Protein AF-A0A955DEL8-F1 (afdb_monomer_lite)

Structure (mmCIF, N/CA/C/O backbone):
data_AF-A0A955DEL8-F1
#
_entry.id   AF-A0A955DEL8-F1
#
loop_
_atom_site.group_PDB
_atom_site.id
_atom_site.type_symbol
_atom_site.label_atom_id
_atom_site.label_alt_id
_atom_site.label_comp_id
_atom_site.label_asym_id
_atom_site.label_entity_id
_atom_site.label_seq_id
_atom_site.pdbx_PDB_ins_code
_atom_site.Cartn_x
_atom_site.Cartn_y
_atom_site.Cartn_z
_atom_site.occupancy
_atom_site.B_iso_or_equiv
_atom_site.auth_seq_id
_atom_site.auth_comp_id
_atom_site.auth_asym_id
_atom_site.auth_atom_id
_atom_site.pdbx_PDB_model_num
ATOM 1 N N . MET A 1 1 ? 53.161 -21.732 -38.609 1.00 36.62 1 MET A N 1
ATOM 2 C CA . MET A 1 1 ? 51.692 -21.749 -38.778 1.00 36.62 1 MET A CA 1
ATOM 3 C C . MET A 1 1 ? 51.102 -20.641 -37.922 1.00 36.62 1 MET A C 1
ATOM 5 O O . MET A 1 1 ? 50.926 -20.835 -36.730 1.00 36.62 1 MET A O 1
ATOM 9 N N . GLN A 1 2 ? 50.882 -19.459 -38.502 1.00 34.44 2 GLN A N 1
ATOM 10 C CA . GLN A 1 2 ? 50.029 -18.437 -37.894 1.00 34.44 2 GLN A CA 1
ATOM 11 C C . GLN A 1 2 ? 48.586 -18.836 -38.201 1.00 34.44 2 GLN A C 1
ATOM 13 O O . GLN A 1 2 ? 48.182 -18.871 -39.361 1.00 34.44 2 GLN A O 1
ATOM 18 N N . THR A 1 3 ? 47.843 -19.227 -37.174 1.00 36.88 3 THR A N 1
ATOM 19 C CA . THR A 1 3 ? 46.402 -19.463 -37.254 1.00 36.88 3 THR A CA 1
ATOM 20 C C . THR A 1 3 ? 45.714 -18.146 -37.600 1.00 36.88 3 THR A C 1
ATOM 22 O O . THR A 1 3 ? 45.707 -17.219 -36.791 1.00 36.88 3 THR A O 1
ATOM 25 N N . ALA A 1 4 ? 45.177 -18.056 -38.816 1.00 37.03 4 ALA A N 1
ATOM 26 C CA . ALA A 1 4 ? 44.320 -16.960 -39.238 1.00 37.03 4 ALA A CA 1
ATOM 27 C C . ALA A 1 4 ? 43.087 -16.907 -38.323 1.00 37.03 4 ALA A C 1
ATOM 29 O O . ALA A 1 4 ? 42.342 -17.880 -38.214 1.00 37.03 4 ALA A O 1
ATOM 30 N N . VAL A 1 5 ? 42.893 -15.776 -37.647 1.00 36.59 5 VAL A N 1
ATOM 31 C CA . VAL A 1 5 ? 41.647 -15.468 -36.939 1.00 36.59 5 VAL A CA 1
ATOM 32 C C . VAL A 1 5 ? 40.544 -15.359 -38.001 1.00 36.59 5 VAL A C 1
ATOM 34 O O . VAL A 1 5 ? 40.725 -14.596 -38.952 1.00 36.59 5 VAL A O 1
ATOM 37 N N . PRO A 1 6 ? 39.428 -16.104 -37.909 1.00 41.16 6 PRO A N 1
ATOM 38 C CA . PRO A 1 6 ? 38.373 -16.026 -38.910 1.00 41.16 6 PRO A CA 1
ATOM 39 C C . PRO A 1 6 ? 37.727 -14.636 -38.881 1.00 41.16 6 PRO A C 1
ATOM 41 O O . PRO A 1 6 ? 37.303 -14.148 -37.831 1.00 41.16 6 PRO A O 1
ATOM 44 N N . THR A 1 7 ? 37.658 -13.988 -40.042 1.00 49.78 7 THR A N 1
ATOM 45 C CA . THR A 1 7 ? 36.940 -12.730 -40.262 1.00 49.78 7 THR A CA 1
ATOM 46 C C . THR A 1 7 ? 35.462 -12.943 -39.924 1.00 49.78 7 THR A C 1
ATOM 48 O O . THR A 1 7 ? 34.776 -13.715 -40.593 1.00 49.78 7 THR A O 1
ATOM 51 N N . ARG A 1 8 ? 34.960 -12.301 -38.858 1.00 65.38 8 ARG A N 1
ATOM 52 C CA . ARG A 1 8 ? 33.539 -12.381 -38.473 1.00 65.38 8 ARG A CA 1
ATOM 53 C C . ARG A 1 8 ? 32.659 -11.810 -39.591 1.00 65.38 8 ARG A C 1
ATOM 55 O O . ARG A 1 8 ? 32.941 -10.733 -40.106 1.00 65.38 8 ARG A O 1
ATOM 62 N N . SER A 1 9 ? 31.578 -12.510 -39.938 1.00 85.00 9 SER A N 1
ATOM 63 C CA . SER A 1 9 ? 30.546 -12.000 -40.856 1.00 85.00 9 SER A CA 1
ATOM 64 C C . SER A 1 9 ? 29.841 -10.769 -40.269 1.00 85.00 9 SER A C 1
ATOM 66 O O . SER A 1 9 ? 29.654 -10.716 -39.051 1.00 85.00 9 SER A O 1
ATOM 68 N N . ALA A 1 10 ? 29.370 -9.844 -41.114 1.00 86.62 10 ALA A N 1
ATOM 69 C CA . ALA A 1 10 ? 28.623 -8.654 -40.685 1.00 86.62 10 ALA A CA 1
ATOM 70 C C . ALA A 1 10 ? 27.401 -8.996 -39.809 1.00 86.62 10 ALA A C 1
ATOM 72 O O . ALA A 1 10 ? 27.185 -8.347 -38.786 1.00 86.62 10 ALA A O 1
ATOM 73 N N . LEU A 1 11 ? 26.680 -10.081 -40.129 1.00 90.94 11 LEU A N 1
ATOM 74 C CA . LEU A 1 11 ? 25.553 -10.562 -39.322 1.00 90.94 11 LEU A CA 1
ATOM 75 C C . LEU A 1 11 ? 25.966 -10.871 -37.882 1.00 90.94 11 LEU A C 1
ATOM 77 O O . LEU A 1 11 ? 25.334 -10.382 -36.951 1.00 90.94 11 LEU A O 1
ATOM 81 N N . GLN A 1 12 ? 27.039 -11.641 -37.690 1.00 91.00 12 GLN A N 1
ATOM 82 C CA . GLN A 1 12 ? 27.520 -11.980 -36.348 1.00 91.00 12 GLN A CA 1
ATOM 83 C C . GLN A 1 12 ? 27.947 -10.728 -35.573 1.00 91.00 12 GLN A C 1
ATOM 85 O O . GLN A 1 12 ? 27.584 -10.576 -34.412 1.00 91.00 12 GLN A O 1
ATOM 90 N N . SER A 1 13 ? 28.660 -9.800 -36.220 1.00 93.00 13 SER A N 1
ATOM 91 C CA . SER A 1 13 ? 29.057 -8.530 -35.598 1.00 93.00 13 SER A CA 1
ATOM 92 C C . SER A 1 13 ? 27.853 -7.694 -35.153 1.00 93.00 13 SER A C 1
ATOM 94 O O . SER A 1 13 ? 27.896 -7.079 -34.087 1.00 93.00 13 SER A O 1
ATOM 96 N N . ASN A 1 14 ? 26.782 -7.680 -35.949 1.00 94.38 14 ASN A N 1
ATOM 97 C CA . ASN A 1 14 ? 25.537 -6.983 -35.639 1.00 94.38 14 ASN A CA 1
ATOM 98 C C . ASN A 1 14 ? 24.748 -7.660 -34.512 1.00 94.38 14 ASN A C 1
ATOM 100 O O . ASN A 1 14 ? 24.310 -6.977 -33.590 1.00 94.38 14 ASN A O 1
ATOM 104 N N . VAL A 1 15 ? 24.596 -8.988 -34.552 1.00 92.38 15 VAL A N 1
ATOM 105 C CA . VAL A 1 15 ? 23.891 -9.758 -33.513 1.00 92.38 15 VAL A CA 1
ATOM 106 C C . VAL A 1 15 ? 24.598 -9.630 -32.164 1.00 92.38 15 VAL A C 1
ATOM 108 O O . VAL A 1 15 ? 23.944 -9.353 -31.163 1.00 92.38 15 VAL A O 1
ATOM 111 N N . ASP A 1 16 ? 25.930 -9.723 -32.141 1.00 91.12 16 ASP A N 1
ATOM 112 C CA . ASP A 1 16 ? 26.719 -9.500 -30.925 1.00 91.12 16 ASP A CA 1
ATOM 113 C C . ASP A 1 16 ? 26.516 -8.074 -30.376 1.00 91.12 16 ASP A C 1
ATOM 115 O O . ASP A 1 16 ? 26.469 -7.863 -29.164 1.00 91.12 16 ASP A O 1
ATOM 119 N N . ALA A 1 17 ? 26.388 -7.080 -31.264 1.00 92.75 17 ALA A N 1
ATOM 120 C CA . ALA A 1 17 ? 26.202 -5.680 -30.891 1.00 92.75 17 ALA A CA 1
ATOM 121 C C . ALA A 1 17 ? 24.788 -5.347 -30.392 1.00 92.75 17 ALA A C 1
ATOM 123 O O . ALA A 1 17 ? 24.643 -4.398 -29.626 1.00 92.75 17 ALA A O 1
ATOM 124 N N . LEU A 1 18 ? 23.763 -6.115 -30.780 1.00 88.38 18 LEU A N 1
ATOM 125 C CA . LEU A 1 18 ? 22.397 -5.958 -30.265 1.00 88.38 18 LEU A CA 1
ATOM 126 C C . LEU A 1 18 ? 22.300 -6.278 -28.760 1.00 88.38 18 LEU A C 1
ATOM 128 O O . LEU A 1 18 ? 21.397 -5.784 -28.085 1.00 88.38 18 LEU A O 1
ATOM 132 N N . GLY A 1 19 ? 23.242 -7.052 -28.213 1.00 86.00 19 GLY A N 1
ATOM 133 C CA . GLY A 1 19 ? 23.350 -7.304 -26.778 1.00 86.00 19 GLY A CA 1
ATOM 134 C C . GLY A 1 19 ? 22.223 -8.174 -26.191 1.00 86.00 19 GLY A C 1
ATOM 135 O O . GLY A 1 19 ? 21.350 -8.668 -26.906 1.00 86.00 19 GLY A O 1
ATOM 136 N N . PRO A 1 20 ? 22.224 -8.380 -24.860 1.00 84.38 20 PRO A N 1
ATOM 137 C CA . PRO A 1 20 ? 21.362 -9.367 -24.202 1.00 84.38 20 PRO A CA 1
ATOM 138 C C . PRO A 1 20 ? 19.865 -9.025 -24.244 1.00 84.38 20 PRO A C 1
ATOM 140 O O . PRO A 1 20 ? 19.040 -9.932 -24.248 1.00 84.38 20 PRO A O 1
ATOM 143 N N . LEU A 1 21 ? 19.499 -7.740 -24.336 1.00 83.19 21 LEU A N 1
ATOM 144 C CA . LEU A 1 21 ? 18.096 -7.300 -24.435 1.00 83.19 21 LEU A CA 1
ATOM 145 C C . LEU A 1 21 ? 17.412 -7.728 -25.746 1.00 83.19 21 LEU A C 1
ATOM 147 O O . LEU A 1 21 ? 16.196 -7.616 -25.870 1.00 83.19 21 LEU A O 1
ATOM 151 N N . ASN A 1 22 ? 18.183 -8.208 -26.721 1.00 90.00 22 ASN A N 1
ATOM 152 C CA . ASN A 1 22 ? 17.716 -8.621 -28.041 1.00 90.00 22 ASN A CA 1
ATOM 153 C C . ASN A 1 22 ? 18.075 -10.087 -28.340 1.00 90.00 22 ASN A C 1
ATOM 155 O O . ASN A 1 22 ? 18.190 -10.465 -29.506 1.00 90.00 22 ASN A O 1
ATOM 159 N N . ALA A 1 23 ? 18.300 -10.913 -27.311 1.00 87.69 23 ALA A N 1
ATOM 160 C CA . ALA A 1 23 ? 18.719 -12.307 -27.481 1.00 87.69 23 ALA A CA 1
ATOM 161 C C . ALA A 1 23 ? 17.706 -13.140 -28.291 1.00 87.69 23 ALA A C 1
ATOM 163 O O . ALA A 1 23 ? 18.095 -13.926 -29.155 1.00 87.69 23 ALA A O 1
ATOM 164 N N . ASP A 1 24 ? 16.411 -12.914 -28.064 1.00 87.56 24 ASP A N 1
ATOM 165 C CA . ASP A 1 24 ? 15.308 -13.508 -28.825 1.00 87.56 24 ASP A CA 1
ATOM 166 C C . ASP A 1 24 ? 15.352 -13.107 -30.308 1.00 87.56 24 ASP A C 1
ATOM 168 O O . ASP A 1 24 ? 15.196 -13.949 -31.192 1.00 87.56 24 ASP A O 1
ATOM 172 N N . VAL A 1 25 ? 15.648 -11.835 -30.593 1.00 91.56 25 VAL A N 1
ATOM 173 C CA . VAL A 1 25 ? 15.810 -11.325 -31.960 1.00 91.56 25 VAL A CA 1
ATOM 174 C C . VAL A 1 25 ? 17.042 -11.943 -32.611 1.00 91.56 25 VAL A C 1
ATOM 176 O O . VAL A 1 25 ? 16.966 -12.379 -33.754 1.00 91.56 25 VAL A O 1
ATOM 179 N N . GLY A 1 26 ? 18.160 -12.048 -31.889 1.00 91.62 26 GLY A N 1
ATOM 180 C CA . GLY A 1 26 ? 19.371 -12.720 -32.364 1.00 91.62 26 GLY A CA 1
ATOM 181 C C . GLY A 1 26 ? 19.111 -14.174 -32.768 1.00 91.62 26 GLY A C 1
ATOM 182 O O . GLY A 1 26 ? 19.492 -14.583 -33.866 1.00 91.62 26 GLY A O 1
ATOM 183 N N . ALA A 1 27 ? 18.394 -14.928 -31.930 1.00 90.19 27 ALA A N 1
ATOM 184 C CA . ALA A 1 27 ? 17.991 -16.301 -32.232 1.00 90.19 27 ALA A CA 1
ATOM 185 C C . ALA A 1 27 ? 17.045 -16.373 -33.446 1.00 90.19 27 ALA A C 1
ATOM 187 O O . ALA A 1 27 ? 17.253 -17.185 -34.351 1.00 90.19 27 ALA A O 1
ATOM 188 N N . ALA A 1 28 ? 16.049 -15.484 -33.519 1.00 91.25 28 ALA A N 1
ATOM 189 C CA . ALA A 1 28 ? 15.118 -15.417 -34.645 1.00 91.25 28 ALA A CA 1
ATOM 190 C C . ALA A 1 28 ? 15.829 -15.084 -35.968 1.00 91.25 28 ALA A C 1
ATOM 192 O O . ALA A 1 28 ? 15.536 -15.694 -37.000 1.00 91.25 28 ALA A O 1
ATOM 193 N N . LEU A 1 29 ? 16.801 -14.167 -35.944 1.00 93.38 29 LEU A N 1
ATOM 194 C CA . LEU A 1 29 ? 17.626 -13.821 -37.102 1.00 93.38 29 LEU A CA 1
ATOM 195 C C . LEU A 1 29 ? 18.441 -15.023 -37.579 1.00 93.38 29 LEU A C 1
ATOM 197 O O . LEU A 1 29 ? 18.483 -15.281 -38.776 1.00 93.38 29 LEU A O 1
ATOM 201 N N . GLN A 1 30 ? 19.038 -15.797 -36.671 1.00 90.25 30 GLN A N 1
ATOM 202 C CA . GLN A 1 30 ? 19.800 -16.995 -37.037 1.00 90.25 30 GLN A CA 1
ATOM 203 C C . GLN A 1 30 ? 18.915 -18.096 -37.645 1.00 90.25 30 GLN A C 1
ATOM 205 O O . GLN A 1 30 ? 19.348 -18.776 -38.580 1.00 90.25 30 GLN A O 1
ATOM 210 N N . ALA A 1 31 ? 17.673 -18.232 -37.174 1.00 91.81 31 ALA A N 1
ATOM 211 C CA . ALA A 1 31 ? 16.729 -19.256 -37.626 1.00 91.81 31 ALA A CA 1
ATOM 212 C C . ALA A 1 31 ? 15.965 -18.907 -38.924 1.00 91.81 31 ALA A C 1
ATOM 214 O O . ALA A 1 31 ? 15.490 -19.803 -39.619 1.00 91.81 31 ALA A O 1
ATOM 215 N N . THR A 1 32 ? 15.825 -17.624 -39.268 1.00 93.81 32 THR A N 1
ATOM 216 C CA . THR A 1 32 ? 14.965 -17.160 -40.380 1.00 93.81 32 THR A CA 1
ATOM 217 C C . THR A 1 32 ? 15.718 -17.094 -41.705 1.00 93.81 32 THR A C 1
ATOM 219 O O . THR A 1 32 ? 16.827 -16.603 -41.727 1.00 93.81 32 THR A O 1
ATOM 222 N N . THR A 1 33 ? 15.148 -17.488 -42.845 1.00 93.06 33 THR A N 1
ATOM 223 C CA . THR A 1 33 ? 15.829 -17.305 -44.150 1.00 93.06 33 THR A CA 1
ATOM 224 C C . THR A 1 33 ? 15.819 -15.824 -44.591 1.00 93.06 33 THR A C 1
ATOM 226 O O . THR A 1 33 ? 14.776 -15.185 -44.439 1.00 93.06 33 THR A O 1
ATOM 229 N N . PRO A 1 34 ? 16.919 -15.262 -45.144 1.00 92.44 34 PRO A N 1
ATOM 230 C CA . PRO A 1 34 ? 16.950 -13.876 -45.626 1.00 92.44 34 PRO A CA 1
ATOM 231 C C . PRO A 1 34 ? 15.895 -13.599 -46.704 1.00 92.44 34 PRO A C 1
ATOM 233 O O . PRO A 1 34 ? 15.644 -14.427 -47.581 1.00 92.44 34 PRO A O 1
ATOM 236 N N . ALA A 1 35 ? 15.304 -12.407 -46.674 1.00 93.25 35 ALA A N 1
ATOM 237 C CA . ALA A 1 35 ? 14.436 -11.919 -47.738 1.00 93.25 35 ALA A CA 1
ATOM 238 C C . ALA A 1 35 ? 15.237 -11.478 -48.981 1.00 93.25 35 ALA A C 1
ATOM 240 O O . ALA A 1 35 ? 16.348 -10.959 -48.867 1.00 93.25 35 ALA A O 1
ATOM 241 N N . ALA A 1 36 ? 14.643 -11.608 -50.172 1.00 93.31 36 ALA A N 1
ATOM 242 C CA . ALA A 1 36 ? 15.211 -11.061 -51.405 1.00 93.31 36 ALA A CA 1
ATOM 243 C C . ALA A 1 36 ? 15.052 -9.530 -51.439 1.00 93.31 36 ALA A C 1
ATOM 245 O O . ALA A 1 36 ? 13.929 -9.020 -51.463 1.00 93.31 36 ALA A O 1
ATOM 246 N N . VAL A 1 37 ? 16.175 -8.809 -51.425 1.00 94.31 37 VAL A N 1
ATOM 247 C CA . VAL A 1 37 ? 16.242 -7.341 -51.396 1.00 94.31 37 VAL A CA 1
ATOM 248 C C . VAL A 1 37 ? 17.229 -6.863 -52.460 1.00 94.31 37 VAL A C 1
ATOM 250 O O . VAL A 1 37 ? 18.361 -7.343 -52.515 1.00 94.31 37 VAL A O 1
ATOM 253 N N . ASP A 1 38 ? 16.814 -5.895 -53.277 1.00 93.69 38 ASP A N 1
ATOM 254 C CA . ASP A 1 38 ? 17.624 -5.345 -54.365 1.00 93.69 38 ASP A CA 1
ATOM 255 C C . ASP A 1 38 ? 18.412 -4.125 -53.874 1.00 93.69 38 ASP A C 1
ATOM 257 O O . ASP A 1 38 ? 17.835 -3.049 -53.690 1.00 93.69 38 ASP A O 1
ATOM 261 N N . PHE A 1 39 ? 19.721 -4.282 -53.661 1.00 93.38 39 PHE A N 1
ATOM 262 C CA . PHE A 1 39 ? 20.623 -3.204 -53.235 1.00 93.38 39 PHE A CA 1
ATOM 263 C C . PHE A 1 39 ? 21.220 -2.451 -54.432 1.00 93.38 39 PHE A C 1
ATOM 265 O O . PHE A 1 39 ? 21.589 -3.047 -55.443 1.00 93.38 39 PHE A O 1
ATOM 272 N N . ALA A 1 40 ? 21.358 -1.134 -54.301 1.00 91.81 40 ALA A N 1
ATOM 273 C CA . ALA A 1 40 ? 21.982 -0.252 -55.282 1.00 91.81 40 ALA A CA 1
ATOM 274 C C . ALA A 1 40 ? 22.792 0.854 -54.579 1.00 91.81 40 ALA A C 1
ATOM 276 O O . ALA A 1 40 ? 22.396 1.309 -53.506 1.00 91.81 40 ALA A O 1
ATOM 277 N N . PRO A 1 41 ? 23.908 1.335 -55.151 1.00 90.12 41 PRO A N 1
ATOM 278 C CA . PRO A 1 41 ? 24.650 2.455 -54.577 1.00 90.12 41 PRO A CA 1
ATOM 279 C C . PRO A 1 41 ? 23.847 3.763 -54.661 1.00 90.12 41 PRO A C 1
ATOM 281 O O . PRO A 1 41 ? 23.126 4.001 -55.630 1.00 90.12 41 PRO A O 1
ATOM 284 N N . SER A 1 42 ? 24.005 4.632 -53.662 1.00 90.94 42 SER A N 1
ATOM 285 C CA . SER A 1 42 ? 23.414 5.978 -53.630 1.00 90.94 42 SER A CA 1
ATOM 286 C C . SER A 1 42 ? 24.475 7.082 -53.738 1.00 90.94 42 SER A C 1
ATOM 288 O O . SER A 1 42 ? 25.672 6.832 -53.583 1.00 90.94 42 SER A O 1
ATOM 290 N N . ALA A 1 43 ? 24.044 8.327 -53.966 1.00 83.94 43 ALA A N 1
ATOM 291 C CA . ALA A 1 43 ? 24.945 9.472 -54.133 1.00 83.94 43 ALA A CA 1
ATOM 292 C C . ALA A 1 43 ? 25.668 9.885 -52.836 1.00 83.94 43 ALA A C 1
ATOM 294 O O . ALA A 1 43 ? 26.704 10.539 -52.901 1.00 83.94 43 ALA A O 1
ATOM 295 N N . ASP A 1 44 ? 25.160 9.477 -51.668 1.00 85.19 44 ASP A N 1
ATOM 296 C CA . ASP A 1 44 ? 25.772 9.762 -50.359 1.00 85.19 44 ASP A CA 1
ATOM 297 C C . ASP A 1 44 ? 26.740 8.649 -49.893 1.00 85.19 44 ASP A C 1
ATOM 299 O O . ASP A 1 44 ? 27.125 8.599 -48.720 1.00 85.19 44 ASP A O 1
ATOM 303 N N . GLY A 1 45 ? 27.127 7.740 -50.799 1.00 82.81 45 GLY A N 1
ATOM 304 C CA . GLY A 1 45 ? 28.143 6.708 -50.555 1.00 82.81 45 GLY A CA 1
ATOM 305 C C . GLY A 1 45 ? 27.682 5.530 -49.690 1.00 82.81 45 GLY A C 1
ATOM 306 O O . GLY A 1 45 ? 28.517 4.770 -49.208 1.00 82.81 45 GLY A O 1
ATOM 307 N N . VAL A 1 46 ? 26.372 5.381 -49.481 1.00 89.12 46 VAL A N 1
ATOM 308 C CA . VAL A 1 46 ? 25.752 4.229 -48.801 1.00 89.12 46 VAL A CA 1
ATOM 309 C C . VAL A 1 46 ? 24.842 3.456 -49.755 1.00 89.12 46 VAL A C 1
ATOM 311 O O . VAL A 1 46 ? 24.496 3.961 -50.826 1.00 89.12 46 VAL A O 1
ATOM 314 N N . GLU A 1 47 ? 24.441 2.241 -49.392 1.00 90.69 47 GLU A N 1
ATOM 315 C CA . GLU A 1 47 ? 23.497 1.462 -50.196 1.00 90.69 47 GLU A CA 1
ATOM 316 C C . GLU A 1 47 ? 22.058 1.971 -49.996 1.00 90.69 47 GLU A C 1
ATOM 318 O O . GLU A 1 47 ? 21.625 2.295 -48.894 1.00 90.69 47 GLU A O 1
ATOM 323 N N . ALA A 1 48 ? 21.302 2.054 -51.082 1.00 92.31 48 ALA A N 1
ATOM 324 C CA . ALA A 1 48 ? 19.850 2.115 -51.073 1.00 92.31 48 ALA A CA 1
ATOM 325 C C . ALA A 1 48 ? 19.306 0.735 -51.451 1.00 92.31 48 ALA A C 1
ATOM 327 O O . ALA A 1 48 ? 19.993 -0.052 -52.101 1.00 92.31 48 ALA A O 1
ATOM 328 N N . ALA A 1 49 ? 18.068 0.433 -51.071 1.00 93.56 49 ALA A N 1
ATOM 329 C CA . ALA A 1 49 ? 17.491 -0.871 -51.357 1.00 93.56 49 ALA A CA 1
ATOM 330 C C . ALA A 1 49 ? 16.008 -0.801 -51.704 1.00 93.56 49 ALA A C 1
ATOM 332 O O . ALA A 1 49 ? 15.284 0.084 -51.240 1.00 93.56 49 ALA A O 1
ATOM 333 N N . THR A 1 50 ? 15.561 -1.756 -52.515 1.00 93.38 50 THR A N 1
ATOM 334 C CA . THR A 1 50 ? 14.152 -1.976 -52.847 1.00 93.38 50 THR A CA 1
ATOM 335 C C . THR A 1 50 ? 13.733 -3.365 -52.372 1.00 93.38 50 THR A C 1
ATOM 337 O O . THR A 1 50 ? 14.418 -4.351 -52.620 1.00 93.38 50 THR A O 1
ATOM 340 N N . TYR A 1 51 ? 12.592 -3.449 -51.693 1.00 93.06 51 TYR A N 1
ATOM 341 C CA . TYR A 1 51 ? 12.003 -4.700 -51.226 1.00 93.06 51 TYR A CA 1
ATOM 342 C C . TYR A 1 51 ? 10.551 -4.775 -51.695 1.00 93.06 51 TYR A C 1
ATOM 344 O O . TYR A 1 51 ? 9.776 -3.841 -51.481 1.00 93.06 51 TYR A O 1
ATOM 352 N N . ARG A 1 52 ? 10.188 -5.863 -52.389 1.00 89.44 52 ARG A N 1
ATOM 353 C CA . ARG A 1 52 ? 8.852 -6.063 -52.993 1.00 89.44 52 ARG A CA 1
ATOM 354 C C . ARG A 1 52 ? 8.383 -4.859 -53.831 1.00 89.44 52 ARG A C 1
ATOM 356 O O . ARG A 1 52 ? 7.248 -4.405 -53.716 1.00 89.44 52 ARG A O 1
ATOM 363 N N . GLY A 1 53 ? 9.287 -4.308 -54.647 1.00 84.88 53 GLY A N 1
ATOM 364 C CA . GLY A 1 53 ? 9.011 -3.168 -55.531 1.00 84.88 53 GLY A CA 1
ATOM 365 C C . GLY A 1 53 ? 8.957 -1.797 -54.844 1.00 84.88 53 GLY A C 1
ATOM 366 O O . GLY A 1 53 ? 8.709 -0.798 -55.519 1.00 84.88 53 GLY A O 1
ATOM 367 N N . ARG A 1 54 ? 9.217 -1.713 -53.531 1.00 88.19 54 ARG A N 1
ATOM 368 C CA . ARG A 1 54 ? 9.177 -0.458 -52.765 1.00 88.19 54 ARG A CA 1
ATOM 369 C C . ARG A 1 54 ? 10.549 -0.056 -52.234 1.00 88.19 54 ARG A C 1
ATOM 371 O O . ARG A 1 54 ? 11.272 -0.920 -51.740 1.00 88.19 54 ARG A O 1
ATOM 378 N N . PRO A 1 55 ? 10.924 1.230 -52.319 1.00 91.75 55 PRO A N 1
ATOM 379 C CA . PRO A 1 55 ? 12.168 1.706 -51.728 1.00 91.75 55 PRO A CA 1
ATOM 380 C C . PRO A 1 55 ? 12.125 1.580 -50.197 1.00 91.75 55 PRO A C 1
ATOM 382 O O . PRO A 1 55 ? 11.098 1.862 -49.586 1.00 91.75 55 PRO A O 1
ATOM 385 N N . LEU A 1 56 ? 13.242 1.182 -49.583 1.00 91.56 56 LEU A N 1
ATOM 386 C CA . LEU A 1 56 ? 13.421 1.126 -48.124 1.00 91.56 56 LEU A CA 1
ATOM 387 C C . LEU A 1 56 ? 13.992 2.428 -47.536 1.00 91.56 56 LEU A C 1
ATOM 389 O O . LEU A 1 56 ? 13.994 2.595 -46.320 1.00 91.56 56 LEU A O 1
ATOM 393 N N . CYS A 1 57 ? 14.468 3.327 -48.397 1.00 91.12 57 CYS A N 1
ATOM 394 C CA . CYS A 1 57 ? 14.959 4.676 -48.119 1.00 91.12 57 CYS A CA 1
ATOM 395 C C . CYS A 1 57 ? 15.026 5.469 -49.442 1.00 91.12 57 CYS A C 1
ATOM 397 O O . CYS A 1 57 ? 14.755 4.935 -50.523 1.00 91.12 57 CYS A O 1
ATOM 399 N N . SER A 1 58 ? 15.415 6.738 -49.385 1.00 91.38 58 SER A N 1
ATOM 400 C CA . SER A 1 58 ? 15.693 7.589 -50.541 1.00 91.38 58 SER A CA 1
ATOM 401 C C . SER A 1 58 ? 16.707 6.937 -51.479 1.00 91.38 58 SER A C 1
ATOM 403 O O . SER A 1 58 ? 17.858 6.727 -51.117 1.00 91.38 58 SER A O 1
ATOM 405 N N . ARG A 1 59 ? 16.319 6.694 -52.735 1.00 87.62 59 ARG A N 1
ATOM 406 C CA . ARG A 1 59 ? 17.203 6.092 -53.755 1.00 87.62 59 ARG A CA 1
ATOM 407 C C . ARG A 1 59 ? 18.433 6.941 -54.082 1.00 87.62 59 ARG A C 1
ATOM 409 O O . ARG A 1 59 ? 19.428 6.417 -54.566 1.00 87.62 59 ARG A O 1
ATOM 416 N N . HIS A 1 60 ? 18.357 8.249 -53.837 1.00 86.31 60 HIS A N 1
ATOM 417 C CA . HIS A 1 60 ? 19.426 9.185 -54.171 1.00 86.31 60 HIS A CA 1
ATOM 418 C C . HIS A 1 60 ? 20.288 9.542 -52.961 1.00 86.31 60 HIS A C 1
ATOM 420 O O . HIS A 1 60 ? 21.510 9.532 -53.076 1.00 86.31 60 HIS A O 1
ATOM 426 N N . ARG A 1 61 ? 19.669 9.866 -51.816 1.00 91.81 61 ARG A N 1
ATOM 427 C CA . ARG A 1 61 ? 20.352 10.430 -50.636 1.00 91.81 61 ARG A CA 1
ATOM 428 C C . ARG A 1 61 ? 19.819 9.857 -49.303 1.00 91.81 61 ARG A C 1
ATOM 430 O O . ARG A 1 61 ? 19.113 10.579 -48.590 1.00 91.81 61 ARG A O 1
ATOM 437 N N . PRO A 1 62 ? 20.090 8.571 -48.972 1.00 91.62 62 PRO A N 1
ATOM 438 C CA . PRO A 1 62 ? 19.579 7.908 -47.764 1.00 91.62 62 PRO A CA 1
ATOM 439 C C . PRO A 1 62 ? 19.993 8.577 -46.449 1.00 91.62 62 PRO A C 1
ATOM 441 O O . PRO A 1 62 ? 19.161 8.755 -45.562 1.00 91.62 62 PRO A O 1
ATOM 444 N N . ARG A 1 63 ? 21.263 8.989 -46.313 1.00 91.56 63 ARG A N 1
ATOM 445 C CA . ARG A 1 63 ? 21.765 9.624 -45.080 1.00 91.56 63 ARG A CA 1
ATOM 446 C C . ARG A 1 63 ? 21.095 10.968 -44.822 1.00 91.56 63 ARG A C 1
ATOM 448 O O . ARG A 1 63 ? 20.612 11.210 -43.722 1.00 91.56 63 ARG A O 1
ATOM 455 N N . ALA A 1 64 ? 20.988 11.806 -45.853 1.00 91.69 64 ALA A N 1
ATOM 456 C CA . ALA A 1 64 ? 20.342 13.107 -45.714 1.00 91.69 64 ALA A CA 1
ATOM 457 C C . ALA A 1 64 ? 18.845 12.983 -45.361 1.00 91.69 64 ALA A C 1
ATOM 459 O O . ALA A 1 64 ? 18.297 13.832 -44.662 1.00 91.69 64 ALA A O 1
ATOM 460 N N . GLU A 1 65 ? 18.156 11.947 -45.855 1.00 93.88 65 GLU A N 1
ATOM 461 C CA . GLU A 1 65 ? 16.783 11.635 -45.436 1.00 93.88 65 GLU A CA 1
ATOM 462 C C . GLU A 1 65 ? 16.720 11.207 -43.966 1.00 93.88 65 GLU A C 1
ATOM 464 O O . GLU A 1 65 ? 15.906 11.748 -43.218 1.00 93.88 65 GLU A O 1
ATOM 469 N N . ALA A 1 66 ? 17.596 10.290 -43.552 1.00 94.12 66 ALA A N 1
ATOM 470 C CA . ALA A 1 66 ? 17.683 9.811 -42.178 1.00 94.12 66 ALA A CA 1
ATOM 471 C C . ALA A 1 66 ? 17.944 10.944 -41.170 1.00 94.12 66 ALA A C 1
ATOM 473 O O . ALA A 1 66 ? 17.259 11.025 -40.151 1.00 94.12 66 ALA A O 1
ATOM 474 N N . GLU A 1 67 ? 18.875 11.853 -41.471 1.00 94.44 67 GLU A N 1
ATOM 475 C CA . GLU A 1 67 ? 19.189 13.018 -40.633 1.00 94.44 67 GLU A CA 1
ATOM 476 C C . GLU A 1 67 ? 18.005 13.983 -40.517 1.00 94.44 67 GLU A C 1
ATOM 478 O O . GLU A 1 67 ? 17.661 14.412 -39.411 1.00 94.44 67 GLU A O 1
ATOM 483 N N . ARG A 1 68 ? 17.330 14.284 -41.639 1.00 94.56 68 ARG A N 1
ATOM 484 C CA . ARG A 1 68 ? 16.110 15.105 -41.629 1.00 94.56 68 ARG A CA 1
ATOM 485 C C . ARG A 1 68 ? 15.026 14.462 -40.778 1.00 94.56 68 ARG A C 1
ATOM 487 O O . ARG A 1 68 ? 14.451 15.144 -39.935 1.00 94.56 68 ARG A O 1
ATOM 494 N N . LEU A 1 69 ? 14.773 13.168 -40.963 1.00 94.25 69 LEU A N 1
ATOM 495 C CA . LEU A 1 69 ? 13.750 12.454 -40.209 1.00 94.25 69 LEU A CA 1
ATOM 496 C C . LEU A 1 69 ? 14.069 12.458 -38.711 1.00 94.25 69 LEU A C 1
ATOM 498 O O . LEU A 1 69 ? 13.216 12.835 -37.910 1.00 94.25 69 LEU A O 1
ATOM 502 N N . ALA A 1 70 ? 15.307 12.130 -38.332 1.00 94.06 70 ALA A N 1
ATOM 503 C CA . ALA A 1 70 ? 15.739 12.167 -36.941 1.00 94.06 70 ALA A CA 1
ATOM 504 C C . ALA A 1 70 ? 15.550 13.570 -36.334 1.00 94.06 70 ALA A C 1
ATOM 506 O O . ALA A 1 70 ? 15.055 13.680 -35.211 1.00 94.06 70 ALA A O 1
ATOM 507 N N . SER A 1 71 ? 15.895 14.643 -37.063 1.00 92.94 71 SER A N 1
ATOM 508 C CA . SER A 1 71 ? 15.819 16.042 -36.594 1.00 92.94 71 SER A CA 1
ATOM 509 C C . SER A 1 71 ? 14.419 16.505 -36.178 1.00 92.94 71 SER A C 1
ATOM 511 O O . SER A 1 71 ? 14.308 17.426 -35.374 1.00 92.94 71 SER A O 1
ATOM 513 N N . THR A 1 72 ? 13.363 15.834 -36.652 1.00 94.12 72 THR A N 1
ATOM 514 C CA . THR A 1 72 ? 11.972 16.133 -36.267 1.00 94.12 72 THR A CA 1
ATOM 515 C C . THR A 1 72 ? 11.658 15.780 -34.812 1.00 94.12 72 THR A C 1
ATOM 517 O O . THR A 1 72 ? 10.673 16.264 -34.258 1.00 94.12 72 THR A O 1
ATOM 520 N N . VAL A 1 73 ? 12.491 14.943 -34.188 1.00 92.50 73 VAL A N 1
ATOM 521 C CA . VAL A 1 73 ? 12.325 14.512 -32.803 1.00 92.50 73 VAL A CA 1
ATOM 522 C C . VAL A 1 73 ? 13.079 15.454 -31.870 1.00 92.50 73 VAL A C 1
ATOM 524 O O . VAL A 1 73 ? 14.305 15.602 -31.966 1.00 92.50 73 VAL A O 1
ATOM 527 N N . ASP A 1 74 ? 12.343 16.039 -30.926 1.00 89.56 74 ASP A N 1
ATOM 528 C CA . ASP A 1 74 ? 12.917 16.760 -29.795 1.00 89.56 74 ASP A CA 1
ATOM 529 C C . ASP A 1 74 ? 13.438 15.773 -28.744 1.00 89.56 74 ASP A C 1
ATOM 531 O O . ASP A 1 74 ? 12.678 15.175 -27.984 1.00 89.56 74 ASP A O 1
ATOM 535 N N . LEU A 1 75 ? 14.756 15.610 -28.694 1.00 89.56 75 LEU A N 1
ATOM 536 C CA . LEU A 1 75 ? 15.414 14.708 -27.753 1.00 89.56 75 LEU A CA 1
ATOM 537 C C . LEU A 1 75 ? 15.625 15.348 -26.372 1.00 89.56 75 LEU A C 1
ATOM 539 O O . LEU A 1 75 ? 15.955 14.628 -25.432 1.00 89.56 75 LEU A O 1
ATOM 543 N N . VAL A 1 76 ? 15.408 16.657 -26.198 1.00 86.75 76 VAL A N 1
ATOM 544 C CA . VAL A 1 76 ? 15.510 17.307 -24.881 1.00 86.75 76 VAL A CA 1
ATOM 545 C C . VAL A 1 76 ? 14.376 16.821 -23.979 1.00 86.75 76 VAL A C 1
ATOM 547 O O . VAL A 1 76 ? 14.634 16.380 -22.855 1.00 86.75 76 VAL A O 1
ATOM 550 N N . ASP A 1 77 ? 13.147 16.805 -24.496 1.00 85.75 77 ASP A N 1
ATOM 551 C CA . ASP A 1 77 ? 11.953 16.399 -23.745 1.00 85.75 77 ASP A CA 1
ATOM 552 C C . ASP A 1 77 ? 11.532 14.935 -23.940 1.00 85.75 77 ASP A C 1
ATOM 554 O O . ASP A 1 77 ? 10.612 14.474 -23.266 1.00 85.75 77 ASP A O 1
ATOM 558 N N . HIS A 1 78 ? 12.218 14.175 -24.801 1.00 91.06 78 HIS A N 1
ATOM 559 C CA . HIS A 1 78 ? 11.914 12.760 -25.033 1.00 91.06 78 HIS A CA 1
ATOM 560 C C . HIS A 1 78 ? 13.155 11.883 -24.846 1.00 91.06 78 HIS A C 1
ATOM 562 O O . HIS A 1 78 ? 14.094 11.923 -25.641 1.00 91.06 78 HIS A O 1
ATOM 568 N N . ALA A 1 79 ? 13.148 11.079 -23.780 1.00 91.50 79 ALA A N 1
ATOM 569 C CA . ALA A 1 79 ? 14.202 10.116 -23.450 1.00 91.50 79 ALA A CA 1
ATOM 570 C C . ALA A 1 79 ? 14.060 8.774 -24.159 1.00 91.50 79 ALA A C 1
ATOM 572 O O . ALA A 1 79 ? 15.025 8.014 -24.233 1.00 91.50 79 ALA A O 1
ATOM 573 N N . VAL A 1 80 ? 12.876 8.498 -24.697 1.00 92.06 80 VAL A N 1
ATOM 574 C CA . VAL A 1 80 ? 12.584 7.274 -25.431 1.00 92.06 80 VAL A CA 1
ATOM 575 C C . VAL A 1 80 ? 12.061 7.631 -26.813 1.00 92.06 80 VAL A C 1
ATOM 577 O O . VAL A 1 80 ? 11.126 8.423 -26.939 1.00 92.06 80 VAL A O 1
ATOM 580 N N . VAL A 1 81 ? 12.641 7.028 -27.848 1.00 94.44 81 VAL A N 1
ATOM 581 C CA . VAL A 1 81 ? 12.176 7.179 -29.230 1.00 94.44 81 VAL A CA 1
ATOM 582 C C . VAL A 1 81 ? 11.733 5.823 -29.754 1.00 94.44 81 VAL A C 1
ATOM 584 O O . VAL A 1 81 ? 12.529 4.891 -29.851 1.00 94.44 81 VAL A O 1
ATOM 587 N N . VAL A 1 82 ? 10.451 5.714 -30.089 1.00 94.56 82 VAL A N 1
ATOM 588 C CA . VAL A 1 82 ? 9.863 4.517 -30.689 1.00 94.56 82 VAL A CA 1
ATOM 589 C C . VAL A 1 82 ? 9.866 4.681 -32.198 1.00 94.56 82 VAL A C 1
ATOM 591 O O . VAL A 1 82 ? 9.226 5.590 -32.718 1.00 94.56 82 VAL A O 1
ATOM 594 N N . VAL A 1 83 ? 10.564 3.799 -32.898 1.00 96.38 83 VAL A N 1
ATOM 595 C CA . VAL A 1 83 ? 10.730 3.827 -34.349 1.00 96.38 83 VAL A CA 1
ATOM 596 C C . VAL A 1 83 ? 9.912 2.707 -34.984 1.00 96.38 83 VAL A C 1
ATOM 598 O O . VAL A 1 83 ? 10.109 1.531 -34.675 1.00 96.38 83 VAL A O 1
ATOM 601 N N . PHE A 1 84 ? 9.015 3.057 -35.905 1.00 95.75 84 PHE A N 1
ATOM 602 C CA . PHE A 1 84 ? 8.245 2.077 -36.675 1.00 95.75 84 PHE A CA 1
ATOM 603 C C . PHE A 1 84 ? 8.977 1.712 -37.962 1.00 95.75 84 PHE A C 1
ATOM 605 O O . PHE A 1 84 ? 8.869 2.420 -38.961 1.00 95.75 84 PHE A O 1
ATOM 612 N N . GLY A 1 85 ? 9.680 0.580 -37.931 1.00 94.69 85 GLY A N 1
ATOM 613 C CA . GLY A 1 85 ? 10.417 0.012 -39.053 1.00 94.69 85 GLY A CA 1
ATOM 614 C C . GLY A 1 85 ? 11.912 0.285 -38.965 1.00 94.69 85 GLY A C 1
ATOM 615 O O . GLY A 1 85 ? 12.342 1.435 -38.848 1.00 94.69 85 GLY A O 1
ATOM 616 N N . PHE A 1 86 ? 12.708 -0.780 -39.073 1.00 95.69 86 PHE A N 1
ATOM 617 C CA . PHE A 1 86 ? 14.165 -0.667 -39.124 1.00 95.69 86 PHE A CA 1
ATOM 618 C C . PHE A 1 86 ? 14.630 -0.219 -40.511 1.00 95.69 86 PHE A C 1
ATOM 620 O O . PHE A 1 86 ? 15.569 0.563 -40.617 1.00 95.69 86 PHE A O 1
ATOM 627 N N . GLY A 1 87 ? 13.951 -0.653 -41.582 1.00 93.94 87 GLY A N 1
ATOM 628 C CA . GLY A 1 87 ? 14.362 -0.336 -42.955 1.00 93.94 87 GLY A CA 1
ATOM 629 C C . GLY A 1 87 ? 15.814 -0.761 -43.200 1.00 93.94 87 GLY A C 1
ATOM 630 O O . GLY A 1 87 ? 16.157 -1.906 -42.936 1.00 93.94 87 GLY A O 1
ATOM 631 N N . LEU A 1 88 ? 16.662 0.169 -43.654 1.00 95.12 88 LEU A N 1
ATOM 632 C CA . LEU A 1 88 ? 18.121 -0.023 -43.745 1.00 95.12 88 LEU A CA 1
ATOM 633 C C . LEU A 1 88 ? 18.903 0.494 -42.520 1.00 95.12 88 LEU A C 1
ATOM 635 O O . LEU A 1 88 ? 20.121 0.595 -42.572 1.00 95.12 88 LEU A O 1
ATOM 639 N N . GLY A 1 89 ? 18.233 0.898 -41.440 1.00 94.94 89 GLY A N 1
ATOM 640 C CA . GLY A 1 89 ? 18.861 1.302 -40.178 1.00 94.94 89 GLY A CA 1
ATOM 641 C C . GLY A 1 89 ? 19.420 2.731 -40.115 1.00 94.94 89 GLY A C 1
ATOM 642 O O . GLY A 1 89 ? 19.754 3.182 -39.024 1.00 94.94 89 GLY A O 1
ATOM 643 N N . TYR A 1 90 ? 19.489 3.485 -41.218 1.00 96.12 90 TYR A N 1
ATOM 644 C CA . TYR A 1 90 ? 20.133 4.813 -41.230 1.00 96.12 90 TYR A CA 1
ATOM 645 C C . TYR A 1 90 ? 19.453 5.862 -40.338 1.00 96.12 90 TYR A C 1
ATOM 647 O O . TYR A 1 90 ? 20.133 6.646 -39.680 1.00 96.12 90 TYR A O 1
ATOM 655 N N . HIS A 1 91 ? 18.119 5.902 -40.275 1.00 95.81 91 HIS A N 1
ATOM 656 C CA . HIS A 1 91 ? 17.399 6.816 -39.372 1.00 95.81 91 HIS A CA 1
ATOM 657 C C . HIS A 1 91 ? 17.558 6.418 -37.904 1.00 95.81 91 HIS A C 1
ATOM 659 O O . HIS A 1 91 ? 17.591 7.289 -37.036 1.00 95.81 91 HIS A O 1
ATOM 665 N N . VAL A 1 92 ? 17.702 5.119 -37.627 1.00 96.81 92 VAL A N 1
ATOM 666 C CA . VAL A 1 92 ? 18.000 4.599 -36.285 1.00 96.81 92 VAL A CA 1
ATOM 667 C C . VAL A 1 92 ? 19.422 4.990 -35.878 1.00 96.81 92 VAL A C 1
ATOM 669 O O . VAL A 1 92 ? 19.617 5.484 -34.772 1.00 96.81 92 VAL A O 1
ATOM 672 N N . GLU A 1 93 ? 20.393 4.866 -36.786 1.00 96.62 93 GLU A N 1
ATOM 673 C CA . GLU A 1 93 ? 21.774 5.326 -36.594 1.00 96.62 93 GLU A CA 1
ATOM 674 C C . GLU A 1 93 ? 21.840 6.843 -36.342 1.00 96.62 93 GLU A C 1
ATOM 676 O O . GLU A 1 93 ? 22.498 7.287 -35.402 1.00 96.62 93 GLU A O 1
ATOM 681 N N . ALA A 1 94 ? 21.108 7.649 -37.119 1.00 95.75 94 ALA A N 1
ATOM 682 C CA . ALA A 1 94 ? 21.055 9.101 -36.936 1.00 95.75 94 ALA A CA 1
ATOM 683 C C . ALA A 1 94 ? 20.460 9.505 -35.572 1.00 95.75 94 ALA A C 1
ATOM 685 O O . ALA A 1 94 ? 20.922 10.462 -34.943 1.00 95.75 94 ALA A O 1
ATOM 686 N N . LEU A 1 95 ? 19.455 8.770 -35.081 1.00 95.62 95 LEU A N 1
ATOM 687 C CA . LEU A 1 95 ? 18.942 8.935 -33.719 1.00 95.62 95 LEU A CA 1
ATOM 688 C C . LEU A 1 95 ? 19.965 8.488 -32.670 1.00 95.62 95 LEU A C 1
ATOM 690 O O . LEU A 1 95 ? 20.176 9.206 -31.695 1.00 95.62 95 LEU A O 1
ATOM 694 N N . ALA A 1 96 ? 20.619 7.343 -32.876 1.00 95.00 96 ALA A N 1
ATOM 695 C CA . ALA A 1 96 ? 21.631 6.798 -31.973 1.00 95.00 96 ALA A CA 1
ATOM 696 C C . ALA A 1 96 ? 22.810 7.762 -31.795 1.00 95.00 96 ALA A C 1
ATOM 698 O O . ALA A 1 96 ? 23.250 7.985 -30.671 1.00 95.00 96 ALA A O 1
ATOM 699 N N . ALA A 1 97 ? 23.258 8.412 -32.871 1.00 93.31 97 ALA A N 1
ATOM 700 C CA . ALA A 1 97 ? 24.321 9.412 -32.824 1.00 93.31 97 ALA A CA 1
ATOM 701 C C . ALA A 1 97 ? 23.946 10.654 -31.994 1.00 93.31 97 ALA A C 1
ATOM 703 O O . ALA A 1 97 ? 24.807 11.246 -31.346 1.00 93.31 97 ALA A O 1
ATOM 704 N N . ARG A 1 98 ? 22.666 11.053 -31.995 1.00 91.44 98 ARG A N 1
ATOM 705 C CA . ARG A 1 98 ? 22.178 12.221 -31.241 1.00 91.44 98 ARG A CA 1
ATOM 706 C C . ARG A 1 98 ? 21.824 11.892 -29.791 1.00 91.44 98 ARG A C 1
ATOM 708 O O . ARG A 1 98 ? 22.026 12.728 -28.917 1.00 91.44 98 ARG A O 1
ATOM 715 N N . LEU A 1 99 ? 21.278 10.702 -29.543 1.00 89.50 99 LEU A N 1
ATOM 716 C CA . LEU A 1 99 ? 20.790 10.278 -28.229 1.00 89.50 99 LEU A CA 1
ATOM 717 C C . LEU A 1 99 ? 21.881 9.596 -27.387 1.00 89.50 99 LEU A C 1
ATOM 719 O O . LEU A 1 99 ? 21.915 9.756 -26.166 1.00 89.50 99 LEU A O 1
ATOM 723 N N . GLY A 1 100 ? 22.777 8.837 -28.025 1.00 88.81 100 GLY A N 1
ATOM 724 C CA . GLY A 1 100 ? 23.805 8.031 -27.369 1.00 88.81 100 GLY A CA 1
ATOM 725 C C . GLY A 1 100 ? 23.227 7.126 -26.278 1.00 88.81 100 GLY A C 1
ATOM 726 O O . GLY A 1 100 ? 22.192 6.484 -26.456 1.00 88.81 100 GLY A O 1
ATOM 727 N N . ARG A 1 101 ? 23.879 7.119 -25.109 1.00 87.31 101 ARG A N 1
ATOM 728 C CA . ARG A 1 101 ? 23.403 6.427 -23.897 1.00 87.31 101 ARG A CA 1
ATOM 729 C C . ARG A 1 101 ? 22.463 7.259 -23.017 1.00 87.31 101 ARG A C 1
ATOM 731 O O . ARG A 1 101 ? 22.059 6.792 -21.959 1.00 87.31 101 ARG A O 1
ATOM 738 N N . ALA A 1 102 ? 22.105 8.477 -23.428 1.00 87.25 102 ALA A N 1
ATOM 739 C CA . ALA A 1 102 ? 21.216 9.354 -22.658 1.00 87.25 102 ALA A CA 1
ATOM 740 C C . ALA A 1 102 ? 19.720 9.018 -22.841 1.00 87.25 102 ALA A C 1
ATOM 742 O O . ALA A 1 102 ? 18.850 9.736 -22.339 1.00 87.25 102 ALA A O 1
ATOM 743 N N . GLY A 1 103 ? 19.397 7.957 -23.582 1.00 90.00 103 GLY A N 1
ATOM 744 C CA . GLY A 1 103 ? 18.032 7.515 -23.829 1.00 90.00 103 GLY A CA 1
ATOM 745 C C . GLY A 1 103 ? 17.964 6.135 -24.475 1.00 90.00 103 GLY A C 1
ATOM 746 O O . GLY A 1 103 ? 18.977 5.449 -24.609 1.00 90.00 103 GLY A O 1
ATOM 747 N N . VAL A 1 104 ? 16.751 5.740 -24.861 1.00 91.25 104 VAL A N 1
ATOM 748 C CA . VAL A 1 104 ? 16.444 4.421 -25.436 1.00 91.25 104 VAL A CA 1
ATOM 749 C C . VAL A 1 104 ? 15.833 4.579 -26.817 1.00 91.25 104 VAL A C 1
ATOM 751 O O . VAL A 1 104 ? 14.935 5.404 -27.003 1.00 91.25 104 VAL A O 1
ATOM 754 N N . ILE A 1 105 ? 16.259 3.749 -27.766 1.00 94.12 105 ILE A N 1
ATOM 755 C CA . ILE A 1 105 ? 15.609 3.625 -29.072 1.00 94.12 105 ILE A CA 1
ATOM 756 C C . ILE A 1 105 ? 14.915 2.269 -29.137 1.00 94.12 105 ILE A C 1
ATOM 758 O O . ILE A 1 105 ? 15.566 1.231 -29.059 1.00 94.12 105 ILE A O 1
ATOM 762 N N . ILE A 1 106 ? 13.594 2.277 -29.282 1.00 93.50 106 ILE A N 1
ATOM 763 C CA . ILE A 1 106 ? 12.785 1.064 -29.409 1.00 93.50 106 ILE A CA 1
ATOM 764 C C . ILE A 1 106 ? 12.367 0.939 -30.868 1.00 93.50 106 ILE A C 1
ATOM 766 O O . ILE A 1 106 ? 11.596 1.761 -31.352 1.00 93.50 106 ILE A O 1
ATOM 770 N N . VAL A 1 107 ? 12.848 -0.075 -31.575 1.00 95.44 107 VAL A N 1
ATOM 771 C CA . VAL A 1 107 ? 12.521 -0.313 -32.982 1.00 95.44 107 VAL A CA 1
ATOM 772 C C . VAL A 1 107 ? 11.508 -1.444 -33.097 1.00 95.44 107 VAL A C 1
ATOM 774 O O . VAL A 1 107 ? 11.758 -2.551 -32.630 1.00 95.44 107 VAL A O 1
ATOM 777 N N . PHE A 1 108 ? 10.385 -1.186 -33.763 1.00 95.50 108 PHE A N 1
ATOM 778 C CA . PHE A 1 108 ? 9.430 -2.223 -34.142 1.00 95.50 108 PHE A CA 1
ATOM 779 C C . PHE A 1 108 ? 9.666 -2.665 -35.586 1.00 95.50 108 PHE A C 1
ATOM 781 O O . PHE A 1 108 ? 9.445 -1.883 -36.513 1.00 95.50 108 PHE A O 1
ATOM 788 N N . GLU A 1 109 ? 10.110 -3.907 -35.777 1.00 94.81 109 GLU A N 1
ATOM 789 C CA . GLU A 1 109 ? 10.380 -4.501 -37.089 1.00 94.81 109 GLU A CA 1
ATOM 790 C C . GLU A 1 109 ? 9.878 -5.955 -37.142 1.00 94.81 109 GLU A C 1
ATOM 792 O O . GLU A 1 109 ? 10.611 -6.869 -36.770 1.00 94.81 109 GLU A O 1
ATOM 797 N N . PRO A 1 110 ? 8.632 -6.192 -37.589 1.00 92.94 110 PRO A N 1
ATOM 798 C CA . PRO A 1 110 ? 8.052 -7.527 -37.635 1.00 92.94 110 PRO A CA 1
ATOM 799 C C . PRO A 1 110 ? 8.542 -8.392 -38.805 1.00 92.94 110 PRO A C 1
ATOM 801 O O . PRO A 1 110 ? 8.341 -9.604 -38.783 1.00 92.94 110 PRO A O 1
ATOM 804 N N . ASP A 1 111 ? 9.181 -7.816 -39.832 1.00 93.50 111 ASP A N 1
ATOM 805 C CA . ASP A 1 111 ? 9.748 -8.599 -40.937 1.00 93.50 111 ASP A CA 1
ATOM 806 C C . ASP A 1 111 ? 11.179 -9.041 -40.584 1.00 93.50 111 ASP A C 1
ATOM 808 O O . ASP A 1 111 ? 12.169 -8.398 -40.944 1.00 93.50 111 ASP A O 1
ATOM 812 N N . VAL A 1 112 ? 11.284 -10.151 -39.844 1.00 94.81 112 VAL A N 1
ATOM 813 C CA . VAL A 1 112 ? 12.570 -10.726 -39.402 1.00 94.81 112 VAL A CA 1
ATOM 814 C C . VAL A 1 112 ? 13.451 -11.122 -40.593 1.00 94.81 112 VAL A C 1
ATOM 816 O O . VAL A 1 112 ? 14.672 -10.981 -40.527 1.00 94.81 112 VAL A O 1
ATOM 819 N N . ALA A 1 113 ? 12.850 -11.571 -41.700 1.00 95.31 113 ALA A N 1
ATOM 820 C CA . ALA A 1 113 ? 13.578 -11.952 -42.908 1.00 95.31 113 ALA A CA 1
ATOM 821 C C . ALA A 1 113 ? 14.233 -10.734 -43.578 1.00 95.31 113 ALA A C 1
ATOM 823 O O . ALA A 1 113 ? 15.388 -10.810 -43.997 1.00 95.31 113 ALA A O 1
ATOM 824 N N . LEU A 1 114 ? 13.528 -9.598 -43.630 1.00 95.38 114 LEU A N 1
ATOM 825 C CA . LEU A 1 114 ? 14.088 -8.323 -44.075 1.00 95.38 114 LEU A CA 1
ATOM 826 C C . LEU A 1 114 ? 15.207 -7.844 -43.142 1.00 95.38 114 LEU A C 1
ATOM 828 O O . LEU A 1 114 ? 16.286 -7.492 -43.620 1.00 95.38 114 LEU A O 1
ATOM 832 N N . LEU A 1 115 ? 14.970 -7.849 -41.825 1.00 96.19 115 LEU A N 1
ATOM 833 C CA . LEU A 1 115 ? 15.970 -7.431 -40.839 1.00 96.19 115 LEU A CA 1
ATOM 834 C C . LEU A 1 115 ? 17.251 -8.271 -40.958 1.00 96.19 115 LEU A C 1
ATOM 836 O O . LEU A 1 115 ? 18.349 -7.716 -40.939 1.00 96.19 115 LEU A O 1
ATOM 840 N N . ARG A 1 116 ? 17.122 -9.588 -41.170 1.00 96.00 116 ARG A N 1
ATOM 841 C CA . ARG A 1 116 ? 18.256 -10.484 -41.425 1.00 96.00 116 ARG A CA 1
ATOM 842 C C . ARG A 1 116 ? 19.055 -10.067 -42.655 1.00 96.00 116 ARG A C 1
ATOM 844 O O . ARG A 1 116 ? 20.263 -9.892 -42.534 1.00 96.00 116 ARG A O 1
ATOM 851 N N . THR A 1 117 ? 18.405 -9.873 -43.804 1.00 96.19 117 THR A N 1
ATOM 852 C CA . THR A 1 117 ? 19.094 -9.476 -45.046 1.00 96.19 117 THR A CA 1
ATOM 853 C C . THR A 1 117 ? 19.876 -8.176 -44.871 1.00 96.19 117 THR A C 1
ATOM 855 O O . THR A 1 117 ? 21.002 -8.048 -45.349 1.00 96.19 117 THR A O 1
ATOM 858 N N . VAL A 1 118 ? 19.298 -7.206 -44.159 1.00 95.50 118 VAL A N 1
ATOM 859 C CA . VAL A 1 118 ? 19.946 -5.915 -43.900 1.00 95.50 118 VAL A CA 1
ATOM 860 C C . VAL A 1 118 ? 21.165 -6.080 -42.995 1.00 95.50 118 VAL A C 1
ATOM 862 O O . VAL A 1 118 ? 22.234 -5.577 -43.333 1.00 95.50 118 VAL A O 1
ATOM 865 N N . LEU A 1 119 ? 21.046 -6.826 -41.893 1.00 95.12 119 LEU A N 1
ATOM 866 C CA . LEU A 1 119 ? 22.156 -7.056 -40.961 1.00 95.12 119 LEU A CA 1
ATOM 867 C C . LEU A 1 119 ? 23.242 -7.995 -41.523 1.00 95.12 119 LEU A C 1
ATOM 869 O O . LEU A 1 119 ? 24.368 -7.977 -41.029 1.00 95.12 119 LEU A O 1
ATOM 873 N N . GLU A 1 120 ? 22.947 -8.795 -42.549 1.00 94.62 120 GLU A N 1
ATOM 874 C CA . GLU A 1 120 ? 23.952 -9.547 -43.317 1.00 94.62 120 GLU A CA 1
ATOM 875 C C . GLU A 1 120 ? 24.751 -8.650 -44.271 1.00 94.62 120 GLU A C 1
ATOM 877 O O . GLU A 1 120 ? 25.925 -8.924 -44.533 1.00 94.62 120 GLU A O 1
ATOM 882 N N . ARG A 1 121 ? 24.129 -7.583 -44.788 1.00 93.75 121 ARG A N 1
ATOM 883 C CA . ARG A 1 121 ? 24.705 -6.720 -45.825 1.00 93.75 121 ARG A CA 1
ATOM 884 C C . ARG A 1 121 ? 25.404 -5.476 -45.274 1.00 93.75 121 ARG A C 1
ATOM 886 O O . ARG A 1 121 ? 26.449 -5.095 -45.795 1.00 93.75 121 ARG A O 1
ATOM 893 N N . ILE A 1 122 ? 24.839 -4.852 -44.242 1.00 93.50 122 ILE A N 1
ATOM 894 C CA . ILE A 1 122 ? 25.291 -3.571 -43.686 1.00 93.50 122 ILE A CA 1
ATOM 895 C C . ILE A 1 122 ? 25.764 -3.782 -42.244 1.00 93.50 122 ILE A C 1
ATOM 897 O O . ILE A 1 122 ? 25.025 -4.282 -41.397 1.00 93.50 122 ILE A O 1
ATOM 901 N N . ASP A 1 123 ? 27.000 -3.379 -41.942 1.00 93.69 123 ASP A N 1
ATOM 902 C CA . ASP A 1 123 ? 27.546 -3.424 -40.580 1.00 93.69 123 ASP A CA 1
ATOM 903 C C . ASP A 1 123 ? 27.073 -2.206 -39.763 1.00 93.69 123 ASP A C 1
ATOM 905 O O . ASP A 1 123 ? 27.535 -1.081 -39.953 1.00 93.69 123 ASP A O 1
ATOM 909 N N . HIS A 1 124 ? 26.148 -2.448 -38.836 1.00 95.31 124 HIS A N 1
ATOM 910 C CA . HIS A 1 124 ? 25.609 -1.487 -37.874 1.00 95.31 124 HIS A CA 1
ATOM 911 C C . HIS A 1 124 ? 26.241 -1.631 -36.476 1.00 95.31 124 HIS A C 1
ATOM 913 O O . HIS A 1 124 ? 25.880 -0.915 -35.538 1.00 95.31 124 HIS A O 1
ATOM 919 N N . SER A 1 125 ? 27.205 -2.540 -36.311 1.00 94.69 125 SER A N 1
ATOM 920 C CA . SER A 1 125 ? 27.675 -2.992 -35.003 1.00 94.69 125 SER A CA 1
ATOM 921 C C . SER A 1 125 ? 28.318 -1.882 -34.171 1.00 94.69 125 SER A C 1
ATOM 923 O O . SER A 1 125 ? 28.271 -1.919 -32.942 1.00 94.69 125 SER A O 1
ATOM 925 N N . ARG A 1 126 ? 28.911 -0.874 -34.821 1.00 93.88 126 ARG A N 1
ATOM 926 C CA . ARG A 1 126 ? 29.558 0.259 -34.149 1.00 93.88 126 ARG A CA 1
ATOM 927 C C . ARG A 1 126 ? 28.559 1.079 -33.334 1.00 93.88 126 ARG A C 1
ATOM 929 O O . ARG A 1 126 ? 28.705 1.163 -32.123 1.00 93.88 126 ARG A O 1
ATOM 936 N N . TRP A 1 127 ? 27.551 1.657 -33.979 1.00 94.12 127 TRP A N 1
ATOM 937 C CA . TRP A 1 127 ? 26.611 2.545 -33.294 1.00 94.12 127 TRP A CA 1
ATOM 938 C C . TRP A 1 127 ? 25.628 1.770 -32.406 1.00 94.12 127 TRP A C 1
ATOM 940 O O . TRP A 1 127 ? 25.187 2.305 -31.392 1.00 94.12 127 TRP A O 1
ATOM 950 N N . LEU A 1 128 ? 25.346 0.497 -32.719 1.00 93.69 128 LEU A N 1
ATOM 951 C CA . LEU A 1 128 ? 24.566 -0.385 -31.843 1.00 93.69 128 LEU A CA 1
ATOM 952 C C . LEU A 1 128 ? 25.245 -0.607 -30.481 1.00 93.69 128 LEU A C 1
ATOM 954 O O . LEU A 1 128 ? 24.553 -0.726 -29.477 1.00 93.69 128 LEU A O 1
ATOM 958 N N . ARG A 1 129 ? 26.587 -0.599 -30.413 1.00 91.88 129 ARG A N 1
ATOM 959 C CA . ARG A 1 129 ? 27.331 -0.667 -29.138 1.00 91.88 129 ARG A CA 1
ATOM 960 C C . ARG A 1 129 ? 27.334 0.648 -28.353 1.00 91.88 129 ARG A C 1
ATOM 962 O O . ARG A 1 129 ? 27.488 0.623 -27.126 1.00 91.88 129 ARG A O 1
ATOM 969 N N . ASP A 1 130 ? 27.190 1.773 -29.046 1.00 90.12 130 ASP A N 1
ATOM 970 C CA . ASP A 1 130 ? 27.308 3.122 -28.478 1.00 90.12 130 ASP A CA 1
ATOM 971 C C . ASP A 1 130 ? 25.959 3.692 -27.994 1.00 90.12 130 ASP A C 1
ATOM 973 O O . ASP A 1 130 ? 25.934 4.650 -27.217 1.00 90.12 130 ASP A O 1
ATOM 977 N N . ALA A 1 131 ? 24.840 3.083 -28.395 1.00 90.69 131 ALA A N 1
ATOM 978 C CA . ALA A 1 131 ? 23.485 3.464 -28.001 1.00 90.69 131 ALA A CA 1
ATOM 979 C C . ALA A 1 131 ? 22.719 2.296 -27.363 1.00 90.69 131 ALA A C 1
ATOM 981 O O . ALA A 1 131 ? 23.094 1.136 -27.500 1.00 90.69 131 ALA A O 1
ATOM 982 N N . MET A 1 132 ? 21.625 2.598 -26.658 1.00 90.44 132 MET A N 1
ATOM 983 C CA . MET A 1 132 ? 20.729 1.564 -26.134 1.00 90.44 132 MET A CA 1
ATOM 984 C C . MET A 1 132 ? 19.567 1.337 -27.102 1.00 90.44 132 MET A C 1
ATOM 986 O O . MET A 1 132 ? 18.644 2.152 -27.172 1.00 90.44 132 MET A O 1
ATOM 990 N N . VAL A 1 133 ? 19.626 0.232 -27.851 1.00 92.38 133 VAL A N 1
ATOM 991 C CA . VAL A 1 133 ? 18.620 -0.126 -28.861 1.00 92.38 133 VAL A CA 1
ATOM 992 C C . VAL A 1 133 ? 17.915 -1.424 -28.498 1.00 92.38 133 VAL A C 1
ATOM 994 O O . VAL A 1 133 ? 18.549 -2.447 -28.252 1.00 92.38 133 VAL A O 1
ATOM 997 N N . VAL A 1 134 ? 16.587 -1.379 -28.498 1.00 92.19 134 VAL A N 1
ATOM 998 C CA . VAL A 1 134 ? 15.703 -2.517 -28.242 1.00 92.19 134 VAL A CA 1
ATOM 999 C C . VAL A 1 134 ? 14.893 -2.783 -29.502 1.00 92.19 134 VAL A C 1
ATOM 1001 O O . VAL A 1 134 ? 14.221 -1.886 -30.001 1.00 92.19 134 VAL A O 1
ATOM 1004 N N . VAL A 1 135 ? 14.936 -4.006 -30.017 1.00 93.38 135 VAL A N 1
ATOM 1005 C CA . VAL A 1 135 ? 14.207 -4.431 -31.213 1.00 93.38 135 VAL A CA 1
ATOM 1006 C C . VAL A 1 135 ? 13.055 -5.341 -30.803 1.00 93.38 135 VAL A C 1
ATOM 1008 O O . VAL A 1 135 ? 13.233 -6.316 -30.071 1.00 93.38 135 VAL A O 1
ATOM 1011 N N . VAL A 1 136 ? 11.858 -5.026 -31.286 1.00 92.12 136 VAL A N 1
ATOM 1012 C CA . VAL A 1 136 ? 10.641 -5.816 -31.094 1.00 92.12 136 VAL A CA 1
ATOM 1013 C C . VAL A 1 136 ? 10.162 -6.315 -32.451 1.00 92.12 136 VAL A C 1
ATOM 1015 O O . VAL A 1 136 ? 9.877 -5.519 -33.345 1.00 92.12 136 VAL A O 1
ATOM 1018 N N . THR A 1 137 ? 10.068 -7.635 -32.590 1.00 90.62 137 THR A N 1
ATOM 1019 C CA . THR A 1 137 ? 9.648 -8.319 -33.822 1.00 90.62 137 THR A CA 1
ATOM 1020 C C . THR A 1 137 ? 8.209 -8.833 -33.747 1.00 90.62 137 THR A C 1
ATOM 1022 O O . THR A 1 137 ? 7.545 -8.941 -34.771 1.00 90.62 137 THR A O 1
ATOM 1025 N N . ASP A 1 138 ? 7.677 -9.074 -32.548 1.00 85.19 138 ASP A N 1
ATOM 1026 C CA . ASP A 1 138 ? 6.279 -9.454 -32.347 1.00 85.19 138 ASP A CA 1
ATOM 1027 C C . ASP A 1 138 ? 5.611 -8.545 -31.308 1.00 85.19 138 ASP A C 1
ATOM 1029 O O . ASP A 1 138 ? 6.081 -8.396 -30.183 1.00 85.19 138 ASP A O 1
ATOM 1033 N N . ALA A 1 139 ? 4.503 -7.915 -31.701 1.00 79.12 139 ALA A N 1
ATOM 1034 C CA . ALA A 1 139 ? 3.699 -7.073 -30.820 1.00 79.12 139 ALA A CA 1
ATOM 1035 C C . ALA A 1 139 ? 2.640 -7.868 -30.032 1.00 79.12 139 ALA A C 1
ATOM 1037 O O . ALA A 1 139 ? 1.998 -7.299 -29.148 1.00 79.12 139 ALA A O 1
ATOM 1038 N N . ALA A 1 140 ? 2.402 -9.139 -30.371 1.00 78.75 140 ALA A N 1
ATOM 1039 C CA . ALA A 1 140 ? 1.453 -10.000 -29.671 1.00 78.75 140 ALA A CA 1
ATOM 1040 C C . ALA A 1 140 ? 2.030 -10.561 -28.360 1.00 78.75 140 ALA A C 1
ATOM 1042 O O . ALA A 1 140 ? 1.275 -10.768 -27.408 1.00 78.75 140 ALA A O 1
ATOM 1043 N N . ASP A 1 141 ? 3.352 -10.741 -28.284 1.00 76.06 141 ASP A N 1
ATOM 1044 C CA . ASP A 1 141 ? 4.044 -11.213 -27.084 1.00 76.06 141 ASP A CA 1
ATOM 1045 C C . ASP A 1 141 ? 4.273 -10.074 -26.074 1.00 76.06 141 ASP A C 1
ATOM 1047 O O . ASP A 1 141 ? 5.302 -9.391 -26.042 1.00 76.06 141 ASP A O 1
ATOM 1051 N N . ARG A 1 142 ? 3.267 -9.850 -25.225 1.00 76.62 142 ARG A N 1
ATOM 1052 C CA . ARG A 1 142 ? 3.301 -8.805 -24.191 1.00 76.62 142 ARG A CA 1
ATOM 1053 C C . ARG A 1 142 ? 4.400 -9.039 -23.158 1.00 76.62 142 ARG A C 1
ATOM 1055 O O . ARG A 1 142 ? 4.987 -8.064 -22.689 1.00 76.62 142 ARG A O 1
ATOM 1062 N N . ALA A 1 143 ? 4.663 -10.296 -22.802 1.00 71.62 143 ALA A N 1
ATOM 1063 C CA . ALA A 1 143 ? 5.658 -10.649 -21.798 1.00 71.62 143 ALA A CA 1
ATOM 1064 C C . ALA A 1 143 ? 7.071 -10.331 -22.304 1.00 71.62 143 ALA A C 1
ATOM 1066 O O . ALA A 1 143 ? 7.845 -9.699 -21.581 1.00 71.62 143 ALA A O 1
ATOM 1067 N N . ALA A 1 144 ? 7.376 -10.665 -23.563 1.00 77.00 144 ALA A N 1
ATOM 1068 C CA . ALA A 1 144 ? 8.649 -10.322 -24.191 1.00 77.00 144 ALA A CA 1
ATOM 1069 C C . ALA A 1 144 ? 8.844 -8.803 -24.307 1.00 77.00 144 ALA A C 1
ATOM 1071 O O . ALA A 1 144 ? 9.907 -8.287 -23.953 1.00 77.00 144 ALA A O 1
ATOM 1072 N N . VAL A 1 145 ? 7.813 -8.061 -24.736 1.00 80.25 145 VAL A N 1
ATOM 1073 C CA . VAL A 1 145 ? 7.877 -6.590 -24.803 1.00 80.25 145 VAL A CA 1
ATOM 1074 C C . VAL A 1 145 ? 8.117 -5.990 -23.420 1.00 80.25 145 VAL A C 1
ATOM 1076 O O . VAL A 1 145 ? 9.006 -5.156 -23.274 1.00 80.25 145 VAL A O 1
ATOM 1079 N N . ALA A 1 146 ? 7.374 -6.421 -22.397 1.00 76.56 146 ALA A N 1
ATOM 1080 C CA . ALA A 1 146 ? 7.545 -5.923 -21.034 1.00 76.56 146 ALA A CA 1
ATOM 1081 C C . ALA A 1 146 ? 8.933 -6.260 -20.465 1.00 76.56 146 ALA A C 1
ATOM 1083 O O . ALA A 1 146 ? 9.566 -5.399 -19.855 1.00 76.56 146 ALA A O 1
ATOM 1084 N N . GLY A 1 147 ? 9.433 -7.479 -20.701 1.00 77.25 147 GLY A N 1
ATOM 1085 C CA . GLY A 1 147 ? 10.757 -7.924 -20.258 1.00 77.25 147 GLY A CA 1
ATOM 1086 C C . GLY A 1 147 ? 11.898 -7.070 -20.816 1.00 77.25 147 GLY A C 1
ATOM 1087 O O . GLY A 1 147 ? 12.827 -6.733 -20.086 1.00 77.25 147 GLY A O 1
ATOM 1088 N N . LYS A 1 148 ? 11.789 -6.632 -22.076 1.00 81.38 148 LYS A N 1
ATOM 1089 C CA . LYS A 1 148 ? 12.777 -5.759 -22.735 1.00 81.38 148 LYS A CA 1
ATOM 1090 C C . LYS A 1 148 ? 12.818 -4.326 -22.204 1.00 81.38 148 LYS A C 1
ATOM 1092 O O . LYS A 1 148 ? 13.770 -3.602 -22.484 1.00 81.38 148 LYS A O 1
ATOM 1097 N N . MET A 1 149 ? 11.791 -3.907 -21.469 1.00 76.69 149 MET A N 1
ATOM 1098 C CA . MET A 1 149 ? 11.672 -2.548 -20.934 1.00 76.69 149 MET A CA 1
ATOM 1099 C C . MET A 1 149 ? 12.047 -2.442 -19.451 1.00 76.69 149 MET A C 1
ATOM 1101 O O . MET A 1 149 ? 12.060 -1.337 -18.904 1.00 76.69 149 MET A O 1
ATOM 1105 N N . VAL A 1 150 ? 12.349 -3.570 -18.800 1.00 73.50 150 VAL A N 1
ATOM 1106 C CA . VAL A 1 150 ? 12.778 -3.607 -17.397 1.00 73.50 150 VAL A CA 1
ATOM 1107 C C . VAL A 1 150 ? 14.077 -2.817 -17.231 1.00 73.50 150 VAL A C 1
ATOM 1109 O O . VAL A 1 150 ? 15.037 -3.013 -17.975 1.00 73.50 150 VAL A O 1
ATOM 1112 N N . GLY A 1 151 ? 14.108 -1.919 -1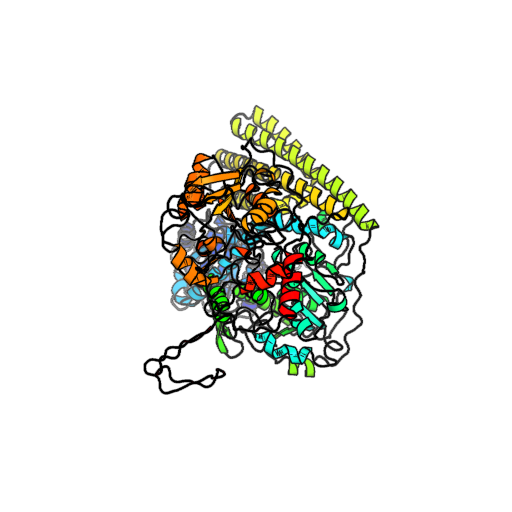6.248 1.00 75.50 151 GLY A N 1
ATOM 1113 C CA . GLY A 1 151 ? 15.255 -1.051 -15.966 1.00 75.50 151 GLY A CA 1
ATOM 1114 C C . GLY A 1 151 ? 15.280 0.256 -16.767 1.00 75.50 151 GLY A C 1
ATOM 1115 O O . GLY A 1 151 ? 16.134 1.106 -16.513 1.00 75.50 151 GLY A O 1
ATOM 1116 N N . ALA A 1 152 ? 14.354 0.457 -17.714 1.00 79.19 152 ALA A N 1
ATOM 1117 C CA . ALA A 1 152 ? 14.223 1.696 -18.485 1.00 79.19 152 ALA A CA 1
ATOM 1118 C C . ALA A 1 152 ? 13.123 2.639 -17.950 1.00 79.19 152 ALA A C 1
ATOM 1120 O O . ALA A 1 152 ? 12.821 3.659 -18.574 1.00 79.19 152 ALA A O 1
ATOM 1121 N N . GLU A 1 153 ? 12.514 2.341 -16.799 1.00 80.38 153 GLU A N 1
ATOM 1122 C CA . GLU A 1 153 ? 11.329 3.034 -16.273 1.00 80.38 153 GLU A CA 1
ATOM 1123 C C . GLU A 1 153 ? 11.587 4.528 -16.036 1.00 80.38 153 GLU A C 1
ATOM 1125 O O . GLU A 1 153 ? 10.753 5.381 -16.355 1.00 80.38 153 GLU A O 1
ATOM 1130 N N . THR A 1 154 ? 12.772 4.863 -15.521 1.00 83.56 154 THR A N 1
ATOM 1131 C CA . THR A 1 154 ? 13.189 6.243 -15.235 1.00 83.56 154 THR A CA 1
ATOM 1132 C C . THR A 1 154 ? 13.404 7.067 -16.506 1.00 83.56 154 THR A C 1
ATOM 1134 O O . THR A 1 154 ? 13.163 8.277 -16.498 1.00 83.56 154 THR A O 1
ATOM 1137 N N . LEU A 1 155 ? 13.806 6.436 -17.614 1.00 86.50 155 LEU A N 1
ATOM 1138 C CA . LEU A 1 155 ? 13.894 7.068 -18.932 1.00 86.50 155 LEU A CA 1
ATOM 1139 C C . LEU A 1 155 ? 12.500 7.214 -19.545 1.00 86.50 155 LEU A C 1
ATOM 1141 O O . LEU A 1 155 ? 12.132 8.297 -19.987 1.00 86.50 155 LEU A O 1
ATOM 1145 N N . ILE A 1 156 ? 11.668 6.175 -19.480 1.00 83.94 156 ILE A N 1
ATOM 1146 C CA . ILE A 1 156 ? 10.278 6.207 -19.965 1.00 83.94 156 ILE A CA 1
ATOM 1147 C C . ILE A 1 156 ? 9.473 7.338 -19.306 1.00 83.94 156 ILE A C 1
ATOM 1149 O O . ILE A 1 156 ? 8.687 8.035 -19.962 1.00 83.94 156 ILE A O 1
ATOM 1153 N N . ALA A 1 157 ? 9.696 7.582 -18.014 1.00 82.06 157 ALA A N 1
ATOM 1154 C CA . ALA A 1 157 ? 9.046 8.668 -17.292 1.00 82.06 157 ALA A CA 1
ATOM 1155 C C . ALA A 1 157 ? 9.433 10.071 -17.789 1.00 82.06 157 ALA A C 1
ATOM 1157 O O . ALA A 1 157 ? 8.648 11.007 -17.627 1.00 82.06 157 ALA A O 1
ATOM 1158 N N . GLN A 1 158 ? 10.594 10.215 -18.432 1.00 85.56 158 GLN A N 1
ATOM 1159 C CA . GLN A 1 158 ? 11.111 11.484 -18.944 1.00 85.56 158 GLN A CA 1
ATOM 1160 C C . GLN A 1 158 ? 10.607 11.856 -20.343 1.00 85.56 158 GLN A C 1
ATOM 1162 O O . GLN A 1 158 ? 11.005 12.900 -20.839 1.00 85.56 158 GLN A O 1
ATOM 1167 N N . GLY A 1 159 ? 9.718 11.063 -20.950 1.00 86.50 159 GLY A N 1
ATOM 1168 C CA . GLY A 1 159 ? 9.043 11.414 -22.203 1.00 86.50 159 GLY A CA 1
ATOM 1169 C C . GLY A 1 159 ? 9.331 10.434 -23.335 1.00 86.50 159 GLY A C 1
ATOM 1170 O O . GLY A 1 159 ? 10.433 9.898 -23.448 1.00 86.50 159 GLY A O 1
ATOM 1171 N N . LEU A 1 160 ? 8.317 10.208 -24.173 1.00 89.88 160 LEU A N 1
ATOM 1172 C CA . LEU A 1 160 ? 8.359 9.269 -25.289 1.00 89.88 160 LEU A CA 1
ATOM 1173 C C . LEU A 1 160 ? 7.884 9.937 -26.577 1.00 89.88 160 LEU A C 1
ATOM 1175 O O . LEU A 1 160 ? 6.808 10.536 -26.590 1.00 89.88 160 LEU A O 1
ATOM 1179 N N . ALA A 1 161 ? 8.663 9.789 -27.645 1.00 93.00 161 ALA A N 1
ATOM 1180 C CA . ALA A 1 161 ? 8.312 10.225 -28.990 1.00 93.00 161 ALA A CA 1
ATOM 1181 C C . ALA A 1 161 ? 8.096 9.019 -29.910 1.00 93.00 161 ALA A C 1
ATOM 1183 O O . ALA A 1 161 ? 8.803 8.015 -29.821 1.00 93.00 161 ALA A O 1
ATOM 1184 N N . PHE A 1 162 ? 7.132 9.139 -30.818 1.00 93.25 162 PHE A N 1
ATOM 1185 C CA . PHE A 1 162 ? 6.892 8.168 -31.879 1.00 93.25 162 PHE A CA 1
ATOM 1186 C C . PHE A 1 162 ? 7.443 8.718 -33.193 1.00 93.25 162 PHE A C 1
ATOM 1188 O O . PHE A 1 162 ? 7.078 9.820 -33.597 1.00 93.25 162 PHE A O 1
ATOM 1195 N N . LEU A 1 163 ? 8.294 7.942 -33.859 1.00 94.69 163 LEU A N 1
ATOM 1196 C CA . LEU A 1 163 ? 8.847 8.248 -35.169 1.00 94.69 163 LEU A CA 1
ATOM 1197 C C . LEU A 1 163 ? 8.396 7.187 -36.173 1.00 94.69 163 LEU A C 1
ATOM 1199 O O . LEU A 1 163 ? 8.830 6.034 -36.144 1.00 94.69 163 LEU A O 1
ATOM 1203 N N . GLU A 1 164 ? 7.512 7.585 -37.078 1.00 93.50 164 GLU A N 1
ATOM 1204 C CA . GLU A 1 164 ? 7.103 6.743 -38.195 1.00 93.50 164 GLU A CA 1
ATOM 1205 C C . GLU A 1 164 ? 8.135 6.852 -39.320 1.00 93.50 164 GLU A C 1
ATOM 1207 O O . GLU A 1 164 ? 8.404 7.948 -39.809 1.00 93.50 164 GLU A O 1
ATOM 1212 N N . HIS A 1 165 ? 8.725 5.727 -39.735 1.00 94.25 165 HIS A N 1
ATOM 1213 C CA . HIS A 1 165 ? 9.623 5.696 -40.886 1.00 94.25 165 HIS A CA 1
ATOM 1214 C C . HIS A 1 165 ? 8.784 5.590 -42.174 1.00 94.25 165 HIS A C 1
ATOM 1216 O O . HIS A 1 165 ? 8.196 4.529 -42.419 1.00 94.25 165 HIS A O 1
ATOM 1222 N N . PRO A 1 166 ? 8.702 6.643 -43.019 1.00 92.12 166 PRO A N 1
ATOM 1223 C CA . PRO A 1 166 ? 7.746 6.681 -44.129 1.00 92.12 166 PRO A CA 1
ATOM 1224 C C . PRO A 1 166 ? 7.840 5.489 -45.103 1.00 92.12 166 PRO A C 1
ATOM 1226 O O . PRO A 1 166 ? 6.792 4.931 -45.430 1.00 92.12 166 PRO A O 1
ATOM 1229 N N . PRO A 1 167 ? 9.040 5.006 -45.498 1.00 92.19 167 PRO A N 1
ATOM 1230 C CA . PRO A 1 167 ? 9.182 3.801 -46.325 1.00 92.19 167 PRO A CA 1
ATOM 1231 C C . PRO A 1 167 ? 8.628 2.513 -45.695 1.00 92.19 167 PRO A C 1
ATOM 1233 O O . PRO A 1 167 ? 8.319 1.556 -46.399 1.00 92.19 167 PRO A O 1
ATOM 1236 N N . SER A 1 168 ? 8.514 2.453 -44.364 1.00 92.75 168 SER A N 1
ATOM 1237 C CA . SER A 1 168 ? 8.018 1.272 -43.641 1.00 92.75 168 SER A CA 1
ATOM 1238 C C . SER A 1 168 ? 6.517 1.316 -43.345 1.00 92.75 168 SER A C 1
ATOM 1240 O O . SER A 1 168 ? 5.926 0.258 -43.136 1.00 92.75 168 SER A O 1
ATOM 1242 N N . ARG A 1 169 ? 5.880 2.494 -43.386 1.00 90.38 169 ARG A N 1
ATOM 1243 C CA . ARG A 1 169 ? 4.472 2.716 -43.006 1.00 90.38 169 ARG A CA 1
ATOM 1244 C C . ARG A 1 169 ? 3.503 1.697 -43.600 1.00 90.38 169 ARG A C 1
ATOM 1246 O O . ARG A 1 169 ? 2.780 1.021 -42.874 1.00 90.38 169 ARG A O 1
ATOM 1253 N N . GLU A 1 170 ? 3.505 1.564 -44.921 1.00 87.25 170 GLU A N 1
ATOM 1254 C CA . GLU A 1 170 ? 2.535 0.712 -45.611 1.00 87.25 170 GLU A CA 1
ATOM 1255 C C . GLU A 1 170 ? 2.766 -0.781 -45.335 1.00 87.25 170 GLU A C 1
ATOM 1257 O O . GLU A 1 170 ? 1.816 -1.551 -45.248 1.00 87.25 170 GLU A O 1
ATOM 1262 N N . ARG A 1 171 ? 4.028 -1.190 -45.150 1.00 90.69 171 ARG A N 1
ATOM 1263 C CA . ARG A 1 171 ? 4.394 -2.576 -44.825 1.00 90.69 171 ARG A CA 1
ATOM 1264 C C . ARG A 1 171 ? 3.980 -2.954 -43.405 1.00 90.69 171 ARG A C 1
ATOM 1266 O O . ARG A 1 171 ? 3.555 -4.080 -43.175 1.00 90.69 171 ARG A O 1
ATOM 1273 N N . LEU A 1 172 ? 4.131 -2.027 -42.462 1.00 89.44 172 LEU A N 1
ATOM 1274 C CA . LEU A 1 172 ? 3.770 -2.253 -41.066 1.00 89.44 172 LEU A CA 1
ATOM 1275 C C . LEU A 1 172 ? 2.256 -2.189 -40.845 1.00 89.44 172 LEU A C 1
ATOM 1277 O O . LEU A 1 172 ? 1.749 -2.893 -39.972 1.00 89.44 172 LEU A O 1
ATOM 1281 N N . GLY A 1 173 ? 1.541 -1.363 -41.617 1.00 87.88 173 GLY A N 1
ATOM 1282 C CA . GLY A 1 173 ? 0.084 -1.238 -41.557 1.00 87.88 173 GLY A CA 1
ATOM 1283 C C . GLY A 1 173 ? -0.435 -1.123 -40.119 1.00 87.88 173 GLY A C 1
ATOM 1284 O O . GLY A 1 173 ? 0.129 -0.405 -39.285 1.00 87.88 173 GLY A O 1
ATOM 1285 N N . ASP A 1 174 ? -1.465 -1.906 -39.798 1.00 87.25 174 ASP A N 1
ATOM 1286 C CA . ASP A 1 174 ? -2.104 -1.912 -38.476 1.00 87.25 174 ASP A CA 1
ATOM 1287 C C . ASP A 1 174 ? -1.207 -2.437 -37.346 1.00 87.25 174 ASP A C 1
ATOM 1289 O O . ASP A 1 174 ? -1.484 -2.180 -36.170 1.00 87.25 174 ASP A O 1
ATOM 1293 N N . ALA A 1 175 ? -0.123 -3.161 -37.657 1.00 87.19 175 ALA A N 1
ATOM 1294 C CA . ALA A 1 175 ? 0.791 -3.663 -36.633 1.00 87.19 175 ALA A CA 1
ATOM 1295 C C . ALA A 1 175 ? 1.465 -2.511 -35.869 1.00 87.19 175 ALA A C 1
ATOM 1297 O O . ALA A 1 175 ? 1.610 -2.591 -34.650 1.00 87.19 175 ALA A O 1
ATOM 1298 N N . SER A 1 176 ? 1.775 -1.403 -36.556 1.00 88.06 176 SER A N 1
ATOM 1299 C CA . SER A 1 176 ? 2.306 -0.183 -35.928 1.00 88.06 176 SER A CA 1
ATOM 1300 C C . SER A 1 176 ? 1.323 0.422 -34.917 1.00 88.06 176 SER A C 1
ATOM 1302 O O . SER A 1 176 ? 1.709 0.817 -33.815 1.00 88.06 176 SER A O 1
ATOM 1304 N N . THR A 1 177 ? 0.029 0.426 -35.248 1.00 86.81 177 THR A N 1
ATOM 1305 C CA . THR A 1 177 ? -1.036 0.966 -34.393 1.00 86.81 177 THR A CA 1
ATOM 1306 C C . THR A 1 177 ? -1.242 0.088 -33.162 1.00 86.81 177 THR A C 1
ATOM 1308 O O . THR A 1 177 ? -1.310 0.606 -32.045 1.00 86.81 177 THR A O 1
ATOM 1311 N N . ARG A 1 178 ? -1.259 -1.242 -33.339 1.00 84.31 178 ARG A N 1
ATOM 1312 C CA . ARG A 1 178 ? -1.336 -2.206 -32.228 1.00 84.31 178 ARG A CA 1
ATOM 1313 C C . ARG A 1 178 ? -0.146 -2.077 -31.278 1.00 84.31 178 ARG A C 1
ATOM 1315 O O . ARG A 1 178 ? -0.347 -1.976 -30.069 1.00 84.31 178 ARG A O 1
ATOM 1322 N N . PHE A 1 179 ? 1.073 -2.003 -31.814 1.00 88.19 179 PHE A N 1
ATOM 1323 C CA . PHE A 1 179 ? 2.278 -1.824 -31.003 1.00 88.19 179 PHE A CA 1
ATOM 1324 C C . PHE A 1 179 ? 2.292 -0.472 -30.274 1.00 88.19 179 PHE A C 1
ATOM 1326 O O . PHE A 1 179 ? 2.623 -0.406 -29.092 1.00 88.19 179 PHE A O 1
ATOM 1333 N N . SER A 1 180 ? 1.848 0.603 -30.935 1.00 87.56 180 SER A N 1
ATOM 1334 C CA . SER A 1 180 ? 1.718 1.925 -30.306 1.00 87.56 180 SER A CA 1
ATOM 1335 C C . SER A 1 180 ? 0.761 1.918 -29.114 1.00 87.56 180 SER A C 1
ATOM 1337 O O . SER A 1 180 ? 1.022 2.581 -28.112 1.00 87.56 180 SER A O 1
ATOM 1339 N N . ALA A 1 181 ? -0.372 1.217 -29.230 1.00 82.81 181 ALA A N 1
ATOM 1340 C CA . ALA A 1 181 ? -1.337 1.085 -28.143 1.00 82.81 181 ALA A CA 1
ATOM 1341 C C . ALA A 1 181 ? -0.727 0.322 -26.958 1.00 82.81 181 ALA A C 1
ATOM 1343 O O . ALA A 1 181 ? -0.767 0.825 -25.836 1.00 82.81 181 ALA A O 1
ATOM 1344 N N . LEU A 1 182 ? -0.071 -0.812 -27.229 1.00 81.88 182 LEU A N 1
ATOM 1345 C CA . LEU A 1 182 ? 0.619 -1.613 -26.217 1.00 81.88 182 LEU A CA 1
ATOM 1346 C C . LEU A 1 182 ? 1.693 -0.803 -25.469 1.00 81.88 182 LEU A C 1
ATOM 1348 O O . LEU A 1 182 ? 1.723 -0.795 -24.240 1.00 81.88 182 LEU A O 1
ATOM 1352 N N . LEU A 1 183 ? 2.549 -0.072 -26.190 1.00 83.44 183 LEU A N 1
ATOM 1353 C CA . LEU A 1 183 ? 3.585 0.750 -25.559 1.00 83.44 183 LEU A CA 1
ATOM 1354 C C . LEU A 1 183 ? 3.008 1.898 -24.735 1.00 83.44 183 LEU A C 1
ATOM 1356 O O . LEU A 1 183 ? 3.541 2.205 -23.673 1.00 83.44 183 LEU A O 1
ATOM 1360 N N . ARG A 1 184 ? 1.923 2.538 -25.188 1.00 82.06 184 ARG A N 1
ATOM 1361 C CA . ARG A 1 184 ? 1.256 3.583 -24.397 1.00 82.06 184 ARG A CA 1
ATOM 1362 C C . ARG A 1 184 ? 0.737 3.039 -23.068 1.00 82.06 184 ARG A C 1
ATOM 1364 O O . ARG A 1 184 ? 0.871 3.725 -22.057 1.00 82.06 184 ARG A O 1
ATOM 1371 N N . GLU A 1 185 ? 0.190 1.825 -23.061 1.00 75.94 185 GLU A N 1
ATOM 1372 C CA . GLU A 1 185 ? -0.235 1.145 -21.832 1.00 75.94 185 GLU A CA 1
ATOM 1373 C C . GLU A 1 185 ? 0.953 0.870 -20.906 1.00 75.94 185 GLU A C 1
ATOM 1375 O O . GLU A 1 185 ? 0.904 1.243 -19.734 1.00 75.94 185 GLU A O 1
ATOM 1380 N N . PHE A 1 186 ? 2.045 0.317 -21.442 1.00 76.94 186 PHE A N 1
ATOM 1381 C CA . PHE A 1 186 ? 3.260 0.061 -20.669 1.00 76.94 186 PHE A CA 1
ATOM 1382 C C . PHE A 1 186 ? 3.840 1.349 -20.066 1.00 76.94 186 PHE A C 1
ATOM 1384 O O . PHE A 1 186 ? 4.107 1.419 -18.873 1.00 76.94 186 PHE A O 1
ATOM 1391 N N . VAL A 1 187 ? 3.954 2.415 -20.861 1.00 79.56 187 VAL A N 1
ATOM 1392 C CA . VAL A 1 187 ? 4.471 3.721 -20.418 1.00 79.56 187 VAL A CA 1
ATOM 1393 C C . VAL A 1 187 ? 3.606 4.323 -19.316 1.00 79.56 187 VAL A C 1
ATOM 1395 O O . VAL A 1 187 ? 4.137 4.899 -18.365 1.00 79.56 187 VAL A O 1
ATOM 1398 N N . ALA A 1 188 ? 2.280 4.210 -19.431 1.00 76.75 188 ALA A N 1
ATOM 1399 C CA . ALA A 1 188 ? 1.362 4.674 -18.398 1.00 76.75 188 ALA A CA 1
ATOM 1400 C C . ALA A 1 188 ? 1.547 3.886 -17.090 1.00 76.75 188 ALA A C 1
ATOM 1402 O O . ALA A 1 188 ? 1.618 4.497 -16.018 1.00 76.75 188 ALA A O 1
ATOM 1403 N N . ALA A 1 189 ? 1.693 2.561 -17.177 1.00 72.94 189 ALA A N 1
ATOM 1404 C CA . ALA A 1 189 ? 1.971 1.704 -16.029 1.00 72.94 189 ALA A CA 1
ATOM 1405 C C . ALA A 1 189 ? 3.327 2.045 -15.385 1.00 72.94 189 ALA A C 1
ATOM 1407 O O . ALA A 1 189 ? 3.369 2.364 -14.198 1.00 72.94 189 ALA A O 1
ATOM 1408 N N . SER A 1 190 ? 4.418 2.108 -16.160 1.00 77.06 190 SER A N 1
ATOM 1409 C CA . SER A 1 190 ? 5.758 2.454 -15.660 1.00 77.06 190 SER A CA 1
ATOM 1410 C C . SER A 1 190 ? 5.799 3.831 -15.001 1.00 77.06 190 SER A C 1
ATOM 1412 O O . SER A 1 190 ? 6.393 3.981 -13.935 1.00 77.06 190 SER A O 1
ATOM 1414 N N . LYS A 1 191 ? 5.140 4.842 -15.590 1.00 77.81 191 LYS A N 1
ATOM 1415 C CA . LYS A 1 191 ? 5.031 6.180 -14.986 1.00 77.81 191 LYS A CA 1
ATOM 1416 C C . LYS A 1 191 ? 4.297 6.140 -13.652 1.00 77.81 191 LYS A C 1
ATOM 1418 O O . LYS A 1 191 ? 4.748 6.776 -12.705 1.00 77.81 191 LYS A O 1
ATOM 1423 N N . THR A 1 192 ? 3.192 5.403 -13.576 1.00 74.44 192 THR A N 1
ATOM 1424 C CA . THR A 1 192 ? 2.401 5.271 -12.345 1.00 74.44 192 THR A CA 1
ATOM 1425 C C . THR A 1 192 ? 3.211 4.590 -11.247 1.00 74.44 192 THR A C 1
ATOM 1427 O O . THR A 1 192 ? 3.295 5.116 -10.137 1.00 74.44 192 THR A O 1
ATOM 1430 N N . THR A 1 193 ? 3.868 3.473 -11.567 1.00 75.81 193 THR A N 1
ATOM 1431 C CA . THR A 1 193 ? 4.741 2.746 -10.639 1.00 75.81 193 THR A CA 1
ATOM 1432 C C . THR A 1 193 ? 5.883 3.634 -10.155 1.00 75.81 193 THR A C 1
ATOM 1434 O O . THR A 1 193 ? 6.039 3.805 -8.950 1.00 75.81 193 THR A O 1
ATOM 1437 N N . LEU A 1 194 ? 6.618 4.286 -11.066 1.00 81.00 194 LEU A N 1
ATOM 1438 C CA . LEU A 1 194 ? 7.733 5.159 -10.696 1.00 81.00 194 LEU A CA 1
ATOM 1439 C C . LEU A 1 194 ? 7.274 6.337 -9.833 1.00 81.00 194 LEU A C 1
ATOM 1441 O O . LEU A 1 194 ? 7.878 6.598 -8.801 1.00 81.00 194 LEU A O 1
ATOM 1445 N N . MET A 1 195 ? 6.211 7.048 -10.224 1.00 77.25 195 MET A N 1
ATOM 1446 C CA . MET A 1 195 ? 5.706 8.178 -9.435 1.00 77.25 195 MET A CA 1
ATOM 1447 C C . MET A 1 195 ? 5.270 7.733 -8.044 1.00 77.25 195 MET A C 1
ATOM 1449 O O . MET A 1 195 ? 5.566 8.420 -7.072 1.00 77.25 195 MET A O 1
ATOM 1453 N N . THR A 1 196 ? 4.630 6.569 -7.936 1.00 74.81 196 THR A N 1
ATOM 1454 C CA . THR A 1 196 ? 4.267 5.993 -6.639 1.00 74.81 196 THR A CA 1
ATOM 1455 C C . THR A 1 196 ? 5.516 5.717 -5.807 1.00 74.81 196 THR A C 1
ATOM 1457 O O . THR A 1 196 ? 5.595 6.194 -4.681 1.00 74.81 196 THR A O 1
ATOM 1460 N N . THR A 1 197 ? 6.530 5.043 -6.360 1.00 80.38 197 THR A N 1
ATOM 1461 C CA . THR A 1 197 ? 7.803 4.781 -5.667 1.00 80.38 197 THR A CA 1
ATOM 1462 C C . THR A 1 197 ? 8.504 6.070 -5.231 1.00 80.38 197 THR A C 1
ATOM 1464 O O . THR A 1 197 ? 8.968 6.156 -4.099 1.00 80.38 197 THR A O 1
ATOM 1467 N N . LEU A 1 198 ? 8.555 7.088 -6.096 1.00 82.12 198 LEU A N 1
ATOM 1468 C CA . LEU A 1 198 ? 9.220 8.361 -5.807 1.00 82.12 198 LEU A CA 1
ATOM 1469 C C . LEU A 1 198 ? 8.480 9.188 -4.749 1.00 82.12 198 LEU A C 1
ATOM 1471 O O . LEU A 1 198 ? 9.121 9.807 -3.909 1.00 82.12 198 LEU A O 1
ATOM 1475 N N . ILE A 1 199 ? 7.145 9.227 -4.794 1.00 77.44 199 ILE A N 1
ATOM 1476 C CA . ILE A 1 199 ? 6.326 9.957 -3.812 1.00 77.44 199 ILE A CA 1
ATOM 1477 C C . ILE A 1 199 ? 6.350 9.243 -2.457 1.00 77.44 199 ILE A C 1
ATOM 1479 O O . ILE A 1 199 ? 6.314 9.897 -1.421 1.00 77.44 199 ILE A O 1
ATOM 1483 N N . ARG A 1 200 ? 6.424 7.907 -2.461 1.00 81.00 200 ARG A N 1
ATOM 1484 C CA . ARG A 1 200 ? 6.356 7.066 -1.259 1.00 81.00 200 ARG A CA 1
ATOM 1485 C C . ARG A 1 200 ? 7.714 6.671 -0.692 1.00 81.00 200 ARG A C 1
ATOM 1487 O O . ARG A 1 200 ? 7.739 5.901 0.262 1.00 81.00 200 ARG A O 1
ATOM 1494 N N . SER A 1 201 ? 8.834 7.144 -1.241 1.00 87.00 201 SER A N 1
ATOM 1495 C CA . SER A 1 201 ? 10.167 6.723 -0.781 1.00 87.00 201 SER A CA 1
ATOM 1496 C C . SER A 1 201 ? 10.379 7.024 0.703 1.00 87.00 201 SER A C 1
ATOM 1498 O O . SER A 1 201 ? 10.842 6.164 1.446 1.00 87.00 201 SER A O 1
ATOM 1500 N N . VAL A 1 202 ? 9.948 8.209 1.143 1.00 88.50 202 VAL A N 1
ATOM 1501 C CA . VAL A 1 202 ? 10.009 8.649 2.542 1.00 88.50 202 VAL A CA 1
ATOM 1502 C C . VAL A 1 202 ? 9.168 7.742 3.445 1.00 88.50 202 VAL A C 1
ATOM 1504 O O . VAL A 1 202 ? 9.702 7.202 4.411 1.00 88.50 202 VAL A O 1
ATOM 1507 N N . ASP A 1 203 ? 7.897 7.513 3.091 1.00 88.06 203 ASP A N 1
ATOM 1508 C CA . ASP A 1 203 ? 6.979 6.627 3.830 1.00 88.06 203 ASP A CA 1
ATOM 1509 C C . ASP A 1 203 ? 7.515 5.185 3.896 1.00 88.06 203 ASP A C 1
ATOM 1511 O O . ASP A 1 203 ? 7.409 4.507 4.914 1.00 88.06 203 ASP A O 1
ATOM 1515 N N . THR A 1 204 ? 8.127 4.712 2.807 1.00 90.69 204 THR A N 1
ATOM 1516 C CA . THR A 1 204 ? 8.682 3.355 2.704 1.00 90.69 204 THR A CA 1
ATOM 1517 C C . THR A 1 204 ? 9.856 3.166 3.658 1.00 90.69 204 THR A C 1
ATOM 1519 O O . THR A 1 204 ? 9.899 2.168 4.377 1.00 90.69 204 THR A O 1
ATOM 1522 N N . VAL A 1 205 ? 10.805 4.112 3.683 1.00 93.81 205 VAL A N 1
ATOM 1523 C CA . VAL A 1 205 ? 11.936 4.071 4.625 1.00 93.81 205 VAL A CA 1
ATOM 1524 C C . VAL A 1 205 ? 11.435 4.182 6.062 1.00 93.81 205 VAL A C 1
ATOM 1526 O O . VAL A 1 205 ? 11.922 3.455 6.924 1.00 93.81 205 VAL A O 1
ATOM 1529 N N . HIS A 1 206 ? 10.412 5.000 6.308 1.00 93.38 206 HIS A N 1
ATOM 1530 C CA . HIS A 1 206 ? 9.821 5.116 7.633 1.00 93.38 206 HIS A CA 1
ATOM 1531 C C . HIS A 1 206 ? 9.205 3.793 8.109 1.00 93.38 206 HIS A C 1
ATOM 1533 O O . HIS A 1 206 ? 9.559 3.320 9.183 1.00 93.38 206 HIS A O 1
ATOM 1539 N N . ASN A 1 207 ? 8.359 3.145 7.300 1.00 93.62 207 ASN A N 1
ATOM 1540 C CA . ASN A 1 207 ? 7.772 1.844 7.642 1.00 93.62 207 ASN A CA 1
ATOM 1541 C C . ASN A 1 207 ? 8.845 0.779 7.899 1.00 93.62 207 ASN A C 1
ATOM 1543 O O . ASN A 1 207 ? 8.742 0.021 8.858 1.00 93.62 207 ASN A O 1
ATOM 1547 N N . LEU A 1 208 ? 9.892 0.740 7.067 1.00 95.44 208 LEU A N 1
ATOM 1548 C CA . LEU A 1 208 ? 11.030 -0.160 7.267 1.00 95.44 208 LEU A CA 1
ATOM 1549 C C . LEU A 1 208 ? 11.680 0.061 8.637 1.00 95.44 208 LEU A C 1
ATOM 1551 O O . LEU A 1 208 ? 11.911 -0.894 9.375 1.00 95.44 208 LEU A O 1
ATOM 1555 N N . LEU A 1 209 ? 11.962 1.319 8.975 1.00 96.06 209 LEU A N 1
ATOM 1556 C CA . LEU A 1 209 ? 12.569 1.708 10.244 1.00 96.06 209 LEU A CA 1
ATOM 1557 C C . LEU A 1 209 ? 11.647 1.455 11.447 1.00 96.06 209 LEU A C 1
ATOM 1559 O O . LEU A 1 209 ? 12.139 1.106 12.515 1.00 96.06 209 LEU A O 1
ATOM 1563 N N . LEU A 1 210 ? 10.329 1.564 11.278 1.00 94.81 210 LEU A N 1
ATOM 1564 C CA . LEU A 1 210 ? 9.346 1.240 12.314 1.00 94.81 210 LEU A CA 1
ATOM 1565 C C . LEU A 1 210 ? 9.123 -0.270 12.506 1.00 94.81 210 LEU A C 1
ATOM 1567 O O . LEU A 1 210 ? 8.622 -0.659 13.551 1.00 94.81 210 LEU A O 1
ATOM 1571 N N . ASN A 1 211 ? 9.514 -1.110 11.544 1.00 95.06 211 ASN A N 1
ATOM 1572 C CA . ASN A 1 211 ? 9.509 -2.577 11.660 1.00 95.06 211 ASN A CA 1
ATOM 1573 C C . ASN A 1 211 ? 10.878 -3.156 12.053 1.00 95.06 211 ASN A C 1
ATOM 1575 O O . ASN A 1 211 ? 11.104 -4.367 11.946 1.00 95.06 211 ASN A O 1
ATOM 1579 N N . ILE A 1 212 ? 11.841 -2.312 12.438 1.00 95.69 212 ILE A N 1
ATOM 1580 C CA . ILE A 1 212 ? 13.223 -2.752 12.658 1.00 95.69 212 ILE A CA 1
ATOM 1581 C C . ILE A 1 212 ? 13.360 -3.738 13.827 1.00 95.69 212 ILE A C 1
ATOM 1583 O O . ILE A 1 212 ? 14.258 -4.579 13.808 1.00 95.69 212 ILE A O 1
ATOM 1587 N N . ASP A 1 213 ? 12.469 -3.675 14.818 1.00 94.00 213 ASP A N 1
ATOM 1588 C CA . ASP A 1 213 ? 12.393 -4.627 15.929 1.00 94.00 213 ASP A CA 1
ATOM 1589 C C . ASP A 1 213 ? 12.065 -6.039 15.432 1.00 94.00 213 ASP A C 1
ATOM 1591 O O . ASP A 1 213 ? 12.819 -6.979 15.695 1.00 94.00 213 ASP A O 1
ATOM 1595 N N . HIS A 1 214 ? 11.005 -6.176 14.634 1.00 93.81 214 HIS A N 1
ATOM 1596 C CA . HIS A 1 214 ? 10.604 -7.438 14.016 1.00 93.81 214 HIS A CA 1
ATOM 1597 C C . HIS A 1 214 ? 11.646 -7.941 13.017 1.00 93.81 214 HIS A C 1
ATOM 1599 O O . HIS A 1 214 ? 11.918 -9.135 12.958 1.00 93.81 214 HIS A O 1
ATOM 1605 N N . TYR A 1 215 ? 12.276 -7.048 12.251 1.00 95.88 215 TYR A N 1
ATOM 1606 C CA . TYR A 1 215 ? 13.303 -7.432 11.280 1.00 95.88 215 TYR A CA 1
ATOM 1607 C C . TYR A 1 215 ? 14.585 -7.946 11.950 1.00 95.88 215 TYR A C 1
ATOM 1609 O O . TYR A 1 215 ? 15.138 -8.973 11.561 1.00 95.88 215 TYR A O 1
ATOM 1617 N N . VAL A 1 216 ? 15.091 -7.243 12.965 1.00 95.56 216 VAL A N 1
ATOM 1618 C CA . VAL A 1 216 ? 16.367 -7.603 13.597 1.00 95.56 216 VAL A CA 1
ATOM 1619 C C . VAL A 1 216 ? 16.187 -8.696 14.644 1.00 95.56 216 VAL A C 1
ATOM 1621 O O . VAL A 1 216 ? 16.975 -9.648 14.677 1.00 95.56 216 VAL A O 1
ATOM 1624 N N . GLY A 1 217 ? 15.167 -8.550 15.489 1.00 94.44 217 GLY A N 1
ATOM 1625 C CA . GLY A 1 217 ? 14.873 -9.452 16.595 1.00 94.44 217 GLY A CA 1
ATOM 1626 C C . GLY A 1 217 ? 14.101 -10.705 16.186 1.00 94.44 217 GLY A C 1
ATOM 1627 O O . GLY A 1 217 ? 14.229 -11.710 16.876 1.00 94.44 217 GLY A O 1
ATOM 1628 N N . GLY A 1 218 ? 13.336 -10.667 15.091 1.00 94.50 218 GLY A N 1
ATOM 1629 C CA . GLY A 1 218 ? 12.511 -11.783 14.618 1.00 94.50 218 GLY A CA 1
ATOM 1630 C C . GLY A 1 218 ? 13.187 -12.668 13.568 1.00 94.50 218 GLY A C 1
ATOM 1631 O O . GLY A 1 218 ? 14.390 -12.560 13.301 1.00 94.50 218 GLY A O 1
ATOM 1632 N N . ASP A 1 219 ? 12.399 -13.553 12.959 1.00 95.81 219 ASP A N 1
ATOM 1633 C CA . ASP A 1 219 ? 12.882 -14.507 11.964 1.00 95.81 219 ASP A CA 1
ATOM 1634 C C . ASP A 1 219 ? 12.704 -14.021 10.526 1.00 95.81 219 ASP A C 1
ATOM 1636 O O . ASP A 1 219 ? 11.763 -13.306 10.171 1.00 95.81 219 ASP A O 1
ATOM 1640 N N . GLY A 1 220 ? 13.654 -14.435 9.689 1.00 96.69 220 GLY A N 1
ATOM 1641 C CA . GLY A 1 220 ? 13.581 -14.267 8.246 1.00 96.69 220 GLY A CA 1
ATOM 1642 C C . GLY A 1 220 ? 12.756 -15.364 7.584 1.00 96.69 220 GLY A C 1
ATOM 1643 O O . GLY A 1 220 ? 11.968 -16.061 8.221 1.00 96.69 220 GLY A O 1
ATOM 1644 N N . ILE A 1 221 ? 12.968 -15.533 6.288 1.00 97.50 221 ILE A N 1
ATOM 1645 C CA . ILE A 1 221 ? 12.396 -16.617 5.484 1.00 97.50 221 ILE A CA 1
ATOM 1646 C C . ILE A 1 221 ? 13.474 -17.504 4.853 1.00 97.50 221 ILE A C 1
ATOM 1648 O O . ILE A 1 221 ? 13.144 -18.380 4.062 1.00 97.50 221 ILE A O 1
ATOM 1652 N N . GLU A 1 222 ? 14.761 -17.275 5.124 1.00 97.38 222 GLU A N 1
ATOM 1653 C CA . GLU A 1 222 ? 15.834 -18.038 4.468 1.00 97.38 222 GLU A CA 1
ATOM 1654 C C . GLU A 1 222 ? 15.798 -19.530 4.821 1.00 97.38 222 GLU A C 1
ATOM 1656 O O . GLU A 1 222 ? 15.965 -20.371 3.947 1.00 97.38 222 GLU A O 1
ATOM 1661 N N . ASP A 1 223 ? 15.474 -19.870 6.066 1.00 96.56 223 ASP A N 1
ATOM 1662 C CA . ASP A 1 223 ? 15.256 -21.247 6.527 1.00 96.56 223 ASP A CA 1
ATOM 1663 C C . ASP A 1 223 ? 14.027 -21.921 5.893 1.00 96.56 223 ASP A C 1
ATOM 1665 O O . ASP A 1 223 ? 13.919 -23.142 5.931 1.00 96.56 223 ASP A O 1
ATOM 1669 N N . LEU A 1 224 ? 13.118 -21.149 5.287 1.00 97.75 224 LEU A N 1
ATOM 1670 C CA . LEU A 1 224 ? 11.987 -21.661 4.511 1.00 97.75 224 LEU A CA 1
ATOM 1671 C C . LEU A 1 224 ? 12.358 -21.972 3.053 1.00 97.75 224 LEU A C 1
ATOM 1673 O O . LEU A 1 224 ? 11.505 -22.438 2.298 1.00 97.75 224 LEU A O 1
ATOM 1677 N N . ARG A 1 225 ? 13.595 -21.708 2.617 1.00 97.50 225 ARG A N 1
ATOM 1678 C CA . ARG A 1 225 ? 14.006 -21.969 1.236 1.00 97.50 225 ARG A CA 1
ATOM 1679 C C . ARG A 1 225 ? 13.959 -23.467 0.929 1.00 97.50 225 ARG A C 1
ATOM 1681 O O . ARG A 1 225 ? 14.593 -24.262 1.614 1.00 97.50 225 ARG A O 1
ATOM 1688 N N . ASP A 1 226 ? 13.239 -23.828 -0.131 1.00 96.94 226 ASP A N 1
ATOM 1689 C CA . ASP A 1 226 ? 13.170 -25.185 -0.689 1.00 96.94 226 ASP A CA 1
ATOM 1690 C C . ASP A 1 226 ? 12.799 -26.282 0.336 1.00 96.94 226 ASP A C 1
ATOM 1692 O O . ASP A 1 226 ? 13.196 -27.439 0.194 1.00 96.94 226 ASP A O 1
ATOM 1696 N N . VAL A 1 227 ? 12.013 -25.942 1.366 1.00 97.38 227 VAL A N 1
ATOM 1697 C CA . VAL A 1 227 ? 11.571 -26.892 2.409 1.00 97.38 227 VAL A CA 1
ATOM 1698 C C . VAL A 1 227 ? 10.429 -27.809 1.966 1.00 97.38 227 VAL A C 1
ATOM 1700 O O . VAL A 1 227 ? 10.191 -28.838 2.592 1.00 97.38 227 VAL A O 1
ATOM 1703 N N . ALA A 1 228 ? 9.717 -27.463 0.890 1.00 96.56 228 ALA A N 1
ATOM 1704 C CA . ALA A 1 228 ? 8.561 -28.201 0.383 1.00 96.56 228 ALA A CA 1
ATOM 1705 C C . ALA A 1 228 ? 8.659 -28.542 -1.122 1.00 96.56 228 ALA A C 1
ATOM 1707 O O . ALA A 1 228 ? 7.724 -28.267 -1.885 1.00 96.56 228 ALA A O 1
ATOM 1708 N N . PRO A 1 229 ? 9.763 -29.166 -1.581 1.00 94.81 229 PRO A N 1
ATOM 1709 C CA . PRO A 1 229 ? 9.961 -29.479 -2.988 1.00 94.81 229 PRO A CA 1
ATOM 1710 C C . PRO A 1 229 ? 8.929 -30.502 -3.479 1.00 94.81 229 PRO A C 1
ATOM 1712 O O . PRO A 1 229 ? 8.775 -31.585 -2.911 1.00 94.81 229 PRO A O 1
ATOM 1715 N N . GLY A 1 230 ? 8.227 -30.166 -4.563 1.00 90.19 230 GLY A N 1
ATOM 1716 C CA . GLY A 1 230 ? 7.219 -31.041 -5.179 1.00 90.19 230 GLY A CA 1
ATOM 1717 C C . GLY A 1 230 ? 5.921 -31.205 -4.378 1.00 90.19 230 GLY A C 1
ATOM 1718 O O . GLY A 1 230 ? 5.135 -32.105 -4.675 1.00 90.19 230 GLY A O 1
ATOM 1719 N N . VAL A 1 231 ? 5.699 -30.368 -3.360 1.00 96.19 231 VAL A N 1
ATOM 1720 C CA . VAL A 1 231 ? 4.406 -30.228 -2.676 1.00 96.19 231 VAL A CA 1
ATOM 1721 C C . VAL A 1 231 ? 3.591 -29.159 -3.412 1.00 96.19 231 VAL A C 1
ATOM 1723 O O . VAL A 1 231 ? 4.150 -28.109 -3.748 1.00 96.19 231 VAL A O 1
ATOM 1726 N N . PRO A 1 232 ? 2.288 -29.371 -3.673 1.00 97.88 232 PRO A N 1
ATOM 1727 C CA . PRO A 1 232 ? 1.464 -28.337 -4.280 1.00 97.88 232 PRO A CA 1
ATOM 1728 C C . PRO A 1 232 ? 1.214 -27.188 -3.300 1.00 97.88 232 PRO A C 1
ATOM 1730 O O . PRO A 1 232 ? 0.904 -27.409 -2.124 1.00 97.88 232 PRO A O 1
ATOM 1733 N N . ALA A 1 233 ? 1.269 -25.959 -3.809 1.00 98.44 233 ALA A N 1
ATOM 1734 C CA . ALA A 1 233 ? 0.802 -24.779 -3.089 1.00 98.44 233 ALA A CA 1
ATOM 1735 C C . ALA A 1 233 ? -0.525 -24.277 -3.667 1.00 98.44 233 ALA A C 1
ATOM 1737 O O . ALA A 1 233 ? -0.683 -24.209 -4.885 1.00 98.44 233 ALA A O 1
ATOM 1738 N N . VAL A 1 234 ? -1.451 -23.872 -2.798 1.00 98.75 234 VAL A N 1
ATOM 1739 C CA . VAL A 1 234 ? -2.667 -23.136 -3.154 1.00 98.75 234 VAL A CA 1
ATOM 1740 C C . VAL A 1 234 ? -2.549 -21.708 -2.630 1.00 98.75 234 VAL A C 1
ATOM 1742 O O . VAL A 1 234 ? -2.619 -21.458 -1.425 1.00 98.75 234 VAL A O 1
ATOM 1745 N N . VAL A 1 235 ? -2.374 -20.765 -3.550 1.00 98.75 235 VAL A N 1
ATOM 1746 C CA . VAL A 1 235 ? -2.395 -19.327 -3.285 1.00 98.75 235 VAL A CA 1
ATOM 1747 C C . VAL A 1 235 ? -3.838 -18.836 -3.318 1.00 98.75 235 VAL A C 1
ATOM 1749 O O . VAL A 1 235 ? -4.525 -18.950 -4.333 1.00 98.75 235 VAL A O 1
ATOM 1752 N N . VAL A 1 236 ? -4.295 -18.280 -2.199 1.00 98.44 236 VAL A N 1
ATOM 1753 C CA . VAL A 1 236 ? -5.668 -17.817 -2.006 1.00 98.44 236 VAL A CA 1
ATOM 1754 C C . VAL A 1 236 ? -5.718 -16.298 -2.083 1.00 98.44 236 VAL A C 1
ATOM 1756 O O . VAL A 1 236 ? -5.210 -15.611 -1.198 1.00 98.44 236 VAL A O 1
ATOM 1759 N N . SER A 1 237 ? -6.354 -15.785 -3.134 1.00 96.56 237 SER A N 1
ATOM 1760 C CA . SER A 1 237 ? -6.533 -14.358 -3.413 1.00 96.56 237 SER A CA 1
ATOM 1761 C C . SER A 1 237 ? -7.980 -13.891 -3.194 1.00 96.56 237 SER A C 1
ATOM 1763 O O . SER A 1 237 ? -8.904 -14.691 -3.086 1.00 96.56 237 SER A O 1
ATOM 1765 N N . ALA A 1 238 ? -8.193 -12.573 -3.089 1.00 91.88 238 ALA A N 1
ATOM 1766 C CA . ALA A 1 238 ? -9.467 -11.979 -2.649 1.00 91.88 238 ALA A CA 1
ATOM 1767 C C . ALA A 1 238 ? -10.503 -11.723 -3.756 1.00 91.88 238 ALA A C 1
ATOM 1769 O O . ALA A 1 238 ? -11.501 -11.039 -3.521 1.00 91.88 238 ALA A O 1
ATOM 1770 N N . GLY A 1 239 ? -10.265 -12.220 -4.966 1.00 93.62 239 GLY A N 1
ATOM 1771 C CA . GLY A 1 239 ? -11.165 -12.047 -6.097 1.00 93.62 239 GLY A CA 1
ATOM 1772 C C . GLY A 1 239 ? -12.514 -12.748 -5.886 1.00 93.62 239 GLY A C 1
ATOM 1773 O O . GLY A 1 239 ? -12.587 -13.736 -5.147 1.00 93.62 239 GLY A O 1
ATOM 1774 N N . PRO A 1 240 ? -13.597 -12.256 -6.517 1.00 92.25 240 PRO A N 1
ATOM 1775 C CA . PRO A 1 240 ? -14.954 -12.751 -6.274 1.00 92.25 240 PRO A CA 1
ATOM 1776 C C . PRO A 1 240 ? -15.151 -14.256 -6.474 1.00 92.25 240 PRO A C 1
ATOM 1778 O O . PRO A 1 240 ? -16.023 -14.853 -5.835 1.00 92.25 240 PRO A O 1
ATOM 1781 N N . SER A 1 241 ? -14.352 -14.884 -7.339 1.00 95.25 241 SER A N 1
ATOM 1782 C CA . SER A 1 241 ? -14.418 -16.322 -7.586 1.00 95.25 241 SER A CA 1
ATOM 1783 C C . SER A 1 241 ? -14.035 -17.187 -6.378 1.00 95.25 241 SER A C 1
ATOM 1785 O O . SER A 1 241 ? -14.494 -18.324 -6.312 1.00 95.25 241 SER A O 1
ATOM 1787 N N . LEU A 1 242 ? -13.337 -16.647 -5.365 1.00 95.38 242 LEU A N 1
ATOM 1788 C CA . LEU A 1 242 ? -12.902 -17.377 -4.161 1.00 95.38 242 LEU A CA 1
ATOM 1789 C C . LEU A 1 242 ? -14.021 -18.209 -3.511 1.00 95.38 242 LEU A C 1
ATOM 1791 O O . LEU A 1 242 ? -13.800 -19.343 -3.082 1.00 95.38 242 LEU A O 1
ATOM 1795 N N . ARG A 1 243 ? -15.248 -17.672 -3.473 1.00 91.38 243 ARG A N 1
ATOM 1796 C CA . ARG A 1 243 ? -16.421 -18.344 -2.883 1.00 91.38 243 ARG A CA 1
ATOM 1797 C C . ARG A 1 243 ? -16.725 -19.713 -3.502 1.00 91.38 243 ARG A C 1
ATOM 1799 O O . ARG A 1 243 ? -17.379 -20.531 -2.863 1.00 91.38 243 ARG A O 1
ATOM 1806 N N . ARG A 1 244 ? -16.265 -19.962 -4.732 1.00 94.12 244 ARG A N 1
ATOM 1807 C CA . ARG A 1 244 ? -16.446 -21.225 -5.460 1.00 94.12 244 ARG A CA 1
ATOM 1808 C C . ARG A 1 244 ? -15.571 -22.336 -4.877 1.00 94.12 244 ARG A C 1
ATOM 1810 O O . ARG A 1 244 ? -15.940 -23.496 -4.977 1.00 94.12 244 ARG A O 1
ATOM 1817 N N . ASN A 1 245 ? -14.477 -21.993 -4.191 1.00 95.56 245 ASN A N 1
ATOM 1818 C CA . ASN A 1 245 ? -13.428 -22.941 -3.807 1.00 95.56 245 ASN A CA 1
ATOM 1819 C C . ASN A 1 245 ? -13.262 -23.154 -2.293 1.00 95.56 245 ASN A C 1
ATOM 1821 O O . ASN A 1 245 ? -12.633 -24.132 -1.899 1.00 95.56 245 ASN A O 1
ATOM 1825 N N . LEU A 1 246 ? -13.831 -22.294 -1.436 1.00 94.94 246 LEU A N 1
ATOM 1826 C CA . LEU A 1 246 ? -13.645 -22.373 0.027 1.00 94.94 246 LEU A CA 1
ATOM 1827 C C . LEU A 1 246 ? -13.983 -23.757 0.604 1.00 94.94 246 LEU A C 1
ATOM 1829 O O . LEU A 1 246 ? -13.216 -24.307 1.387 1.00 94.94 246 LEU A O 1
ATOM 1833 N N . HIS A 1 247 ? -15.093 -24.352 0.171 1.00 95.56 247 HIS A N 1
ATOM 1834 C CA . HIS A 1 247 ? -15.528 -25.666 0.650 1.00 95.56 247 HIS A CA 1
ATOM 1835 C C . HIS A 1 247 ? -14.520 -26.793 0.353 1.00 95.56 247 HIS A C 1
ATOM 1837 O O . HIS A 1 247 ? -14.438 -27.747 1.121 1.00 95.56 247 HIS A O 1
ATOM 1843 N N . LEU A 1 248 ? -13.733 -26.675 -0.724 1.00 97.50 248 LEU A N 1
ATOM 1844 C CA . LEU A 1 248 ? -12.692 -27.644 -1.074 1.00 97.50 248 LEU A CA 1
ATOM 1845 C C . LEU A 1 248 ? -11.486 -27.520 -0.143 1.00 97.50 248 LEU A C 1
ATOM 1847 O O . LEU A 1 248 ? -10.924 -28.529 0.258 1.00 97.50 248 LEU A O 1
ATOM 1851 N N . LEU A 1 249 ? -11.113 -26.297 0.240 1.00 96.62 249 LEU A N 1
ATOM 1852 C CA . LEU A 1 249 ? -10.031 -26.068 1.201 1.00 96.62 249 LEU A CA 1
ATOM 1853 C C . LEU A 1 249 ? -10.410 -26.462 2.632 1.00 96.62 249 LEU A C 1
ATOM 1855 O O . LEU A 1 249 ? -9.543 -26.871 3.398 1.00 96.62 249 LEU A O 1
ATOM 1859 N N . ALA A 1 250 ? -11.691 -26.349 2.984 1.00 96.62 250 ALA A N 1
ATOM 1860 C CA . ALA A 1 250 ? -12.217 -26.785 4.276 1.00 96.62 250 ALA A CA 1
ATOM 1861 C C . ALA A 1 250 ? -12.332 -28.316 4.396 1.00 96.62 250 ALA A C 1
ATOM 1863 O O . ALA A 1 250 ? -12.596 -28.828 5.485 1.00 96.62 250 ALA A O 1
ATOM 1864 N N . ALA A 1 251 ? -12.163 -29.059 3.296 1.00 95.81 251 ALA A N 1
ATOM 1865 C CA . ALA A 1 251 ? -12.266 -30.509 3.319 1.00 95.81 251 ALA A CA 1
ATOM 1866 C C . ALA A 1 251 ? -11.149 -31.135 4.189 1.00 95.81 251 ALA A C 1
ATOM 1868 O O . ALA A 1 251 ? -9.984 -30.731 4.091 1.00 95.81 251 ALA A O 1
ATOM 1869 N N . PRO A 1 252 ? -11.461 -32.149 5.020 1.00 93.31 252 PRO A N 1
ATOM 1870 C CA . PRO A 1 252 ? -10.473 -32.783 5.891 1.00 93.31 252 PRO A CA 1
ATOM 1871 C C . PRO A 1 252 ? -9.270 -33.355 5.126 1.00 93.31 252 PRO A C 1
ATOM 1873 O O . PRO A 1 252 ? -9.421 -33.994 4.080 1.00 93.31 252 PRO A O 1
ATOM 1876 N N . GLY A 1 253 ? -8.062 -33.181 5.662 1.00 92.69 253 GLY A N 1
ATOM 1877 C CA . GLY A 1 253 ? -6.841 -33.725 5.065 1.00 92.69 253 GLY A CA 1
ATOM 1878 C C . GLY A 1 253 ? -6.197 -32.839 3.991 1.00 92.69 253 GLY A C 1
ATOM 1879 O O . GLY A 1 253 ? -5.119 -33.180 3.507 1.00 92.69 253 GLY A O 1
ATOM 1880 N N . VAL A 1 254 ? -6.850 -31.752 3.555 1.00 95.56 254 VAL A N 1
ATOM 1881 C CA . VAL A 1 254 ? -6.320 -30.879 2.491 1.00 95.56 254 VAL A CA 1
ATOM 1882 C C . VAL A 1 254 ? -5.123 -30.075 2.981 1.00 95.56 254 VAL A C 1
ATOM 1884 O O . VAL A 1 254 ? -4.089 -30.052 2.314 1.00 95.56 254 VAL A O 1
ATOM 1887 N N . ARG A 1 255 ? -5.225 -29.470 4.169 1.00 95.25 255 ARG A N 1
ATOM 1888 C CA . ARG A 1 255 ? -4.125 -28.715 4.785 1.00 95.25 255 ARG A CA 1
ATOM 1889 C C . ARG A 1 255 ? -2.897 -29.602 5.007 1.00 95.25 255 ARG A C 1
ATOM 1891 O O . ARG A 1 255 ? -1.778 -29.157 4.831 1.00 95.25 255 ARG A O 1
ATOM 1898 N N . GLU A 1 256 ? -3.094 -30.877 5.310 1.00 96.69 256 GLU A N 1
ATOM 1899 C CA . GLU A 1 256 ? -2.018 -31.840 5.540 1.00 96.69 256 GLU A CA 1
ATOM 1900 C C . GLU A 1 256 ? -1.317 -32.281 4.249 1.00 96.69 256 GLU A C 1
ATOM 1902 O O . GLU A 1 256 ? -0.277 -32.924 4.336 1.00 96.69 256 GLU A O 1
ATOM 1907 N N . ARG A 1 257 ? -1.862 -31.979 3.060 1.00 97.06 257 ARG A N 1
ATOM 1908 C CA . ARG A 1 257 ? -1.332 -32.440 1.759 1.00 97.06 257 ARG A CA 1
ATOM 1909 C C . ARG A 1 257 ? -1.029 -31.328 0.750 1.00 97.06 257 ARG A C 1
ATOM 1911 O O . ARG A 1 257 ? -0.512 -31.607 -0.331 1.00 97.06 257 ARG A O 1
ATOM 1918 N N . CYS A 1 258 ? -1.344 -30.078 1.075 1.00 96.50 258 CYS A N 1
ATOM 1919 C CA . CYS A 1 258 ? -0.993 -28.920 0.260 1.00 96.50 258 CYS A CA 1
ATOM 1920 C C . CYS A 1 258 ? -0.685 -27.703 1.135 1.00 96.50 258 CYS A C 1
ATOM 1922 O O . CYS A 1 258 ? -1.302 -27.500 2.181 1.00 96.50 258 CYS A O 1
ATOM 1924 N N . ILE A 1 259 ? 0.243 -26.860 0.685 1.00 98.44 259 ILE A N 1
ATOM 1925 C CA . ILE A 1 259 ? 0.560 -25.612 1.379 1.00 98.44 259 ILE A CA 1
ATOM 1926 C C . ILE A 1 259 ? -0.451 -24.548 0.961 1.00 98.44 259 ILE A C 1
ATOM 1928 O O . ILE A 1 259 ? -0.545 -24.177 -0.202 1.00 98.44 259 ILE A O 1
ATOM 1932 N N . ILE A 1 260 ? -1.194 -24.022 1.927 1.00 98.75 260 ILE A N 1
ATOM 1933 C CA . ILE A 1 260 ? -2.180 -22.954 1.713 1.00 98.75 260 ILE A CA 1
ATOM 1934 C C . ILE A 1 260 ? -1.541 -21.618 2.094 1.00 98.75 260 ILE A C 1
ATOM 1936 O O . ILE A 1 260 ? -1.167 -21.429 3.255 1.00 98.75 260 ILE A O 1
ATOM 1940 N N . ILE A 1 261 ? -1.444 -20.699 1.131 1.00 98.81 261 ILE A N 1
ATOM 1941 C CA . ILE A 1 261 ? -0.891 -19.352 1.318 1.00 98.81 261 ILE A CA 1
ATOM 1942 C C . ILE A 1 261 ? -1.985 -18.330 1.036 1.00 98.81 261 ILE A C 1
ATOM 1944 O O . ILE A 1 261 ? -2.403 -18.145 -0.105 1.00 98.81 261 ILE A O 1
ATOM 1948 N N . ALA A 1 262 ? -2.452 -17.658 2.079 1.00 98.12 262 ALA A N 1
ATOM 1949 C CA . ALA A 1 262 ? -3.478 -16.634 1.985 1.00 98.12 262 ALA A CA 1
ATOM 1950 C C . ALA A 1 262 ? -2.859 -15.252 1.775 1.00 98.12 262 ALA A C 1
ATOM 1952 O O . ALA A 1 262 ? -1.893 -14.887 2.440 1.00 98.12 262 ALA A O 1
ATOM 1953 N N . VAL A 1 263 ? -3.453 -14.423 0.921 1.00 96.69 263 VAL A N 1
ATOM 1954 C CA . VAL A 1 263 ? -3.193 -12.978 0.993 1.00 96.69 263 VAL A CA 1
ATOM 1955 C C . VAL A 1 263 ? -3.923 -12.392 2.205 1.00 96.69 263 VAL A C 1
ATOM 1957 O O . VAL A 1 263 ? -5.019 -12.852 2.539 1.00 96.69 263 VAL A O 1
ATOM 1960 N N . GLN A 1 264 ? -3.376 -11.351 2.842 1.00 94.25 264 GLN A N 1
ATOM 1961 C CA . GLN A 1 264 ? -3.963 -10.725 4.043 1.00 94.25 264 GLN A CA 1
ATOM 1962 C C . GLN A 1 264 ? -5.479 -10.463 3.971 1.00 94.25 264 GLN A C 1
ATOM 1964 O O . GLN A 1 264 ? -6.198 -10.707 4.935 1.00 94.25 264 GLN A O 1
ATOM 1969 N N . THR A 1 265 ? -6.000 -10.041 2.815 1.00 92.31 265 THR A N 1
ATOM 1970 C CA . THR A 1 265 ? -7.425 -9.723 2.615 1.00 92.31 265 THR A CA 1
ATOM 1971 C C . THR A 1 265 ? -8.345 -10.945 2.712 1.00 92.31 265 THR A C 1
ATOM 1973 O O . THR A 1 265 ? -9.547 -10.781 2.909 1.00 92.31 265 THR A O 1
ATOM 1976 N N . THR A 1 266 ? -7.800 -12.160 2.590 1.00 94.62 266 THR A N 1
ATOM 1977 C CA . THR A 1 266 ? -8.545 -13.431 2.639 1.00 94.62 266 THR A CA 1
ATOM 1978 C C . THR A 1 266 ? -8.452 -14.158 3.974 1.00 94.62 266 THR A C 1
ATOM 1980 O O . THR A 1 266 ? -9.201 -15.111 4.174 1.00 94.62 266 THR A O 1
ATOM 1983 N N . LEU A 1 267 ? -7.601 -13.705 4.904 1.00 95.31 267 LEU A N 1
ATOM 1984 C CA . LEU A 1 267 ? -7.387 -14.388 6.182 1.00 95.31 267 LEU A CA 1
ATOM 1985 C C . LEU A 1 267 ? -8.697 -14.552 6.964 1.00 95.31 267 LEU A C 1
ATOM 1987 O O . LEU A 1 267 ? -9.103 -15.674 7.239 1.00 95.31 267 LEU A O 1
ATOM 1991 N N . LYS A 1 268 ? -9.400 -13.452 7.260 1.00 92.44 268 LYS A N 1
ATOM 1992 C CA . LYS A 1 268 ? -10.687 -13.490 7.978 1.00 92.44 268 LYS A CA 1
ATOM 1993 C C . LYS A 1 268 ? -11.748 -14.359 7.271 1.00 92.44 268 LYS A C 1
ATOM 1995 O O . LYS A 1 268 ? -12.312 -15.221 7.942 1.00 92.44 268 LYS A O 1
ATOM 2000 N N . PRO A 1 269 ? -11.995 -14.219 5.948 1.00 91.69 269 PRO A N 1
ATOM 2001 C CA . PRO A 1 269 ? -12.873 -15.135 5.214 1.00 91.69 269 PRO A CA 1
ATOM 2002 C C . PRO A 1 269 ? -12.515 -16.620 5.355 1.00 91.69 269 PRO A C 1
ATOM 2004 O O . PRO A 1 269 ? -13.409 -17.447 5.517 1.00 91.69 269 PRO A O 1
ATOM 2007 N N . LEU A 1 270 ? -11.224 -16.969 5.302 1.00 95.44 270 LEU A N 1
ATOM 2008 C CA . LEU A 1 270 ? -10.765 -18.351 5.464 1.00 95.44 270 LEU A CA 1
ATOM 2009 C C . LEU A 1 270 ? -11.018 -18.861 6.884 1.00 95.44 270 LEU A C 1
ATOM 2011 O O . LEU A 1 270 ? -11.600 -19.932 7.045 1.00 95.44 270 LEU A O 1
ATOM 2015 N N . LEU A 1 271 ? -10.663 -18.069 7.899 1.00 95.38 271 LEU A N 1
ATOM 2016 C CA . LEU A 1 271 ? -10.895 -18.415 9.302 1.00 95.38 271 LEU A CA 1
ATOM 2017 C C . LEU A 1 271 ? -12.390 -18.614 9.592 1.00 95.38 271 LEU A C 1
ATOM 2019 O O . LEU A 1 271 ? -12.762 -19.596 10.229 1.00 95.38 271 LEU A O 1
ATOM 2023 N N . ALA A 1 272 ? -13.254 -17.748 9.054 1.00 91.69 272 ALA A N 1
ATOM 2024 C CA . ALA A 1 272 ? -14.708 -17.873 9.174 1.00 91.69 272 ALA A CA 1
ATOM 2025 C C . ALA A 1 272 ? -15.262 -19.149 8.509 1.00 91.69 272 ALA A C 1
ATOM 2027 O O . ALA A 1 272 ? -16.284 -19.677 8.942 1.00 91.69 272 ALA A O 1
ATOM 2028 N N . ALA A 1 273 ? -14.581 -19.667 7.483 1.00 93.19 273 ALA A N 1
ATOM 2029 C CA . ALA A 1 273 ? -14.896 -20.940 6.836 1.00 93.19 273 ALA A CA 1
ATOM 2030 C C . ALA A 1 273 ? -14.223 -22.156 7.512 1.00 93.19 273 ALA A C 1
ATOM 2032 O O . ALA A 1 273 ? -14.310 -23.266 6.989 1.00 93.19 273 ALA A O 1
ATOM 2033 N N . GLY A 1 274 ? -13.548 -21.968 8.654 1.00 94.81 274 GLY A N 1
ATOM 2034 C CA . GLY A 1 274 ? -12.836 -23.028 9.373 1.00 94.81 274 GLY A CA 1
ATOM 2035 C C . GLY A 1 274 ? -11.486 -23.414 8.759 1.00 94.81 274 GLY A C 1
ATOM 2036 O O . GLY A 1 274 ? -10.936 -24.460 9.096 1.00 94.81 274 GLY A O 1
ATOM 2037 N N . ILE A 1 275 ? -10.937 -22.592 7.861 1.00 96.88 275 ILE A N 1
ATOM 2038 C CA . ILE A 1 275 ? -9.690 -22.862 7.141 1.00 96.88 275 ILE A CA 1
ATOM 2039 C C . ILE A 1 275 ? -8.560 -22.049 7.768 1.00 96.88 275 ILE A C 1
ATOM 2041 O O . ILE A 1 275 ? -8.564 -20.819 7.727 1.00 96.88 275 ILE A O 1
ATOM 2045 N N . ARG A 1 276 ? -7.542 -22.737 8.290 1.00 97.19 276 ARG A N 1
ATOM 2046 C CA . ARG A 1 276 ? -6.306 -22.109 8.775 1.00 97.19 276 ARG A CA 1
ATOM 2047 C C . ARG A 1 276 ? -5.203 -22.263 7.728 1.00 97.19 276 ARG A C 1
ATOM 2049 O O . ARG A 1 276 ? -4.704 -23.379 7.553 1.00 97.19 276 ARG A O 1
ATOM 2056 N N . PRO A 1 277 ? -4.818 -21.198 7.002 1.00 98.00 277 PRO A N 1
ATOM 2057 C CA . PRO A 1 277 ? -3.721 -21.296 6.046 1.00 98.00 277 PRO A CA 1
ATOM 2058 C C . PRO A 1 277 ? -2.396 -21.595 6.767 1.00 98.00 277 PRO A C 1
ATOM 2060 O O . PRO A 1 277 ? -2.277 -21.394 7.970 1.00 98.00 277 PRO A O 1
ATOM 2063 N N . HIS A 1 278 ? -1.386 -22.080 6.045 1.00 98.50 278 HIS A N 1
ATOM 2064 C CA . HIS A 1 278 ? -0.042 -22.227 6.624 1.00 98.50 278 HIS A CA 1
ATOM 2065 C C . HIS A 1 278 ? 0.609 -20.855 6.766 1.00 98.50 278 HIS A C 1
ATOM 2067 O O . HIS A 1 278 ? 1.173 -20.518 7.805 1.00 98.50 278 HIS A O 1
ATOM 2073 N N . PHE A 1 279 ? 0.462 -20.044 5.718 1.00 98.56 279 PHE A N 1
ATOM 2074 C CA . PHE A 1 279 ? 1.010 -18.703 5.658 1.00 98.56 279 PHE A CA 1
ATOM 2075 C C . PHE A 1 279 ? -0.067 -17.689 5.298 1.00 98.56 279 PHE A C 1
ATOM 2077 O O . PHE A 1 279 ? -0.934 -17.955 4.465 1.00 98.56 279 PHE A O 1
ATOM 2084 N N . VAL A 1 280 ? 0.031 -16.502 5.885 1.00 98.31 280 VAL A N 1
ATOM 2085 C CA . VAL A 1 280 ? -0.631 -15.295 5.389 1.00 98.31 280 VAL A CA 1
ATOM 2086 C C . VAL A 1 280 ? 0.438 -14.296 4.959 1.00 98.31 280 VAL A C 1
ATOM 2088 O O . VAL A 1 280 ? 1.436 -14.142 5.654 1.00 98.31 280 VAL A O 1
ATOM 2091 N N . THR A 1 281 ? 0.273 -13.631 3.818 1.00 97.69 281 THR A N 1
ATOM 2092 C CA . THR A 1 281 ? 1.253 -12.657 3.317 1.00 97.69 281 THR A CA 1
ATOM 2093 C C . THR A 1 281 ? 0.752 -11.219 3.394 1.00 97.69 281 THR A C 1
ATOM 2095 O O . THR A 1 281 ? -0.443 -10.954 3.235 1.00 97.69 281 THR A O 1
ATOM 2098 N N . SER A 1 282 ? 1.673 -10.274 3.612 1.00 95.38 282 SER A N 1
ATOM 2099 C CA . SER A 1 282 ? 1.385 -8.834 3.644 1.00 95.38 282 SER A CA 1
ATOM 2100 C C . SER A 1 282 ? 2.506 -8.002 3.011 1.00 95.38 282 SER A C 1
ATOM 2102 O O . SER A 1 282 ? 3.686 -8.265 3.228 1.00 95.38 282 SER A O 1
ATOM 2104 N N . LEU A 1 283 ? 2.136 -6.975 2.237 1.00 92.00 283 LEU A N 1
ATOM 2105 C CA . LEU A 1 283 ? 3.072 -5.962 1.721 1.00 92.00 283 LEU A CA 1
ATOM 2106 C C . LEU A 1 283 ? 2.526 -4.529 1.750 1.00 92.00 283 LEU A C 1
ATOM 2108 O O . LEU A 1 283 ? 3.217 -3.607 1.314 1.00 92.00 283 LEU A O 1
ATOM 2112 N N . ASP A 1 284 ? 1.284 -4.327 2.204 1.00 85.56 284 ASP A N 1
ATOM 2113 C CA . ASP A 1 284 ? 0.613 -3.031 2.074 1.00 85.56 284 ASP A CA 1
ATOM 2114 C C . ASP A 1 284 ? 1.228 -1.993 3.011 1.00 85.56 284 ASP A C 1
ATOM 2116 O O . ASP A 1 284 ? 1.328 -2.193 4.220 1.00 85.56 284 ASP A O 1
ATOM 2120 N N . TYR A 1 285 ? 1.592 -0.848 2.438 1.00 82.50 285 TYR A N 1
ATOM 2121 C CA . TYR A 1 285 ? 2.294 0.234 3.128 1.00 82.50 285 TYR A CA 1
ATOM 2122 C C . TYR A 1 285 ? 1.378 1.148 3.953 1.00 82.50 285 TYR A C 1
ATOM 2124 O O . TYR A 1 285 ? 1.872 2.009 4.673 1.00 82.50 285 TYR A O 1
ATOM 2132 N N . HIS A 1 286 ? 0.057 1.018 3.818 1.00 83.06 286 HIS A N 1
ATOM 2133 C CA . HIS A 1 286 ? -0.914 1.952 4.384 1.00 83.06 286 HIS A CA 1
ATOM 2134 C C . HIS A 1 286 ? -1.558 1.386 5.648 1.00 83.06 286 HIS A C 1
ATOM 2136 O O . HIS A 1 286 ? -1.943 0.223 5.663 1.00 83.06 286 HIS A O 1
ATOM 2142 N N . GLU A 1 287 ? -1.800 2.238 6.647 1.00 82.44 287 GLU A N 1
ATOM 2143 C CA . GLU A 1 287 ? -2.446 1.894 7.927 1.00 82.44 287 GLU A CA 1
ATOM 2144 C C . GLU A 1 287 ? -3.771 1.116 7.793 1.00 82.44 287 GLU A C 1
ATOM 2146 O O . GLU A 1 287 ? -4.123 0.315 8.655 1.00 82.44 287 GLU A O 1
ATOM 2151 N N . ILE A 1 288 ? -4.493 1.280 6.676 1.00 81.12 288 ILE A N 1
ATOM 2152 C CA . ILE A 1 288 ? -5.755 0.576 6.424 1.00 81.12 288 ILE A CA 1
ATOM 2153 C C . ILE A 1 288 ? -5.588 -0.952 6.380 1.00 81.12 288 ILE A C 1
ATOM 2155 O O . ILE A 1 288 ? -6.571 -1.668 6.573 1.00 81.12 288 ILE A O 1
ATOM 2159 N N . SER A 1 289 ? -4.367 -1.456 6.164 1.00 85.44 289 SER A N 1
ATOM 2160 C CA . SER A 1 289 ? -4.060 -2.887 6.224 1.00 85.44 289 SER A CA 1
ATOM 2161 C C . SER A 1 289 ? -4.335 -3.496 7.600 1.00 85.44 289 SER A C 1
ATOM 2163 O O . SER A 1 289 ? -4.648 -4.684 7.677 1.00 85.44 289 SER A O 1
ATOM 2165 N N . GLY A 1 290 ? -4.345 -2.691 8.670 1.00 85.56 290 GLY A N 1
ATOM 2166 C CA . GLY A 1 290 ? -4.721 -3.145 10.008 1.00 85.56 290 GLY A CA 1
ATOM 2167 C C . GLY A 1 290 ? -6.121 -3.765 10.062 1.00 85.56 290 GLY A C 1
ATOM 2168 O O . GLY A 1 290 ? -6.335 -4.744 10.773 1.00 85.56 290 GLY A O 1
ATOM 2169 N N . ARG A 1 291 ? -7.052 -3.312 9.208 1.00 84.94 291 ARG A N 1
ATOM 2170 C CA . ARG A 1 291 ? -8.430 -3.840 9.134 1.00 84.94 291 ARG A CA 1
ATOM 2171 C C . ARG A 1 291 ? -8.499 -5.337 8.823 1.00 84.94 291 ARG A C 1
ATOM 2173 O O . ARG A 1 291 ? -9.478 -6.001 9.173 1.00 84.94 291 ARG A O 1
ATOM 2180 N N . PHE A 1 292 ? -7.470 -5.887 8.180 1.00 89.12 292 PHE A N 1
ATOM 2181 C CA . PHE A 1 292 ? -7.392 -7.315 7.870 1.00 89.12 292 PHE A CA 1
ATOM 2182 C C . PHE A 1 292 ? -7.026 -8.174 9.090 1.00 89.12 292 PHE A C 1
ATOM 2184 O O . PHE A 1 292 ? -7.300 -9.372 9.078 1.00 89.12 292 PHE A O 1
ATOM 2191 N N . PHE A 1 293 ? -6.490 -7.561 10.150 1.00 91.06 293 PHE A N 1
ATOM 2192 C CA . PHE A 1 293 ? -5.967 -8.236 11.342 1.00 91.06 293 PHE A CA 1
ATOM 2193 C C . PHE A 1 293 ? -6.684 -7.845 12.647 1.00 91.06 293 PHE A C 1
ATOM 2195 O O . PHE A 1 293 ? -6.650 -8.605 13.608 1.00 91.06 293 PHE A O 1
ATOM 2202 N N . GLU A 1 294 ? -7.382 -6.704 12.681 1.00 87.81 294 GLU A N 1
ATOM 2203 C CA . GLU A 1 294 ? -8.192 -6.262 13.829 1.00 87.81 294 GLU A CA 1
ATOM 2204 C C . GLU A 1 294 ? -9.164 -7.353 14.319 1.00 87.81 294 GLU A C 1
ATOM 2206 O O . GLU A 1 294 ? -9.908 -7.936 13.523 1.00 87.81 294 GLU A O 1
ATOM 2211 N N . GLY A 1 295 ? -9.209 -7.574 15.635 1.00 84.75 295 GLY A N 1
ATOM 2212 C CA . GLY A 1 295 ? -10.141 -8.500 16.282 1.00 84.75 295 GLY A CA 1
ATOM 2213 C C . GLY A 1 295 ? -9.752 -9.980 16.221 1.00 84.75 295 GLY A C 1
ATOM 2214 O O . GLY A 1 295 ? -10.556 -10.810 16.632 1.00 84.75 295 GLY A O 1
ATOM 2215 N N . LEU A 1 296 ? -8.559 -10.320 15.720 1.00 90.94 296 LEU A N 1
ATOM 2216 C CA . LEU A 1 296 ? -8.031 -11.685 15.777 1.00 90.94 296 LEU A CA 1
ATOM 2217 C C . LEU A 1 296 ? -7.456 -11.988 17.166 1.00 90.94 296 LEU A C 1
ATOM 2219 O O . LEU A 1 296 ? -6.690 -11.196 17.717 1.00 90.94 296 LEU A O 1
ATOM 2223 N N . ALA A 1 297 ? -7.774 -13.160 17.706 1.00 93.00 297 ALA A N 1
ATOM 2224 C CA . ALA A 1 297 ? -7.116 -13.727 18.875 1.00 93.00 297 ALA A CA 1
ATOM 2225 C C . ALA A 1 297 ? -5.997 -14.696 18.459 1.00 93.00 297 ALA A C 1
ATOM 2227 O O . ALA A 1 297 ? -6.019 -15.275 17.371 1.00 93.00 297 ALA A O 1
ATOM 2228 N N . ALA A 1 298 ? -5.032 -14.940 19.352 1.00 92.75 298 ALA A N 1
ATOM 2229 C CA . ALA A 1 298 ? -3.956 -15.909 19.109 1.00 92.75 298 ALA A CA 1
ATOM 2230 C C . ALA A 1 298 ? -4.495 -17.319 18.788 1.00 92.75 298 ALA A C 1
ATOM 2232 O O . ALA A 1 298 ? -3.931 -18.025 17.955 1.00 92.75 298 ALA A O 1
ATOM 2233 N N . SER A 1 299 ? -5.628 -17.703 19.390 1.00 94.75 299 SER A N 1
ATOM 2234 C CA . SER A 1 299 ? -6.315 -18.969 19.113 1.00 94.75 299 SER A CA 1
ATOM 2235 C C . SER A 1 299 ? -6.862 -19.071 17.692 1.00 94.75 299 SER A C 1
ATOM 2237 O O . SER A 1 299 ? -6.975 -20.181 17.180 1.00 94.75 299 SER A O 1
ATOM 2239 N N . ASP A 1 300 ? -7.208 -17.953 17.049 1.00 95.19 300 ASP A N 1
ATOM 2240 C CA . ASP A 1 300 ? -7.781 -17.955 15.698 1.00 95.19 300 ASP A CA 1
ATOM 2241 C C . ASP A 1 300 ? -6.718 -18.287 14.646 1.00 95.19 300 ASP A C 1
ATOM 2243 O O . ASP A 1 300 ? -7.001 -18.955 13.653 1.00 95.19 300 ASP A O 1
ATOM 2247 N N . VAL A 1 301 ? -5.479 -17.853 14.892 1.00 96.12 301 VAL A N 1
ATOM 2248 C CA . VAL A 1 301 ? -4.340 -17.958 13.967 1.00 96.12 301 VAL A CA 1
ATOM 2249 C C . VAL A 1 301 ? -3.303 -18.994 14.405 1.00 96.12 301 VAL A C 1
ATOM 2251 O O . VAL A 1 301 ? -2.180 -19.008 13.904 1.00 96.12 301 VAL A O 1
ATOM 2254 N N . GLU A 1 302 ? -3.648 -19.885 15.330 1.00 94.50 302 GLU A N 1
ATOM 2255 C CA . GLU A 1 302 ? -2.747 -20.964 15.731 1.00 94.50 302 GLU A CA 1
ATOM 2256 C C . GLU A 1 302 ? -2.435 -21.872 14.528 1.00 94.50 302 GLU A C 1
ATOM 2258 O O . GLU A 1 302 ? -3.332 -22.360 13.830 1.00 94.50 302 GLU A O 1
ATOM 2263 N N . GLY A 1 303 ? -1.138 -22.086 14.289 1.00 93.31 303 GLY A N 1
ATOM 2264 C CA . GLY A 1 303 ? -0.624 -22.794 13.117 1.00 93.31 303 GLY A CA 1
ATOM 2265 C C . GLY A 1 303 ? -0.567 -21.953 11.835 1.00 93.31 303 GLY A C 1
ATOM 2266 O O . GLY A 1 303 ? -0.318 -22.519 10.771 1.00 93.31 303 GLY A O 1
ATOM 2267 N N . VAL A 1 304 ? -0.803 -20.640 11.918 1.00 97.31 304 VAL A N 1
ATOM 2268 C CA . VAL A 1 304 ? -0.662 -19.681 10.814 1.00 97.31 304 VAL A CA 1
ATOM 2269 C C . VAL A 1 304 ? 0.562 -18.798 11.069 1.00 97.31 304 VAL A C 1
ATOM 2271 O O . VAL A 1 304 ? 0.715 -18.238 12.154 1.00 97.31 304 VAL A O 1
ATOM 2274 N N . THR A 1 305 ? 1.426 -18.632 10.067 1.00 97.75 305 THR A N 1
ATOM 2275 C CA . THR A 1 305 ? 2.554 -17.686 10.120 1.00 97.75 305 THR A CA 1
ATOM 2276 C C . THR A 1 305 ? 2.333 -16.517 9.165 1.00 97.75 305 THR A C 1
ATOM 2278 O O . THR A 1 305 ? 2.073 -16.709 7.977 1.00 97.75 305 THR A O 1
ATOM 2281 N N . LEU A 1 306 ? 2.455 -15.289 9.663 1.00 97.69 306 LEU A N 1
ATOM 2282 C CA . LEU A 1 306 ? 2.483 -14.091 8.831 1.00 97.69 306 LEU A CA 1
ATOM 2283 C C . LEU A 1 306 ? 3.876 -13.921 8.218 1.00 97.69 306 LEU A C 1
ATOM 2285 O O . LEU A 1 306 ? 4.860 -13.809 8.939 1.00 97.69 306 LEU A O 1
ATOM 2289 N N . VAL A 1 307 ? 3.949 -13.849 6.890 1.00 97.50 307 VAL A N 1
ATOM 2290 C CA . VAL A 1 307 ? 5.159 -13.491 6.142 1.00 97.50 307 VAL A CA 1
ATOM 2291 C C . VAL A 1 307 ? 4.955 -12.116 5.514 1.00 97.50 307 VAL A C 1
ATOM 2293 O O . VAL A 1 307 ? 4.206 -11.962 4.545 1.00 97.50 307 VAL A O 1
ATOM 2296 N N . ALA A 1 308 ? 5.614 -11.104 6.068 1.00 95.38 308 ALA A N 1
ATOM 2297 C CA . ALA A 1 308 ? 5.501 -9.729 5.602 1.00 95.38 308 ALA A CA 1
ATOM 2298 C C . ALA A 1 308 ? 6.749 -9.285 4.828 1.00 95.38 308 ALA A C 1
ATOM 2300 O O . ALA A 1 308 ? 7.878 -9.654 5.162 1.00 95.38 308 ALA A O 1
ATOM 2301 N N . GLU A 1 309 ? 6.572 -8.431 3.819 1.00 94.00 309 GLU A N 1
ATOM 2302 C CA . GLU A 1 309 ? 7.677 -7.568 3.400 1.00 94.00 309 GLU A CA 1
ATOM 2303 C C . GLU A 1 309 ? 8.000 -6.587 4.532 1.00 94.00 309 GLU A C 1
ATOM 2305 O O . GLU A 1 309 ? 7.096 -5.971 5.092 1.00 94.00 309 GLU A O 1
ATOM 2310 N N . ALA A 1 310 ? 9.284 -6.356 4.818 1.00 92.62 310 ALA A N 1
ATOM 2311 C CA . ALA A 1 310 ? 9.694 -5.452 5.899 1.00 92.62 310 ALA A CA 1
ATOM 2312 C C . ALA A 1 310 ? 9.157 -4.008 5.750 1.00 92.62 310 ALA A C 1
ATOM 2314 O O . ALA A 1 310 ? 9.123 -3.252 6.718 1.00 92.62 310 ALA A O 1
ATOM 2315 N N . LYS A 1 311 ? 8.745 -3.610 4.537 1.00 91.94 311 LYS A N 1
ATOM 2316 C CA . LYS A 1 311 ? 8.162 -2.291 4.235 1.00 91.94 311 LYS A CA 1
ATOM 2317 C C . LYS A 1 311 ? 6.648 -2.191 4.480 1.00 91.94 311 LYS A C 1
ATOM 2319 O O . LYS A 1 311 ? 6.079 -1.118 4.260 1.00 91.94 311 LYS A O 1
ATOM 2324 N N . ALA A 1 312 ? 5.986 -3.295 4.841 1.00 93.12 312 ALA A N 1
ATOM 2325 C CA . ALA A 1 312 ? 4.568 -3.289 5.185 1.00 93.12 312 ALA A CA 1
ATOM 2326 C C . ALA A 1 312 ? 4.303 -2.281 6.312 1.00 93.12 312 ALA A C 1
ATOM 2328 O O . ALA A 1 312 ? 5.195 -1.972 7.102 1.00 93.12 312 ALA A O 1
ATOM 2329 N N . HIS A 1 313 ? 3.090 -1.739 6.390 1.00 92.94 313 HIS A N 1
ATOM 2330 C CA . HIS A 1 313 ? 2.764 -0.808 7.464 1.00 92.94 313 HIS A CA 1
ATOM 2331 C C . HIS A 1 313 ? 2.945 -1.501 8.828 1.00 92.94 313 HIS A C 1
ATOM 2333 O O . HIS A 1 313 ? 2.438 -2.614 8.986 1.00 92.94 313 HIS A O 1
ATOM 2339 N N . PRO A 1 314 ? 3.585 -0.868 9.828 1.00 91.69 314 PRO A N 1
ATOM 2340 C CA . PRO A 1 314 ? 3.905 -1.538 11.093 1.00 91.69 314 PRO A CA 1
ATOM 2341 C C . PRO A 1 314 ? 2.686 -2.077 11.850 1.00 91.69 314 PRO A C 1
ATOM 2343 O O . PRO A 1 314 ? 2.778 -3.061 12.576 1.00 91.69 314 PRO A O 1
ATOM 2346 N N . ILE A 1 315 ? 1.502 -1.505 11.592 1.00 89.31 315 ILE A N 1
ATOM 2347 C CA . ILE A 1 315 ? 0.221 -1.971 12.156 1.00 89.31 315 ILE A CA 1
ATOM 2348 C C . ILE A 1 315 ? -0.065 -3.447 11.864 1.00 89.31 315 ILE A C 1
ATOM 2350 O O . ILE A 1 315 ? -0.762 -4.103 12.629 1.00 89.31 315 ILE A O 1
ATOM 2354 N N . VAL A 1 316 ? 0.470 -3.972 10.760 1.00 91.88 316 VAL A N 1
ATOM 2355 C CA . VAL A 1 316 ? 0.315 -5.373 10.370 1.00 91.88 316 VAL A CA 1
ATOM 2356 C C . VAL A 1 316 ? 1.003 -6.287 11.380 1.00 91.88 316 VAL A C 1
ATOM 2358 O O . VAL A 1 316 ? 0.398 -7.251 11.842 1.00 91.88 316 VAL A O 1
ATOM 2361 N N . MET A 1 317 ? 2.246 -5.961 11.741 1.00 89.62 317 MET A N 1
ATOM 2362 C CA . MET A 1 317 ? 3.034 -6.748 12.690 1.00 89.62 317 MET A CA 1
ATOM 2363 C C . MET A 1 317 ? 2.525 -6.577 14.124 1.00 89.62 317 MET A C 1
ATOM 2365 O O . MET A 1 317 ? 2.625 -7.501 14.923 1.00 89.62 317 MET A O 1
ATOM 2369 N N . ASP A 1 318 ? 1.948 -5.415 14.438 1.00 87.00 318 ASP A N 1
ATOM 2370 C CA . ASP A 1 318 ? 1.394 -5.118 15.761 1.00 87.00 318 ASP A CA 1
ATOM 2371 C C . ASP A 1 318 ? 0.047 -5.807 16.023 1.00 87.00 318 ASP A C 1
ATOM 2373 O O . ASP A 1 318 ? -0.229 -6.192 17.159 1.00 87.00 318 ASP A O 1
ATOM 2377 N N . LEU A 1 319 ? -0.804 -5.940 14.999 1.00 90.25 319 LEU A N 1
ATOM 2378 C CA . LEU A 1 319 ? -2.146 -6.512 15.146 1.00 90.25 319 LEU A CA 1
ATOM 2379 C C . LEU A 1 319 ? -2.213 -8.020 14.908 1.00 90.25 319 LEU A C 1
ATOM 2381 O O . LEU A 1 319 ? -3.181 -8.638 15.346 1.00 90.25 319 LEU A O 1
ATOM 2385 N N . PHE A 1 320 ? -1.254 -8.626 14.201 1.00 94.00 320 PHE A N 1
ATOM 2386 C CA . PHE A 1 320 ? -1.262 -10.073 13.995 1.00 94.00 320 PHE A CA 1
ATOM 2387 C C . PHE A 1 320 ? -0.815 -10.799 15.277 1.00 94.00 320 PHE A C 1
ATOM 2389 O O . PHE A 1 320 ? 0.338 -10.656 15.679 1.00 94.00 320 PHE A O 1
ATOM 2396 N N . PRO A 1 321 ? -1.676 -11.613 15.919 1.00 93.00 321 PRO A N 1
ATOM 2397 C CA . PRO A 1 321 ? -1.373 -12.195 17.229 1.00 93.00 321 PRO A CA 1
ATOM 2398 C C . PRO A 1 321 ? -0.601 -13.525 17.148 1.00 93.00 321 PRO A C 1
ATOM 2400 O O . PRO A 1 321 ? -0.389 -14.172 18.172 1.00 93.00 321 PRO A O 1
ATOM 2403 N N . GLY A 1 322 ? -0.247 -13.974 15.940 1.00 93.12 322 GLY A N 1
ATOM 2404 C CA . GLY A 1 322 ? 0.460 -15.230 15.689 1.00 93.12 322 GLY A CA 1
ATOM 2405 C C . GLY A 1 322 ? 1.947 -15.042 15.383 1.00 93.12 322 GLY A C 1
ATOM 2406 O O . GLY A 1 322 ? 2.511 -13.963 15.529 1.00 93.12 322 GLY A O 1
ATOM 2407 N N . ALA A 1 323 ? 2.578 -16.113 14.901 1.00 94.38 323 ALA A N 1
ATOM 2408 C CA . ALA A 1 323 ? 3.983 -16.123 14.501 1.00 94.38 323 ALA A CA 1
ATOM 2409 C C . ALA A 1 323 ? 4.248 -15.220 13.280 1.00 94.38 323 ALA A C 1
ATOM 2411 O O . ALA A 1 323 ? 3.542 -15.325 12.275 1.00 94.38 323 ALA A O 1
ATOM 2412 N N . THR A 1 324 ? 5.284 -14.381 13.326 1.00 95.62 324 THR A N 1
ATOM 2413 C CA . THR A 1 324 ? 5.641 -13.456 12.236 1.00 95.62 324 THR A CA 1
ATOM 2414 C C . THR A 1 324 ? 7.032 -13.740 11.672 1.00 95.62 324 THR A C 1
ATOM 2416 O O . THR A 1 324 ? 7.935 -14.192 12.375 1.00 95.62 324 THR A O 1
ATOM 2419 N N . ARG A 1 325 ? 7.207 -13.475 10.375 1.00 96.50 325 ARG A N 1
ATOM 2420 C CA . ARG A 1 325 ? 8.478 -13.536 9.647 1.00 96.50 325 ARG A CA 1
ATOM 2421 C C . ARG A 1 325 ? 8.591 -12.353 8.689 1.00 96.50 325 ARG A C 1
ATOM 2423 O O . ARG A 1 325 ? 7.603 -11.948 8.069 1.00 96.50 325 ARG A O 1
ATOM 2430 N N . CYS A 1 326 ? 9.805 -11.840 8.528 1.00 95.25 326 CYS A N 1
ATOM 2431 C CA . CYS A 1 326 ? 10.115 -10.733 7.625 1.00 95.25 326 CYS A CA 1
ATOM 2432 C C . CYS A 1 326 ? 10.935 -11.211 6.428 1.00 95.25 326 CYS A C 1
ATOM 2434 O O . CYS A 1 326 ? 12.008 -11.786 6.591 1.00 95.25 326 CYS A O 1
ATOM 2436 N N . ALA A 1 327 ? 10.494 -10.887 5.215 1.00 95.50 327 ALA A N 1
ATOM 2437 C CA . ALA A 1 327 ? 11.350 -11.007 4.042 1.00 95.50 327 ALA A CA 1
ATOM 2438 C C . ALA A 1 327 ? 12.497 -9.979 4.083 1.00 95.50 327 ALA A C 1
ATOM 2440 O O . ALA A 1 327 ? 12.318 -8.837 4.517 1.00 95.50 327 ALA A O 1
ATOM 2441 N N . GLY A 1 328 ? 13.668 -10.377 3.586 1.00 95.69 328 GLY A N 1
ATOM 2442 C CA . GLY A 1 328 ? 14.889 -9.578 3.584 1.00 95.69 328 GLY A CA 1
ATOM 2443 C C . GLY A 1 328 ? 14.775 -8.257 2.822 1.00 95.69 328 GLY A C 1
ATOM 2444 O O . GLY A 1 328 ? 14.261 -8.197 1.703 1.00 95.69 328 GLY A O 1
ATOM 2445 N N . SER A 1 329 ? 15.324 -7.192 3.408 1.00 95.50 329 SER A N 1
ATOM 2446 C CA . SER A 1 329 ? 15.276 -5.819 2.903 1.00 95.50 329 SER A CA 1
ATOM 2447 C C . SER A 1 329 ? 16.676 -5.240 2.757 1.00 95.50 329 SER A C 1
ATOM 2449 O O . SER A 1 329 ? 17.381 -5.031 3.736 1.00 95.50 329 SER A O 1
ATOM 2451 N N . GLY A 1 330 ? 17.058 -4.899 1.521 1.00 94.25 330 GLY A N 1
ATOM 2452 C CA . GLY A 1 330 ? 18.383 -4.327 1.251 1.00 94.25 330 GLY A CA 1
ATOM 2453 C C . GLY A 1 330 ? 18.617 -2.995 1.968 1.00 94.25 330 GLY A C 1
ATOM 2454 O O . GLY A 1 330 ? 19.724 -2.730 2.419 1.00 94.25 330 GLY A O 1
ATOM 2455 N N . ILE A 1 331 ? 17.563 -2.191 2.141 1.00 94.62 331 ILE A N 1
ATOM 2456 C CA . ILE A 1 331 ? 17.646 -0.903 2.842 1.00 94.62 331 ILE A CA 1
ATOM 2457 C C . ILE A 1 331 ? 17.937 -1.123 4.331 1.00 94.62 331 ILE A C 1
ATOM 2459 O O . ILE A 1 331 ? 18.813 -0.463 4.884 1.00 94.62 331 ILE A O 1
ATOM 2463 N N . LEU A 1 332 ? 17.240 -2.062 4.982 1.00 96.38 332 LEU A N 1
ATOM 2464 C CA . LEU A 1 332 ? 17.506 -2.369 6.390 1.00 96.38 332 LEU A CA 1
ATOM 2465 C C . LEU A 1 332 ? 18.873 -3.020 6.574 1.00 96.38 332 LEU A C 1
ATOM 2467 O O . LEU A 1 332 ? 19.571 -2.684 7.525 1.00 96.38 332 LEU A O 1
ATOM 2471 N N . ASP A 1 333 ? 19.302 -3.868 5.641 1.00 96.81 333 ASP A N 1
ATOM 2472 C CA . ASP A 1 333 ? 20.646 -4.444 5.673 1.00 96.81 333 ASP A CA 1
ATOM 2473 C C . ASP A 1 333 ? 21.728 -3.352 5.579 1.00 96.81 333 ASP A C 1
ATOM 2475 O O . ASP A 1 333 ? 22.715 -3.397 6.312 1.00 96.81 333 ASP A O 1
ATOM 2479 N N . GLU A 1 334 ? 21.536 -2.319 4.748 1.00 95.81 334 GLU A N 1
ATOM 2480 C CA . GLU A 1 334 ? 22.438 -1.158 4.687 1.00 95.81 334 GLU A CA 1
ATOM 2481 C C . GLU A 1 334 ? 22.455 -0.355 5.999 1.00 95.81 334 GLU A C 1
ATOM 2483 O O . GLU A 1 334 ? 23.529 0.045 6.463 1.00 95.81 334 GLU A O 1
ATOM 2488 N N . VAL A 1 335 ? 21.289 -0.145 6.621 1.00 96.25 335 VAL A N 1
ATOM 2489 C CA . VAL A 1 335 ? 21.167 0.526 7.928 1.00 96.25 335 VAL A CA 1
ATOM 2490 C C . VAL A 1 335 ? 21.913 -0.258 9.012 1.00 96.25 335 VAL A C 1
ATOM 2492 O O . VAL A 1 335 ? 22.734 0.304 9.746 1.00 96.25 335 VAL A O 1
ATOM 2495 N N . LEU A 1 336 ? 21.691 -1.569 9.078 1.00 96.50 336 LEU A N 1
ATOM 2496 C CA . LEU A 1 336 ? 22.299 -2.468 10.061 1.00 96.50 336 LEU A CA 1
ATOM 2497 C C . LEU A 1 336 ? 23.795 -2.691 9.814 1.00 96.50 336 LEU A C 1
ATOM 2499 O O . LEU A 1 336 ? 24.551 -2.911 10.764 1.00 96.50 336 LEU A O 1
ATOM 2503 N N . GLY A 1 337 ? 24.241 -2.593 8.561 1.00 95.00 337 GLY A N 1
ATOM 2504 C CA . GLY A 1 337 ? 25.633 -2.770 8.170 1.00 95.00 337 GLY A CA 1
ATOM 2505 C C . GLY A 1 337 ? 26.163 -4.141 8.616 1.00 95.00 337 GLY A C 1
ATOM 2506 O O . GLY A 1 337 ? 25.593 -5.157 8.232 1.00 95.00 337 GLY A O 1
ATOM 2507 N N . PRO A 1 338 ? 27.218 -4.213 9.450 1.00 94.44 338 PRO A N 1
ATOM 2508 C CA . PRO A 1 338 ? 27.767 -5.487 9.931 1.00 94.44 338 PRO A CA 1
ATOM 2509 C C . PRO A 1 338 ? 26.794 -6.358 10.741 1.00 94.44 338 PRO A C 1
ATOM 2511 O O . PRO A 1 338 ? 27.074 -7.533 10.947 1.00 94.44 338 PRO A O 1
ATOM 2514 N N . LEU A 1 339 ? 25.689 -5.787 11.237 1.00 95.88 339 LEU A N 1
ATOM 2515 C CA . LEU A 1 339 ? 24.660 -6.522 11.981 1.00 95.88 339 LEU A CA 1
ATOM 2516 C C . LEU A 1 339 ? 23.618 -7.188 11.070 1.00 95.88 339 LEU A C 1
ATOM 2518 O O . LEU A 1 339 ? 22.757 -7.912 11.570 1.00 95.88 339 LEU A O 1
ATOM 2522 N N . ALA A 1 340 ? 23.656 -6.920 9.761 1.00 96.06 340 ALA A N 1
ATOM 2523 C CA . ALA A 1 340 ? 22.739 -7.527 8.810 1.00 96.06 340 ALA A CA 1
ATOM 2524 C C . ALA A 1 340 ? 22.926 -9.051 8.770 1.00 96.06 340 ALA A C 1
ATOM 2526 O O . ALA A 1 340 ? 24.043 -9.569 8.830 1.00 96.06 340 ALA A O 1
ATOM 2527 N N . ARG A 1 341 ? 21.807 -9.764 8.661 1.00 94.88 341 ARG A N 1
ATOM 2528 C CA . ARG A 1 341 ? 21.742 -11.226 8.573 1.00 94.88 341 ARG A CA 1
ATOM 2529 C C . ARG A 1 341 ? 21.133 -11.597 7.232 1.00 94.88 341 ARG A C 1
ATOM 2531 O O . ARG A 1 341 ? 20.408 -10.791 6.651 1.00 94.88 341 ARG A O 1
ATOM 2538 N N . ASP A 1 342 ? 21.371 -12.817 6.764 1.00 95.75 342 ASP A N 1
ATOM 2539 C CA . ASP A 1 342 ? 20.577 -13.312 5.647 1.00 95.75 342 ASP A CA 1
ATOM 2540 C C . ASP A 1 342 ? 19.155 -13.611 6.130 1.00 95.75 342 ASP A C 1
ATOM 2542 O O . ASP A 1 342 ? 18.895 -14.601 6.812 1.00 95.75 342 ASP A O 1
ATOM 2546 N N . MET A 1 343 ? 18.252 -12.685 5.830 1.00 96.12 343 MET A N 1
ATOM 2547 C CA . MET A 1 343 ? 16.836 -12.788 6.167 1.00 96.12 343 MET A CA 1
ATOM 2548 C C . MET A 1 343 ? 16.036 -13.507 5.073 1.00 96.12 343 MET A C 1
ATOM 2550 O O . MET A 1 343 ? 14.842 -13.723 5.248 1.00 96.12 343 MET A O 1
ATOM 2554 N N . GLY A 1 344 ? 16.666 -13.882 3.955 1.00 95.69 344 GLY A N 1
ATOM 2555 C CA . GLY A 1 344 ? 16.018 -14.510 2.809 1.00 95.69 344 GLY A CA 1
ATOM 2556 C C . GLY A 1 344 ? 15.247 -13.507 1.955 1.00 95.69 344 GLY A C 1
ATOM 2557 O O . GLY A 1 344 ? 14.370 -12.786 2.428 1.00 95.69 344 GLY A O 1
ATOM 2558 N N . ARG A 1 345 ? 15.580 -13.427 0.664 1.00 93.69 345 ARG A N 1
ATOM 2559 C CA . ARG A 1 345 ? 14.971 -12.469 -0.276 1.00 93.69 345 ARG A CA 1
ATOM 2560 C C . ARG A 1 345 ? 13.963 -13.144 -1.196 1.00 93.69 345 ARG A C 1
ATOM 2562 O O . ARG A 1 345 ? 14.238 -14.204 -1.751 1.00 93.69 345 ARG A O 1
ATOM 2569 N N . ILE A 1 346 ? 12.854 -12.451 -1.435 1.00 92.88 346 ILE A N 1
ATOM 2570 C CA . ILE A 1 346 ? 11.814 -12.811 -2.407 1.00 92.88 346 ILE A CA 1
ATOM 2571 C C . ILE A 1 346 ? 11.555 -11.648 -3.367 1.00 92.88 346 ILE A C 1
ATOM 2573 O O . ILE A 1 346 ? 11.973 -10.516 -3.122 1.00 92.88 346 ILE A O 1
ATOM 2577 N N . GLY A 1 347 ? 10.926 -11.948 -4.505 1.00 84.94 347 GLY A N 1
ATOM 2578 C CA . GLY A 1 347 ? 10.655 -10.963 -5.553 1.00 84.94 347 GLY A CA 1
ATOM 2579 C C . GLY A 1 347 ? 9.773 -9.804 -5.075 1.00 84.94 347 GLY A C 1
ATOM 2580 O O . GLY A 1 347 ? 8.956 -9.960 -4.172 1.00 84.94 347 GLY A O 1
ATOM 2581 N N . ALA A 1 348 ? 9.915 -8.639 -5.709 1.00 82.25 348 ALA A N 1
ATOM 2582 C CA . ALA A 1 348 ? 9.088 -7.472 -5.412 1.00 82.25 348 ALA A CA 1
ATOM 2583 C C . ALA A 1 348 ? 7.742 -7.558 -6.150 1.00 82.25 348 ALA A C 1
ATOM 2585 O O . ALA A 1 348 ? 7.682 -7.472 -7.380 1.00 82.25 348 ALA A O 1
ATOM 2586 N N . GLY A 1 349 ? 6.655 -7.729 -5.397 1.00 85.19 349 GLY A N 1
ATOM 2587 C CA . GLY A 1 349 ? 5.300 -7.825 -5.936 1.00 85.19 349 GLY A CA 1
ATOM 2588 C C . GLY A 1 349 ? 4.591 -6.473 -6.026 1.00 85.19 349 GLY A C 1
ATOM 2589 O O . GLY A 1 349 ? 4.726 -5.635 -5.138 1.00 85.19 349 GLY A O 1
ATOM 2590 N N . ALA A 1 350 ? 3.770 -6.269 -7.061 1.00 85.88 350 ALA A N 1
ATOM 2591 C CA . ALA A 1 350 ? 2.878 -5.103 -7.148 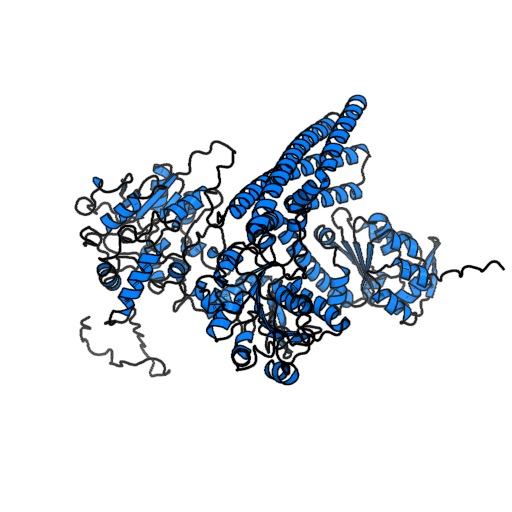1.00 85.88 350 ALA A CA 1
ATOM 2592 C C . ALA A 1 350 ? 1.554 -5.276 -6.365 1.00 85.88 350 ALA A C 1
ATOM 2594 O O . ALA A 1 350 ? 0.805 -4.319 -6.174 1.00 85.88 350 ALA A O 1
ATOM 2595 N N . THR A 1 351 ? 1.256 -6.500 -5.919 1.00 91.06 351 THR A N 1
ATOM 2596 C CA . THR A 1 351 ? 0.110 -6.854 -5.064 1.00 91.06 351 THR A CA 1
ATOM 2597 C C . THR A 1 351 ? 0.489 -8.023 -4.160 1.00 91.06 351 THR A C 1
ATOM 2599 O O . THR A 1 351 ? 1.367 -8.810 -4.518 1.00 91.06 351 THR A O 1
ATOM 2602 N N . VAL A 1 352 ? -0.181 -8.157 -3.013 1.00 94.12 352 VAL A N 1
ATOM 2603 C CA . VAL A 1 352 ? 0.036 -9.221 -2.016 1.00 94.12 352 VAL A CA 1
ATOM 2604 C C . VAL A 1 352 ? -0.034 -10.624 -2.642 1.00 94.12 352 VAL A C 1
ATOM 2606 O O . VAL A 1 352 ? 0.674 -11.534 -2.222 1.00 94.12 352 VAL A O 1
ATOM 2609 N N . ALA A 1 353 ? -0.825 -10.800 -3.703 1.00 96.25 353 ALA A N 1
ATOM 2610 C CA . ALA A 1 353 ? -0.907 -12.068 -4.424 1.00 96.25 353 ALA A CA 1
ATOM 2611 C C . ALA A 1 353 ? 0.409 -12.471 -5.118 1.00 96.25 353 ALA A C 1
ATOM 2613 O O . ALA A 1 353 ? 0.747 -13.652 -5.138 1.00 96.25 353 ALA A O 1
ATOM 2614 N N . HIS A 1 354 ? 1.190 -11.510 -5.629 1.00 96.88 354 HIS A N 1
ATOM 2615 C CA . HIS A 1 354 ? 2.529 -11.804 -6.153 1.00 96.88 354 HIS A CA 1
ATOM 2616 C C . HIS A 1 354 ? 3.434 -12.322 -5.039 1.00 96.88 354 HIS A C 1
ATOM 2618 O O . HIS A 1 354 ? 4.093 -13.339 -5.213 1.00 96.88 354 HIS A O 1
ATOM 2624 N N . LEU A 1 355 ? 3.410 -11.666 -3.874 1.00 96.88 355 LEU A N 1
ATOM 2625 C CA . LEU A 1 355 ? 4.188 -12.080 -2.709 1.00 96.88 355 LEU A CA 1
ATOM 2626 C C . LEU A 1 355 ? 3.844 -13.511 -2.272 1.00 96.88 355 LEU A C 1
ATOM 2628 O O . LEU A 1 355 ? 4.745 -14.284 -1.967 1.00 96.88 355 LEU A O 1
ATOM 2632 N N . ALA A 1 356 ? 2.562 -13.885 -2.296 1.00 98.00 356 ALA A N 1
ATOM 2633 C CA . ALA A 1 356 ? 2.127 -15.250 -1.999 1.00 98.00 356 ALA A CA 1
ATOM 2634 C C . ALA A 1 356 ? 2.661 -16.282 -3.012 1.00 98.00 356 ALA A C 1
ATOM 2636 O O . ALA A 1 356 ? 3.165 -17.328 -2.606 1.00 98.00 356 ALA A O 1
ATOM 2637 N N . VAL A 1 357 ? 2.620 -15.977 -4.316 1.00 98.19 357 VAL A N 1
ATOM 2638 C CA . VAL A 1 357 ? 3.216 -16.835 -5.359 1.00 98.19 357 VAL A CA 1
ATOM 2639 C C . VAL A 1 357 ? 4.736 -16.934 -5.195 1.00 98.19 357 VAL A C 1
ATOM 2641 O O . VAL A 1 357 ? 5.302 -18.020 -5.304 1.00 98.19 357 VAL A O 1
ATOM 2644 N N . TYR A 1 358 ? 5.413 -15.826 -4.890 1.00 97.94 358 TYR A N 1
ATOM 2645 C CA . TYR A 1 358 ? 6.860 -15.819 -4.678 1.00 97.94 358 TYR A CA 1
ATOM 2646 C C . TYR A 1 358 ? 7.264 -16.592 -3.425 1.00 97.94 358 TYR A C 1
ATOM 2648 O O . TYR A 1 358 ? 8.286 -17.270 -3.447 1.00 97.94 358 TYR A O 1
ATOM 2656 N N . LEU A 1 359 ? 6.454 -16.548 -2.365 1.00 98.31 359 LEU A N 1
ATOM 2657 C CA . LEU A 1 359 ? 6.654 -17.379 -1.184 1.00 98.31 359 LEU A CA 1
ATOM 2658 C C . LEU A 1 359 ? 6.481 -18.866 -1.520 1.00 98.31 359 LEU A C 1
ATOM 2660 O O . LEU A 1 359 ? 7.347 -19.656 -1.163 1.00 98.31 359 LEU A O 1
ATOM 2664 N N . ALA A 1 360 ? 5.440 -19.252 -2.271 1.00 98.12 360 ALA A N 1
ATOM 2665 C CA . ALA A 1 360 ? 5.283 -20.633 -2.749 1.00 98.12 360 ALA A CA 1
ATOM 2666 C C . ALA A 1 360 ? 6.510 -21.101 -3.551 1.00 98.12 360 ALA A C 1
ATOM 2668 O O . ALA A 1 360 ? 7.021 -22.201 -3.340 1.00 98.12 360 ALA A O 1
ATOM 2669 N N . ARG A 1 361 ? 7.028 -20.235 -4.430 1.00 97.25 361 ARG A N 1
ATOM 2670 C CA . ARG A 1 361 ? 8.241 -20.505 -5.208 1.00 97.25 361 ARG A CA 1
ATOM 2671 C C . ARG A 1 361 ? 9.485 -20.640 -4.329 1.00 97.25 361 ARG A C 1
ATOM 2673 O O . ARG A 1 361 ? 10.313 -21.502 -4.613 1.00 97.25 361 ARG A O 1
ATOM 2680 N N . HIS A 1 362 ? 9.618 -19.796 -3.306 1.00 97.56 362 HIS A N 1
ATOM 2681 C CA . HIS A 1 362 ? 10.728 -19.809 -2.347 1.00 97.56 362 HIS A CA 1
ATOM 2682 C C . HIS A 1 362 ? 10.722 -21.072 -1.485 1.00 97.56 362 HIS A C 1
ATOM 2684 O O . HIS A 1 362 ? 11.780 -21.627 -1.230 1.00 97.56 362 HIS A O 1
ATOM 2690 N N . LEU A 1 363 ? 9.539 -21.579 -1.130 1.00 97.94 363 LEU A N 1
ATOM 2691 C CA . LEU A 1 363 ? 9.356 -22.867 -0.450 1.00 97.94 363 LEU A CA 1
ATOM 2692 C C . LEU A 1 363 ? 9.701 -24.081 -1.339 1.00 97.94 363 LEU A C 1
ATOM 2694 O O . LEU A 1 363 ? 9.748 -25.201 -0.838 1.00 97.94 363 LEU A O 1
ATOM 2698 N N . GLY A 1 364 ? 9.907 -23.892 -2.648 1.00 96.50 364 GLY A N 1
ATOM 2699 C CA . GLY A 1 364 ? 10.150 -24.972 -3.612 1.00 96.50 364 GLY A CA 1
ATOM 2700 C C . GLY A 1 364 ? 8.882 -25.688 -4.105 1.00 96.50 364 GLY A C 1
ATOM 2701 O O . GLY A 1 364 ? 8.976 -26.754 -4.716 1.00 96.50 364 GLY A O 1
ATOM 2702 N N . CYS A 1 365 ? 7.692 -25.128 -3.858 1.00 97.56 365 CYS A N 1
ATOM 2703 C CA . CYS A 1 365 ? 6.421 -25.770 -4.205 1.00 97.56 365 CYS A CA 1
ATOM 2704 C C . CYS A 1 365 ? 6.250 -25.933 -5.724 1.00 97.56 365 CYS A C 1
ATOM 2706 O O . CYS A 1 365 ? 6.571 -25.031 -6.501 1.00 97.56 365 CYS A O 1
ATOM 2708 N N . SER A 1 366 ? 5.690 -27.070 -6.141 1.00 95.44 366 SER A N 1
ATOM 2709 C CA . SER A 1 366 ? 5.316 -27.343 -7.533 1.00 95.44 366 SER A CA 1
ATOM 2710 C C . SER A 1 366 ? 4.258 -28.458 -7.585 1.00 95.44 366 SER A C 1
ATOM 2712 O O . SER A 1 366 ? 4.502 -29.523 -7.009 1.00 95.44 366 SER A O 1
ATOM 2714 N N . PRO A 1 367 ? 3.104 -28.258 -8.254 1.00 97.75 367 PRO A N 1
ATOM 2715 C CA . PRO A 1 367 ? 2.680 -27.029 -8.933 1.00 97.75 367 PRO A CA 1
ATOM 2716 C C . PRO A 1 367 ? 2.288 -25.907 -7.953 1.00 97.75 367 PRO A C 1
ATOM 2718 O O . PRO A 1 367 ? 2.078 -26.138 -6.760 1.00 97.75 367 PRO A O 1
ATOM 2721 N N . ILE A 1 368 ? 2.141 -24.685 -8.471 1.00 98.56 368 ILE A N 1
ATOM 2722 C CA . ILE A 1 368 ? 1.547 -23.553 -7.743 1.00 98.56 368 ILE A CA 1
ATOM 2723 C C . ILE A 1 368 ? 0.176 -23.257 -8.356 1.00 98.56 368 ILE A C 1
ATOM 2725 O O . ILE A 1 368 ? 0.082 -22.794 -9.492 1.00 98.56 368 ILE A O 1
ATOM 2729 N N . ALA A 1 369 ? -0.889 -23.511 -7.600 1.00 98.50 369 ALA A N 1
ATOM 2730 C CA . ALA A 1 369 ? -2.263 -23.227 -7.989 1.00 98.50 369 ALA A CA 1
ATOM 2731 C C . ALA A 1 369 ? -2.769 -21.932 -7.347 1.00 98.50 369 ALA A C 1
ATOM 2733 O O . ALA A 1 369 ? -2.471 -21.643 -6.191 1.00 98.50 369 ALA A O 1
ATOM 2734 N N . MET A 1 370 ? -3.560 -21.157 -8.083 1.00 98.44 370 MET A N 1
ATOM 2735 C CA . MET A 1 370 ? -4.167 -19.916 -7.600 1.00 98.44 370 MET A CA 1
ATOM 2736 C C . MET A 1 370 ? -5.686 -20.028 -7.600 1.00 98.44 370 MET A C 1
ATOM 2738 O O . MET A 1 370 ? -6.262 -20.483 -8.587 1.00 98.44 370 MET A O 1
ATOM 2742 N N . ILE A 1 371 ? -6.329 -19.546 -6.538 1.00 98.19 371 ILE A N 1
ATOM 2743 C CA . ILE A 1 371 ? -7.786 -19.392 -6.456 1.00 98.19 371 ILE A CA 1
ATOM 2744 C C . ILE A 1 371 ? -8.157 -17.970 -6.045 1.00 98.19 371 ILE A C 1
ATOM 2746 O O . ILE A 1 371 ? -7.377 -17.289 -5.375 1.00 98.19 371 ILE A O 1
ATOM 2750 N N . GLY A 1 372 ? -9.341 -17.497 -6.443 1.00 96.19 372 GLY A N 1
ATOM 2751 C CA . GLY A 1 372 ? -9.727 -16.105 -6.197 1.00 96.19 372 GLY A CA 1
ATOM 2752 C C . GLY A 1 372 ? -8.787 -15.092 -6.866 1.00 96.19 372 GLY A C 1
ATOM 2753 O O . GLY A 1 372 ? -8.700 -13.944 -6.430 1.00 96.19 372 GLY A O 1
ATOM 2754 N N . GLN A 1 373 ? -8.016 -15.489 -7.887 1.00 97.12 373 GLN A N 1
ATOM 2755 C CA . GLN A 1 373 ? -7.092 -14.606 -8.600 1.00 97.12 373 GLN A CA 1
ATOM 2756 C C . GLN A 1 373 ? -7.794 -14.001 -9.818 1.00 97.12 373 GLN A C 1
ATOM 2758 O O . GLN A 1 373 ? -7.392 -14.202 -10.961 1.00 97.12 373 GLN A O 1
ATOM 2763 N N . ASP A 1 374 ? -8.878 -13.265 -9.586 1.00 96.81 374 ASP A N 1
ATOM 2764 C CA . ASP A 1 374 ? -9.773 -12.873 -10.674 1.00 96.81 374 ASP A CA 1
ATOM 2765 C C . ASP A 1 374 ? -9.165 -11.814 -11.602 1.00 96.81 374 ASP A C 1
ATOM 2767 O O . ASP A 1 374 ? -9.350 -11.882 -12.814 1.00 96.81 374 ASP A O 1
ATOM 2771 N N . LEU A 1 375 ? -8.451 -10.822 -11.051 1.00 95.12 375 LEU A N 1
ATOM 2772 C CA . LEU A 1 375 ? -7.903 -9.675 -11.805 1.00 95.12 375 LEU A CA 1
ATOM 2773 C C . LEU A 1 375 ? -8.948 -8.972 -12.696 1.00 95.12 375 LEU A C 1
ATOM 2775 O O . LEU A 1 375 ? -8.624 -8.397 -13.736 1.00 95.12 375 LEU A O 1
ATOM 2779 N N . GLY A 1 376 ? -10.213 -9.023 -12.289 1.00 93.81 376 GLY A N 1
ATOM 2780 C CA . GLY A 1 376 ? -11.355 -8.430 -12.968 1.00 93.81 376 GLY A CA 1
ATOM 2781 C C . GLY A 1 376 ? -12.613 -8.542 -12.112 1.00 93.81 376 GLY A C 1
ATOM 2782 O O . GLY A 1 376 ? -12.630 -9.235 -11.095 1.00 93.81 376 GLY A O 1
ATOM 2783 N N . PHE A 1 377 ? -13.671 -7.858 -12.539 1.00 93.38 377 PHE A N 1
ATOM 2784 C CA . PHE A 1 377 ? -14.932 -7.748 -11.806 1.00 93.38 377 PHE A CA 1
ATOM 2785 C C . PHE A 1 377 ? -15.855 -8.933 -12.093 1.00 93.38 377 PHE A C 1
ATOM 2787 O O . PHE A 1 377 ? -16.908 -8.790 -12.724 1.00 93.38 377 PHE A O 1
ATOM 2794 N N . THR A 1 378 ? -15.432 -10.128 -11.679 1.00 92.62 378 THR A N 1
ATOM 2795 C CA . THR A 1 378 ? -16.247 -11.343 -11.785 1.00 92.62 378 THR A CA 1
ATOM 2796 C C . THR A 1 378 ? -17.570 -11.138 -11.057 1.00 92.62 378 THR A C 1
ATOM 2798 O O . THR A 1 378 ? -17.605 -10.628 -9.939 1.00 92.62 378 THR A O 1
ATOM 2801 N N . ASP A 1 379 ? -18.669 -11.515 -11.709 1.00 88.12 379 ASP A N 1
ATOM 2802 C CA . ASP A 1 379 ? -20.035 -11.343 -11.201 1.00 88.12 379 ASP A CA 1
ATOM 2803 C C . ASP A 1 379 ? -20.396 -9.878 -10.841 1.00 88.12 379 ASP A C 1
ATOM 2805 O O . ASP A 1 379 ? -21.366 -9.638 -10.130 1.00 88.12 379 ASP A O 1
ATOM 2809 N N . GLY A 1 380 ? -19.645 -8.886 -11.346 1.00 87.38 380 GLY A N 1
ATOM 2810 C CA . GLY A 1 380 ? -19.864 -7.463 -11.056 1.00 87.38 380 GLY A CA 1
ATOM 2811 C C . GLY A 1 380 ? -19.337 -6.991 -9.696 1.00 87.38 380 GLY A C 1
ATOM 2812 O O . GLY A 1 380 ? -19.735 -5.920 -9.248 1.00 87.38 380 GLY A O 1
ATOM 2813 N N . LEU A 1 381 ? -18.459 -7.767 -9.055 1.00 87.50 381 LEU A N 1
ATOM 2814 C CA . LEU A 1 381 ? -17.918 -7.495 -7.720 1.00 87.50 381 LEU A CA 1
ATOM 2815 C C . LEU A 1 381 ? -16.425 -7.153 -7.778 1.00 87.50 381 LEU A C 1
ATOM 2817 O O . LEU A 1 381 ? -15.692 -7.689 -8.609 1.00 87.50 381 LEU A O 1
ATOM 2821 N N . TYR A 1 382 ? -15.952 -6.288 -6.880 1.00 85.62 382 TYR A N 1
ATOM 2822 C CA . TYR A 1 382 ? -14.529 -5.973 -6.732 1.00 85.62 382 TYR A CA 1
ATOM 2823 C C . TYR A 1 382 ? -13.794 -7.038 -5.909 1.00 85.62 382 TYR A C 1
ATOM 2825 O O . TYR A 1 382 ? -12.682 -7.434 -6.259 1.00 85.62 382 TYR A O 1
ATOM 2833 N N . TYR A 1 383 ? -14.411 -7.510 -4.825 1.00 83.69 383 TYR A N 1
ATOM 2834 C CA . TYR A 1 383 ? -13.851 -8.518 -3.926 1.00 83.69 383 TYR A CA 1
ATOM 2835 C C . TYR A 1 383 ? -14.855 -9.630 -3.619 1.00 83.69 383 TYR A C 1
ATOM 2837 O O . TYR A 1 383 ? -16.058 -9.505 -3.849 1.00 83.69 383 TYR A O 1
ATOM 2845 N N . ALA A 1 384 ? -14.349 -10.739 -3.080 1.00 84.06 384 ALA A N 1
ATOM 2846 C CA . ALA A 1 384 ? -15.187 -11.796 -2.538 1.00 84.06 384 ALA A CA 1
ATOM 2847 C C . ALA A 1 384 ? -16.059 -11.289 -1.369 1.00 84.06 384 ALA A C 1
ATOM 2849 O O . ALA A 1 384 ? -15.577 -10.529 -0.516 1.00 84.06 384 ALA A O 1
ATOM 2850 N N . PRO A 1 385 ? -17.322 -11.752 -1.278 1.00 80.00 385 PRO A N 1
ATOM 2851 C CA . PRO A 1 385 ? -18.151 -11.542 -0.099 1.00 80.00 385 PRO A CA 1
ATOM 2852 C C . PRO A 1 385 ? -17.462 -11.990 1.193 1.00 80.00 385 PRO A C 1
ATOM 2854 O O . PRO A 1 385 ? -16.825 -13.039 1.227 1.00 80.00 385 PRO A O 1
ATOM 2857 N N . GLY A 1 386 ? -17.611 -11.197 2.258 1.00 73.94 386 GLY A N 1
ATOM 2858 C CA . GLY A 1 386 ? -17.038 -11.488 3.579 1.00 73.94 386 GLY A CA 1
ATOM 2859 C C . GLY A 1 386 ? -15.633 -10.922 3.808 1.00 73.94 386 GLY A C 1
ATOM 2860 O O . GLY A 1 386 ? -15.069 -11.112 4.879 1.00 73.94 386 GLY A O 1
ATOM 2861 N N . THR A 1 387 ? -15.058 -10.209 2.836 1.00 79.31 387 THR A N 1
ATOM 2862 C CA . THR A 1 387 ? -13.811 -9.457 3.044 1.00 79.31 387 THR A CA 1
ATOM 2863 C C . THR A 1 387 ? -14.051 -8.206 3.903 1.00 79.31 387 THR A C 1
ATOM 2865 O O . THR A 1 387 ? -15.148 -7.645 3.913 1.00 79.31 387 THR A O 1
ATOM 2868 N N . ALA A 1 388 ? -13.009 -7.722 4.596 1.00 73.62 388 ALA A N 1
ATOM 2869 C CA . ALA A 1 388 ? -13.099 -6.603 5.550 1.00 73.62 388 ALA A CA 1
ATOM 2870 C C . ALA A 1 388 ? -13.699 -5.309 4.960 1.00 73.62 388 ALA A C 1
ATOM 2872 O O . ALA A 1 388 ? -14.201 -4.458 5.686 1.00 73.62 388 ALA A O 1
ATOM 2873 N N . ILE A 1 389 ? -13.676 -5.143 3.635 1.00 75.62 389 ILE A N 1
ATOM 2874 C CA . ILE A 1 389 ? -14.294 -3.989 2.978 1.00 75.62 389 ILE A CA 1
ATOM 2875 C C . ILE A 1 389 ? -15.821 -3.959 3.130 1.00 75.62 389 ILE A C 1
ATOM 2877 O O . ILE A 1 389 ? -16.388 -2.878 3.253 1.00 75.62 389 ILE A O 1
ATOM 2881 N N . HIS A 1 390 ? -16.486 -5.115 3.182 1.00 78.31 390 HIS A N 1
ATOM 2882 C CA . HIS A 1 390 ? -17.932 -5.168 3.402 1.00 78.31 390 HIS A CA 1
ATOM 2883 C C . HIS A 1 390 ? -18.284 -4.784 4.842 1.00 78.31 390 HIS A C 1
ATOM 2885 O O . HIS A 1 390 ? -19.294 -4.122 5.064 1.00 78.31 390 HIS A O 1
ATOM 2891 N N . GLU A 1 391 ? -17.424 -5.121 5.810 1.00 75.88 391 GLU A N 1
ATOM 2892 C CA . GLU A 1 391 ? -17.578 -4.684 7.205 1.00 75.88 391 GLU A CA 1
ATOM 2893 C C . GLU A 1 391 ? -17.470 -3.161 7.333 1.00 75.88 391 GLU A C 1
ATOM 2895 O O . GLU A 1 391 ? -18.206 -2.556 8.102 1.00 75.88 391 GLU A O 1
ATOM 2900 N N . VAL A 1 392 ? -16.597 -2.525 6.543 1.00 78.62 392 VAL A N 1
ATOM 2901 C CA . VAL A 1 392 ? -16.455 -1.058 6.510 1.00 78.62 392 VAL A CA 1
ATOM 2902 C C . VAL A 1 392 ? -17.733 -0.377 6.033 1.00 78.62 392 VAL A C 1
ATOM 2904 O O . VAL A 1 392 ? -18.052 0.711 6.498 1.00 78.62 392 VAL A O 1
ATOM 2907 N N . TRP A 1 393 ? -18.460 -0.997 5.106 1.00 83.06 393 TRP A N 1
ATOM 2908 C CA . TRP A 1 393 ? -19.703 -0.438 4.584 1.00 83.06 393 TRP A CA 1
ATOM 2909 C C . TRP A 1 393 ? -20.916 -0.760 5.442 1.00 83.06 393 TRP A C 1
ATOM 2911 O O . TRP A 1 393 ? -21.909 -0.049 5.327 1.00 83.06 393 TRP A O 1
ATOM 2921 N N . ALA A 1 394 ? -20.853 -1.780 6.304 1.00 81.56 394 ALA A N 1
ATOM 2922 C CA . ALA A 1 394 ? -21.978 -2.201 7.137 1.00 81.56 394 ALA A CA 1
ATOM 2923 C C . ALA A 1 394 ? -22.653 -1.037 7.902 1.00 81.56 394 ALA A C 1
ATOM 2925 O O . ALA A 1 394 ? -23.879 -0.942 7.826 1.00 81.56 394 ALA A O 1
ATOM 2926 N N . PRO A 1 395 ? -21.916 -0.088 8.521 1.00 81.19 395 PRO A N 1
ATOM 2927 C CA . PRO A 1 395 ? -22.489 1.083 9.196 1.00 81.19 395 PRO A CA 1
ATOM 2928 C C . PRO A 1 395 ? -23.104 2.134 8.266 1.00 81.19 395 PRO A C 1
ATOM 2930 O O . PRO A 1 395 ? -23.563 3.167 8.741 1.00 81.19 395 PRO A O 1
ATOM 2933 N N . GLU A 1 396 ? -23.093 1.914 6.955 1.00 84.81 396 GLU A N 1
ATOM 2934 C CA . GLU A 1 396 ? -23.656 2.800 5.933 1.00 84.81 396 GLU A CA 1
ATOM 2935 C C . GLU A 1 396 ? -24.799 2.134 5.159 1.00 84.81 396 GLU A C 1
ATOM 2937 O O . GLU A 1 396 ? -25.496 2.813 4.394 1.00 84.81 396 GLU A O 1
ATOM 2942 N N . LEU A 1 397 ? -24.978 0.816 5.318 1.00 85.19 397 LEU A N 1
ATOM 2943 C CA . LEU A 1 397 ? -25.957 0.053 4.557 1.00 85.19 397 LEU A CA 1
ATOM 2944 C C . LEU A 1 397 ? -27.377 0.355 5.029 1.00 85.19 397 LEU A C 1
ATOM 2946 O O . LEU A 1 397 ? -27.681 0.332 6.219 1.00 85.19 397 LEU A O 1
ATOM 2950 N N . ASN A 1 398 ? -28.266 0.604 4.072 1.00 83.12 398 ASN A N 1
ATOM 2951 C CA . ASN A 1 398 ? -29.691 0.827 4.306 1.00 83.12 398 ASN A CA 1
ATOM 2952 C C . ASN A 1 398 ? -30.495 0.549 3.017 1.00 83.12 398 ASN A C 1
ATOM 2954 O O . ASN A 1 398 ? -29.885 0.286 1.978 1.00 83.12 398 ASN A O 1
ATOM 2958 N N . PRO A 1 399 ? -31.845 0.621 3.021 1.00 82.50 399 PRO A N 1
ATOM 2959 C CA . PRO A 1 399 ? -32.651 0.329 1.829 1.00 82.50 399 PRO A CA 1
ATOM 2960 C C . PRO A 1 399 ? -32.311 1.156 0.575 1.00 82.50 399 PRO A C 1
ATOM 2962 O O . PRO A 1 399 ? -32.652 0.745 -0.530 1.00 82.50 399 PRO A O 1
ATOM 2965 N N . PHE A 1 400 ? -31.645 2.306 0.728 1.00 81.75 400 PHE A N 1
ATOM 2966 C CA . PHE A 1 400 ? -31.224 3.185 -0.369 1.00 81.75 400 PHE A CA 1
ATOM 2967 C C . PHE A 1 400 ? -29.709 3.176 -0.620 1.00 81.75 400 PHE A C 1
ATOM 2969 O O . PHE A 1 400 ? -29.257 3.738 -1.617 1.00 81.75 400 PHE A O 1
ATOM 2976 N N . ASN A 1 401 ? -28.931 2.535 0.253 1.00 84.00 401 ASN A N 1
ATOM 2977 C CA . ASN A 1 401 ? -27.485 2.392 0.135 1.00 84.00 401 ASN A CA 1
ATOM 2978 C C . ASN A 1 401 ? -27.113 0.914 0.305 1.00 84.00 401 ASN A C 1
ATOM 2980 O O . ASN A 1 401 ? -26.715 0.474 1.380 1.00 84.00 401 ASN A O 1
ATOM 2984 N N . THR A 1 402 ? -27.346 0.122 -0.741 1.00 85.62 402 THR A N 1
ATOM 2985 C CA . THR A 1 402 ? -27.187 -1.339 -0.709 1.00 85.62 402 THR A CA 1
ATOM 2986 C C . THR A 1 402 ? -25.750 -1.774 -0.975 1.00 85.62 402 THR A C 1
ATOM 2988 O O . THR A 1 402 ? -24.944 -1.011 -1.510 1.00 85.62 402 THR A O 1
ATOM 2991 N N . ILE A 1 403 ? -25.426 -3.030 -0.657 1.00 83.94 403 ILE A N 1
ATOM 2992 C CA . ILE A 1 403 ? -24.093 -3.581 -0.925 1.00 83.94 403 ILE A CA 1
ATOM 2993 C C . ILE A 1 403 ? -23.763 -3.562 -2.426 1.00 83.94 403 ILE A C 1
ATOM 2995 O O . ILE A 1 403 ? -22.659 -3.190 -2.813 1.00 83.94 403 ILE A O 1
ATOM 2999 N N . GLU A 1 404 ? -24.743 -3.853 -3.283 1.00 83.81 404 GLU A N 1
ATOM 3000 C CA . GLU A 1 404 ? -24.611 -3.804 -4.742 1.00 83.81 404 GLU A CA 1
ATOM 3001 C C . GLU A 1 404 ? -24.328 -2.384 -5.241 1.00 83.81 404 GLU A C 1
ATOM 3003 O O . GLU A 1 404 ? -23.570 -2.198 -6.193 1.00 83.81 404 GLU A O 1
ATOM 3008 N N . MET A 1 405 ? -24.910 -1.369 -4.591 1.00 85.38 405 MET A N 1
ATOM 3009 C CA . MET A 1 405 ? -24.642 0.030 -4.914 1.00 85.38 405 MET A CA 1
ATOM 3010 C C . MET A 1 405 ? -23.217 0.408 -4.506 1.00 85.38 405 MET A C 1
ATOM 3012 O O . MET A 1 405 ? -22.527 1.066 -5.282 1.00 85.38 405 MET A O 1
ATOM 3016 N N . MET A 1 406 ? -22.753 -0.026 -3.332 1.00 85.56 406 MET A N 1
ATOM 3017 C CA . MET A 1 406 ? -21.388 0.228 -2.855 1.00 85.56 406 MET A CA 1
ATOM 3018 C C . MET A 1 406 ? -20.335 -0.424 -3.764 1.00 85.56 406 MET A C 1
ATOM 3020 O O . MET A 1 406 ? -19.375 0.239 -4.166 1.00 85.56 406 MET A O 1
ATOM 3024 N N . GLU A 1 407 ? -20.553 -1.679 -4.167 1.00 86.56 407 GLU A N 1
ATOM 3025 C CA . GLU A 1 407 ? -19.717 -2.393 -5.142 1.00 86.56 407 GLU A CA 1
ATOM 3026 C C . GLU A 1 407 ? -19.696 -1.684 -6.500 1.00 86.56 407 GLU A C 1
ATOM 3028 O O . GLU A 1 407 ? -18.628 -1.373 -7.038 1.00 86.56 407 GLU A O 1
ATOM 3033 N N . TRP A 1 408 ? -20.869 -1.318 -7.027 1.00 85.69 408 TRP A N 1
ATOM 3034 C CA . TRP A 1 408 ? -20.956 -0.570 -8.277 1.00 85.69 408 TRP A CA 1
ATOM 3035 C C . TRP A 1 408 ? -20.226 0.775 -8.184 1.00 85.69 408 TRP A C 1
ATOM 3037 O O . TRP A 1 408 ? -19.374 1.074 -9.021 1.00 85.69 408 TRP A O 1
ATOM 3047 N N . GLN A 1 409 ? -20.490 1.578 -7.149 1.00 85.56 409 GLN A N 1
ATOM 3048 C CA . GLN A 1 409 ? -19.830 2.872 -6.955 1.00 85.56 409 GLN A CA 1
ATOM 3049 C C . GLN A 1 409 ? -18.313 2.711 -6.873 1.00 85.56 409 GLN A C 1
ATOM 3051 O O . GLN A 1 409 ? -17.584 3.513 -7.458 1.00 85.56 409 GLN A O 1
ATOM 3056 N N . ARG A 1 410 ? -17.825 1.664 -6.199 1.00 83.75 410 ARG A N 1
ATOM 3057 C CA . ARG A 1 410 ? -16.397 1.348 -6.128 1.00 83.75 410 ARG A CA 1
ATOM 3058 C C . ARG A 1 410 ? -15.803 1.107 -7.514 1.00 83.75 410 ARG A C 1
ATOM 3060 O O . ARG A 1 410 ? -14.766 1.686 -7.821 1.00 83.75 410 ARG A O 1
ATOM 3067 N N . ILE A 1 411 ? -16.460 0.324 -8.365 1.00 85.94 411 ILE A N 1
ATOM 3068 C CA . ILE A 1 411 ? -15.992 0.055 -9.732 1.00 85.94 411 ILE A CA 1
ATOM 3069 C C . ILE A 1 411 ? -16.035 1.336 -10.584 1.00 85.94 411 ILE A C 1
ATOM 3071 O O . ILE A 1 411 ? -15.057 1.697 -11.244 1.00 85.94 411 ILE A O 1
ATOM 3075 N N . VAL A 1 412 ? -17.146 2.079 -10.552 1.00 83.19 412 VAL A N 1
ATOM 3076 C CA . VAL A 1 412 ? -17.351 3.250 -11.425 1.00 83.19 412 VAL A CA 1
ATOM 3077 C C . VAL A 1 412 ? -16.551 4.480 -10.971 1.00 83.19 412 VAL A C 1
ATOM 3079 O O . VAL A 1 412 ? -16.232 5.342 -11.800 1.00 83.19 412 VAL A O 1
ATOM 3082 N N . ARG A 1 413 ? -16.089 4.536 -9.710 1.00 80.62 413 ARG A N 1
ATOM 3083 C CA . ARG A 1 413 ? -15.040 5.481 -9.261 1.00 80.62 413 ARG A CA 1
ATOM 3084 C C . ARG A 1 413 ? -13.805 5.431 -10.167 1.00 80.62 413 ARG A C 1
ATOM 3086 O O . ARG A 1 413 ? -13.184 6.465 -10.398 1.00 80.62 413 ARG A O 1
ATOM 3093 N N . HIS A 1 414 ? -13.516 4.274 -10.764 1.00 74.62 414 HIS A N 1
ATOM 3094 C CA . HIS A 1 414 ? -12.391 4.062 -11.671 1.00 74.62 414 HIS A CA 1
ATOM 3095 C C . HIS A 1 414 ? -12.792 4.020 -13.155 1.00 74.62 414 HIS A C 1
ATOM 3097 O O . HIS A 1 414 ? -12.018 3.528 -13.971 1.00 74.62 414 HIS A O 1
ATOM 3103 N N . ARG A 1 415 ? -13.952 4.575 -13.556 1.00 79.06 415 ARG A N 1
ATOM 3104 C CA . ARG A 1 415 ? -14.490 4.472 -14.935 1.00 79.06 415 ARG A CA 1
ATOM 3105 C C . ARG A 1 415 ? -13.504 4.804 -16.061 1.00 79.06 415 ARG A C 1
ATOM 3107 O O . ARG A 1 415 ? -13.553 4.176 -17.110 1.00 79.06 415 ARG A O 1
ATOM 3114 N N . LEU A 1 416 ? -12.609 5.775 -15.850 1.00 76.12 416 LEU A N 1
ATOM 3115 C CA . LEU A 1 416 ? -11.607 6.193 -16.845 1.00 76.12 416 LEU A CA 1
ATOM 3116 C C . LEU A 1 416 ? -10.503 5.139 -17.043 1.00 76.12 416 LEU A C 1
ATOM 3118 O O . LEU A 1 416 ? -9.856 5.077 -18.090 1.00 76.12 416 LEU A O 1
ATOM 3122 N N . HIS A 1 417 ? -10.316 4.287 -16.041 1.00 79.12 417 HIS A N 1
ATOM 3123 C CA . HIS A 1 417 ? -9.330 3.217 -16.006 1.00 79.12 417 HIS A CA 1
ATOM 3124 C C . HIS A 1 417 ? -9.933 1.843 -16.299 1.00 79.12 417 HIS A C 1
ATOM 3126 O O . HIS A 1 417 ? -9.175 0.883 -16.393 1.00 79.12 417 HIS A O 1
ATOM 3132 N N . LEU A 1 418 ? -11.256 1.735 -16.479 1.00 86.75 418 LEU A N 1
ATOM 3133 C CA . LEU A 1 418 ? -11.888 0.468 -16.831 1.00 86.75 418 LEU A CA 1
ATOM 3134 C C . LEU A 1 418 ? -11.422 -0.008 -18.209 1.00 86.75 418 LEU A C 1
ATOM 3136 O O . LEU A 1 418 ? -11.249 0.769 -19.156 1.00 86.75 418 LEU A O 1
ATOM 3140 N N . ARG A 1 419 ? -11.224 -1.316 -18.319 1.00 85.88 419 ARG A N 1
ATOM 3141 C CA . ARG A 1 419 ? -10.818 -2.021 -19.530 1.00 85.88 419 ARG A CA 1
ATOM 3142 C C . ARG A 1 419 ? -11.701 -3.240 -19.708 1.00 85.88 419 ARG A C 1
ATOM 3144 O O . ARG A 1 419 ? -12.019 -3.935 -18.749 1.00 85.88 419 ARG A O 1
ATOM 3151 N N . LYS A 1 420 ? -12.109 -3.483 -20.948 1.00 90.44 420 LYS A N 1
ATOM 3152 C CA . LYS A 1 420 ? -12.856 -4.678 -21.329 1.00 90.44 420 LYS A CA 1
ATOM 3153 C C . LYS A 1 420 ? -11.861 -5.718 -21.833 1.00 90.44 420 LYS A C 1
ATOM 3155 O O . LYS A 1 420 ? -11.010 -5.392 -22.656 1.00 90.44 420 LYS A O 1
ATOM 3160 N N . THR A 1 421 ? -11.959 -6.939 -21.331 1.00 90.88 421 THR A N 1
ATOM 3161 C CA . THR A 1 421 ? -11.090 -8.063 -21.695 1.00 90.88 421 THR A CA 1
ATOM 3162 C C . THR A 1 421 ? -11.905 -9.360 -21.726 1.00 90.88 421 THR A C 1
ATOM 3164 O O . THR A 1 421 ? -13.139 -9.321 -21.730 1.00 90.88 421 THR A O 1
ATOM 3167 N N . VAL A 1 422 ? -11.221 -10.498 -21.789 1.00 93.31 422 VAL A N 1
ATOM 3168 C CA . VAL A 1 422 ? -11.808 -11.833 -21.877 1.00 93.31 422 VAL A CA 1
ATOM 3169 C C . VAL A 1 422 ? -11.514 -12.619 -20.596 1.00 93.31 422 VAL A C 1
ATOM 3171 O O . VAL A 1 422 ? -10.378 -12.648 -20.116 1.00 93.31 422 VAL A O 1
ATOM 3174 N N . ASP A 1 423 ? -12.549 -13.230 -20.027 1.00 94.62 423 ASP A N 1
ATOM 3175 C CA . ASP A 1 423 ? -12.446 -14.123 -18.876 1.00 94.62 423 ASP A CA 1
ATOM 3176 C C . ASP A 1 423 ? -11.893 -15.502 -19.280 1.00 94.62 423 ASP A C 1
ATOM 3178 O O . ASP A 1 423 ? -11.721 -15.811 -20.464 1.00 94.62 423 ASP A O 1
ATOM 3182 N N . LEU A 1 424 ? -11.606 -16.359 -18.301 1.00 93.06 424 LEU A N 1
ATOM 3183 C CA . LEU A 1 424 ? -11.069 -17.699 -18.564 1.00 93.06 424 LEU A CA 1
ATOM 3184 C C . LEU A 1 424 ? -12.018 -18.620 -19.360 1.00 93.06 424 LEU A C 1
ATOM 3186 O O . LEU A 1 424 ? -11.562 -19.602 -19.939 1.00 93.06 424 LEU A O 1
ATOM 3190 N N . HIS A 1 425 ? -13.308 -18.281 -19.452 1.00 90.44 425 HIS A N 1
ATOM 3191 C CA . HIS A 1 425 ? -14.316 -19.000 -20.238 1.00 90.44 425 HIS A CA 1
ATOM 3192 C C . HIS A 1 425 ? -14.561 -18.380 -21.626 1.00 90.44 425 HIS A C 1
ATOM 3194 O O . HIS A 1 425 ? -15.476 -18.800 -22.333 1.00 90.44 425 HIS A O 1
ATOM 3200 N N . GLY A 1 426 ? -13.787 -17.368 -22.032 1.00 91.81 426 GLY A N 1
ATOM 3201 C CA . GLY A 1 426 ? -13.958 -16.702 -23.326 1.00 91.81 426 GLY A CA 1
ATOM 3202 C C . GLY A 1 426 ? -15.043 -15.616 -23.354 1.00 91.81 426 GLY A C 1
ATOM 3203 O O . GLY A 1 426 ? -15.346 -15.085 -24.422 1.00 91.81 426 GLY A O 1
ATOM 3204 N N . ARG A 1 427 ? -15.636 -15.262 -22.210 1.00 93.50 427 ARG A N 1
ATOM 3205 C CA . ARG A 1 427 ? -16.687 -14.239 -22.094 1.00 93.50 427 ARG A CA 1
ATOM 3206 C C . ARG A 1 427 ? -16.083 -12.867 -21.828 1.00 93.50 427 ARG A C 1
ATOM 3208 O O . ARG A 1 427 ? -14.968 -12.732 -21.339 1.00 93.50 427 ARG A O 1
ATOM 3215 N N . SER A 1 428 ? -16.843 -11.818 -22.117 1.00 94.56 428 SER A N 1
ATOM 3216 C CA . SER A 1 428 ? -16.431 -10.448 -21.810 1.00 94.56 428 SER A CA 1
ATOM 3217 C C . SER A 1 428 ? -16.436 -10.177 -20.303 1.00 94.56 428 SER A C 1
ATOM 3219 O O . SER A 1 428 ? -17.448 -10.406 -19.648 1.00 94.56 428 SER A O 1
ATOM 3221 N N . ILE A 1 429 ? -15.383 -9.537 -19.797 1.00 94.75 429 ILE A N 1
ATOM 3222 C CA . ILE A 1 429 ? -15.274 -9.069 -18.408 1.00 94.75 429 ILE A CA 1
ATOM 3223 C C . ILE A 1 429 ? -14.658 -7.664 -18.354 1.00 94.75 429 ILE A C 1
ATOM 3225 O O . ILE A 1 429 ? -13.877 -7.285 -19.230 1.00 94.75 429 ILE A O 1
ATOM 3229 N N . TYR A 1 430 ? -15.024 -6.880 -17.338 1.00 93.31 430 TYR A N 1
ATOM 3230 C CA . TYR A 1 430 ? -14.349 -5.620 -17.029 1.00 93.31 430 TYR A CA 1
ATOM 3231 C C . TYR A 1 430 ? -13.238 -5.832 -15.999 1.00 93.31 430 TYR A C 1
ATOM 3233 O O . TYR A 1 430 ? -13.380 -6.606 -15.060 1.00 93.31 430 TYR A O 1
ATOM 3241 N N . THR A 1 431 ? -12.148 -5.102 -16.167 1.00 92.31 431 THR A N 1
ATOM 3242 C CA . THR A 1 431 ? -11.035 -4.969 -15.224 1.00 92.31 431 THR A CA 1
ATOM 3243 C C . THR A 1 431 ? -10.625 -3.494 -15.173 1.00 92.31 431 THR A C 1
ATOM 3245 O O . THR A 1 431 ? -11.209 -2.673 -15.887 1.00 92.31 431 THR A O 1
ATOM 3248 N N . ASP A 1 432 ? -9.651 -3.123 -14.353 1.00 88.88 432 ASP A N 1
ATOM 3249 C CA . ASP A 1 432 ? -9.083 -1.775 -14.329 1.00 88.88 432 ASP A CA 1
ATOM 3250 C C . ASP A 1 432 ? -7.587 -1.771 -14.683 1.00 88.88 432 ASP A C 1
ATOM 3252 O O . ASP A 1 432 ? -6.941 -2.812 -14.814 1.00 88.88 432 ASP A O 1
ATOM 3256 N N . LEU A 1 433 ? -7.023 -0.578 -14.878 1.00 82.12 433 LEU A N 1
ATOM 3257 C CA . LEU A 1 433 ? -5.617 -0.416 -15.254 1.00 82.12 433 LEU A CA 1
ATOM 3258 C C . LEU A 1 433 ? -4.640 -0.980 -14.198 1.00 82.12 433 LEU A C 1
ATOM 3260 O O . LEU A 1 433 ? -3.552 -1.440 -14.552 1.00 82.12 433 LEU A O 1
ATOM 3264 N N . GLN A 1 434 ? -5.018 -0.964 -12.917 1.00 84.00 434 GLN A N 1
ATOM 3265 C CA . GLN A 1 434 ? -4.192 -1.476 -11.823 1.00 84.00 434 GLN A CA 1
ATOM 3266 C C . GLN A 1 434 ? -4.105 -3.006 -11.894 1.00 84.00 434 GLN A C 1
ATOM 3268 O O . GLN A 1 434 ? -3.007 -3.560 -11.919 1.00 84.00 434 GLN A O 1
ATOM 3273 N N . MET A 1 435 ? -5.243 -3.687 -12.028 1.00 89.94 435 MET A N 1
ATOM 3274 C CA . MET A 1 435 ? -5.310 -5.138 -12.208 1.00 89.94 435 MET A CA 1
ATOM 3275 C C . MET A 1 435 ? -4.664 -5.596 -13.520 1.00 89.94 435 MET A C 1
ATOM 3277 O O . MET A 1 435 ? -4.038 -6.653 -13.542 1.00 89.94 435 MET A O 1
ATOM 3281 N N . VAL A 1 436 ? -4.734 -4.796 -14.593 1.00 86.06 436 VAL A N 1
ATOM 3282 C CA . VAL A 1 436 ? -3.982 -5.063 -15.836 1.00 86.06 436 VAL A CA 1
ATOM 3283 C C . VAL A 1 436 ? -2.475 -5.026 -15.590 1.00 86.06 436 VAL A C 1
ATOM 3285 O O . VAL A 1 436 ? -1.760 -5.901 -16.072 1.00 86.06 436 VAL A O 1
ATOM 3288 N N . THR A 1 437 ? -1.988 -4.057 -14.810 1.00 82.62 437 THR A N 1
ATOM 3289 C CA . THR A 1 437 ? -0.564 -3.982 -14.443 1.00 82.62 437 THR A CA 1
ATOM 3290 C C . THR A 1 437 ? -0.150 -5.213 -13.628 1.00 82.62 437 THR A C 1
ATOM 3292 O O . THR A 1 437 ? 0.919 -5.777 -13.857 1.00 82.62 437 THR A O 1
ATOM 3295 N N . TYR A 1 438 ? -1.017 -5.690 -12.726 1.00 90.25 438 TYR A N 1
ATOM 3296 C CA . TYR A 1 438 ? -0.778 -6.928 -11.978 1.00 90.25 438 TYR A CA 1
ATOM 3297 C C . TYR A 1 438 ? -0.746 -8.157 -12.885 1.00 90.25 438 TYR A C 1
ATOM 3299 O O . TYR A 1 438 ? 0.155 -8.978 -12.761 1.00 90.25 438 TYR A O 1
ATOM 3307 N N . LEU A 1 439 ? -1.693 -8.265 -13.820 1.00 90.75 439 LEU A N 1
ATOM 3308 C CA . LEU A 1 439 ? -1.742 -9.351 -14.794 1.00 90.75 439 LEU A CA 1
ATOM 3309 C C . LEU A 1 439 ? -0.458 -9.415 -15.629 1.00 90.75 439 LEU A C 1
ATOM 3311 O O . LEU A 1 439 ? 0.109 -10.489 -15.775 1.00 90.75 439 LEU A O 1
ATOM 3315 N N . GLN A 1 440 ? 0.034 -8.274 -16.119 1.00 84.94 440 GLN A N 1
ATOM 3316 C CA . GLN A 1 440 ? 1.273 -8.210 -16.903 1.00 84.94 440 GLN A CA 1
ATOM 3317 C C . GLN A 1 440 ? 2.491 -8.718 -16.119 1.00 84.94 440 GLN A C 1
ATOM 3319 O O . GLN A 1 440 ? 3.345 -9.403 -16.681 1.00 84.94 440 GLN A O 1
ATOM 3324 N N . GLN A 1 441 ? 2.577 -8.393 -14.825 1.00 88.00 441 GLN A N 1
ATOM 3325 C CA . GLN A 1 441 ? 3.644 -8.895 -13.963 1.00 88.00 441 GLN A CA 1
ATOM 3326 C C . GLN A 1 441 ? 3.527 -10.411 -13.749 1.00 88.00 441 GLN A C 1
ATOM 3328 O O . GLN A 1 441 ? 4.514 -11.115 -13.959 1.00 88.00 441 GLN A O 1
ATOM 3333 N N . PHE A 1 442 ? 2.332 -10.917 -13.430 1.00 93.31 442 PHE A N 1
ATOM 3334 C CA . PHE A 1 442 ? 2.083 -12.355 -13.317 1.00 93.31 442 PHE A CA 1
ATOM 3335 C C . PHE A 1 442 ? 2.448 -13.111 -14.594 1.00 93.31 442 PHE A C 1
ATOM 3337 O O . PHE A 1 442 ? 3.196 -14.076 -14.523 1.00 93.31 442 PHE A O 1
ATOM 3344 N N . GLU A 1 443 ? 1.979 -12.670 -15.763 1.00 91.88 443 GLU A N 1
ATOM 3345 C CA . GLU A 1 443 ? 2.242 -13.349 -17.038 1.00 91.88 443 GLU A CA 1
ATOM 3346 C C . GLU A 1 443 ? 3.741 -13.402 -17.356 1.00 91.88 443 GLU A C 1
ATOM 3348 O O . GLU A 1 443 ? 4.254 -14.447 -17.759 1.00 91.88 443 GLU A O 1
ATOM 3353 N N . ARG A 1 444 ? 4.476 -12.313 -17.104 1.00 87.00 444 ARG A N 1
ATOM 3354 C CA . ARG A 1 444 ? 5.938 -12.297 -17.244 1.00 87.00 444 ARG A CA 1
ATOM 3355 C C . ARG A 1 444 ? 6.607 -13.306 -16.308 1.00 87.00 444 ARG A C 1
ATOM 3357 O O . ARG A 1 444 ? 7.504 -14.034 -16.730 1.00 87.00 444 ARG A O 1
ATOM 3364 N N . ASP A 1 445 ? 6.187 -13.353 -15.048 1.00 92.56 445 ASP A N 1
ATOM 3365 C CA . ASP A 1 445 ? 6.781 -14.252 -14.060 1.00 92.56 445 ASP A CA 1
ATOM 3366 C C . ASP A 1 445 ? 6.406 -15.721 -14.344 1.00 92.56 445 ASP A C 1
ATOM 3368 O O . ASP A 1 445 ? 7.254 -16.602 -14.242 1.00 92.56 445 ASP A O 1
ATOM 3372 N N . PHE A 1 446 ? 5.183 -15.996 -14.807 1.00 94.62 446 PHE A N 1
ATOM 3373 C CA . PHE A 1 446 ? 4.735 -17.332 -15.214 1.00 94.62 446 PHE A CA 1
ATOM 3374 C C . PHE A 1 446 ? 5.469 -17.836 -16.456 1.00 94.62 446 PHE A C 1
ATOM 3376 O O . PHE A 1 446 ? 5.797 -19.018 -16.524 1.00 94.62 446 PHE A O 1
ATOM 3383 N N . ALA A 1 447 ? 5.774 -16.956 -17.418 1.00 89.69 447 ALA A N 1
ATOM 3384 C CA . ALA A 1 447 ? 6.624 -17.307 -18.553 1.00 89.69 447 ALA A CA 1
ATOM 3385 C C . ALA A 1 447 ? 7.996 -17.802 -18.075 1.00 89.69 447 ALA A C 1
ATOM 3387 O O . ALA A 1 447 ? 8.429 -18.879 -18.476 1.00 89.69 447 ALA A O 1
ATOM 3388 N N . LYS A 1 448 ? 8.621 -17.064 -17.147 1.00 90.25 448 LYS A N 1
ATOM 3389 C CA . LYS A 1 448 ? 9.887 -17.460 -16.521 1.00 90.25 448 LYS A CA 1
ATOM 3390 C C . LYS A 1 448 ? 9.766 -18.801 -15.786 1.00 90.25 448 LYS A C 1
ATOM 3392 O O . LYS A 1 448 ? 10.623 -19.660 -15.950 1.00 90.25 448 LYS A O 1
ATOM 3397 N N . TYR A 1 449 ? 8.712 -19.002 -14.997 1.00 93.94 449 TYR A N 1
ATOM 3398 C CA . TYR A 1 449 ? 8.520 -20.240 -14.232 1.00 93.94 449 TYR A CA 1
ATOM 3399 C C . TYR A 1 449 ? 8.293 -21.462 -15.118 1.00 93.94 449 TYR A C 1
ATOM 3401 O O . TYR A 1 449 ? 8.859 -22.517 -14.845 1.00 93.94 449 TYR A O 1
ATOM 3409 N N . ARG A 1 450 ? 7.547 -21.315 -16.217 1.00 92.06 450 ARG A N 1
ATOM 3410 C CA . ARG A 1 450 ? 7.407 -22.367 -17.228 1.00 92.06 450 ARG A CA 1
ATOM 3411 C C . ARG A 1 450 ? 8.769 -22.767 -17.798 1.00 92.06 450 ARG A C 1
ATOM 3413 O O . ARG A 1 450 ? 9.036 -23.957 -17.931 1.00 92.06 450 ARG A O 1
ATOM 3420 N N . ASP A 1 451 ? 9.622 -21.793 -18.109 1.00 89.56 451 ASP A N 1
ATOM 3421 C CA . ASP A 1 451 ? 10.959 -22.051 -18.657 1.00 89.56 451 ASP A CA 1
ATOM 3422 C C . ASP A 1 451 ? 11.893 -22.710 -17.616 1.00 89.56 451 ASP A C 1
ATOM 3424 O O . ASP A 1 451 ? 12.793 -23.464 -17.979 1.00 89.56 451 ASP A O 1
ATOM 3428 N N . GLU A 1 452 ? 11.631 -22.504 -16.318 1.00 92.12 452 GLU A N 1
ATOM 3429 C CA . GLU A 1 452 ? 12.259 -23.218 -15.191 1.00 92.12 452 GLU A CA 1
ATOM 3430 C C . GLU A 1 452 ? 11.623 -24.598 -14.897 1.00 92.12 452 GLU A C 1
ATOM 3432 O O . GLU A 1 452 ? 12.076 -25.300 -13.992 1.00 92.12 452 GLU A O 1
ATOM 3437 N N . GLY A 1 453 ? 10.588 -25.012 -15.640 1.00 93.06 453 GLY A N 1
ATOM 3438 C CA . GLY A 1 453 ? 9.898 -26.296 -15.458 1.00 93.06 453 GLY A CA 1
ATOM 3439 C C . GLY A 1 453 ? 8.867 -26.326 -14.322 1.00 93.06 453 GLY A C 1
ATOM 3440 O O . GLY A 1 453 ? 8.519 -27.403 -13.839 1.00 93.06 453 GLY A O 1
ATOM 3441 N N . ILE A 1 454 ? 8.378 -25.167 -13.880 1.00 94.31 454 ILE A N 1
ATOM 3442 C CA . ILE A 1 454 ? 7.417 -25.031 -12.779 1.00 94.31 454 ILE A CA 1
ATOM 3443 C C . ILE A 1 454 ? 6.025 -24.782 -13.343 1.00 94.31 454 ILE A C 1
ATOM 3445 O O . ILE A 1 454 ? 5.799 -23.844 -14.109 1.00 94.31 454 ILE A O 1
ATOM 3449 N N . GLU A 1 455 ? 5.078 -25.623 -12.940 1.00 96.50 455 GLU A N 1
ATOM 3450 C CA . GLU A 1 455 ? 3.699 -25.545 -13.406 1.00 96.50 455 GLU A CA 1
ATOM 3451 C C . GLU A 1 455 ? 2.892 -24.539 -12.569 1.00 96.50 455 GLU A C 1
ATOM 3453 O O . GLU A 1 455 ? 2.767 -24.673 -11.348 1.00 96.50 455 GLU A O 1
ATOM 3458 N N . ILE A 1 456 ? 2.333 -23.531 -13.247 1.00 98.19 456 ILE A N 1
ATOM 3459 C CA . ILE A 1 456 ? 1.394 -22.560 -12.679 1.00 98.19 456 ILE A CA 1
ATOM 3460 C C . ILE A 1 456 ? -0.020 -22.917 -13.125 1.00 98.19 456 ILE A C 1
ATOM 3462 O O . ILE A 1 456 ? -0.282 -23.057 -14.322 1.00 98.19 456 ILE A O 1
ATOM 3466 N N . ILE A 1 457 ? -0.939 -23.015 -12.167 1.00 98.50 457 ILE A N 1
ATOM 3467 C CA . ILE A 1 457 ? -2.327 -23.408 -12.402 1.00 98.50 457 ILE A CA 1
ATOM 3468 C C . ILE A 1 457 ? -3.275 -22.273 -11.999 1.00 98.50 457 ILE A C 1
ATOM 3470 O O . ILE A 1 457 ? -3.245 -21.783 -10.870 1.00 98.50 457 ILE A O 1
ATOM 3474 N N . ASP A 1 458 ? -4.150 -21.865 -12.914 1.00 98.25 458 ASP A N 1
ATOM 3475 C CA . ASP A 1 458 ? -5.283 -20.989 -12.622 1.00 98.25 458 ASP A CA 1
ATOM 3476 C C . ASP A 1 458 ? -6.509 -21.839 -12.273 1.00 98.25 458 ASP A C 1
ATOM 3478 O O . ASP A 1 458 ? -7.217 -22.338 -13.152 1.00 98.25 458 ASP A O 1
ATOM 3482 N N . ALA A 1 459 ? -6.737 -21.992 -10.969 1.00 97.94 459 ALA A N 1
ATOM 3483 C CA . ALA A 1 459 ? -7.849 -22.729 -10.382 1.00 97.94 459 ALA A CA 1
ATOM 3484 C C . ALA A 1 459 ? -8.954 -21.807 -9.851 1.00 97.94 459 ALA A C 1
ATOM 3486 O O . ALA A 1 459 ? -9.823 -22.245 -9.101 1.00 97.94 459 ALA A O 1
ATOM 3487 N N . SER A 1 460 ? -8.940 -20.529 -10.245 1.00 96.12 460 SER A N 1
ATOM 3488 C CA . SER A 1 460 ? -9.894 -19.527 -9.760 1.00 96.12 460 SER A CA 1
ATOM 3489 C C . SER A 1 460 ? -11.330 -19.829 -10.187 1.00 96.12 460 SER A C 1
ATOM 3491 O O . SER A 1 460 ? -12.267 -19.388 -9.539 1.00 96.12 460 SER A O 1
ATOM 3493 N N . GLU A 1 461 ? -11.526 -20.528 -11.311 1.00 94.12 461 GLU A N 1
ATOM 3494 C CA . GLU A 1 461 ? -12.847 -20.764 -11.917 1.00 94.12 461 GLU A CA 1
ATOM 3495 C C . GLU A 1 461 ? -13.630 -19.468 -12.218 1.00 94.12 461 GLU A C 1
ATOM 3497 O O . GLU A 1 461 ? -14.816 -19.519 -12.522 1.00 94.12 461 GLU A O 1
ATOM 3502 N N . GLY A 1 462 ? -12.982 -18.299 -12.170 1.00 93.69 462 GLY A N 1
ATOM 3503 C CA . GLY A 1 462 ? -13.478 -16.996 -12.600 1.00 93.69 462 GLY A CA 1
ATOM 3504 C C . GLY A 1 462 ? -12.339 -15.999 -12.846 1.00 93.69 462 GLY A C 1
ATOM 3505 O O . GLY A 1 462 ? -11.176 -16.262 -12.544 1.00 93.69 462 GLY A O 1
ATOM 3506 N N . GLY A 1 463 ? -12.682 -14.839 -13.407 1.00 95.81 463 GLY A N 1
ATOM 3507 C CA . GLY A 1 463 ? -11.729 -13.769 -13.692 1.00 95.81 463 GLY A CA 1
ATOM 3508 C C . GLY A 1 463 ? -11.053 -13.825 -15.060 1.00 95.81 463 GLY A C 1
ATOM 3509 O O . GLY A 1 463 ? -11.377 -14.641 -15.923 1.00 95.81 463 GLY A O 1
ATOM 3510 N N . VAL A 1 464 ? -10.126 -12.892 -15.265 1.00 96.25 464 VAL A N 1
ATOM 3511 C CA . VAL A 1 464 ? -9.390 -12.679 -16.512 1.00 96.25 464 VAL A CA 1
ATOM 3512 C C . VAL A 1 464 ? -8.502 -13.881 -16.818 1.00 96.25 464 VAL A C 1
ATOM 3514 O O . VAL A 1 464 ? -7.833 -14.421 -15.930 1.00 96.25 464 VAL A O 1
ATOM 3517 N N . ARG A 1 465 ? -8.482 -14.277 -18.096 1.00 94.06 465 ARG A N 1
ATOM 3518 C CA . ARG A 1 465 ? -7.589 -15.323 -18.598 1.00 94.06 465 ARG A CA 1
ATOM 3519 C C . ARG A 1 465 ? -6.131 -14.878 -18.469 1.00 94.06 465 ARG A C 1
ATOM 3521 O O . ARG A 1 465 ? -5.776 -13.813 -18.967 1.00 94.06 465 ARG A O 1
ATOM 3528 N N . LYS A 1 466 ? -5.301 -15.720 -17.854 1.00 93.69 466 LYS A N 1
ATOM 3529 C CA . LYS A 1 466 ? -3.873 -15.463 -17.611 1.00 93.69 466 LYS A CA 1
ATOM 3530 C C . LYS A 1 466 ? -3.031 -16.249 -18.611 1.00 93.69 466 LYS A C 1
ATOM 3532 O O . LYS A 1 466 ? -3.247 -17.449 -18.787 1.00 93.69 466 LYS A O 1
ATOM 3537 N N . GLN A 1 467 ? -2.094 -15.597 -19.292 1.00 91.94 467 GLN A N 1
ATOM 3538 C CA . GLN A 1 467 ? -1.131 -16.294 -20.145 1.00 91.94 467 GLN A CA 1
ATOM 3539 C C . GLN A 1 467 ? -0.165 -17.136 -19.306 1.00 91.94 467 GLN A C 1
ATOM 3541 O O . GLN A 1 467 ? 0.177 -16.787 -18.180 1.00 91.94 467 GLN A O 1
ATOM 3546 N N . HIS A 1 468 ? 0.274 -18.256 -19.884 1.00 93.31 468 HIS A N 1
ATOM 3547 C CA . HIS A 1 468 ? 1.258 -19.175 -19.296 1.00 93.31 468 HIS A CA 1
ATOM 3548 C C . HIS A 1 468 ? 0.831 -19.871 -17.989 1.00 93.31 468 HIS A C 1
ATOM 3550 O O . HIS A 1 468 ? 1.670 -20.489 -17.341 1.00 93.31 468 HIS A O 1
ATOM 3556 N N . ALA A 1 469 ? -0.459 -19.835 -17.643 1.00 95.94 469 ALA A N 1
ATOM 3557 C CA . ALA A 1 469 ? -1.055 -20.654 -16.591 1.00 95.94 469 ALA A CA 1
ATOM 3558 C C . ALA A 1 469 ? -1.988 -21.718 -17.196 1.00 95.94 469 ALA A C 1
ATOM 3560 O O . ALA A 1 469 ? -2.752 -21.431 -18.124 1.00 95.94 469 ALA A O 1
ATOM 3561 N N . THR A 1 470 ? -1.943 -22.939 -16.664 1.00 97.06 470 THR A N 1
ATOM 3562 C CA . THR A 1 470 ? -2.868 -24.024 -17.022 1.00 97.06 470 THR A CA 1
ATOM 3563 C C . THR A 1 470 ? -4.203 -23.799 -16.316 1.00 97.06 470 THR A C 1
ATOM 3565 O O . THR A 1 470 ? -4.233 -23.617 -15.105 1.00 97.06 470 THR A O 1
ATOM 3568 N N . ILE A 1 471 ? -5.321 -23.811 -17.044 1.00 97.31 471 ILE A N 1
ATOM 3569 C CA . ILE A 1 471 ? -6.659 -23.708 -16.436 1.00 97.31 471 ILE A CA 1
ATOM 3570 C C . ILE A 1 471 ? -7.072 -25.098 -15.942 1.00 97.31 471 ILE A C 1
ATOM 3572 O O . ILE A 1 471 ? -7.145 -26.023 -16.750 1.00 97.31 471 ILE A O 1
ATOM 3576 N N . MET A 1 472 ? -7.353 -25.239 -14.645 1.00 97.62 472 MET A N 1
ATOM 3577 C CA . MET A 1 472 ? -7.769 -26.508 -14.029 1.00 97.62 472 MET A CA 1
ATOM 3578 C C . MET A 1 472 ? -8.581 -26.232 -12.752 1.00 97.62 472 MET A C 1
ATOM 3580 O O . MET A 1 472 ? -8.105 -25.463 -11.921 1.00 97.62 472 MET A O 1
ATOM 3584 N N . PRO A 1 473 ? -9.773 -26.828 -12.546 1.00 98.00 473 PRO A N 1
ATOM 3585 C CA . PRO A 1 473 ? -10.548 -26.641 -11.316 1.00 98.00 473 PRO A CA 1
ATOM 3586 C C . PRO A 1 473 ? -9.776 -27.075 -10.064 1.00 98.00 473 PRO A C 1
ATOM 3588 O O . PRO A 1 473 ? -9.054 -28.073 -10.100 1.00 98.00 473 PRO A O 1
ATOM 3591 N N . LEU A 1 474 ? -9.975 -26.396 -8.925 1.00 98.25 474 LEU A N 1
ATOM 3592 C CA . LEU A 1 474 ? -9.239 -26.724 -7.692 1.00 98.25 474 LEU A CA 1
ATOM 3593 C C . LEU A 1 474 ? -9.450 -28.183 -7.253 1.00 98.25 474 LEU A C 1
ATOM 3595 O O . LEU A 1 474 ? -8.523 -28.805 -6.745 1.00 98.25 474 LEU A O 1
ATOM 3599 N N . ALA A 1 475 ? -10.645 -28.741 -7.461 1.00 97.94 475 ALA A N 1
ATOM 3600 C CA . ALA A 1 475 ? -10.929 -30.135 -7.123 1.00 97.94 475 ALA A CA 1
ATOM 3601 C C . ALA A 1 475 ? -9.984 -31.109 -7.853 1.00 97.94 475 ALA A C 1
ATOM 3603 O O . ALA A 1 475 ? -9.419 -31.998 -7.221 1.00 97.94 475 ALA A O 1
ATOM 3604 N N . GLU A 1 476 ? -9.748 -30.883 -9.149 1.00 98.12 476 GLU A N 1
ATOM 3605 C CA . GLU A 1 476 ? -8.828 -31.687 -9.962 1.00 98.12 476 GLU A CA 1
ATOM 3606 C C . GLU A 1 476 ? -7.368 -31.463 -9.538 1.00 98.12 476 GLU A C 1
ATOM 3608 O O . GLU A 1 476 ? -6.595 -32.417 -9.450 1.00 98.12 476 GLU A O 1
ATOM 3613 N N . VAL A 1 477 ? -6.992 -30.224 -9.189 1.00 97.81 477 VAL A N 1
ATOM 3614 C CA . VAL A 1 477 ? -5.653 -29.925 -8.649 1.00 97.81 477 VAL A CA 1
ATOM 3615 C C . VAL A 1 477 ? -5.387 -30.725 -7.373 1.00 97.81 477 VAL A C 1
ATOM 3617 O O . VAL A 1 477 ? -4.333 -31.349 -7.235 1.00 97.81 477 VAL A O 1
ATOM 3620 N N . LEU A 1 478 ? -6.332 -30.714 -6.431 1.00 97.75 478 LEU A N 1
ATOM 3621 C CA . LEU A 1 478 ? -6.189 -31.432 -5.166 1.00 97.75 478 LEU A CA 1
ATOM 3622 C C . LEU A 1 478 ? -6.133 -32.947 -5.390 1.00 97.75 478 LEU A C 1
ATOM 3624 O O . LEU A 1 478 ? -5.285 -33.609 -4.799 1.00 97.75 478 LEU A O 1
ATOM 3628 N N . GLU A 1 479 ? -6.978 -33.490 -6.268 1.00 97.19 479 GLU A N 1
ATOM 3629 C CA . GLU A 1 479 ? -6.969 -34.916 -6.612 1.00 97.19 479 GLU A CA 1
ATOM 3630 C C . GLU A 1 479 ? -5.632 -35.353 -7.228 1.00 97.19 479 GLU A C 1
ATOM 3632 O O . GLU A 1 479 ? -5.064 -36.374 -6.836 1.00 97.19 479 GLU A O 1
ATOM 3637 N N . ARG A 1 480 ? -5.106 -34.567 -8.171 1.00 97.25 480 ARG A N 1
ATOM 3638 C CA . ARG A 1 480 ? -3.919 -34.931 -8.948 1.00 97.25 480 ARG A CA 1
ATOM 3639 C C . ARG A 1 480 ? -2.604 -34.699 -8.208 1.00 97.25 480 ARG A C 1
ATOM 3641 O O . ARG A 1 480 ? -1.669 -35.477 -8.396 1.00 97.25 480 ARG A O 1
ATOM 3648 N N . TYR A 1 481 ? -2.507 -33.630 -7.418 1.00 96.94 481 TYR A N 1
ATOM 3649 C CA . TYR A 1 481 ? -1.226 -33.169 -6.873 1.00 96.94 481 TYR A CA 1
ATOM 3650 C C . TYR A 1 481 ? -1.136 -33.228 -5.345 1.00 96.94 481 TYR A C 1
ATOM 3652 O O . TYR A 1 481 ? -0.035 -33.400 -4.821 1.00 96.94 481 TYR A O 1
ATOM 3660 N N . ALA A 1 482 ? -2.247 -33.135 -4.601 1.00 94.88 482 ALA A N 1
ATOM 3661 C CA . ALA A 1 482 ? -2.230 -33.188 -3.131 1.00 94.88 482 ALA A CA 1
ATOM 3662 C C . ALA A 1 482 ? -2.189 -34.640 -2.619 1.00 94.88 482 ALA A C 1
ATOM 3664 O O . ALA A 1 482 ? -3.023 -35.077 -1.823 1.00 94.88 482 ALA A O 1
ATOM 3665 N N . THR A 1 483 ? -1.207 -35.405 -3.105 1.00 92.88 483 THR A N 1
ATOM 3666 C CA . THR A 1 483 ? -1.068 -36.853 -2.877 1.00 92.88 483 THR A CA 1
ATOM 3667 C C . THR A 1 483 ? -0.069 -37.209 -1.775 1.00 92.88 483 THR A C 1
ATOM 3669 O O . THR A 1 483 ? 0.017 -38.367 -1.372 1.00 92.88 483 THR A O 1
ATOM 3672 N N . ARG A 1 484 ? 0.741 -36.248 -1.319 1.00 90.31 484 ARG A N 1
ATOM 3673 C CA . ARG A 1 484 ? 1.803 -36.446 -0.319 1.00 90.31 484 ARG A CA 1
ATOM 3674 C C . ARG A 1 484 ? 1.572 -35.526 0.878 1.00 90.31 484 ARG A C 1
ATOM 3676 O O . ARG A 1 484 ? 1.005 -34.455 0.683 1.00 90.31 484 ARG A O 1
ATOM 3683 N N . PRO A 1 485 ? 1.991 -35.920 2.091 1.00 94.31 485 PRO A N 1
ATOM 3684 C CA . PRO A 1 485 ? 1.904 -35.042 3.246 1.00 94.31 485 PRO A CA 1
ATOM 3685 C C . PRO A 1 485 ? 2.837 -33.832 3.094 1.00 94.31 485 PRO A C 1
ATOM 3687 O O . PRO A 1 485 ? 3.932 -33.952 2.539 1.00 94.31 485 PRO A O 1
ATOM 3690 N N . VAL A 1 486 ? 2.404 -32.683 3.607 1.00 95.50 486 VAL A N 1
ATOM 3691 C CA . VAL A 1 486 ? 3.231 -31.480 3.753 1.00 95.50 486 VAL A CA 1
ATOM 3692 C C . VAL A 1 486 ? 4.354 -31.791 4.755 1.00 95.50 486 VAL A C 1
ATOM 3694 O O . VAL A 1 486 ? 4.073 -32.363 5.812 1.00 95.50 486 VAL A O 1
ATOM 3697 N N . PRO A 1 487 ? 5.622 -31.468 4.440 1.00 94.75 487 PRO A N 1
ATOM 3698 C CA . PRO A 1 487 ? 6.728 -31.646 5.373 1.00 94.75 487 PRO A CA 1
ATOM 3699 C C . PRO A 1 487 ? 6.584 -30.718 6.581 1.00 94.75 487 PRO A C 1
ATOM 3701 O O . PRO A 1 487 ? 5.880 -29.709 6.534 1.00 94.75 487 PRO A O 1
ATOM 3704 N N . GLU A 1 488 ? 7.278 -31.041 7.669 1.00 94.19 488 GLU A N 1
ATOM 3705 C CA . GLU A 1 488 ? 7.334 -30.155 8.829 1.00 94.19 488 GLU A CA 1
ATOM 3706 C C . GLU A 1 488 ? 8.004 -28.829 8.440 1.00 94.19 488 GLU A C 1
ATOM 3708 O O . GLU A 1 488 ? 9.155 -28.800 8.002 1.00 94.19 488 GLU A O 1
ATOM 3713 N N . LEU A 1 489 ? 7.254 -27.732 8.555 1.00 95.44 489 LEU A N 1
ATOM 3714 C CA . LEU A 1 489 ? 7.737 -26.395 8.224 1.00 95.44 489 LEU A CA 1
ATOM 3715 C C . LEU A 1 489 ? 8.495 -25.810 9.426 1.00 95.44 489 LEU A C 1
ATOM 3717 O O . LEU A 1 489 ? 7.982 -25.895 10.545 1.00 95.44 489 LEU A O 1
ATOM 3721 N N . PRO A 1 490 ? 9.661 -25.166 9.222 1.00 95.31 490 PRO A N 1
ATOM 3722 C CA . PRO A 1 490 ? 10.386 -24.501 10.300 1.00 95.31 490 PRO A CA 1
ATOM 3723 C C . PRO A 1 490 ? 9.498 -23.493 11.057 1.00 95.31 490 PRO A C 1
ATOM 3725 O O . PRO A 1 490 ? 8.974 -22.552 10.443 1.00 95.31 490 PRO A O 1
ATOM 3728 N N . PRO A 1 491 ? 9.310 -23.644 12.381 1.00 92.50 491 PRO A N 1
ATOM 3729 C CA . PRO A 1 491 ? 8.497 -22.715 13.158 1.00 92.50 491 PRO A CA 1
ATOM 3730 C C . PRO A 1 491 ? 9.206 -21.363 13.280 1.00 92.50 491 PRO A C 1
ATOM 3732 O O . PRO A 1 491 ? 10.431 -21.314 13.332 1.00 92.50 491 PRO A O 1
ATOM 3735 N N . ALA A 1 492 ? 8.445 -20.268 13.339 1.00 91.25 492 ALA A N 1
ATOM 3736 C CA . ALA A 1 492 ? 9.015 -18.973 13.714 1.00 91.25 492 ALA A CA 1
ATOM 3737 C C . ALA A 1 492 ? 9.117 -18.858 15.244 1.00 91.25 492 ALA A C 1
ATOM 3739 O O . ALA A 1 492 ? 8.283 -19.404 15.976 1.00 91.25 492 ALA A O 1
ATOM 3740 N N . ALA A 1 493 ? 10.113 -18.124 15.726 1.00 86.69 493 ALA A N 1
ATOM 3741 C CA . ALA A 1 493 ? 10.307 -17.843 17.135 1.00 86.69 493 ALA A CA 1
ATOM 3742 C C . ALA A 1 493 ? 9.121 -17.040 17.711 1.00 86.69 493 ALA A C 1
ATOM 3744 O O . ALA A 1 493 ? 8.656 -16.082 17.092 1.00 86.69 493 ALA A O 1
ATOM 3745 N N . PRO A 1 494 ? 8.640 -17.381 18.921 1.00 79.44 494 PRO A N 1
ATOM 3746 C CA . PRO A 1 494 ? 7.507 -16.693 19.542 1.00 79.44 494 PRO A CA 1
ATOM 3747 C C . PRO A 1 494 ? 7.880 -15.327 20.139 1.00 79.44 494 PRO A C 1
ATOM 3749 O O . PRO A 1 494 ? 6.998 -14.551 20.498 1.00 79.44 494 PRO A O 1
ATOM 3752 N N . THR A 1 495 ? 9.174 -15.040 20.297 1.00 87.12 495 THR A N 1
ATOM 3753 C CA . THR A 1 495 ? 9.691 -13.830 20.947 1.00 87.12 495 THR A CA 1
ATOM 3754 C C . THR A 1 495 ? 10.870 -13.262 20.174 1.00 87.12 495 THR A C 1
ATOM 3756 O O . THR A 1 495 ? 11.673 -14.016 19.627 1.00 87.12 495 THR A O 1
ATOM 3759 N N . LEU A 1 496 ? 11.007 -11.937 20.195 1.00 92.38 496 LEU A N 1
ATOM 3760 C CA . LEU A 1 496 ? 12.129 -11.232 19.579 1.00 92.38 496 LEU A CA 1
ATOM 3761 C C . LEU A 1 496 ? 13.426 -11.402 20.396 1.00 92.38 496 LEU A C 1
ATOM 3763 O O . LEU A 1 496 ? 13.398 -11.518 21.619 1.00 92.38 496 LEU A O 1
ATOM 3767 N N . ASP A 1 497 ? 14.574 -11.388 19.717 1.00 94.75 497 ASP A N 1
ATOM 3768 C CA . ASP A 1 497 ? 15.906 -11.479 20.329 1.00 94.75 497 ASP A CA 1
ATOM 3769 C C . ASP A 1 497 ? 16.379 -10.125 20.901 1.00 94.75 497 ASP A C 1
ATOM 3771 O O . ASP A 1 497 ? 16.890 -9.258 20.184 1.00 94.75 497 ASP A O 1
ATOM 3775 N N . ASP A 1 498 ? 16.272 -9.967 22.224 1.00 94.12 498 ASP A N 1
ATOM 3776 C CA . ASP A 1 498 ? 16.677 -8.765 22.970 1.00 94.12 498 ASP A CA 1
ATOM 3777 C C . ASP A 1 498 ? 18.140 -8.341 22.764 1.00 94.12 498 ASP A C 1
ATOM 3779 O O . ASP A 1 498 ? 18.465 -7.147 22.821 1.00 94.12 498 ASP A O 1
ATOM 3783 N N . ALA A 1 499 ? 19.059 -9.293 22.571 1.00 95.75 499 ALA A N 1
ATOM 3784 C CA . ALA A 1 499 ? 20.471 -8.975 22.385 1.00 95.75 499 ALA A CA 1
ATOM 3785 C C . ALA A 1 499 ? 20.688 -8.305 21.023 1.00 95.75 499 ALA A C 1
ATOM 3787 O O . ALA A 1 499 ? 21.418 -7.311 20.926 1.00 95.75 499 ALA A O 1
ATOM 3788 N N . ARG A 1 500 ? 19.992 -8.792 19.989 1.00 95.88 500 ARG A N 1
ATOM 3789 C CA . ARG A 1 500 ? 20.001 -8.184 18.653 1.00 95.88 500 ARG A CA 1
ATOM 3790 C C . ARG A 1 500 ? 19.347 -6.807 18.653 1.00 95.88 500 ARG A C 1
ATOM 3792 O O . ARG A 1 500 ? 19.913 -5.885 18.066 1.00 95.88 500 ARG A O 1
ATOM 3799 N N . LEU A 1 501 ? 18.229 -6.630 19.362 1.00 96.00 501 LEU A N 1
ATOM 3800 C CA . LEU A 1 501 ? 17.566 -5.324 19.495 1.00 96.00 501 LEU A CA 1
ATOM 3801 C C . LEU A 1 501 ? 18.508 -4.269 20.100 1.00 96.00 501 LEU A C 1
ATOM 3803 O O . LEU A 1 501 ? 18.650 -3.167 19.563 1.00 96.00 501 LEU A O 1
ATOM 3807 N N . LYS A 1 502 ? 19.237 -4.618 21.169 1.00 96.19 502 LYS A N 1
ATOM 3808 C CA . LYS A 1 502 ? 20.230 -3.724 21.797 1.00 96.19 502 LYS A CA 1
ATOM 3809 C C . LYS A 1 502 ? 21.381 -3.365 20.852 1.00 96.19 502 LYS A C 1
ATOM 3811 O O . LYS A 1 502 ? 21.808 -2.208 20.827 1.00 96.19 502 LYS A O 1
ATOM 3816 N N . ALA A 1 503 ? 21.877 -4.327 20.072 1.00 96.88 503 ALA A N 1
ATOM 3817 C CA . ALA A 1 503 ? 22.935 -4.088 19.090 1.00 96.88 503 ALA A CA 1
ATOM 3818 C C . ALA A 1 503 ? 22.460 -3.170 17.949 1.00 96.88 503 ALA A C 1
ATO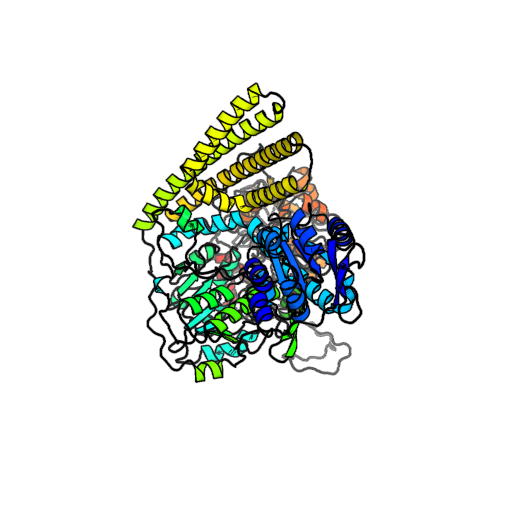M 3820 O O . ALA A 1 503 ? 23.148 -2.201 17.614 1.00 96.88 503 ALA A O 1
ATOM 3821 N N . ALA A 1 504 ? 21.261 -3.417 17.410 1.00 96.81 504 ALA A N 1
ATOM 3822 C CA . ALA A 1 504 ? 20.642 -2.574 16.388 1.00 96.81 504 ALA A CA 1
ATOM 3823 C C . ALA A 1 504 ? 20.476 -1.135 16.872 1.00 96.81 504 ALA A C 1
ATOM 3825 O O . ALA A 1 504 ? 20.826 -0.196 16.161 1.00 96.81 504 ALA A O 1
ATOM 3826 N N . ARG A 1 505 ? 20.033 -0.958 18.121 1.00 96.19 505 ARG A N 1
ATOM 3827 C CA . ARG A 1 505 ? 19.869 0.361 18.733 1.00 96.19 505 ARG A CA 1
ATOM 3828 C C . ARG A 1 505 ? 21.175 1.154 18.742 1.00 96.19 505 ARG A C 1
ATOM 3830 O O . ARG A 1 505 ? 21.201 2.319 18.351 1.00 96.19 505 ARG A O 1
ATOM 3837 N N . ARG A 1 506 ? 22.282 0.517 19.145 1.00 96.06 506 ARG A N 1
ATOM 3838 C CA . ARG A 1 506 ? 23.608 1.153 19.118 1.00 96.06 506 ARG A CA 1
ATOM 3839 C C . ARG A 1 506 ? 23.990 1.574 17.701 1.00 96.06 506 ARG A C 1
ATOM 3841 O O . ARG A 1 506 ? 24.433 2.702 17.510 1.00 96.06 506 ARG A O 1
ATOM 3848 N N . ARG A 1 507 ? 23.752 0.701 16.720 1.00 96.00 507 ARG A N 1
ATOM 3849 C CA . ARG A 1 507 ? 24.015 0.994 15.310 1.00 96.00 507 ARG A CA 1
ATOM 3850 C C . ARG A 1 507 ? 23.180 2.168 14.790 1.00 96.00 507 ARG A C 1
ATOM 3852 O O . ARG A 1 507 ? 23.736 3.011 14.094 1.00 96.00 507 ARG A O 1
ATOM 3859 N N . LEU A 1 508 ? 21.893 2.264 15.134 1.00 96.06 508 LEU A N 1
ATOM 3860 C CA . LEU A 1 508 ? 21.043 3.389 14.718 1.00 96.06 508 LEU A CA 1
ATOM 3861 C C . LEU A 1 508 ? 21.552 4.734 15.242 1.00 96.06 508 LEU A C 1
ATOM 3863 O O . LEU A 1 508 ? 21.510 5.724 14.515 1.00 96.06 508 LEU A O 1
ATOM 3867 N N . ILE A 1 509 ? 22.068 4.772 16.475 1.00 95.19 509 ILE A N 1
ATOM 3868 C CA . ILE A 1 509 ? 22.681 5.981 17.044 1.00 95.19 509 ILE A CA 1
ATOM 3869 C C . ILE A 1 509 ? 23.902 6.405 16.216 1.00 95.19 509 ILE A C 1
ATOM 3871 O O . ILE A 1 509 ? 24.037 7.586 15.900 1.00 95.19 509 ILE A O 1
ATOM 3875 N N . ASP A 1 510 ? 24.751 5.452 15.820 1.00 95.69 510 ASP A N 1
ATOM 3876 C CA . ASP A 1 510 ? 25.920 5.733 14.979 1.00 95.69 510 ASP A CA 1
ATOM 3877 C C . ASP A 1 510 ? 25.498 6.244 13.588 1.00 95.69 510 ASP A C 1
ATOM 3879 O O . ASP A 1 510 ? 26.006 7.263 13.124 1.00 95.69 510 ASP A O 1
ATOM 3883 N N . VAL A 1 511 ? 24.506 5.600 12.952 1.00 96.75 511 VAL A N 1
ATOM 3884 C CA . VAL A 1 511 ? 23.938 6.059 11.668 1.00 96.75 511 VAL A CA 1
ATOM 3885 C C . VAL A 1 511 ? 23.379 7.476 11.793 1.00 96.75 511 VAL A C 1
ATOM 3887 O O . VAL A 1 511 ? 23.597 8.296 10.906 1.00 96.75 511 VAL A O 1
ATOM 3890 N N . ARG A 1 512 ? 22.691 7.798 12.893 1.00 96.31 512 ARG A N 1
ATOM 3891 C CA . ARG A 1 512 ? 22.133 9.137 13.118 1.00 96.31 512 ARG A CA 1
ATOM 3892 C C . ARG A 1 512 ? 23.223 10.208 13.188 1.00 96.31 512 ARG A C 1
ATOM 3894 O O . ARG A 1 512 ? 23.064 11.255 12.567 1.00 96.31 512 ARG A O 1
ATOM 3901 N N . HIS A 1 513 ? 24.333 9.945 13.883 1.00 96.38 513 HIS A N 1
ATOM 3902 C CA . HIS A 1 513 ? 25.471 10.873 13.916 1.00 96.38 513 HIS A CA 1
ATOM 3903 C C . HIS A 1 513 ? 26.097 11.068 12.525 1.00 96.38 513 HIS A C 1
ATOM 3905 O O . HIS A 1 513 ? 26.432 12.191 12.147 1.00 96.38 513 HIS A O 1
ATOM 3911 N N . ASP A 1 514 ? 26.205 10.002 11.728 1.00 96.94 514 ASP A N 1
ATOM 3912 C CA . ASP A 1 514 ? 26.690 10.103 10.347 1.00 96.94 514 ASP A CA 1
ATOM 3913 C C . ASP A 1 514 ? 25.739 10.931 9.460 1.00 96.94 514 ASP A C 1
ATOM 3915 O O . ASP A 1 514 ? 26.191 11.723 8.630 1.00 96.94 514 ASP A O 1
ATOM 3919 N N . VAL A 1 515 ? 24.418 10.777 9.631 1.00 97.12 515 VAL A N 1
ATOM 3920 C CA . VAL A 1 515 ? 23.400 11.569 8.915 1.00 97.12 515 VAL A CA 1
ATOM 3921 C C . VAL A 1 515 ? 23.508 13.052 9.278 1.00 97.12 515 VAL A C 1
ATOM 3923 O O . VAL A 1 515 ? 23.463 13.901 8.385 1.00 97.12 515 VAL A O 1
ATOM 3926 N N . GLU A 1 516 ? 23.716 13.376 10.555 1.00 96.19 516 GLU A N 1
ATOM 3927 C CA . GLU A 1 516 ? 23.949 14.750 11.011 1.00 96.19 516 GLU A CA 1
ATOM 3928 C C . GLU A 1 516 ? 25.201 15.353 10.350 1.00 96.19 516 GLU A C 1
ATOM 3930 O O . GLU A 1 516 ? 25.143 16.442 9.767 1.00 96.19 516 GLU A O 1
ATOM 3935 N N . ALA A 1 517 ? 26.312 14.610 10.326 1.00 96.19 517 ALA A N 1
ATOM 3936 C CA . ALA A 1 517 ? 27.542 15.037 9.662 1.00 96.19 517 ALA A CA 1
ATOM 3937 C C . ALA A 1 517 ? 27.357 15.245 8.143 1.00 96.19 517 ALA A C 1
ATOM 3939 O O . ALA A 1 517 ? 27.869 16.219 7.575 1.00 96.19 517 ALA A O 1
ATOM 3940 N N . LEU A 1 518 ? 26.587 14.378 7.472 1.00 96.25 518 LEU A N 1
ATOM 3941 C CA . LEU A 1 518 ? 26.221 14.546 6.062 1.00 96.25 518 LEU A CA 1
ATOM 3942 C C . LEU A 1 518 ? 25.367 15.800 5.836 1.00 96.25 518 LEU A C 1
ATOM 3944 O O . LEU A 1 518 ? 25.623 16.539 4.881 1.00 96.25 518 LEU A O 1
ATOM 3948 N N . ARG A 1 519 ? 24.399 16.083 6.717 1.00 95.69 519 ARG A N 1
ATOM 3949 C CA . ARG A 1 519 ? 23.553 17.287 6.659 1.00 95.69 519 ARG A CA 1
ATOM 3950 C C . ARG A 1 519 ? 24.390 18.558 6.769 1.00 95.69 519 ARG A C 1
ATOM 3952 O O . ARG A 1 519 ? 24.195 19.508 6.005 1.00 95.69 519 ARG A O 1
ATOM 3959 N N . GLU A 1 520 ? 25.352 18.597 7.686 1.00 95.25 520 GLU A N 1
ATOM 3960 C CA . GLU A 1 520 ? 26.281 19.722 7.799 1.00 95.25 520 GLU A CA 1
ATOM 3961 C C . GLU A 1 520 ? 27.167 19.876 6.560 1.00 95.25 520 GLU A C 1
ATOM 3963 O O . GLU A 1 520 ? 27.364 20.991 6.066 1.00 95.25 520 GLU A O 1
ATOM 3968 N N . ASN A 1 521 ? 27.699 18.770 6.037 1.00 95.38 521 ASN A N 1
ATOM 3969 C CA . ASN A 1 521 ? 28.544 18.789 4.848 1.00 95.38 521 ASN A CA 1
ATOM 3970 C C . ASN A 1 521 ? 27.772 19.244 3.597 1.00 95.38 521 ASN A C 1
ATOM 3972 O O . ASN A 1 521 ? 28.285 20.039 2.804 1.00 95.38 521 ASN A O 1
ATOM 3976 N N . ALA A 1 522 ? 26.515 18.821 3.444 1.00 94.12 522 ALA A N 1
ATOM 3977 C CA . ALA A 1 522 ? 25.623 19.298 2.391 1.00 94.12 522 ALA A CA 1
ATOM 3978 C C . ALA A 1 522 ? 25.396 20.817 2.510 1.00 94.12 522 ALA A C 1
ATOM 3980 O O . ALA A 1 522 ? 25.555 21.549 1.535 1.00 94.12 522 ALA A O 1
ATOM 3981 N N . ASN A 1 523 ? 25.155 21.340 3.716 1.00 94.25 523 ASN A N 1
ATOM 3982 C CA . ASN A 1 523 ? 25.031 22.786 3.935 1.00 94.25 523 ASN A CA 1
ATOM 3983 C C . ASN A 1 523 ? 26.285 23.576 3.520 1.00 94.25 523 ASN A C 1
ATOM 3985 O O . ASN A 1 523 ? 26.171 24.618 2.866 1.00 94.25 523 ASN A O 1
ATOM 3989 N N . ARG A 1 524 ? 27.481 23.070 3.850 1.00 94.88 524 ARG A N 1
ATOM 3990 C CA . ARG A 1 524 ? 28.759 23.673 3.428 1.00 94.88 524 ARG A CA 1
ATOM 3991 C C . ARG A 1 524 ? 28.924 23.619 1.907 1.00 94.88 524 ARG A C 1
ATOM 3993 O O . ARG A 1 524 ? 29.267 24.630 1.294 1.00 94.88 524 ARG A O 1
ATOM 4000 N N . THR A 1 525 ? 28.620 22.473 1.297 1.00 95.31 525 THR A N 1
ATOM 4001 C CA . THR A 1 525 ? 28.666 22.263 -0.161 1.00 95.31 525 THR A CA 1
ATOM 4002 C C . THR A 1 525 ? 27.760 23.255 -0.885 1.00 95.31 525 THR A C 1
ATOM 4004 O O . THR A 1 525 ? 28.200 23.940 -1.806 1.00 95.31 525 THR A O 1
ATOM 4007 N N . ARG A 1 526 ? 26.523 23.426 -0.405 1.00 93.88 526 ARG A N 1
ATOM 4008 C CA . ARG A 1 526 ? 25.549 24.388 -0.936 1.00 93.88 526 ARG A CA 1
ATOM 4009 C C . ARG A 1 526 ? 26.089 25.816 -0.947 1.00 93.88 526 ARG A C 1
ATOM 4011 O O . ARG A 1 526 ? 25.912 26.534 -1.930 1.00 93.88 526 ARG A O 1
ATOM 4018 N N . GLN A 1 527 ? 26.747 26.237 0.133 1.00 93.62 527 GLN A N 1
ATOM 4019 C CA . GLN A 1 527 ? 27.352 27.566 0.210 1.00 93.62 527 GLN A CA 1
ATOM 4020 C C . GLN A 1 527 ? 28.480 27.728 -0.816 1.00 93.62 527 GLN A C 1
ATOM 4022 O O . GLN A 1 527 ? 28.505 28.727 -1.531 1.00 93.62 527 GLN A O 1
ATOM 4027 N N . VAL A 1 528 ? 29.366 26.732 -0.938 1.00 94.50 528 VAL A N 1
ATOM 4028 C CA . VAL A 1 528 ? 30.458 26.744 -1.926 1.00 94.50 528 VAL A CA 1
ATOM 4029 C C . VAL A 1 528 ? 29.909 26.823 -3.354 1.00 94.50 528 VAL A C 1
ATOM 4031 O O . VAL A 1 528 ? 30.378 27.647 -4.133 1.00 94.50 528 VAL A O 1
ATOM 4034 N N . LEU A 1 529 ? 28.881 26.042 -3.692 1.00 94.19 529 LEU A N 1
ATOM 4035 C CA . LEU A 1 529 ? 28.262 26.064 -5.021 1.00 94.19 529 LEU A CA 1
ATOM 4036 C C . LEU A 1 529 ? 27.603 27.420 -5.337 1.00 94.19 529 LEU A C 1
ATOM 4038 O O . LEU A 1 529 ? 27.781 27.955 -6.431 1.00 94.19 529 LEU A O 1
ATOM 4042 N N . ARG A 1 530 ? 26.912 28.040 -4.368 1.00 93.44 530 ARG A N 1
ATOM 4043 C CA . ARG A 1 530 ? 26.356 29.400 -4.526 1.00 93.44 530 ARG A CA 1
ATOM 4044 C C . ARG A 1 530 ? 27.451 30.460 -4.694 1.00 93.44 530 ARG A C 1
ATOM 4046 O O . ARG A 1 530 ? 27.263 31.414 -5.448 1.00 93.44 530 ARG A O 1
ATOM 4053 N N . ASP A 1 531 ? 28.591 30.312 -4.021 1.00 92.31 531 ASP A N 1
ATOM 4054 C CA . ASP A 1 531 ? 29.763 31.174 -4.227 1.00 92.31 531 ASP A CA 1
ATOM 4055 C C . ASP A 1 531 ? 30.341 31.003 -5.642 1.00 92.31 531 ASP A C 1
ATOM 4057 O O . ASP A 1 531 ? 30.693 31.997 -6.279 1.00 92.31 531 ASP A O 1
ATOM 4061 N N . MET A 1 532 ? 30.392 29.768 -6.157 1.00 92.50 532 MET A N 1
ATOM 4062 C CA . MET A 1 532 ? 30.881 29.467 -7.511 1.00 92.50 532 MET A CA 1
ATOM 4063 C C . MET A 1 532 ? 30.001 30.096 -8.593 1.00 92.50 532 MET A C 1
ATOM 4065 O O . MET A 1 532 ? 30.532 30.678 -9.533 1.00 92.50 532 MET A O 1
ATOM 4069 N N . ILE A 1 533 ? 28.673 30.068 -8.437 1.00 89.25 533 ILE A N 1
ATOM 4070 C CA . ILE A 1 533 ? 27.750 30.754 -9.361 1.00 89.25 533 ILE A CA 1
ATOM 4071 C C . ILE A 1 533 ? 27.998 32.272 -9.350 1.00 89.25 533 ILE A C 1
ATOM 4073 O O . ILE A 1 533 ? 28.061 32.902 -10.403 1.00 89.25 533 ILE A O 1
ATOM 4077 N N . ARG A 1 534 ? 28.182 32.875 -8.165 1.00 89.25 534 ARG A N 1
ATOM 4078 C CA . ARG A 1 534 ? 28.414 34.327 -8.019 1.00 89.25 534 ARG A CA 1
ATOM 4079 C C . ARG A 1 534 ? 29.754 34.798 -8.582 1.00 89.25 534 ARG A C 1
ATOM 4081 O O . ARG A 1 534 ? 29.868 35.951 -8.990 1.00 89.25 534 ARG A O 1
ATOM 4088 N N . HIS A 1 535 ? 30.768 33.939 -8.570 1.00 88.38 535 HIS A N 1
ATOM 4089 C CA . HIS A 1 535 ? 32.138 34.277 -8.964 1.00 88.38 535 HIS A CA 1
ATOM 4090 C C . HIS A 1 535 ? 32.616 33.509 -10.200 1.00 88.38 535 HIS A C 1
ATOM 4092 O O . HIS A 1 535 ? 33.819 33.403 -10.416 1.00 88.38 535 HIS A O 1
ATOM 4098 N N . GLN A 1 536 ? 31.693 33.017 -11.034 1.00 81.25 536 GLN A N 1
ATOM 4099 C CA . GLN A 1 536 ? 31.999 32.164 -12.189 1.00 81.25 536 GLN A CA 1
ATOM 4100 C C . GLN A 1 536 ? 33.007 32.795 -13.172 1.00 81.25 536 GLN A C 1
ATOM 4102 O O . GLN A 1 536 ? 33.778 32.080 -13.804 1.00 81.25 536 GLN A O 1
ATOM 4107 N N . ALA A 1 537 ? 33.040 34.129 -13.273 1.00 79.81 537 ALA A N 1
ATOM 4108 C CA . ALA A 1 537 ? 33.958 34.868 -14.145 1.00 79.81 537 ALA A CA 1
ATOM 4109 C C . ALA A 1 537 ? 35.356 35.140 -13.534 1.00 79.81 537 ALA A C 1
ATOM 4111 O O . ALA A 1 537 ? 36.223 35.677 -14.219 1.00 79.81 537 ALA A O 1
ATOM 4112 N N . ASP A 1 538 ? 35.596 34.798 -12.261 1.00 86.56 538 ASP A N 1
ATOM 4113 C CA . ASP A 1 538 ? 36.857 35.051 -11.546 1.00 86.56 538 ASP A CA 1
ATOM 4114 C C . ASP A 1 538 ? 37.645 33.743 -11.348 1.00 86.56 538 ASP A C 1
ATOM 4116 O O . ASP A 1 538 ? 37.403 32.968 -10.417 1.00 86.56 538 ASP A O 1
ATOM 4120 N N . ALA A 1 539 ? 38.630 33.502 -12.220 1.00 80.00 539 ALA A N 1
ATOM 4121 C CA . ALA A 1 539 ? 39.443 32.282 -12.216 1.00 80.00 539 ALA A CA 1
ATOM 4122 C C . ALA A 1 539 ? 40.234 32.063 -10.905 1.00 80.00 539 ALA A C 1
ATOM 4124 O O . ALA A 1 539 ? 40.436 30.918 -10.475 1.00 80.00 539 ALA A O 1
ATOM 4125 N N . GLY A 1 540 ? 40.659 33.146 -10.243 1.00 83.00 540 GLY A N 1
ATOM 4126 C CA . GLY A 1 540 ? 41.405 33.087 -8.985 1.00 83.00 540 GLY A CA 1
ATOM 4127 C C . GLY A 1 540 ? 40.521 32.635 -7.823 1.00 83.00 540 GLY A C 1
ATOM 4128 O O . GLY A 1 540 ? 40.890 31.727 -7.068 1.00 83.00 540 GLY A O 1
ATOM 4129 N N . ARG A 1 541 ? 39.312 33.201 -7.716 1.00 85.81 541 ARG A N 1
ATOM 4130 C CA . ARG A 1 541 ? 38.314 32.769 -6.722 1.00 85.81 541 ARG A CA 1
ATOM 4131 C C . ARG A 1 541 ? 37.809 31.357 -6.995 1.00 85.81 541 ARG A C 1
ATOM 4133 O O . ARG A 1 541 ? 37.725 30.564 -6.055 1.00 85.81 541 ARG A O 1
ATOM 4140 N N . MET A 1 542 ? 37.550 31.013 -8.258 1.00 87.06 542 MET A N 1
ATOM 4141 C CA . MET A 1 542 ? 37.087 29.677 -8.651 1.00 87.06 542 MET A CA 1
ATOM 4142 C C . MET A 1 542 ? 38.077 28.579 -8.253 1.00 87.06 542 MET A C 1
ATOM 4144 O O . MET A 1 542 ? 37.667 27.570 -7.684 1.00 87.06 542 MET A O 1
ATOM 4148 N N . SER A 1 543 ? 39.384 28.795 -8.432 1.00 87.00 543 SER A N 1
ATOM 4149 C CA . SER A 1 543 ? 40.419 27.829 -8.021 1.00 87.00 543 SER A CA 1
ATOM 4150 C C . SER A 1 543 ? 40.391 27.522 -6.515 1.00 87.00 543 SER A C 1
ATOM 4152 O O . SER A 1 543 ? 40.585 26.381 -6.094 1.00 87.00 543 SER A O 1
ATOM 4154 N N . SER A 1 544 ? 40.120 28.532 -5.682 1.00 89.62 544 SER A N 1
ATOM 4155 C CA . SER A 1 544 ? 39.962 28.349 -4.234 1.00 89.62 544 SER A CA 1
ATOM 4156 C C . SER A 1 544 ? 38.671 27.597 -3.885 1.00 89.62 544 SER A C 1
ATOM 4158 O O . SER A 1 544 ? 38.680 26.690 -3.049 1.00 89.62 544 SER A O 1
ATOM 4160 N N . LEU A 1 545 ? 37.566 27.930 -4.560 1.00 91.81 545 LEU A N 1
ATOM 4161 C CA . LEU A 1 545 ? 36.270 27.280 -4.364 1.00 91.81 545 LEU A CA 1
ATOM 4162 C C . LEU A 1 545 ? 36.287 25.805 -4.788 1.00 91.81 545 LEU A C 1
ATOM 4164 O O . LEU A 1 545 ? 35.747 24.979 -4.056 1.00 91.81 545 LEU A O 1
ATOM 4168 N N . PHE A 1 546 ? 36.987 25.442 -5.868 1.00 90.69 546 PHE A N 1
ATOM 4169 C CA . PHE A 1 546 ? 37.175 24.040 -6.264 1.00 90.69 546 PHE A CA 1
ATOM 4170 C C . PHE A 1 546 ? 37.883 23.214 -5.186 1.00 90.69 546 PHE A C 1
ATOM 4172 O O . PHE A 1 546 ? 37.458 22.097 -4.901 1.00 90.69 546 PHE A O 1
ATOM 4179 N N . ARG A 1 547 ? 38.912 23.761 -4.520 1.00 91.25 547 ARG A N 1
ATOM 4180 C CA . ARG A 1 547 ? 39.567 23.069 -3.393 1.00 91.25 547 ARG A CA 1
ATOM 4181 C C . ARG A 1 547 ? 38.618 22.864 -2.211 1.00 91.25 547 ARG A C 1
ATOM 4183 O O . ARG A 1 547 ? 38.618 21.794 -1.606 1.00 91.25 547 ARG A O 1
ATOM 4190 N N . ARG A 1 548 ? 37.787 23.865 -1.892 1.00 92.62 548 ARG A N 1
ATOM 4191 C CA . ARG A 1 548 ? 36.755 23.747 -0.843 1.00 92.62 548 ARG A CA 1
ATOM 4192 C C . ARG A 1 548 ? 35.705 22.696 -1.209 1.00 92.62 548 ARG A C 1
ATOM 4194 O O . ARG A 1 548 ? 35.338 21.898 -0.352 1.00 92.62 548 ARG A O 1
ATOM 4201 N N . LEU A 1 549 ? 35.266 22.665 -2.468 1.00 93.00 549 LEU A N 1
ATOM 4202 C CA . LEU A 1 549 ? 34.320 21.670 -2.975 1.00 93.00 549 LEU A CA 1
ATOM 4203 C C . LEU A 1 549 ? 34.904 20.253 -2.900 1.00 93.00 549 LEU A C 1
ATOM 4205 O O . LEU A 1 549 ? 34.245 19.364 -2.371 1.00 93.00 549 LEU A O 1
ATOM 4209 N N . ALA A 1 550 ? 36.158 20.063 -3.323 1.00 92.12 550 ALA A N 1
ATOM 4210 C CA . ALA A 1 550 ? 36.859 18.782 -3.224 1.00 92.12 550 ALA A CA 1
ATOM 4211 C C . ALA A 1 550 ? 36.976 18.297 -1.769 1.00 92.12 550 ALA A C 1
ATOM 4213 O O . ALA A 1 550 ? 36.795 17.115 -1.487 1.00 92.12 550 ALA A O 1
ATOM 4214 N N . SER A 1 551 ? 37.206 19.210 -0.818 1.00 93.12 551 SER A N 1
ATOM 4215 C CA . SER A 1 551 ? 37.190 18.869 0.609 1.00 93.12 551 SER A CA 1
ATOM 4216 C C . SER A 1 551 ? 35.809 18.417 1.092 1.00 93.12 551 SER A C 1
ATOM 4218 O O . SER A 1 551 ? 35.735 17.520 1.929 1.00 93.12 551 SER A O 1
ATOM 4220 N N . CYS A 1 552 ? 34.726 19.027 0.600 1.00 92.69 552 CYS A N 1
ATOM 4221 C CA . CYS A 1 552 ? 33.365 18.615 0.952 1.00 92.69 552 CYS A CA 1
ATOM 4222 C C . CYS A 1 552 ? 33.022 17.247 0.338 1.00 92.69 552 CYS A C 1
ATOM 4224 O O . CYS A 1 552 ? 32.435 16.402 1.009 1.00 92.69 552 CYS A O 1
ATOM 4226 N N . GLN A 1 553 ? 33.445 16.994 -0.905 1.00 90.94 553 GLN A N 1
ATOM 4227 C CA . GLN A 1 553 ? 33.298 15.691 -1.564 1.00 90.94 553 GLN A CA 1
ATOM 4228 C C . GLN A 1 553 ? 34.034 14.596 -0.787 1.00 90.94 553 GLN A C 1
ATOM 4230 O O . GLN A 1 553 ? 33.413 13.622 -0.377 1.00 90.94 553 GLN A O 1
ATOM 4235 N N . ALA A 1 554 ? 35.304 14.823 -0.441 1.00 92.44 554 ALA A N 1
ATOM 4236 C CA . ALA A 1 554 ? 36.084 13.878 0.355 1.00 92.44 554 ALA A CA 1
ATOM 4237 C C . ALA A 1 554 ? 35.470 13.598 1.741 1.00 92.44 554 ALA A C 1
ATOM 4239 O O . ALA A 1 554 ? 35.635 12.504 2.278 1.00 92.44 554 ALA A O 1
ATOM 4240 N N . ALA A 1 555 ? 34.773 14.569 2.343 1.00 91.38 555 ALA A N 1
ATOM 4241 C CA . ALA A 1 555 ? 34.041 14.361 3.592 1.00 91.38 555 ALA A CA 1
ATOM 4242 C C . ALA A 1 555 ? 32.785 13.493 3.394 1.00 91.38 555 ALA A C 1
ATOM 4244 O O . ALA A 1 555 ? 32.521 12.625 4.222 1.00 91.38 555 ALA A O 1
ATOM 4245 N N . ALA A 1 556 ? 32.046 13.682 2.294 1.00 90.62 556 ALA A N 1
ATOM 4246 C CA . ALA A 1 556 ? 30.902 12.837 1.946 1.00 90.62 556 ALA A CA 1
ATOM 4247 C C . ALA A 1 556 ? 31.335 11.397 1.623 1.00 90.62 556 ALA A C 1
ATOM 4249 O O . ALA A 1 556 ? 30.701 10.455 2.090 1.00 90.62 556 ALA A O 1
ATOM 4250 N N . ASP A 1 557 ? 32.445 11.224 0.899 1.00 91.88 557 ASP A N 1
ATOM 4251 C CA . ASP A 1 557 ? 32.964 9.912 0.491 1.00 91.88 557 ASP A CA 1
ATOM 4252 C C . ASP A 1 557 ? 33.337 9.028 1.691 1.00 91.88 557 ASP A C 1
ATOM 4254 O O . ASP A 1 557 ? 33.129 7.815 1.669 1.00 91.88 557 ASP A O 1
ATOM 4258 N N . ARG A 1 558 ? 33.823 9.625 2.789 1.00 93.81 558 ARG A N 1
ATOM 4259 C CA . ARG A 1 558 ? 34.090 8.896 4.045 1.00 93.81 558 ARG A CA 1
ATOM 4260 C C . ARG A 1 558 ? 32.824 8.322 4.681 1.00 93.81 558 ARG A C 1
ATOM 4262 O O . ARG A 1 558 ? 32.906 7.326 5.390 1.00 93.81 558 ARG A O 1
ATOM 4269 N N . LEU A 1 559 ? 31.675 8.937 4.414 1.00 94.44 559 LEU A N 1
ATOM 4270 C CA . LEU A 1 559 ? 30.356 8.533 4.900 1.00 94.44 559 LEU A CA 1
ATOM 4271 C C . LEU A 1 559 ? 29.532 7.863 3.789 1.00 94.44 559 LEU A C 1
ATOM 4273 O O . LEU A 1 559 ? 28.304 7.822 3.867 1.00 94.44 559 LEU A O 1
ATOM 4277 N N . ALA A 1 560 ? 30.190 7.311 2.760 1.00 92.81 560 ALA A N 1
ATOM 4278 C CA . ALA A 1 560 ? 29.531 6.673 1.623 1.00 92.81 560 ALA A CA 1
ATOM 4279 C C . ALA A 1 560 ? 28.463 5.624 2.008 1.00 92.81 560 ALA A C 1
ATOM 4281 O O . ALA A 1 560 ? 27.419 5.608 1.352 1.00 92.81 560 ALA A O 1
ATOM 4282 N N . PRO A 1 561 ? 28.640 4.774 3.047 1.00 92.81 561 PRO A N 1
ATOM 4283 C CA . PRO A 1 561 ? 27.581 3.862 3.483 1.00 92.81 561 PRO A CA 1
ATOM 4284 C C . PRO A 1 561 ? 26.306 4.592 3.917 1.00 92.81 561 PRO A C 1
ATOM 4286 O O . PRO A 1 561 ? 25.229 4.290 3.413 1.00 92.81 561 PRO A O 1
ATOM 4289 N N . THR A 1 562 ? 26.427 5.604 4.776 1.00 94.50 562 THR A N 1
ATOM 4290 C CA . THR A 1 562 ? 25.282 6.390 5.257 1.00 94.50 562 THR A CA 1
ATOM 4291 C C . THR A 1 562 ? 24.691 7.264 4.150 1.00 94.50 562 THR A C 1
ATOM 4293 O O . THR A 1 562 ? 23.478 7.448 4.076 1.00 94.50 562 THR A O 1
ATOM 4296 N N . PHE A 1 563 ? 25.518 7.728 3.212 1.00 93.75 563 PHE A N 1
ATOM 4297 C CA . PHE A 1 563 ? 25.049 8.446 2.031 1.00 93.75 563 PHE A CA 1
ATOM 4298 C C . PHE A 1 563 ? 24.160 7.573 1.125 1.00 93.75 563 PHE A C 1
ATOM 4300 O O . PHE A 1 563 ? 23.209 8.085 0.534 1.00 93.75 563 PHE A O 1
ATOM 4307 N N . ARG A 1 564 ? 24.405 6.255 1.033 1.00 93.56 564 ARG A N 1
ATOM 4308 C CA . ARG A 1 564 ? 23.499 5.329 0.322 1.00 93.56 564 ARG A CA 1
ATOM 4309 C C . ARG A 1 564 ? 22.138 5.221 1.006 1.00 93.56 564 ARG A C 1
ATOM 4311 O O . ARG A 1 564 ? 21.129 5.367 0.321 1.00 93.56 564 ARG A O 1
ATOM 4318 N N . ILE A 1 565 ? 22.116 5.104 2.336 1.00 94.19 565 ILE A N 1
ATOM 4319 C CA . ILE A 1 565 ? 20.875 5.106 3.130 1.00 94.19 565 ILE A CA 1
ATOM 4320 C C . ILE A 1 565 ? 20.080 6.391 2.868 1.00 94.19 565 ILE A C 1
ATOM 4322 O O . ILE A 1 565 ? 18.889 6.350 2.566 1.00 94.19 565 ILE A O 1
ATOM 4326 N N . LEU A 1 566 ? 20.761 7.539 2.903 1.00 93.75 566 LEU A N 1
ATOM 4327 C CA . LEU A 1 566 ? 20.160 8.842 2.633 1.00 93.75 566 LEU A CA 1
ATOM 4328 C C . LEU A 1 566 ? 19.532 8.932 1.228 1.00 93.75 566 LEU A C 1
ATOM 4330 O O . LEU A 1 566 ? 18.473 9.538 1.058 1.00 93.75 566 LEU A O 1
ATOM 4334 N N . ASN A 1 567 ? 20.137 8.302 0.218 1.00 91.75 567 ASN A N 1
ATOM 4335 C CA . ASN A 1 567 ? 19.590 8.284 -1.142 1.00 91.75 567 ASN A CA 1
ATOM 4336 C C . ASN A 1 567 ? 18.301 7.458 -1.271 1.00 91.75 567 ASN A C 1
ATOM 4338 O O . ASN A 1 567 ? 17.501 7.746 -2.162 1.00 91.75 567 ASN A O 1
ATOM 4342 N N . HIS A 1 568 ? 18.043 6.487 -0.386 1.00 91.62 568 HIS A N 1
ATOM 4343 C CA . HIS A 1 568 ? 16.744 5.795 -0.336 1.00 91.62 568 HIS A CA 1
ATOM 4344 C C . HIS A 1 568 ? 15.610 6.733 0.087 1.00 91.62 568 HIS A C 1
ATOM 4346 O O . HIS A 1 568 ? 14.496 6.609 -0.416 1.00 91.62 568 HIS A O 1
ATOM 4352 N N . VAL A 1 569 ? 15.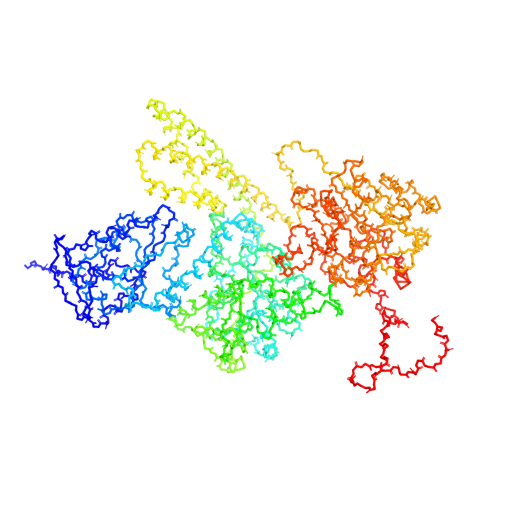899 7.731 0.926 1.00 91.19 569 VAL A N 1
ATOM 4353 C CA . VAL A 1 569 ? 14.949 8.805 1.260 1.00 91.19 569 VAL A CA 1
ATOM 4354 C C . VAL A 1 569 ? 14.873 9.825 0.115 1.00 91.19 569 VAL A C 1
ATOM 4356 O O . VAL A 1 569 ? 13.781 10.218 -0.297 1.00 91.19 569 VAL A O 1
ATOM 4359 N N . ASN A 1 570 ? 16.018 10.192 -0.474 1.00 91.75 570 ASN A N 1
ATOM 4360 C CA . ASN A 1 570 ? 16.145 11.221 -1.516 1.00 91.75 570 ASN A CA 1
ATOM 4361 C C . ASN A 1 570 ? 15.900 10.736 -2.967 1.00 91.75 570 ASN A C 1
ATOM 4363 O O . ASN A 1 570 ? 16.492 11.253 -3.920 1.00 91.75 570 ASN A O 1
ATOM 4367 N N . GLN A 1 571 ? 15.023 9.755 -3.182 1.00 89.44 571 GLN A N 1
ATOM 4368 C CA . GLN A 1 571 ? 14.759 9.211 -4.525 1.00 89.44 571 GLN A CA 1
ATOM 4369 C C . GLN A 1 571 ? 14.213 10.275 -5.493 1.00 89.44 571 GLN A C 1
ATOM 4371 O O . GLN A 1 571 ? 14.611 10.336 -6.658 1.00 89.44 571 GLN A O 1
ATOM 4376 N N . MET A 1 572 ? 13.349 11.174 -5.005 1.00 86.94 572 MET A N 1
ATOM 4377 C CA . MET A 1 572 ? 12.820 12.285 -5.804 1.00 86.94 572 MET A CA 1
ATOM 4378 C C . MET A 1 572 ? 13.921 13.264 -6.240 1.00 86.94 572 MET A C 1
ATOM 4380 O O . MET A 1 572 ? 13.948 13.679 -7.401 1.00 86.94 572 MET A O 1
ATOM 4384 N N . GLY A 1 573 ? 14.842 13.620 -5.337 1.00 87.44 573 GLY A N 1
ATOM 4385 C CA . GLY A 1 573 ? 15.981 14.479 -5.662 1.00 87.44 573 GLY A CA 1
ATOM 4386 C C . GLY A 1 573 ? 16.918 13.815 -6.671 1.00 87.44 573 GLY A C 1
ATOM 4387 O O . GLY A 1 573 ? 17.289 14.441 -7.664 1.00 87.44 573 GLY A O 1
ATOM 4388 N N . ALA A 1 574 ? 17.206 12.521 -6.497 1.00 88.44 574 ALA A N 1
ATOM 4389 C CA . ALA A 1 574 ? 18.004 11.740 -7.442 1.00 88.44 574 ALA A CA 1
ATOM 4390 C C . ALA A 1 574 ? 17.369 11.692 -8.846 1.00 88.44 574 ALA A C 1
ATOM 4392 O O . ALA A 1 574 ? 18.055 11.919 -9.846 1.00 88.44 574 ALA A O 1
ATOM 4393 N N . PHE A 1 575 ? 16.052 11.478 -8.934 1.00 88.75 575 PHE A N 1
ATOM 4394 C CA . PHE A 1 575 ? 15.323 11.495 -10.206 1.00 88.75 575 PHE A CA 1
ATOM 4395 C C . PHE A 1 575 ? 15.367 12.873 -10.884 1.00 88.75 575 PHE A C 1
ATOM 4397 O O . PHE A 1 575 ? 15.627 12.968 -12.087 1.00 88.75 575 PHE A O 1
ATOM 4404 N N . LYS A 1 576 ? 15.151 13.956 -10.126 1.00 87.94 576 LYS A N 1
ATOM 4405 C CA . LYS A 1 576 ? 15.237 15.330 -10.647 1.00 87.94 576 LYS A CA 1
ATOM 4406 C C . LYS A 1 576 ? 16.637 15.668 -11.144 1.00 87.94 576 LYS A C 1
ATOM 4408 O O . LYS A 1 576 ? 16.762 16.226 -12.233 1.00 87.94 576 LYS A O 1
ATOM 4413 N N . ARG A 1 577 ? 17.673 15.272 -10.398 1.00 90.00 577 ARG A N 1
ATOM 4414 C CA . ARG A 1 577 ? 19.073 15.422 -10.806 1.00 90.00 577 ARG A CA 1
ATOM 4415 C C . ARG A 1 577 ? 19.342 14.695 -12.118 1.00 90.00 577 ARG A C 1
ATOM 4417 O O . ARG A 1 577 ? 19.808 15.321 -13.060 1.00 90.00 577 ARG A O 1
ATOM 4424 N N . MET A 1 578 ? 18.978 13.416 -12.216 1.00 88.50 578 MET A N 1
ATOM 4425 C CA . MET A 1 578 ? 19.138 12.633 -13.447 1.00 88.50 578 MET A CA 1
ATOM 4426 C C . MET A 1 578 ? 18.445 13.311 -14.643 1.00 88.50 578 MET A C 1
ATOM 4428 O O . MET A 1 578 ? 19.020 13.404 -15.728 1.00 88.50 578 MET A O 1
ATOM 4432 N N . ARG A 1 579 ? 17.225 13.829 -14.449 1.00 88.19 579 ARG A N 1
ATOM 4433 C CA . ARG A 1 579 ? 16.491 14.558 -15.494 1.00 88.19 579 ARG A CA 1
ATOM 4434 C C . ARG A 1 579 ? 17.190 15.858 -15.905 1.00 88.19 579 ARG A C 1
ATOM 4436 O O . ARG A 1 579 ? 17.221 16.182 -17.093 1.00 88.19 579 ARG A O 1
ATOM 4443 N N . ALA A 1 580 ? 17.728 16.607 -14.947 1.00 88.94 580 ALA A N 1
ATOM 4444 C CA . ALA A 1 580 ? 18.478 17.829 -15.213 1.00 88.94 580 ALA A CA 1
ATOM 4445 C C . ALA A 1 580 ? 19.785 17.532 -15.968 1.00 88.94 580 ALA A C 1
ATOM 4447 O O . ALA A 1 580 ? 20.057 18.181 -16.975 1.00 88.94 580 ALA A O 1
ATOM 4448 N N . ASP A 1 581 ? 20.527 16.500 -15.561 1.00 89.50 581 ASP A N 1
ATOM 4449 C CA . ASP A 1 581 ? 21.778 16.066 -16.200 1.00 89.50 581 ASP A CA 1
ATOM 4450 C C . ASP A 1 581 ? 21.557 15.728 -17.672 1.00 89.50 581 ASP A C 1
ATOM 4452 O O . ASP A 1 581 ? 22.272 16.219 -18.550 1.00 89.50 581 ASP A O 1
ATOM 4456 N N . ARG A 1 582 ? 20.497 14.963 -17.949 1.00 89.56 582 ARG A N 1
ATOM 4457 C CA . ARG A 1 582 ? 20.088 14.629 -19.311 1.00 89.56 582 ARG A CA 1
ATOM 4458 C C . ARG A 1 582 ? 19.769 15.881 -20.123 1.00 89.56 582 ARG A C 1
ATOM 4460 O O . ARG A 1 582 ? 20.267 16.034 -21.235 1.00 89.56 582 ARG A O 1
ATOM 4467 N N . ARG A 1 583 ? 18.961 16.798 -19.585 1.00 88.62 583 ARG A N 1
ATOM 4468 C CA . ARG A 1 583 ? 18.617 18.042 -20.290 1.00 88.62 583 ARG A CA 1
ATOM 4469 C C . ARG A 1 583 ? 19.846 18.896 -20.582 1.00 88.62 583 ARG A C 1
ATOM 4471 O O . ARG A 1 583 ? 19.978 19.362 -21.704 1.00 88.62 583 ARG A O 1
ATOM 4478 N N . ILE A 1 584 ? 20.769 19.040 -19.632 1.00 88.56 584 ILE A N 1
ATOM 4479 C CA . ILE A 1 584 ? 22.030 19.778 -19.820 1.00 88.56 584 ILE A CA 1
ATOM 4480 C C . ILE A 1 584 ? 22.898 19.125 -20.908 1.00 88.56 584 ILE A C 1
ATOM 4482 O O . ILE A 1 584 ? 23.530 19.820 -21.709 1.00 88.56 584 ILE A O 1
ATOM 4486 N N . GLN A 1 585 ? 22.927 17.791 -20.965 1.00 86.56 585 GLN A N 1
ATOM 4487 C CA . GLN A 1 585 ? 23.629 17.062 -22.019 1.00 86.56 585 GLN A CA 1
ATOM 4488 C C . GLN A 1 585 ? 23.004 17.322 -23.401 1.00 86.56 585 GLN A C 1
ATOM 4490 O O . GLN A 1 585 ? 23.742 17.484 -24.373 1.00 86.56 585 GLN A O 1
ATOM 4495 N N . MET A 1 586 ? 21.670 17.393 -23.484 1.00 85.81 586 MET A N 1
ATOM 4496 C CA . MET A 1 586 ? 20.923 17.543 -24.741 1.00 85.81 586 MET A CA 1
ATOM 4497 C C . MET A 1 586 ? 20.763 18.997 -25.226 1.00 85.81 586 MET A C 1
ATOM 4499 O O . MET A 1 586 ? 20.634 19.211 -26.426 1.00 85.81 586 MET A O 1
ATOM 4503 N N . ALA A 1 587 ? 20.768 19.995 -24.336 1.00 77.88 587 ALA A N 1
ATOM 4504 C CA . ALA A 1 587 ? 20.356 21.373 -24.641 1.00 77.88 587 ALA A CA 1
ATOM 4505 C C . ALA A 1 587 ? 21.332 22.196 -25.514 1.00 77.88 587 ALA A C 1
ATOM 4507 O O . ALA A 1 587 ? 20.998 23.314 -25.899 1.00 77.88 587 ALA A O 1
ATOM 4508 N N . GLY A 1 588 ? 22.515 21.675 -25.864 1.00 71.81 588 GLY A N 1
ATOM 4509 C CA . GLY A 1 588 ? 23.553 22.470 -26.542 1.00 71.81 588 GLY A CA 1
ATOM 4510 C C . GLY A 1 588 ? 23.988 23.695 -25.714 1.00 71.81 588 GLY A C 1
ATOM 4511 O O . GLY A 1 588 ? 23.691 23.774 -24.525 1.00 71.81 588 GLY A O 1
ATOM 4512 N N . GLY A 1 589 ? 24.718 24.637 -26.318 1.00 76.81 589 GLY A N 1
ATOM 4513 C CA . GLY A 1 589 ? 25.152 25.885 -25.665 1.00 76.81 589 GLY A CA 1
ATOM 4514 C C . GLY A 1 589 ? 26.661 25.994 -25.437 1.00 76.81 589 GLY A C 1
ATOM 4515 O O . GLY A 1 589 ? 27.422 25.072 -25.739 1.00 76.81 589 GLY A O 1
ATOM 4516 N N . THR A 1 590 ? 27.098 27.150 -24.939 1.00 82.25 590 THR A N 1
ATOM 4517 C CA . THR A 1 590 ? 28.508 27.412 -24.618 1.00 82.25 590 THR A CA 1
ATOM 4518 C C . THR A 1 590 ? 28.950 26.643 -23.369 1.00 82.25 590 THR A C 1
ATOM 4520 O O . THR A 1 590 ? 28.139 26.315 -22.498 1.00 82.25 590 THR A O 1
ATOM 4523 N N . ASP A 1 591 ? 30.256 26.398 -23.229 1.00 83.25 591 ASP A N 1
ATOM 4524 C CA . ASP A 1 591 ? 30.808 25.719 -22.046 1.00 83.25 591 ASP A CA 1
ATOM 4525 C C . ASP A 1 591 ? 30.457 26.446 -20.735 1.00 83.25 591 ASP A C 1
ATOM 4527 O O . ASP A 1 591 ? 30.221 25.804 -19.710 1.00 83.25 591 ASP A O 1
ATOM 4531 N N . LEU A 1 592 ? 30.354 27.781 -20.770 1.00 81.06 592 LEU A N 1
ATOM 4532 C CA . LEU A 1 592 ? 30.008 28.606 -19.612 1.00 81.06 592 LEU A CA 1
ATOM 4533 C C . LEU A 1 592 ? 28.534 28.447 -19.198 1.00 81.06 592 LEU A C 1
ATOM 4535 O O . LEU A 1 592 ? 28.240 28.331 -18.006 1.00 81.06 592 LEU A O 1
ATOM 4539 N N . GLU A 1 593 ? 27.612 28.418 -20.163 1.00 83.62 593 GLU A N 1
ATOM 4540 C CA . GLU A 1 593 ? 26.179 28.191 -19.917 1.00 83.62 593 GLU A CA 1
ATOM 4541 C C . GLU A 1 593 ? 25.937 26.785 -19.372 1.00 83.62 593 GLU A C 1
ATOM 4543 O O . GLU A 1 593 ? 25.222 26.611 -18.383 1.00 83.62 593 GLU A O 1
ATOM 4548 N N . ARG A 1 594 ? 26.609 25.784 -19.956 1.00 85.81 594 ARG A N 1
ATOM 4549 C CA . ARG A 1 594 ? 26.566 24.402 -19.472 1.00 85.81 594 ARG A CA 1
ATOM 4550 C C . ARG A 1 594 ? 27.102 24.297 -18.045 1.00 85.81 594 ARG A C 1
ATOM 4552 O O . ARG A 1 594 ? 26.458 23.672 -17.204 1.00 85.81 594 ARG A O 1
ATOM 4559 N N . GLN A 1 595 ? 28.239 24.927 -17.750 1.00 85.69 595 GLN A N 1
ATOM 4560 C CA . GLN A 1 595 ? 28.812 24.949 -16.403 1.00 85.69 595 GLN A CA 1
ATOM 4561 C C . GLN A 1 595 ? 27.877 25.634 -15.396 1.00 85.69 595 GLN A C 1
ATOM 4563 O O . GLN A 1 595 ? 27.725 25.157 -14.272 1.00 85.69 595 GLN A O 1
ATOM 4568 N N . ARG A 1 596 ? 27.223 26.733 -15.783 1.00 88.06 596 ARG A N 1
ATOM 4569 C CA . ARG A 1 596 ? 26.271 27.428 -14.912 1.00 88.06 596 ARG A CA 1
ATOM 4570 C C . ARG A 1 596 ? 25.059 26.555 -14.593 1.00 88.06 596 ARG A C 1
ATOM 4572 O O . ARG A 1 596 ? 24.726 26.401 -13.422 1.00 88.06 596 ARG A O 1
ATOM 4579 N N . ALA A 1 597 ? 24.459 25.938 -15.610 1.00 88.31 597 ALA A N 1
ATOM 4580 C CA . ALA A 1 597 ? 23.332 25.026 -15.432 1.00 88.31 597 ALA A CA 1
ATOM 4581 C C . ALA A 1 597 ? 23.702 23.828 -14.540 1.00 88.31 597 ALA A C 1
ATOM 4583 O O . ALA A 1 597 ? 22.908 23.416 -13.697 1.00 88.31 597 ALA A O 1
ATOM 4584 N N . GLN A 1 598 ? 24.929 23.307 -14.669 1.00 90.75 598 GLN A N 1
ATOM 4585 C CA . GLN A 1 598 ? 25.465 22.262 -13.793 1.00 90.75 598 GLN A CA 1
ATOM 4586 C C . GLN A 1 598 ? 25.536 22.713 -12.330 1.00 90.75 598 GLN A C 1
ATOM 4588 O O . GLN A 1 598 ? 25.053 21.991 -11.458 1.00 90.75 598 GLN A O 1
ATOM 4593 N N . LEU A 1 599 ? 26.083 23.904 -12.063 1.00 91.06 599 LEU A N 1
ATOM 4594 C CA . LEU A 1 599 ? 26.172 24.454 -10.708 1.00 91.06 599 LEU A CA 1
ATOM 4595 C C . LEU A 1 599 ? 24.789 24.719 -10.097 1.00 91.06 599 LEU A C 1
ATOM 4597 O O . LEU A 1 599 ? 24.566 24.377 -8.939 1.00 91.06 599 LEU A O 1
ATOM 4601 N N . GLU A 1 600 ? 23.852 25.292 -10.858 1.00 91.38 600 GLU A N 1
ATOM 4602 C CA . GLU A 1 600 ? 22.476 25.548 -10.402 1.00 91.38 600 GLU A CA 1
ATOM 4603 C C . GLU A 1 600 ? 21.754 24.237 -10.039 1.00 91.38 600 GLU A C 1
ATOM 4605 O O . GLU A 1 600 ? 21.176 24.122 -8.956 1.00 91.38 600 GLU A O 1
ATOM 4610 N N . ARG A 1 601 ? 21.889 23.207 -10.884 1.00 93.06 601 ARG A N 1
ATOM 4611 C CA . ARG A 1 601 ? 21.399 21.842 -10.631 1.00 93.06 601 ARG A CA 1
ATOM 4612 C C . ARG A 1 601 ? 22.040 21.203 -9.397 1.00 93.06 601 ARG A C 1
ATOM 4614 O O . ARG A 1 601 ? 21.349 20.525 -8.638 1.00 93.06 601 ARG A O 1
ATOM 4621 N N . ASP A 1 602 ? 23.335 21.418 -9.161 1.00 92.50 602 ASP A N 1
ATOM 4622 C CA . ASP A 1 602 ? 24.021 20.873 -7.981 1.00 92.50 602 ASP A CA 1
ATOM 4623 C C . ASP A 1 602 ? 23.579 21.575 -6.683 1.00 92.50 602 ASP A C 1
ATOM 4625 O O . ASP A 1 602 ? 23.469 20.921 -5.640 1.00 92.50 602 ASP A O 1
ATOM 4629 N N . VAL A 1 603 ? 23.272 22.881 -6.734 1.00 92.06 603 VAL A N 1
ATOM 4630 C CA . VAL A 1 603 ? 22.685 23.616 -5.596 1.00 92.06 603 VAL A CA 1
ATOM 4631 C C . VAL A 1 603 ? 21.333 23.019 -5.227 1.00 92.06 603 VAL A C 1
ATOM 4633 O O . VAL A 1 603 ? 21.137 22.674 -4.062 1.00 92.06 603 VAL A O 1
ATOM 4636 N N . GLU A 1 604 ? 20.441 22.845 -6.207 1.00 90.88 604 GLU A N 1
ATOM 4637 C CA . GLU A 1 604 ? 19.120 22.253 -5.976 1.00 90.88 604 GLU A CA 1
ATOM 4638 C C . GLU A 1 604 ? 19.247 20.836 -5.395 1.00 90.88 604 GLU A C 1
ATOM 4640 O O . GLU A 1 604 ? 18.636 20.520 -4.378 1.00 90.88 604 GLU A O 1
ATOM 4645 N N . ASN A 1 605 ? 20.099 19.986 -5.979 1.00 91.38 605 ASN A N 1
ATOM 4646 C CA . ASN A 1 605 ? 20.342 18.637 -5.461 1.00 91.38 605 ASN A CA 1
ATOM 4647 C C . ASN A 1 605 ? 20.849 18.641 -4.005 1.00 91.38 605 ASN A C 1
ATOM 4649 O O . ASN A 1 605 ? 20.506 17.753 -3.226 1.00 91.38 605 ASN A O 1
ATOM 4653 N N . THR A 1 606 ? 21.654 19.634 -3.627 1.00 91.44 606 THR A N 1
ATOM 4654 C CA . THR A 1 606 ? 22.150 19.768 -2.253 1.00 91.44 606 THR A CA 1
ATOM 4655 C C . THR A 1 606 ? 21.058 20.225 -1.282 1.00 91.44 606 THR A C 1
ATOM 4657 O O . THR A 1 606 ? 21.049 19.770 -0.141 1.00 91.44 606 THR A O 1
ATOM 4660 N N . ASP A 1 607 ? 20.119 21.070 -1.721 1.00 89.69 607 ASP A N 1
ATOM 4661 C CA . ASP A 1 607 ? 18.927 21.427 -0.938 1.00 89.69 607 ASP A CA 1
ATOM 4662 C C . ASP A 1 607 ? 18.088 20.173 -0.621 1.00 89.69 607 ASP A C 1
ATOM 4664 O O . ASP A 1 607 ? 17.817 19.898 0.549 1.00 89.69 607 ASP A O 1
ATOM 4668 N N . TRP A 1 608 ? 17.808 19.334 -1.627 1.00 90.50 608 TRP A N 1
ATOM 4669 C CA . TRP A 1 608 ? 17.102 18.057 -1.434 1.00 90.50 608 TRP A CA 1
ATOM 4670 C C . TRP A 1 608 ? 17.825 17.104 -0.466 1.00 90.50 608 TRP A C 1
ATOM 4672 O O . TRP A 1 608 ? 17.178 16.431 0.336 1.00 90.50 608 TRP A O 1
ATOM 4682 N N . LEU A 1 609 ? 19.163 17.054 -0.500 1.00 92.38 609 LEU A N 1
ATOM 4683 C CA . LEU A 1 609 ? 19.951 16.236 0.432 1.00 92.38 609 LEU A CA 1
ATOM 4684 C C . LEU A 1 609 ? 19.822 16.705 1.889 1.00 92.38 609 LEU A C 1
ATOM 4686 O O . LEU A 1 609 ? 19.777 15.867 2.788 1.00 92.38 609 LEU A O 1
ATOM 4690 N N . VAL A 1 610 ? 19.759 18.018 2.138 1.00 91.38 610 VAL A N 1
ATOM 4691 C CA . VAL A 1 610 ? 19.572 18.570 3.493 1.00 91.38 610 VAL A CA 1
ATOM 4692 C C . VAL A 1 610 ? 18.192 18.206 4.045 1.00 91.38 610 VAL A C 1
ATOM 4694 O O . VAL A 1 610 ? 18.086 17.797 5.207 1.00 91.38 610 VAL A O 1
ATOM 4697 N N . ASP A 1 611 ? 17.154 18.314 3.217 1.00 89.44 611 ASP A N 1
ATOM 4698 C CA . ASP A 1 611 ? 15.785 17.966 3.603 1.00 89.44 611 ASP A CA 1
ATOM 4699 C C . ASP A 1 611 ? 15.654 16.464 3.885 1.00 89.44 611 ASP A C 1
ATOM 4701 O O . ASP A 1 611 ? 15.146 16.073 4.938 1.00 89.44 611 ASP A O 1
ATOM 4705 N N . ALA A 1 612 ? 16.198 15.619 3.001 1.00 92.50 612 ALA A N 1
ATOM 4706 C CA . ALA A 1 612 ? 16.211 14.170 3.182 1.00 92.50 612 ALA A CA 1
ATOM 4707 C C . ALA A 1 612 ? 16.983 13.743 4.440 1.00 92.50 612 ALA A C 1
ATOM 4709 O O . ALA A 1 612 ? 16.552 12.828 5.137 1.00 92.50 612 ALA A O 1
ATOM 4710 N N . ALA A 1 613 ? 18.094 14.415 4.767 1.00 95.38 613 ALA A N 1
ATOM 4711 C CA . ALA A 1 613 ? 18.871 14.099 5.964 1.00 95.38 613 ALA A CA 1
ATOM 4712 C C . ALA A 1 613 ? 18.095 14.452 7.236 1.00 95.38 613 ALA A C 1
ATOM 4714 O O . ALA A 1 613 ? 18.082 13.677 8.185 1.00 95.38 613 ALA A O 1
ATOM 4715 N N . SER A 1 614 ? 17.391 15.586 7.221 1.00 92.38 614 SER A N 1
ATOM 4716 C CA . SER A 1 614 ? 16.542 16.017 8.337 1.00 92.38 614 SER A CA 1
ATOM 4717 C C . SER A 1 614 ? 15.351 15.077 8.555 1.00 92.38 614 SER A C 1
ATOM 4719 O O . SER A 1 614 ? 14.928 14.866 9.688 1.00 92.38 614 SER A O 1
ATOM 4721 N N . GLU A 1 615 ? 14.790 14.527 7.477 1.00 91.50 615 GLU A N 1
ATOM 4722 C CA . GLU A 1 615 ? 13.724 13.525 7.544 1.00 91.50 615 GLU A CA 1
ATOM 4723 C C . GLU A 1 615 ? 14.241 12.178 8.061 1.00 91.50 615 GLU A C 1
ATOM 4725 O O . GLU A 1 615 ? 13.687 11.648 9.019 1.00 91.50 615 GLU A O 1
ATOM 4730 N N . LEU A 1 616 ? 15.345 11.662 7.511 1.00 95.44 616 LEU A N 1
ATOM 4731 C CA . LEU A 1 616 ? 15.948 10.412 7.978 1.00 95.44 616 LEU A CA 1
ATOM 4732 C C . LEU A 1 616 ? 16.344 10.486 9.461 1.00 95.44 616 LEU A C 1
ATOM 4734 O O . LEU A 1 616 ? 16.142 9.528 10.200 1.00 95.44 616 LEU A O 1
ATOM 4738 N N . GLU A 1 617 ? 16.864 11.627 9.918 1.00 94.56 617 GLU A N 1
ATOM 4739 C CA . GLU A 1 617 ? 17.183 11.859 11.330 1.00 94.56 617 GLU A CA 1
ATOM 4740 C C . GLU A 1 617 ? 15.946 11.702 12.233 1.00 94.56 617 GLU A C 1
ATOM 4742 O O . GLU A 1 617 ? 16.033 11.036 13.267 1.00 94.56 617 GLU A O 1
ATOM 4747 N N . ARG A 1 618 ? 14.783 12.238 11.826 1.00 92.56 618 ARG A N 1
ATOM 4748 C CA . ARG A 1 618 ? 13.510 12.045 12.548 1.00 92.56 618 ARG A CA 1
ATOM 4749 C C . ARG A 1 618 ? 13.094 10.577 12.577 1.00 92.56 618 ARG A C 1
ATOM 4751 O O . ARG A 1 618 ? 12.811 10.052 13.648 1.00 92.56 618 ARG A O 1
ATOM 4758 N N . GLN A 1 619 ? 13.126 9.905 11.429 1.00 94.31 619 GLN A N 1
ATOM 4759 C CA . GLN A 1 619 ? 12.725 8.499 11.327 1.00 94.31 619 GLN A CA 1
ATOM 4760 C C . GLN A 1 619 ? 13.626 7.575 12.163 1.00 94.31 619 GLN A C 1
ATOM 4762 O O . GLN A 1 619 ? 13.148 6.625 12.777 1.00 94.31 619 GLN A O 1
ATOM 4767 N N . LEU A 1 620 ? 14.927 7.872 12.253 1.00 95.50 620 LEU A N 1
ATOM 4768 C CA . LEU A 1 620 ? 15.863 7.140 13.114 1.00 95.50 620 LEU A CA 1
ATOM 4769 C C . LEU A 1 620 ? 15.562 7.330 14.609 1.00 95.50 620 LEU A C 1
ATOM 4771 O O . LEU A 1 620 ? 15.813 6.421 15.400 1.00 95.50 620 LEU A O 1
ATOM 4775 N N . VAL A 1 621 ? 15.024 8.486 15.015 1.00 92.81 621 VAL A N 1
ATOM 4776 C CA . VAL A 1 621 ? 14.559 8.708 16.396 1.00 92.81 621 VAL A CA 1
ATOM 4777 C C . VAL A 1 621 ? 13.328 7.858 16.697 1.00 92.81 621 VAL A C 1
ATOM 4779 O O . VAL A 1 621 ? 13.251 7.265 17.772 1.00 92.81 621 VAL A O 1
ATOM 4782 N N . ASP A 1 622 ? 12.389 7.760 15.761 1.00 91.38 622 ASP A N 1
ATOM 4783 C CA . ASP A 1 622 ? 11.207 6.914 15.938 1.00 91.38 622 ASP A CA 1
ATOM 4784 C C . ASP A 1 622 ? 11.569 5.421 15.948 1.00 91.38 622 ASP A C 1
ATOM 4786 O O . ASP A 1 622 ? 11.081 4.676 16.797 1.00 91.38 622 ASP A O 1
ATOM 4790 N N . ALA A 1 623 ? 12.529 4.998 15.126 1.00 94.19 623 ALA A N 1
ATOM 4791 C CA . ALA A 1 623 ? 13.093 3.649 15.178 1.00 94.19 623 ALA A CA 1
ATOM 4792 C C . ALA A 1 623 ? 13.776 3.328 16.524 1.00 94.19 623 ALA A C 1
ATOM 4794 O O . ALA A 1 623 ? 13.605 2.231 17.059 1.00 94.19 623 ALA A O 1
ATOM 4795 N N . ASP A 1 624 ? 14.515 4.282 17.114 1.00 93.06 624 ASP A N 1
ATOM 4796 C CA . ASP A 1 624 ? 15.102 4.122 18.457 1.00 93.06 624 ASP A CA 1
ATOM 4797 C C . ASP A 1 624 ? 14.016 3.878 19.515 1.00 93.06 624 ASP A C 1
ATOM 4799 O O . ASP A 1 624 ? 14.181 3.027 20.389 1.00 93.06 624 ASP A O 1
ATOM 4803 N N . ARG A 1 625 ? 12.877 4.577 19.408 1.00 90.94 625 ARG A N 1
ATOM 4804 C CA . ARG A 1 625 ? 11.725 4.387 20.302 1.00 90.94 625 ARG A CA 1
ATOM 4805 C C . ARG A 1 625 ? 11.137 2.985 20.160 1.00 90.94 625 ARG A C 1
ATOM 4807 O O . ARG A 1 625 ? 10.951 2.321 21.183 1.00 90.94 625 ARG A O 1
ATOM 4814 N N . VAL A 1 626 ? 10.927 2.513 18.930 1.00 91.00 626 VAL A N 1
ATOM 4815 C CA . VAL A 1 626 ? 10.437 1.149 18.658 1.00 91.00 626 VAL A CA 1
ATOM 4816 C C . VAL A 1 626 ? 11.348 0.095 19.290 1.00 91.00 626 VAL A C 1
ATOM 4818 O O . VAL A 1 626 ? 10.872 -0.761 20.032 1.00 91.00 626 VAL A O 1
ATOM 4821 N N . LEU A 1 627 ? 12.669 0.217 19.125 1.00 91.56 627 LEU A N 1
ATOM 4822 C CA . LEU A 1 627 ? 13.642 -0.712 19.721 1.00 91.56 627 LEU A CA 1
ATOM 4823 C C . LEU A 1 627 ? 13.665 -0.706 21.261 1.00 91.56 627 LEU A C 1
ATOM 4825 O O . LEU A 1 627 ? 14.198 -1.633 21.868 1.00 91.56 627 LEU A O 1
ATOM 4829 N N . THR A 1 628 ? 13.104 0.321 21.905 1.00 87.50 628 THR A N 1
ATOM 4830 C CA . THR A 1 628 ? 12.928 0.380 23.370 1.00 87.50 628 THR A CA 1
ATOM 4831 C C . THR A 1 628 ? 11.558 -0.112 23.847 1.00 87.50 628 THR A C 1
ATOM 4833 O O . THR A 1 628 ? 11.255 -0.014 25.035 1.00 87.50 628 THR A O 1
ATOM 4836 N N . GLY A 1 629 ? 10.736 -0.653 22.943 1.00 80.38 629 GLY A N 1
ATOM 4837 C CA . GLY A 1 629 ? 9.405 -1.182 23.240 1.00 80.38 629 GLY A CA 1
ATOM 4838 C C . GLY A 1 629 ? 8.280 -0.146 23.163 1.00 80.38 629 GLY A C 1
ATOM 4839 O O . GLY A 1 629 ? 7.139 -0.460 23.503 1.00 80.38 629 GLY A O 1
ATOM 4840 N N . ALA A 1 630 ? 8.556 1.084 22.714 1.00 74.62 630 ALA A N 1
ATOM 4841 C CA . ALA A 1 630 ? 7.504 2.062 22.462 1.00 74.62 630 ALA A CA 1
ATOM 4842 C C . ALA A 1 630 ? 6.846 1.770 21.105 1.00 74.62 630 ALA A C 1
ATOM 4844 O O . ALA A 1 630 ? 7.477 1.910 20.063 1.00 74.62 630 ALA A O 1
ATOM 4845 N N . ARG A 1 631 ? 5.563 1.394 21.092 1.00 63.97 631 ARG A N 1
ATOM 4846 C CA . ARG A 1 631 ? 4.795 1.253 19.843 1.00 63.97 631 ARG A CA 1
ATOM 4847 C C . ARG A 1 631 ? 4.455 2.649 19.307 1.00 63.97 631 ARG A C 1
ATOM 4849 O O . ARG A 1 631 ? 3.638 3.355 19.893 1.00 63.97 631 ARG A O 1
ATOM 4856 N N . VAL A 1 632 ? 5.084 3.057 18.204 1.00 53.25 632 VAL A N 1
ATOM 4857 C CA . VAL A 1 632 ? 4.971 4.417 17.620 1.00 53.25 632 VAL A CA 1
ATOM 4858 C C . VAL A 1 632 ? 3.707 4.598 16.747 1.00 53.25 632 VAL A C 1
ATOM 4860 O O . VAL A 1 632 ? 3.526 5.620 16.098 1.00 53.25 632 VAL A O 1
ATOM 4863 N N . LEU A 1 633 ? 2.769 3.644 16.748 1.00 47.09 633 LEU A N 1
ATOM 4864 C CA . LEU A 1 633 ? 1.595 3.678 15.858 1.00 47.09 633 LEU A CA 1
ATOM 4865 C C . LEU A 1 633 ? 0.373 4.438 16.373 1.00 47.09 633 LEU A C 1
ATOM 4867 O O . LEU A 1 633 ? -0.556 4.686 15.610 1.00 47.09 633 LEU A O 1
ATOM 4871 N N . ARG A 1 634 ? 0.366 4.868 17.633 1.00 41.00 634 ARG A N 1
ATOM 4872 C CA . ARG A 1 634 ? -0.453 6.024 18.005 1.00 41.00 634 ARG A CA 1
ATOM 4873 C C . ARG A 1 634 ? 0.477 7.209 17.867 1.00 41.00 634 ARG A C 1
ATOM 4875 O O . ARG A 1 634 ? 1.500 7.174 18.550 1.00 41.00 634 ARG A O 1
ATOM 4882 N N . PRO A 1 635 ? 0.191 8.210 17.014 1.00 29.95 635 PRO A N 1
ATOM 4883 C CA . PRO A 1 635 ? 1.086 9.342 16.875 1.00 29.95 635 PRO A CA 1
ATOM 4884 C C . PRO A 1 635 ? 1.327 9.907 18.273 1.00 29.95 635 PRO A C 1
ATOM 4886 O O . PRO A 1 635 ? 0.433 10.482 18.898 1.00 29.95 635 PRO A O 1
ATOM 4889 N N . ALA A 1 636 ? 2.540 9.701 18.793 1.00 28.08 636 ALA A N 1
ATOM 4890 C CA . ALA A 1 636 ? 3.060 10.585 19.806 1.00 28.08 636 ALA A CA 1
ATOM 4891 C C . ALA A 1 636 ? 2.978 11.960 19.154 1.00 28.08 636 ALA A C 1
ATOM 4893 O O . ALA A 1 636 ? 3.479 12.125 18.038 1.00 28.08 636 ALA A O 1
ATOM 4894 N N . ALA A 1 637 ? 2.259 12.884 19.797 1.00 26.33 637 ALA A N 1
ATOM 4895 C CA . ALA A 1 637 ? 2.078 14.240 19.303 1.00 26.33 637 ALA A CA 1
ATOM 4896 C C . ALA A 1 637 ? 3.399 14.720 18.677 1.00 26.33 637 ALA A C 1
ATOM 4898 O O . ALA A 1 637 ? 4.424 14.679 19.370 1.00 26.33 637 ALA A O 1
ATOM 4899 N N . PRO A 1 638 ? 3.424 15.081 17.381 1.00 29.16 638 PRO A N 1
ATOM 4900 C CA . PRO A 1 638 ? 4.664 15.477 16.747 1.00 29.16 638 PRO A CA 1
ATOM 4901 C C . PRO A 1 638 ? 5.239 16.653 17.530 1.00 29.16 638 PRO A C 1
ATOM 4903 O O . PRO A 1 638 ? 4.547 17.633 17.819 1.00 29.16 638 PRO A O 1
ATOM 4906 N N . THR A 1 639 ? 6.511 16.542 17.906 1.00 26.50 639 THR A N 1
ATOM 4907 C CA . THR A 1 639 ? 7.262 17.664 18.461 1.00 26.50 639 THR A CA 1
ATOM 4908 C C . THR A 1 639 ? 7.151 18.816 17.457 1.00 26.50 639 THR A C 1
ATOM 4910 O O . THR A 1 639 ? 7.373 18.572 16.267 1.00 26.50 639 THR A O 1
ATOM 4913 N N . PRO A 1 640 ? 6.781 20.043 17.872 1.00 28.11 640 PRO A N 1
ATOM 4914 C CA . PRO A 1 640 ? 6.451 21.106 16.934 1.00 28.11 640 PRO A CA 1
ATOM 4915 C C . PRO A 1 640 ? 7.600 21.330 15.955 1.00 28.11 640 PRO A C 1
ATOM 4917 O O . PRO A 1 640 ? 8.725 21.619 16.372 1.00 28.11 640 PRO A O 1
ATOM 4920 N N . ALA A 1 641 ? 7.314 21.209 14.658 1.00 27.83 641 ALA A N 1
ATOM 4921 C CA . ALA A 1 641 ? 8.225 21.663 13.624 1.00 27.83 641 ALA A CA 1
ATOM 4922 C C . ALA A 1 641 ? 8.550 23.138 13.896 1.00 27.83 641 ALA A C 1
ATOM 4924 O O . ALA A 1 641 ? 7.658 23.983 14.014 1.00 27.83 641 ALA A O 1
ATOM 4925 N N . SER A 1 642 ? 9.836 23.448 14.028 1.00 32.59 642 SER A N 1
ATOM 4926 C CA . SER A 1 642 ? 10.325 24.812 14.163 1.00 32.59 642 SER A CA 1
ATOM 4927 C C . SER A 1 642 ? 10.187 25.541 12.825 1.00 32.59 642 SER A C 1
ATOM 4929 O O . SER A 1 642 ? 11.136 25.697 12.065 1.00 32.59 642 SER A O 1
ATOM 4931 N N . SER A 1 643 ? 8.986 26.030 12.525 1.00 32.06 643 SER A N 1
ATOM 4932 C CA . SER A 1 643 ? 8.790 26.982 11.433 1.00 32.06 643 SER A CA 1
ATOM 4933 C C . SER A 1 643 ? 7.645 27.945 11.735 1.00 32.06 643 SER A C 1
ATOM 4935 O O . SER A 1 643 ? 6.478 27.624 11.538 1.00 32.06 643 SER A O 1
ATOM 4937 N N . GLY A 1 644 ? 8.017 29.154 12.167 1.00 30.36 644 GLY A N 1
ATOM 4938 C CA . GLY A 1 644 ? 7.157 30.338 12.186 1.00 30.36 644 GLY A CA 1
ATOM 4939 C C . GLY A 1 644 ? 6.146 30.388 13.333 1.00 30.36 644 GLY A C 1
ATOM 4940 O O . GLY A 1 644 ? 5.342 29.487 13.526 1.00 30.36 644 GLY A O 1
ATOM 4941 N N . ARG A 1 645 ? 6.143 31.498 14.079 1.00 29.48 645 ARG A N 1
ATOM 4942 C CA . ARG A 1 645 ? 5.059 31.871 15.001 1.00 29.48 645 ARG A CA 1
ATOM 4943 C C . ARG A 1 645 ? 3.725 31.942 14.233 1.00 29.48 645 ARG A C 1
ATOM 4945 O O . ARG A 1 645 ? 3.380 33.003 13.723 1.00 29.48 645 ARG A O 1
ATOM 4952 N N . ARG A 1 646 ? 2.976 30.841 14.147 1.00 41.72 646 ARG A N 1
ATOM 4953 C CA . ARG A 1 646 ? 1.527 30.869 13.900 1.00 41.72 646 ARG A CA 1
ATOM 4954 C C . ARG A 1 646 ? 0.830 30.999 15.250 1.00 41.72 646 ARG A C 1
ATOM 4956 O O . ARG A 1 646 ? 1.192 30.316 16.204 1.00 41.72 646 ARG A O 1
ATOM 4963 N N . THR A 1 647 ? -0.139 31.901 15.338 1.00 53.22 647 THR A N 1
ATOM 4964 C CA . THR A 1 647 ? -1.103 31.946 16.443 1.00 53.22 647 THR A CA 1
ATOM 4965 C C . THR A 1 647 ? -1.776 30.577 16.569 1.00 53.22 647 THR A C 1
ATOM 4967 O O . THR A 1 647 ? -2.097 29.963 15.551 1.00 53.22 647 THR A O 1
ATOM 4970 N N . ALA A 1 648 ? -1.934 30.067 17.793 1.00 72.69 648 ALA A N 1
ATOM 4971 C CA . ALA A 1 648 ? -2.526 28.751 18.032 1.00 72.69 648 ALA A CA 1
ATOM 4972 C C . ALA A 1 648 ? -3.931 28.671 17.410 1.00 72.69 648 ALA A C 1
ATOM 4974 O O . ALA A 1 648 ? -4.748 29.553 17.651 1.00 72.69 648 ALA A O 1
ATOM 4975 N N . THR A 1 649 ? -4.199 27.631 16.615 1.00 87.50 649 THR A N 1
ATOM 4976 C CA . THR A 1 649 ? -5.497 27.413 15.957 1.00 87.50 649 THR A CA 1
ATOM 4977 C C . THR A 1 649 ? -6.606 27.195 16.990 1.00 87.50 649 THR A C 1
ATOM 4979 O O . THR A 1 649 ? -6.541 26.250 17.790 1.00 87.50 649 THR A O 1
ATOM 4982 N N . ARG A 1 650 ? -7.632 28.051 16.958 1.00 94.62 650 ARG A N 1
ATOM 4983 C CA . ARG A 1 650 ? -8.716 28.112 17.949 1.00 94.62 650 ARG A CA 1
ATOM 4984 C C . ARG A 1 650 ? -9.965 27.384 17.468 1.00 94.62 650 ARG A C 1
ATOM 4986 O O . ARG A 1 650 ? -10.452 27.643 16.367 1.00 94.62 650 ARG A O 1
ATOM 4993 N N . VAL A 1 651 ? -10.507 26.495 18.296 1.00 96.69 651 VAL A N 1
ATOM 4994 C CA . VAL A 1 651 ? -11.652 25.635 17.947 1.00 96.69 651 VAL A CA 1
ATOM 4995 C C . VAL A 1 651 ? -12.664 25.640 19.087 1.00 96.69 651 VAL A C 1
ATOM 4997 O O . VAL A 1 651 ? -12.296 25.471 20.246 1.00 96.69 651 VAL A O 1
ATOM 5000 N N . ALA A 1 652 ? -13.947 25.808 18.766 1.00 98.06 652 ALA A N 1
ATOM 5001 C CA . ALA A 1 652 ? -15.038 25.726 19.739 1.00 98.06 652 ALA A CA 1
ATOM 5002 C C . ALA A 1 652 ? -15.988 24.566 19.424 1.00 98.06 652 ALA A C 1
ATOM 5004 O O . ALA A 1 652 ? -16.202 24.242 18.255 1.00 98.06 652 ALA A O 1
ATOM 5005 N N . ALA A 1 653 ? -16.601 23.980 20.454 1.00 98.56 653 ALA A N 1
ATOM 5006 C CA . ALA A 1 653 ? -17.758 23.111 20.254 1.00 98.56 653 ALA A CA 1
ATOM 5007 C C . ALA A 1 653 ? -18.982 23.967 19.934 1.00 98.56 653 ALA A C 1
ATOM 5009 O O . ALA A 1 653 ? -19.268 24.923 20.651 1.00 98.56 653 ALA A O 1
ATOM 5010 N N . VAL A 1 654 ? -19.709 23.627 18.875 1.00 98.56 654 VAL A N 1
ATOM 5011 C CA . VAL A 1 654 ? -20.930 24.319 18.460 1.00 98.56 654 VAL A CA 1
ATOM 5012 C C . VAL A 1 654 ? -22.104 23.365 18.616 1.00 98.56 654 VAL A C 1
ATOM 5014 O O . VAL A 1 654 ? -22.140 22.309 17.986 1.00 98.56 654 VAL A O 1
ATOM 5017 N N . VAL A 1 655 ? -23.055 23.763 19.461 1.00 98.25 655 VAL A N 1
ATOM 5018 C CA . VAL A 1 655 ? -24.211 22.964 19.873 1.00 98.25 655 VAL A CA 1
ATOM 5019 C C . VAL A 1 655 ? -25.498 23.687 19.462 1.00 98.25 655 VAL A C 1
ATOM 5021 O O . VAL A 1 655 ? -25.965 24.574 20.186 1.00 98.25 655 VAL A O 1
ATOM 5024 N N . PRO A 1 656 ? -26.078 23.376 18.288 1.00 96.12 656 PRO A N 1
ATOM 5025 C CA . PRO A 1 656 ? -27.333 23.977 17.863 1.00 96.12 656 PRO A CA 1
ATOM 5026 C C . PRO A 1 656 ? -28.545 23.311 18.509 1.00 96.12 656 PRO A C 1
ATOM 5028 O O . PRO A 1 656 ? -28.713 22.092 18.480 1.00 96.12 656 PRO A O 1
ATOM 5031 N N . VAL A 1 657 ? -29.430 24.138 19.057 1.00 94.19 657 VAL A N 1
ATOM 5032 C CA . VAL A 1 657 ? -30.613 23.713 19.799 1.00 94.19 657 VAL A CA 1
ATOM 5033 C C . VAL A 1 657 ? -31.876 24.069 19.027 1.00 94.19 657 VAL A C 1
ATOM 5035 O O . VAL A 1 657 ? -32.202 25.234 18.837 1.00 94.19 657 VAL A O 1
ATOM 5038 N N . ASP A 1 658 ? -32.637 23.050 18.650 1.00 90.19 658 ASP A N 1
ATOM 5039 C CA . ASP A 1 658 ? -34.059 23.191 18.340 1.00 90.19 658 ASP A CA 1
ATOM 5040 C C . ASP A 1 658 ? -34.833 22.512 19.481 1.00 90.19 658 ASP A C 1
ATOM 5042 O O . ASP A 1 658 ? -34.587 21.327 19.732 1.00 90.19 658 ASP A O 1
ATOM 5046 N N . PRO A 1 659 ? -35.679 23.241 20.234 1.00 85.69 659 PRO A N 1
ATOM 5047 C CA . PRO A 1 659 ? -36.370 22.694 21.397 1.00 85.69 659 PRO A CA 1
ATOM 5048 C C . PRO A 1 659 ? -37.558 21.799 21.024 1.00 85.69 659 PRO A C 1
ATOM 5050 O O . PRO A 1 659 ? -38.016 21.027 21.862 1.00 85.69 659 PRO A O 1
ATOM 5053 N N . GLU A 1 660 ? -38.071 21.887 19.794 1.00 85.69 660 GLU A N 1
ATOM 5054 C CA . GLU A 1 660 ? -39.256 21.142 19.370 1.00 85.69 660 GLU A CA 1
ATOM 5055 C C . GLU A 1 660 ? -38.885 19.837 18.671 1.00 85.69 660 GLU A C 1
ATOM 5057 O O . GLU A 1 660 ? -39.509 18.798 18.924 1.00 85.69 660 GLU A O 1
ATOM 5062 N N . ARG A 1 661 ? -37.887 19.877 17.778 1.00 88.19 661 ARG A N 1
ATOM 5063 C CA . ARG A 1 661 ? -37.531 18.742 16.918 1.00 88.19 661 ARG A CA 1
ATOM 5064 C C . ARG A 1 661 ? -36.039 18.443 16.911 1.00 88.19 661 ARG A C 1
ATOM 5066 O O . ARG A 1 661 ? -35.200 19.320 17.076 1.00 88.19 661 ARG A O 1
ATOM 5073 N N . ASN A 1 662 ? -35.711 17.171 16.716 1.00 88.00 662 ASN A N 1
ATOM 5074 C CA . ASN A 1 662 ? -34.335 16.720 16.533 1.00 88.00 662 ASN A CA 1
ATOM 5075 C C . ASN A 1 662 ? -33.957 16.588 15.048 1.00 88.00 662 ASN A C 1
ATOM 5077 O O . ASN A 1 662 ? -34.767 16.857 14.159 1.00 88.00 662 ASN A O 1
ATOM 5081 N N . GLY A 1 663 ? -32.734 16.120 14.788 1.00 84.31 663 GLY A N 1
ATOM 5082 C CA . GLY A 1 663 ? -32.210 15.890 13.439 1.00 84.31 663 GLY A CA 1
ATOM 5083 C C . GLY A 1 663 ? -32.982 14.870 12.595 1.00 84.31 663 GLY A C 1
ATOM 5084 O O . GLY A 1 663 ? -32.899 14.911 11.373 1.00 84.31 663 GLY A O 1
ATOM 5085 N N . LEU A 1 664 ? -33.787 14.004 13.221 1.00 87.00 664 LEU A N 1
ATOM 5086 C CA . LEU A 1 664 ? -34.691 13.057 12.553 1.00 87.00 664 LEU A CA 1
ATOM 5087 C C . LEU A 1 664 ? -36.116 13.613 12.384 1.00 87.00 664 LEU A C 1
ATOM 5089 O O . LEU A 1 664 ? -37.015 12.919 11.907 1.00 87.00 664 LEU A O 1
ATOM 5093 N N . GLY A 1 665 ? -36.351 14.862 12.792 1.00 85.94 665 GLY A N 1
ATOM 5094 C CA . GLY A 1 665 ? -37.652 15.519 12.729 1.00 85.94 665 GLY A CA 1
ATOM 5095 C C . GLY A 1 665 ? -38.667 15.005 13.752 1.00 85.94 665 GLY A C 1
ATOM 5096 O O . GLY A 1 665 ? -39.848 15.344 13.637 1.00 85.94 665 GLY A O 1
ATOM 5097 N N . VAL A 1 666 ? -38.255 14.214 14.749 1.00 84.94 666 VAL A N 1
ATOM 5098 C CA . VAL A 1 666 ? -39.133 13.755 15.839 1.00 84.94 666 VAL A CA 1
ATOM 5099 C C . VAL A 1 666 ? -39.076 14.705 17.032 1.00 84.94 666 VAL A C 1
ATOM 5101 O O . VAL A 1 666 ? -38.183 15.546 17.126 1.00 84.94 666 VAL A O 1
ATOM 5104 N N . ARG A 1 667 ? -40.057 14.595 17.938 1.00 85.81 667 ARG A N 1
ATOM 5105 C CA . ARG A 1 667 ? -40.165 15.473 19.109 1.00 85.81 667 ARG A CA 1
ATOM 5106 C C . ARG A 1 667 ? -38.940 15.322 20.012 1.00 85.81 667 ARG A C 1
ATOM 5108 O O . ARG A 1 667 ? -38.644 14.217 20.467 1.00 85.81 667 ARG A O 1
ATOM 5115 N N . ARG A 1 668 ? -38.287 16.441 20.315 1.00 87.69 668 ARG A N 1
ATOM 5116 C CA . ARG A 1 668 ? -37.123 16.506 21.203 1.00 87.69 668 ARG A CA 1
ATOM 5117 C C . ARG A 1 668 ? -37.540 16.937 22.610 1.00 87.69 668 ARG A C 1
ATOM 5119 O O . ARG A 1 668 ? -38.480 17.710 22.773 1.00 87.69 668 ARG A O 1
ATOM 5126 N N . ARG A 1 669 ? -36.851 16.418 23.628 1.00 85.94 669 ARG A N 1
ATOM 5127 C CA . ARG A 1 669 ? -36.937 16.890 25.018 1.00 85.94 669 ARG A CA 1
ATOM 5128 C C . ARG A 1 669 ? -35.531 16.942 25.597 1.00 85.94 669 ARG A C 1
ATOM 5130 O O . ARG A 1 669 ? -34.867 15.914 25.643 1.00 85.94 669 ARG A O 1
ATOM 5137 N N . LEU A 1 670 ? -35.076 18.133 25.975 1.00 91.12 670 LEU A N 1
ATOM 5138 C CA . LEU A 1 670 ? -33.714 18.381 26.475 1.00 91.12 670 LEU A CA 1
ATOM 5139 C C . LEU A 1 670 ? -33.663 18.592 27.995 1.00 91.12 670 LEU A C 1
ATOM 5141 O O . LEU A 1 670 ? -32.595 18.516 28.598 1.00 91.12 670 LEU A O 1
ATOM 5145 N N . ASP A 1 671 ? -34.824 18.850 28.589 1.00 90.62 671 ASP A N 1
ATOM 5146 C CA . ASP A 1 671 ? -35.092 19.081 30.008 1.00 90.62 671 ASP A CA 1
ATOM 5147 C C . ASP A 1 671 ? -35.323 17.781 30.799 1.00 90.62 671 ASP A C 1
ATOM 5149 O O . ASP A 1 671 ? -35.228 17.769 32.024 1.00 90.62 671 ASP A O 1
ATOM 5153 N N . VAL A 1 672 ? -35.602 16.673 30.107 1.00 90.94 672 VAL A N 1
ATOM 5154 C CA . VAL A 1 672 ? -35.783 15.355 30.732 1.00 90.94 672 VAL A CA 1
ATOM 5155 C C . VAL A 1 672 ? -34.493 14.863 31.401 1.00 90.94 672 VAL A C 1
ATOM 5157 O O . VAL A 1 672 ? -33.402 15.097 30.874 1.00 90.94 672 VAL A O 1
ATOM 5160 N N . PRO A 1 673 ? -34.596 14.179 32.556 1.00 90.31 673 PRO A N 1
ATOM 5161 C CA . PRO A 1 673 ? -33.428 13.751 33.305 1.00 90.31 673 PRO A CA 1
ATOM 5162 C C . PRO A 1 673 ? -32.761 12.522 32.675 1.00 90.31 673 PRO A C 1
ATOM 5164 O O . PRO A 1 673 ? -33.362 11.458 32.595 1.00 90.31 673 PRO A O 1
ATOM 5167 N N . PHE A 1 674 ? -31.481 12.644 32.335 1.00 90.62 674 PHE A N 1
ATOM 5168 C CA . PHE A 1 674 ? -30.557 11.545 32.083 1.00 90.62 674 PHE A CA 1
ATOM 5169 C C . PHE A 1 674 ? -29.545 11.489 33.233 1.00 90.62 674 PHE A C 1
ATOM 5171 O O . PHE A 1 674 ? -28.828 12.457 33.496 1.00 90.62 674 PHE A O 1
ATOM 5178 N N . ARG A 1 675 ? -29.518 10.375 33.977 1.00 89.00 675 ARG A N 1
ATOM 5179 C CA . ARG A 1 675 ? -28.684 10.213 35.190 1.00 89.00 675 ARG A CA 1
ATOM 5180 C C . ARG A 1 675 ? -28.824 11.381 36.183 1.00 89.00 675 ARG A C 1
ATOM 5182 O O . ARG A 1 675 ? -27.836 11.915 36.689 1.00 89.00 675 ARG A O 1
ATOM 5189 N N . GLY A 1 676 ? -30.068 11.799 36.422 1.00 88.56 676 GLY A N 1
ATOM 5190 C CA . GLY A 1 676 ? -30.415 12.841 37.395 1.00 88.56 676 GLY A CA 1
ATOM 5191 C C . GLY A 1 676 ? -30.161 14.288 36.950 1.00 88.56 676 GLY A C 1
ATOM 5192 O O . GLY A 1 676 ? -30.326 15.191 37.764 1.00 88.56 676 GLY A O 1
ATOM 5193 N N . ARG A 1 677 ? -29.780 14.534 35.690 1.00 91.44 677 ARG A N 1
ATOM 5194 C CA . ARG A 1 677 ? -29.561 15.880 35.123 1.00 91.44 677 ARG A CA 1
ATOM 5195 C C . ARG A 1 677 ? -30.312 16.052 33.806 1.00 91.44 677 ARG A C 1
ATOM 5197 O O . ARG A 1 677 ? -30.441 15.062 33.094 1.00 91.44 677 ARG A O 1
ATOM 5204 N N . PRO A 1 678 ? -30.732 17.270 33.421 1.00 95.50 678 PRO A N 1
ATOM 5205 C CA . PRO A 1 678 ? -31.211 17.523 32.064 1.00 95.50 678 PRO A CA 1
ATOM 5206 C C . PRO A 1 678 ? -30.214 17.020 31.009 1.00 95.50 678 PRO A C 1
ATOM 5208 O O . PRO A 1 678 ? -29.001 17.176 31.167 1.00 95.50 678 PRO A O 1
ATOM 5211 N N . VAL A 1 679 ? -30.707 16.429 29.922 1.00 94.56 679 VAL A N 1
ATOM 5212 C CA . VAL A 1 679 ? -29.871 15.864 28.842 1.00 94.56 679 VAL A CA 1
ATOM 5213 C C . VAL A 1 679 ? -28.919 16.901 28.243 1.00 94.56 679 VAL A C 1
ATOM 5215 O O . VAL A 1 679 ? -27.748 16.595 27.994 1.00 94.56 679 VAL A O 1
ATOM 5218 N N . LEU A 1 680 ? -29.394 18.137 28.048 1.00 96.38 680 LEU A N 1
ATOM 5219 C CA . LEU A 1 680 ? -28.543 19.225 27.564 1.00 96.38 680 LEU A CA 1
ATOM 5220 C C . LEU A 1 680 ? -27.407 19.511 28.555 1.00 96.38 680 LEU A C 1
ATOM 5222 O O . LEU A 1 680 ? -26.254 19.581 28.141 1.00 96.38 680 LEU A O 1
ATOM 5226 N N . GLN A 1 681 ? -27.701 19.588 29.858 1.00 96.81 681 GLN A N 1
ATOM 5227 C CA . GLN A 1 681 ? -26.679 19.775 30.893 1.00 96.81 681 GLN A CA 1
ATOM 5228 C C . GLN A 1 681 ? -25.634 18.653 30.859 1.00 96.81 681 GLN A C 1
ATOM 5230 O O . GLN A 1 681 ? -24.440 18.935 30.854 1.00 96.81 681 GLN A O 1
ATOM 5235 N N . ALA A 1 682 ? -26.064 17.390 30.788 1.00 95.06 682 ALA A N 1
ATOM 5236 C CA . ALA A 1 682 ? -25.153 16.245 30.747 1.00 95.06 682 ALA A CA 1
ATOM 5237 C C . ALA A 1 682 ? -24.202 16.297 29.536 1.00 95.06 682 ALA A C 1
ATOM 5239 O O . ALA A 1 682 ? -23.006 16.029 29.665 1.00 95.06 682 ALA A O 1
ATOM 5240 N N . THR A 1 683 ? -24.718 16.701 28.372 1.00 96.19 683 THR A N 1
ATOM 5241 C CA . THR A 1 683 ? -23.919 16.879 27.151 1.00 96.19 683 THR A CA 1
ATOM 5242 C C . THR A 1 683 ? -22.885 17.998 27.316 1.00 96.19 683 THR A C 1
ATOM 5244 O O . THR A 1 683 ? -21.709 17.815 26.997 1.00 96.19 683 THR A O 1
ATOM 5247 N N . LEU A 1 684 ? -23.293 19.150 27.859 1.00 97.88 684 LEU A N 1
ATOM 5248 C CA . LEU A 1 684 ? -22.407 20.301 28.059 1.00 97.88 684 LEU A CA 1
ATOM 5249 C C . LEU A 1 684 ? -21.323 20.039 29.108 1.00 97.88 684 LEU A C 1
ATOM 5251 O O . LEU A 1 684 ? -20.178 20.430 28.901 1.00 97.88 684 LEU A O 1
ATOM 5255 N N . GLU A 1 685 ? -21.646 19.343 30.200 1.00 95.88 685 GLU A N 1
ATOM 5256 C CA . GLU A 1 685 ? -20.662 18.941 31.213 1.00 95.88 685 GLU A CA 1
ATOM 5257 C C . GLU A 1 685 ? -19.593 18.017 30.631 1.00 95.88 685 GLU A C 1
ATOM 5259 O O . GLU A 1 685 ? -18.417 18.166 30.958 1.00 95.88 685 GLU A O 1
ATOM 5264 N N . ARG A 1 686 ? -19.973 17.092 29.738 1.00 94.94 686 ARG A N 1
ATOM 5265 C CA . ARG A 1 686 ? -19.009 16.239 29.032 1.00 94.94 686 ARG A CA 1
ATOM 5266 C C . ARG A 1 686 ? -18.112 17.040 28.099 1.00 94.94 686 ARG A C 1
ATOM 5268 O O . ARG A 1 686 ? -16.895 16.883 28.167 1.00 94.94 686 ARG A O 1
ATOM 5275 N N . LEU A 1 687 ? -18.679 17.928 27.281 1.00 97.06 687 LEU A N 1
ATOM 5276 C CA . LEU A 1 687 ? -17.888 18.829 26.432 1.00 97.06 687 LEU A CA 1
ATOM 5277 C C . LEU A 1 687 ? -16.956 19.718 27.260 1.00 97.06 687 LEU A C 1
ATOM 5279 O O . LEU A 1 687 ? -15.818 19.946 26.862 1.00 97.06 687 LEU A O 1
ATOM 5283 N N . GLY A 1 688 ? -17.400 20.145 28.443 1.00 96.69 688 GLY A N 1
ATOM 5284 C CA . GLY A 1 688 ? -16.621 20.939 29.391 1.00 96.69 688 GLY A CA 1
ATOM 5285 C C . GLY A 1 688 ? -15.352 20.256 29.915 1.00 96.69 688 GLY A C 1
ATOM 5286 O O . GLY A 1 688 ? -14.538 20.925 30.541 1.00 96.69 688 GLY A O 1
ATOM 5287 N N . ARG A 1 689 ? -15.161 18.953 29.664 1.00 95.88 689 ARG A N 1
ATOM 5288 C CA . ARG A 1 689 ? -13.950 18.200 30.042 1.00 95.88 689 ARG A CA 1
ATOM 5289 C C . ARG A 1 689 ? -12.831 18.274 29.008 1.00 95.88 689 ARG A C 1
ATOM 5291 O O . ARG A 1 689 ? -11.734 17.803 29.290 1.00 95.88 689 ARG A O 1
ATOM 5298 N N . SER A 1 690 ? -13.105 18.790 27.810 1.00 96.06 690 SER A N 1
ATOM 5299 C CA . SER A 1 690 ? -12.111 18.827 26.737 1.00 96.06 690 SER A CA 1
ATOM 5300 C C . SER A 1 690 ? -10.896 19.657 27.150 1.00 96.06 690 SER A C 1
ATOM 5302 O O . SER A 1 690 ? -11.045 20.789 27.613 1.00 96.06 690 SER A O 1
ATOM 5304 N N . ALA A 1 691 ? -9.702 19.148 26.858 1.00 93.75 691 ALA A N 1
ATOM 5305 C CA . ALA A 1 691 ? -8.460 19.898 27.030 1.00 93.75 691 ALA A CA 1
ATOM 5306 C C . ALA A 1 691 ? -8.080 20.708 25.778 1.00 93.75 691 ALA A C 1
ATOM 5308 O O . ALA A 1 691 ? -7.101 21.457 25.797 1.00 93.75 691 ALA A O 1
ATOM 5309 N N . THR A 1 692 ? -8.802 20.528 24.666 1.00 94.56 692 THR A N 1
ATOM 5310 C CA . THR A 1 692 ? -8.395 21.073 23.365 1.00 94.56 692 THR A CA 1
ATOM 5311 C C . THR A 1 692 ? -9.271 22.216 22.864 1.00 94.56 692 THR A C 1
ATOM 5313 O O . THR A 1 692 ? -8.759 23.066 22.135 1.00 94.56 692 THR A O 1
ATOM 5316 N N . LEU A 1 693 ? -10.546 22.267 23.248 1.00 96.56 693 LEU A N 1
ATOM 5317 C CA . LEU A 1 693 ? -11.499 23.307 22.862 1.00 96.56 693 LEU A CA 1
ATOM 5318 C C . LEU A 1 693 ? -11.300 24.603 23.655 1.00 96.56 693 LEU A C 1
ATOM 5320 O O . LEU A 1 693 ? -11.083 24.592 24.863 1.00 96.56 693 LEU A O 1
ATOM 5324 N N . ASP A 1 694 ? -11.471 25.733 22.974 1.00 96.56 694 ASP A N 1
ATOM 5325 C CA . ASP A 1 694 ? -11.418 27.069 23.568 1.00 96.56 694 ASP A CA 1
ATOM 5326 C C . ASP A 1 694 ? -12.673 27.402 24.395 1.00 96.56 694 ASP A C 1
ATOM 5328 O O . ASP A 1 694 ? -12.606 28.180 25.348 1.00 96.56 694 ASP A O 1
ATOM 5332 N N . ARG A 1 695 ? -13.840 26.914 23.952 1.00 97.75 695 ARG A N 1
ATOM 5333 C CA . ARG A 1 695 ? -15.168 27.220 24.513 1.00 97.75 695 ARG A CA 1
ATOM 5334 C C . ARG A 1 695 ? -16.260 26.332 23.919 1.00 97.75 695 ARG A C 1
ATOM 5336 O O . ARG A 1 695 ? -16.048 25.661 22.906 1.00 97.75 695 ARG A O 1
ATOM 5343 N N . ILE A 1 696 ? -17.449 26.414 24.508 1.00 98.62 696 ILE A N 1
ATOM 5344 C CA . ILE A 1 696 ? -18.689 25.845 23.977 1.00 98.62 696 ILE A CA 1
ATOM 5345 C C . ILE A 1 696 ? -19.608 26.989 23.538 1.00 98.62 696 ILE A C 1
ATOM 5347 O O . ILE A 1 696 ? -19.758 27.980 24.248 1.00 98.62 696 ILE A O 1
ATOM 5351 N N . ILE A 1 697 ? -20.226 26.858 22.367 1.00 98.62 697 ILE A N 1
ATOM 5352 C CA . ILE A 1 697 ? -21.165 27.819 21.792 1.00 98.62 697 ILE A CA 1
ATOM 5353 C C . ILE A 1 697 ? -22.526 27.140 21.644 1.00 98.62 697 ILE A C 1
ATOM 5355 O O . ILE A 1 697 ? -22.675 26.220 20.838 1.00 98.62 697 ILE A O 1
ATOM 5359 N N . LEU A 1 698 ? -23.530 27.616 22.379 1.00 97.94 698 LEU A N 1
ATOM 5360 C CA . LEU A 1 698 ? -24.924 27.224 22.181 1.00 97.94 698 LEU A CA 1
ATOM 5361 C C . LEU A 1 698 ? -25.589 28.154 21.173 1.00 97.94 698 LEU A C 1
ATOM 5363 O O . LEU A 1 698 ? -25.681 29.358 21.407 1.00 97.94 698 LEU A O 1
ATOM 5367 N N . LEU A 1 699 ? -26.120 27.584 20.094 1.00 97.62 699 LEU A N 1
ATOM 5368 C CA . LEU A 1 699 ? -26.982 28.306 19.160 1.00 97.62 699 LEU A CA 1
ATOM 5369 C C . LEU A 1 699 ? -28.430 28.015 19.545 1.00 97.62 699 LEU A C 1
ATOM 5371 O O . LEU A 1 699 ? -28.883 26.881 19.395 1.00 97.62 699 LEU A O 1
ATOM 5375 N N . VAL A 1 700 ? -29.153 29.003 20.067 1.00 96.62 700 VAL A N 1
ATOM 5376 C CA . VAL A 1 700 ? -30.497 28.794 20.633 1.00 96.62 700 VAL A CA 1
ATOM 5377 C C . VAL A 1 700 ? -31.517 29.770 20.046 1.00 96.62 700 VAL A C 1
ATOM 5379 O O . VAL A 1 700 ? -31.159 30.902 19.708 1.00 96.62 700 VAL A O 1
ATOM 5382 N N . PRO A 1 701 ? -32.802 29.384 19.949 1.00 94.88 701 PRO A N 1
ATOM 5383 C CA . PRO A 1 701 ? -33.869 30.317 19.630 1.00 94.88 701 PRO A CA 1
ATOM 5384 C C . PRO A 1 701 ? -33.993 31.399 20.702 1.00 94.88 701 PRO A C 1
ATOM 5386 O O . PRO A 1 701 ? -33.696 31.176 21.880 1.00 94.88 701 PRO A O 1
ATOM 5389 N N . ASP A 1 702 ? -34.503 32.558 20.308 1.00 93.81 702 ASP A N 1
ATOM 5390 C CA . ASP A 1 702 ? -34.692 33.701 21.204 1.00 93.81 702 ASP A CA 1
ATOM 5391 C C . ASP A 1 702 ? -35.678 33.371 22.333 1.00 93.81 702 ASP A C 1
ATOM 5393 O O . ASP A 1 702 ? -35.494 33.804 23.466 1.00 93.81 702 ASP A O 1
ATOM 5397 N N . ALA A 1 703 ? -36.686 32.546 22.037 1.00 91.88 703 ALA A N 1
ATOM 5398 C CA . ALA A 1 703 ? -37.746 32.170 22.969 1.00 91.88 703 ALA A CA 1
ATOM 5399 C C . ALA A 1 703 ? -37.359 31.069 23.977 1.00 91.88 703 ALA A C 1
ATOM 5401 O O . ALA A 1 703 ? -38.135 30.793 24.889 1.00 91.88 703 ALA A O 1
ATOM 5402 N N . LEU A 1 704 ? -36.205 30.408 23.817 1.00 92.62 704 LEU A N 1
ATOM 5403 C CA . LEU A 1 704 ? -35.807 29.315 24.705 1.00 92.62 704 LEU A CA 1
ATOM 5404 C C . LEU A 1 704 ? -35.183 29.858 25.998 1.00 92.62 704 LEU A C 1
ATOM 5406 O O . LEU A 1 704 ? -34.107 30.470 25.964 1.00 92.62 704 LEU A O 1
ATOM 5410 N N . ASP A 1 705 ? -35.827 29.582 27.132 1.00 91.00 705 ASP A N 1
ATOM 5411 C CA . ASP A 1 705 ? -35.251 29.815 28.456 1.00 91.00 705 ASP A CA 1
ATOM 5412 C C . ASP A 1 705 ? -34.329 28.651 28.851 1.00 91.00 705 ASP A C 1
ATOM 5414 O O . ASP A 1 705 ? -34.751 27.498 28.935 1.00 91.00 705 ASP A O 1
ATOM 5418 N N . LEU A 1 706 ? -33.051 28.964 29.065 1.00 92.12 706 LEU A N 1
ATOM 5419 C CA . LEU A 1 706 ? -32.027 27.995 29.454 1.00 92.12 706 LEU A CA 1
ATOM 5420 C C . LEU A 1 706 ? -31.856 27.901 30.971 1.00 92.12 706 LEU A C 1
ATOM 5422 O O . LEU A 1 706 ? -31.271 26.923 31.427 1.00 92.12 706 LEU A O 1
ATOM 5426 N N . GLY A 1 707 ? -32.339 28.879 31.746 1.00 88.94 707 GLY A N 1
ATOM 5427 C CA . GLY A 1 707 ? -32.114 28.948 33.194 1.00 88.94 707 GLY A CA 1
ATOM 5428 C C . GLY A 1 707 ? -32.527 27.677 33.952 1.00 88.94 707 GLY A C 1
ATOM 5429 O O . GLY A 1 707 ? -31.753 27.204 34.780 1.00 88.94 707 GLY A O 1
ATOM 5430 N N . PRO A 1 708 ? -33.688 27.066 33.647 1.00 89.88 708 PRO A N 1
ATOM 5431 C CA . PRO A 1 708 ? -34.113 25.813 34.276 1.00 89.88 708 PRO A CA 1
ATOM 5432 C C . PRO A 1 708 ? -33.355 24.560 33.805 1.00 89.88 708 PRO A C 1
ATOM 5434 O O . PRO A 1 708 ? -33.490 23.504 34.418 1.00 89.88 708 PRO A O 1
ATOM 5437 N N . ILE A 1 709 ? -32.620 24.640 32.690 1.00 92.12 709 ILE A N 1
ATOM 5438 C CA . ILE A 1 709 ? -32.051 23.478 31.988 1.00 92.12 709 ILE A CA 1
ATOM 5439 C C . ILE A 1 709 ? -30.530 23.413 32.160 1.00 92.12 709 ILE A C 1
ATOM 5441 O O . ILE A 1 709 ? -29.979 22.317 32.247 1.00 92.12 709 ILE A O 1
ATOM 5445 N N . VAL A 1 710 ? -29.853 24.566 32.182 1.00 95.81 710 VAL A N 1
ATOM 5446 C CA . VAL A 1 710 ? -28.392 24.669 32.131 1.00 95.81 710 VAL A CA 1
ATOM 5447 C C . VAL A 1 710 ? -27.847 25.394 33.357 1.00 95.81 710 VAL A C 1
ATOM 5449 O O . VAL A 1 710 ? -28.130 26.570 33.577 1.00 95.81 710 VAL A O 1
ATOM 5452 N N . ASP A 1 711 ? -26.981 24.708 34.096 1.00 95.25 711 ASP A N 1
ATOM 5453 C CA . ASP A 1 711 ? -26.159 25.272 35.162 1.00 95.25 711 ASP A CA 1
ATOM 5454 C C . ASP A 1 711 ? -24.731 25.493 34.643 1.00 95.25 711 ASP A C 1
ATOM 5456 O O . ASP A 1 711 ? -23.937 24.555 34.500 1.00 95.25 711 ASP A O 1
ATOM 5460 N N . GLN A 1 712 ? -24.411 26.756 34.349 1.00 93.94 712 GLN A N 1
ATOM 5461 C CA . GLN A 1 712 ? -23.115 27.150 33.790 1.00 93.94 712 GLN A CA 1
ATOM 5462 C C . GLN A 1 712 ? -21.949 26.902 34.750 1.00 93.94 712 GLN A C 1
ATOM 5464 O O . GLN A 1 712 ? -20.836 26.666 34.288 1.00 93.94 712 GLN A O 1
ATOM 5469 N N . ALA A 1 713 ? -22.181 26.916 36.067 1.00 93.50 713 ALA A N 1
ATOM 5470 C CA . ALA A 1 713 ? -21.115 26.754 37.056 1.00 93.50 713 ALA A CA 1
ATOM 5471 C C . ALA A 1 713 ? -20.505 25.342 37.044 1.00 93.50 713 ALA A C 1
ATOM 5473 O O . ALA A 1 713 ? -19.402 25.133 37.545 1.00 93.50 713 ALA A O 1
ATOM 5474 N N . ARG A 1 714 ? -21.217 24.372 36.461 1.00 94.00 714 ARG A N 1
ATOM 5475 C CA . ARG A 1 714 ? -20.797 22.970 36.365 1.00 94.00 714 ARG A CA 1
ATOM 5476 C C . ARG A 1 714 ? -20.089 22.627 35.052 1.00 94.00 714 ARG A C 1
ATOM 5478 O O . ARG A 1 714 ? -19.622 21.503 34.889 1.00 94.00 714 ARG A O 1
ATOM 5485 N N . ILE A 1 715 ? -20.013 23.570 34.115 1.00 96.19 715 ILE A N 1
ATOM 5486 C CA . ILE A 1 715 ? -19.401 23.368 32.802 1.00 96.19 715 ILE A CA 1
ATOM 5487 C C . ILE A 1 715 ? -17.946 23.848 32.865 1.00 96.19 715 ILE A C 1
ATOM 5489 O O . ILE A 1 715 ? -17.679 25.017 33.121 1.00 96.19 715 ILE A O 1
ATOM 5493 N N . GLY A 1 716 ? -16.995 22.944 32.613 1.00 93.69 716 GLY A N 1
ATOM 5494 C CA . GLY A 1 716 ? -15.554 23.223 32.735 1.00 93.69 716 GLY A CA 1
ATOM 5495 C C . GLY A 1 716 ? -14.951 24.140 31.660 1.00 93.69 716 GLY A C 1
ATOM 5496 O O . GLY A 1 716 ? -13.773 24.478 31.742 1.00 93.69 716 GLY A O 1
ATOM 5497 N N . LEU A 1 717 ? -15.741 24.565 30.668 1.00 96.44 717 LEU A N 1
ATOM 5498 C CA . LEU A 1 717 ? -15.328 25.464 29.587 1.00 96.44 717 LEU A CA 1
ATOM 5499 C C . LEU A 1 717 ? -16.217 26.715 29.533 1.00 96.44 717 LEU A C 1
ATOM 5501 O O . LEU A 1 717 ? -17.400 26.632 29.870 1.00 96.44 717 LEU A O 1
ATOM 5505 N N . PRO A 1 718 ? -15.699 27.857 29.036 1.00 97.25 718 PRO A N 1
ATOM 5506 C CA . PRO A 1 718 ? -16.515 29.044 28.806 1.00 97.25 718 PRO A CA 1
ATOM 5507 C C . PRO A 1 718 ? -17.717 28.735 27.905 1.00 97.25 718 PRO A C 1
ATOM 5509 O O . PRO A 1 718 ? -17.559 28.104 26.856 1.00 97.25 718 PRO A O 1
ATOM 5512 N N . LEU A 1 719 ? -18.898 29.215 28.300 1.00 97.19 719 LEU A N 1
ATOM 5513 C CA . LEU A 1 719 ? -20.146 29.037 27.561 1.00 97.19 719 LEU A CA 1
ATOM 5514 C C . LEU A 1 719 ? -20.563 30.343 26.875 1.00 97.19 719 LEU A C 1
ATOM 5516 O O . LEU A 1 719 ? -20.849 31.334 27.541 1.00 97.19 719 LEU A O 1
ATOM 5520 N N . GLU A 1 720 ? -20.640 30.335 25.548 1.00 97.19 720 GLU A N 1
ATOM 5521 C CA . GLU A 1 720 ? -21.206 31.424 24.750 1.00 97.19 720 GLU A CA 1
ATOM 5522 C C . GLU A 1 720 ? -22.628 31.054 24.314 1.00 97.19 720 GLU A C 1
ATOM 5524 O O . GLU A 1 720 ? -22.850 29.971 23.774 1.00 97.19 720 GLU A O 1
ATOM 5529 N N . ILE A 1 721 ? -23.590 31.961 24.492 1.00 96.62 721 ILE A N 1
ATOM 5530 C CA . ILE A 1 721 ? -24.972 31.772 24.031 1.00 96.62 721 ILE A CA 1
ATOM 5531 C C . ILE A 1 721 ? -25.233 32.724 22.861 1.00 96.62 721 ILE A C 1
ATOM 5533 O O . ILE A 1 721 ? -25.285 33.938 23.042 1.00 96.62 721 ILE A O 1
ATOM 5537 N N . GLU A 1 722 ? -25.442 32.172 21.666 1.00 96.56 722 GLU A N 1
ATOM 5538 C CA . GLU A 1 722 ? -25.816 32.917 20.462 1.00 96.56 722 GLU A CA 1
ATOM 5539 C C . GLU A 1 722 ? -27.323 32.770 20.208 1.00 96.56 722 GLU A C 1
ATOM 5541 O O . GLU A 1 722 ? -27.846 31.675 19.972 1.00 96.56 722 GLU A O 1
ATOM 5546 N N . ARG A 1 723 ? -28.026 33.902 20.234 1.00 95.19 723 ARG A N 1
ATOM 5547 C CA . ARG A 1 723 ? -29.464 33.991 19.966 1.00 95.19 723 ARG A CA 1
ATOM 5548 C C . ARG A 1 723 ? -29.725 34.050 18.457 1.00 95.19 723 ARG A C 1
ATOM 5550 O O . ARG A 1 723 ? -29.193 34.911 17.758 1.00 95.19 723 ARG A O 1
ATOM 5557 N N . CYS A 1 724 ? -30.495 33.089 17.948 1.00 93.50 724 CYS A N 1
ATOM 5558 C CA . CYS A 1 724 ? -30.622 32.809 16.514 1.00 93.50 724 CYS A CA 1
ATOM 5559 C C . CYS A 1 724 ? -32.012 33.115 15.925 1.00 93.50 724 CYS A C 1
ATOM 5561 O O . CYS A 1 724 ? -32.349 32.613 14.852 1.00 93.50 724 CYS A O 1
ATOM 5563 N N . GLY A 1 725 ? -32.843 33.925 16.582 1.00 92.25 725 GLY A N 1
ATOM 5564 C CA . GLY A 1 725 ? -34.204 34.178 16.115 1.00 92.25 725 GLY A CA 1
ATOM 5565 C C . GLY A 1 725 ? -35.121 32.995 16.418 1.00 92.25 725 GLY A C 1
ATOM 5566 O O . GLY A 1 725 ? -35.169 32.494 17.540 1.00 92.25 725 GLY A O 1
ATOM 5567 N N . ARG A 1 726 ? -35.870 32.525 15.413 1.00 89.12 726 ARG A N 1
ATOM 5568 C CA . ARG A 1 726 ? -36.841 31.428 15.590 1.00 89.12 726 ARG A CA 1
ATOM 5569 C C . ARG A 1 726 ? -36.191 30.042 15.692 1.00 89.12 726 ARG A C 1
ATOM 5571 O O . ARG A 1 726 ? -36.714 29.192 16.402 1.00 89.12 726 ARG A O 1
ATOM 5578 N N . SER A 1 727 ? -35.100 29.798 14.971 1.00 89.94 727 SER A N 1
ATOM 5579 C CA . SER A 1 727 ? -34.352 28.535 14.996 1.00 89.94 727 SER A CA 1
ATOM 5580 C C . SER A 1 727 ? -32.906 28.797 14.567 1.00 89.94 727 SER A C 1
ATOM 5582 O O . SER A 1 727 ? -32.693 29.648 13.699 1.00 89.94 727 SER A O 1
ATOM 5584 N N . PRO A 1 728 ? -31.909 28.093 15.136 1.00 90.56 728 PRO A N 1
ATOM 5585 C CA . PRO A 1 728 ? -30.542 28.134 14.620 1.00 90.56 728 PRO A CA 1
ATOM 5586 C C . PRO A 1 728 ? -30.418 27.484 13.237 1.00 90.56 728 PRO A C 1
ATOM 5588 O O . PRO A 1 728 ? -29.516 27.840 12.477 1.00 90.56 728 PRO A O 1
ATOM 5591 N N . PHE A 1 729 ? -31.315 26.554 12.901 1.00 89.50 729 PHE A N 1
ATOM 5592 C CA . PHE A 1 729 ? -31.330 25.879 11.611 1.00 89.50 729 PHE A CA 1
ATOM 5593 C C . PHE A 1 729 ? -32.078 26.706 10.565 1.00 89.50 729 PHE A C 1
ATOM 5595 O O . PHE A 1 729 ? -33.040 27.419 10.860 1.00 89.50 729 PHE A O 1
ATOM 5602 N N . ASP A 1 730 ? -31.638 26.598 9.316 1.00 78.56 730 ASP A N 1
ATOM 5603 C CA . ASP A 1 730 ? -32.337 27.193 8.187 1.00 78.56 730 ASP A CA 1
ATOM 5604 C C . ASP A 1 730 ? -33.475 26.280 7.682 1.00 78.56 730 ASP A C 1
ATOM 5606 O O . ASP A 1 730 ? -33.842 25.278 8.300 1.00 78.56 730 ASP A O 1
ATOM 5610 N N . GLY A 1 731 ? -34.066 26.621 6.533 1.00 74.56 731 GLY A N 1
ATOM 5611 C CA . GLY A 1 731 ? -35.139 25.828 5.924 1.00 74.56 731 GLY A CA 1
ATOM 5612 C C . GLY A 1 731 ? -34.734 24.416 5.465 1.00 74.56 731 GLY A C 1
ATOM 5613 O O . GLY A 1 731 ? -35.594 23.698 4.958 1.00 74.56 731 GLY A O 1
ATOM 5614 N N . GLY A 1 732 ? -33.464 24.012 5.603 1.00 78.44 732 GLY A N 1
ATOM 5615 C CA . GLY A 1 732 ? -32.953 22.702 5.194 1.00 78.44 732 GLY A CA 1
ATOM 5616 C C . GLY A 1 732 ? -33.245 21.560 6.174 1.00 78.44 732 GLY A C 1
ATOM 5617 O O . GLY A 1 732 ? -33.266 20.402 5.754 1.00 78.44 732 GLY A O 1
ATOM 5618 N N . ALA A 1 733 ? -33.538 21.851 7.447 1.00 83.69 733 ALA A N 1
ATOM 5619 C CA . ALA A 1 733 ? -33.720 20.825 8.484 1.00 83.69 733 ALA A CA 1
ATOM 5620 C C . ALA A 1 733 ? -34.771 19.737 8.147 1.00 83.69 733 ALA A C 1
ATOM 5622 O O . ALA A 1 733 ? -34.481 18.556 8.354 1.00 83.69 733 ALA A O 1
ATOM 5623 N N . PRO A 1 734 ? -35.948 20.046 7.556 1.00 86.25 734 PRO A N 1
ATOM 5624 C CA . PRO A 1 734 ? -36.909 19.014 7.153 1.00 86.25 734 PRO A CA 1
ATOM 5625 C C . PRO A 1 734 ? -36.381 18.058 6.073 1.00 86.25 734 PRO A C 1
ATOM 5627 O O . PRO A 1 734 ? -36.749 16.884 6.059 1.00 86.25 734 PRO A O 1
ATOM 5630 N N . VAL A 1 735 ? -35.518 18.544 5.172 1.00 87.62 735 VAL A N 1
ATOM 5631 C CA . VAL A 1 735 ? -34.902 17.724 4.116 1.00 87.62 735 VAL A CA 1
ATOM 5632 C C . VAL A 1 735 ? -33.878 16.770 4.722 1.00 87.62 735 VAL A C 1
ATOM 5634 O O . VAL A 1 735 ? -33.877 15.588 4.384 1.00 87.62 735 VAL A O 1
ATOM 5637 N N . ILE A 1 736 ? -33.056 17.265 5.652 1.00 89.06 736 ILE A N 1
ATOM 5638 C CA . ILE A 1 736 ? -32.075 16.457 6.387 1.00 89.06 736 ILE A CA 1
ATOM 5639 C C . ILE A 1 736 ? -32.798 15.358 7.172 1.00 89.06 736 ILE A C 1
ATOM 5641 O O . ILE A 1 736 ? -32.479 14.182 7.009 1.00 89.06 736 ILE A O 1
ATOM 5645 N N . ALA A 1 737 ? -33.847 15.710 7.920 1.00 88.25 737 ALA A N 1
ATOM 5646 C CA . ALA A 1 737 ? -34.664 14.749 8.657 1.00 88.25 737 ALA A CA 1
ATOM 5647 C C . ALA A 1 737 ? -35.264 13.662 7.753 1.00 88.25 737 ALA A C 1
ATOM 5649 O O . ALA A 1 737 ? -35.188 12.474 8.068 1.00 88.25 737 ALA A O 1
ATOM 5650 N N . ALA A 1 738 ? -35.821 14.043 6.598 1.00 87.38 738 ALA A N 1
ATOM 5651 C CA . ALA A 1 738 ? -36.363 13.086 5.635 1.00 87.38 738 ALA A CA 1
ATOM 5652 C C . ALA A 1 738 ? -35.281 12.150 5.068 1.00 87.38 738 ALA A C 1
ATOM 5654 O O . ALA A 1 738 ? -35.515 10.948 4.938 1.00 87.38 738 ALA A O 1
ATOM 5655 N N . ALA A 1 739 ? -34.095 12.683 4.765 1.00 87.75 739 ALA A N 1
ATOM 5656 C CA . ALA A 1 739 ? -32.977 11.924 4.213 1.00 87.75 739 ALA A CA 1
ATOM 5657 C C . ALA A 1 739 ? -32.324 10.966 5.221 1.00 87.75 739 ALA A C 1
ATOM 5659 O O . ALA A 1 739 ? -31.851 9.895 4.834 1.00 87.75 739 ALA A O 1
ATOM 5660 N N . ARG A 1 740 ? -32.298 11.347 6.502 1.00 89.62 740 ARG A N 1
ATOM 5661 C CA . ARG A 1 740 ? -31.682 10.591 7.602 1.00 89.62 740 ARG A CA 1
ATOM 5662 C C . ARG A 1 740 ? -32.606 9.548 8.222 1.00 89.62 740 ARG A C 1
ATOM 5664 O O . ARG A 1 740 ? -32.121 8.621 8.857 1.00 89.62 740 ARG A O 1
ATOM 5671 N N . ARG A 1 741 ? -33.919 9.630 7.977 1.00 82.81 741 ARG A N 1
ATOM 5672 C CA . ARG A 1 741 ? -34.929 8.718 8.547 1.00 82.81 741 ARG A CA 1
ATOM 5673 C C . ARG A 1 741 ? -34.669 7.226 8.297 1.00 82.81 741 ARG A C 1
ATOM 5675 O O . ARG A 1 741 ? -35.129 6.411 9.085 1.00 82.81 741 ARG A O 1
ATOM 5682 N N . TRP A 1 742 ? -33.971 6.882 7.215 1.00 78.12 742 TRP A N 1
ATOM 5683 C CA . TRP A 1 742 ? -33.648 5.499 6.827 1.00 78.12 742 TRP A CA 1
ATOM 5684 C C . TRP A 1 742 ? -32.200 5.099 7.126 1.00 78.12 742 TRP A C 1
ATOM 5686 O O . TRP A 1 742 ? -31.779 4.017 6.739 1.00 78.12 742 TRP A O 1
ATOM 5696 N N . ALA A 1 743 ? -31.432 5.981 7.761 1.00 86.44 743 ALA A N 1
ATOM 5697 C CA . ALA A 1 743 ? -30.015 5.802 8.054 1.00 86.44 743 ALA A CA 1
ATOM 5698 C C . ALA A 1 743 ? -29.695 6.326 9.467 1.00 86.44 743 ALA A C 1
ATOM 5700 O O . ALA A 1 743 ? -28.620 6.873 9.698 1.00 86.44 743 ALA A O 1
ATOM 5701 N N . ASP A 1 744 ? -30.649 6.216 10.397 1.00 84.94 744 ASP A N 1
ATOM 5702 C CA . ASP A 1 744 ? -30.604 6.826 11.731 1.00 84.94 744 ASP A CA 1
ATOM 5703 C C . ASP A 1 744 ? -29.483 6.262 12.616 1.00 84.94 744 ASP A C 1
ATOM 5705 O O . ASP A 1 744 ? -28.905 6.996 13.417 1.00 84.94 744 ASP A O 1
ATOM 5709 N N . THR A 1 745 ? -29.136 4.990 12.438 1.00 85.56 745 THR A N 1
ATOM 5710 C CA . THR A 1 745 ? -27.996 4.320 13.084 1.00 85.56 745 THR A CA 1
ATOM 5711 C C . THR A 1 745 ? -26.672 4.524 12.351 1.00 85.56 745 THR A C 1
ATOM 5713 O O . THR A 1 745 ? -25.609 4.282 12.910 1.00 85.56 745 THR A O 1
ATOM 5716 N N . CYS A 1 746 ? -26.714 4.969 11.097 1.00 87.50 746 CYS A N 1
ATOM 5717 C CA . CYS A 1 746 ? -25.528 5.146 10.274 1.00 87.50 746 CYS A CA 1
ATOM 5718 C C . CYS A 1 746 ? -24.891 6.510 10.539 1.00 87.50 746 CYS A C 1
ATOM 5720 O O . CYS A 1 746 ? -25.590 7.525 10.548 1.00 87.50 746 CYS A O 1
ATOM 5722 N N . TRP A 1 747 ? -23.566 6.583 10.655 1.00 90.00 747 TRP A N 1
ATOM 5723 C CA . TRP A 1 747 ? -22.876 7.876 10.751 1.00 90.00 747 TRP A CA 1
ATOM 5724 C C . TRP A 1 747 ? -22.943 8.662 9.420 1.00 90.00 747 TRP A C 1
ATOM 5726 O O . TRP A 1 747 ? -23.052 9.889 9.427 1.00 90.00 747 TRP A O 1
ATOM 5736 N N . ARG A 1 748 ? -22.987 7.968 8.269 1.00 90.69 748 ARG A N 1
ATOM 5737 C CA . ARG A 1 748 ? -23.257 8.522 6.922 1.00 90.69 748 ARG A CA 1
ATOM 5738 C C . ARG A 1 748 ? -24.104 7.572 6.067 1.00 90.69 748 ARG A C 1
ATOM 5740 O O . ARG A 1 748 ? -24.385 6.460 6.485 1.00 90.69 748 ARG A O 1
ATOM 5747 N N . GLY A 1 749 ? -24.496 7.994 4.863 1.00 85.88 749 GLY A N 1
ATOM 5748 C CA . GLY A 1 749 ? -25.214 7.132 3.906 1.00 85.88 749 GLY A CA 1
ATOM 5749 C C . GLY A 1 749 ? -26.723 7.379 3.823 1.00 85.88 749 GLY A C 1
ATOM 5750 O O . GLY A 1 749 ? -27.440 6.604 3.191 1.00 85.88 749 GLY A O 1
ATOM 5751 N N . GLY A 1 750 ? -27.216 8.469 4.424 1.00 88.62 750 GLY A N 1
ATOM 5752 C CA . GLY A 1 750 ? -28.577 8.949 4.182 1.00 88.62 750 GLY A CA 1
ATOM 5753 C C . GLY A 1 750 ? -28.774 9.393 2.728 1.00 88.62 750 GLY A C 1
ATOM 5754 O O . GLY A 1 750 ? -27.812 9.578 1.977 1.00 88.62 750 GLY A O 1
ATOM 5755 N N . ILE A 1 751 ? -30.029 9.598 2.320 1.00 87.06 751 ILE A N 1
ATOM 5756 C CA . ILE A 1 751 ? -30.356 10.020 0.946 1.00 87.06 751 ILE A CA 1
ATOM 5757 C C . ILE A 1 751 ? -29.600 11.315 0.603 1.00 87.06 751 ILE A C 1
ATOM 5759 O O . ILE A 1 751 ? -29.571 12.258 1.388 1.00 87.06 751 ILE A O 1
ATOM 5763 N N . GLY A 1 752 ? -28.962 11.363 -0.569 1.00 82.31 752 GLY A N 1
ATOM 5764 C CA . GLY A 1 752 ? -28.116 12.498 -0.965 1.00 82.31 752 GLY A CA 1
ATOM 5765 C C . GLY A 1 752 ? -26.755 12.556 -0.259 1.00 82.31 752 GLY A C 1
ATOM 5766 O O . GLY A 1 752 ? -26.059 13.559 -0.383 1.00 82.31 752 GLY A O 1
ATOM 5767 N N . GLY A 1 753 ? -26.366 11.498 0.460 1.00 85.38 753 GLY A N 1
ATOM 5768 C CA . GLY A 1 753 ? -25.106 11.416 1.198 1.00 85.38 753 GLY A CA 1
ATOM 5769 C C . GLY A 1 753 ? -25.173 11.951 2.627 1.00 85.38 753 GLY A C 1
ATOM 5770 O O . GLY A 1 753 ? -24.147 11.969 3.298 1.00 85.38 753 GLY A O 1
ATOM 5771 N N . MET A 1 754 ? -26.353 12.368 3.101 1.00 89.88 754 MET A N 1
ATOM 5772 C CA . MET A 1 754 ? -26.532 13.017 4.404 1.00 89.88 754 MET A CA 1
ATOM 5773 C C . MET A 1 754 ? -26.008 12.155 5.563 1.00 89.88 754 MET A C 1
ATOM 5775 O O . MET A 1 754 ? -26.212 10.935 5.622 1.00 89.88 754 MET A O 1
ATOM 5779 N N . SER A 1 755 ? -25.365 12.821 6.510 1.00 93.06 755 SER A N 1
ATOM 5780 C CA . SER A 1 755 ? -24.667 12.252 7.660 1.00 93.06 755 SER A CA 1
ATOM 5781 C C . SER A 1 755 ? -25.260 12.730 8.983 1.00 93.06 755 SER A C 1
ATOM 5783 O O . SER A 1 755 ? -26.071 13.655 9.019 1.00 93.06 755 SER A O 1
ATOM 5785 N N . ILE A 1 756 ? -24.826 12.120 10.087 1.00 93.38 756 ILE A N 1
ATOM 5786 C CA . ILE A 1 756 ? -25.161 12.595 11.436 1.00 93.38 756 ILE A CA 1
ATOM 5787 C C . ILE A 1 756 ? -24.677 14.031 11.680 1.00 93.38 756 ILE A C 1
ATOM 5789 O O . ILE A 1 756 ? -25.287 14.770 12.443 1.00 93.38 756 ILE A O 1
ATOM 5793 N N . TYR A 1 757 ? -23.613 14.468 11.007 1.00 95.31 757 TYR A N 1
ATOM 5794 C CA . TYR A 1 757 ? -23.108 15.830 11.160 1.00 95.31 757 TYR A CA 1
ATOM 5795 C C . TYR A 1 757 ? -24.063 16.865 10.566 1.00 95.31 757 TYR A C 1
ATOM 5797 O O . TYR A 1 757 ? -24.178 17.965 11.098 1.00 95.31 757 TYR A O 1
ATOM 5805 N N . ASP A 1 758 ? -24.812 16.495 9.524 1.00 94.12 758 ASP A N 1
ATOM 5806 C CA . ASP A 1 758 ? -25.834 17.360 8.931 1.00 94.12 758 ASP A CA 1
ATOM 5807 C C . ASP A 1 758 ? -27.018 17.574 9.889 1.00 94.12 758 ASP A C 1
ATOM 5809 O O . ASP A 1 758 ? -27.589 18.660 9.923 1.00 94.12 758 ASP A O 1
ATOM 5813 N N . GLU A 1 759 ? -27.342 16.584 10.734 1.00 93.19 759 GLU A N 1
ATOM 5814 C CA . GLU A 1 759 ? -28.384 16.692 11.774 1.00 93.19 759 GLU A CA 1
ATOM 5815 C C . GLU A 1 759 ? -28.091 17.802 12.802 1.00 93.19 759 GLU A C 1
ATOM 5817 O O . GLU A 1 759 ? -29.006 18.286 13.471 1.00 93.19 759 GLU A O 1
ATOM 5822 N N . VAL A 1 760 ? -26.820 18.195 12.941 1.00 94.06 760 VAL A N 1
ATOM 5823 C CA . VAL A 1 760 ? -26.324 19.132 13.961 1.00 94.06 760 VAL A CA 1
ATOM 5824 C C . VAL A 1 760 ? -25.543 20.301 13.353 1.00 94.06 760 VAL A C 1
ATOM 5826 O O . VAL A 1 760 ? -24.777 20.963 14.050 1.00 94.06 760 VAL A O 1
ATOM 5829 N N . PHE A 1 761 ? -25.732 20.586 12.060 1.00 94.12 761 PHE A N 1
ATOM 5830 C CA . PHE A 1 761 ? -25.036 21.676 11.378 1.00 94.12 761 PHE A CA 1
ATOM 5831 C C . PHE A 1 761 ? -25.964 22.855 11.065 1.00 94.12 761 PHE A C 1
ATOM 5833 O O . PHE A 1 761 ? -26.951 22.727 10.345 1.00 94.12 761 PHE A O 1
ATOM 5840 N N . ALA A 1 762 ? -25.614 24.033 11.585 1.00 93.88 762 ALA A N 1
ATOM 5841 C CA . ALA A 1 762 ? -26.332 25.290 11.384 1.00 93.88 762 ALA A CA 1
ATOM 5842 C C . ALA A 1 762 ? -25.431 26.320 10.662 1.00 93.88 762 ALA A C 1
ATOM 5844 O O . ALA A 1 762 ? -24.987 27.287 11.286 1.00 93.88 762 ALA A O 1
ATOM 5845 N N . PRO A 1 763 ? -25.137 26.143 9.356 1.00 92.25 763 PRO A N 1
ATOM 5846 C CA . PRO A 1 763 ? -24.017 26.793 8.659 1.00 92.25 763 PRO A CA 1
ATOM 5847 C C . PRO A 1 763 ? -23.962 28.314 8.836 1.00 92.25 763 PRO A C 1
ATOM 5849 O O . PRO A 1 763 ? -22.924 28.866 9.198 1.00 92.25 763 PRO A O 1
ATOM 5852 N N . ILE A 1 764 ? -25.099 28.994 8.658 1.00 92.00 764 ILE A N 1
ATOM 5853 C CA . ILE A 1 764 ? -25.184 30.460 8.722 1.00 92.00 764 ILE A CA 1
ATOM 5854 C C . ILE A 1 764 ? -24.922 30.978 10.144 1.00 92.00 764 ILE A C 1
ATOM 5856 O O . ILE A 1 764 ? -24.188 31.952 10.324 1.00 92.00 764 ILE A O 1
ATOM 5860 N N . ALA A 1 765 ? -25.538 30.356 11.153 1.00 94.25 765 ALA A N 1
ATOM 5861 C CA . ALA A 1 765 ? -25.378 30.757 12.548 1.00 94.25 765 ALA A CA 1
ATOM 5862 C C . ALA A 1 765 ? -23.963 30.429 13.049 1.00 94.25 765 ALA A C 1
ATOM 5864 O O . ALA A 1 765 ? -23.300 31.291 13.629 1.00 94.25 765 ALA A O 1
ATOM 5865 N N . THR A 1 766 ? -23.460 29.233 12.725 1.00 95.81 766 THR A N 1
ATOM 5866 C CA . THR A 1 766 ? -22.093 28.799 13.022 1.00 95.81 766 THR A CA 1
ATOM 5867 C C . THR A 1 766 ? -21.055 29.735 12.392 1.00 95.81 766 THR A C 1
ATOM 5869 O O . THR A 1 766 ? -20.172 30.229 13.089 1.00 95.81 766 THR A O 1
ATOM 5872 N N . GLY A 1 767 ? -21.162 30.052 11.098 1.00 94.81 767 GLY A N 1
ATOM 5873 C CA . GLY A 1 767 ? -20.211 30.940 10.419 1.00 94.81 767 GLY A CA 1
ATOM 5874 C C . GLY A 1 767 ? -20.187 32.353 11.013 1.00 94.81 767 GLY A C 1
ATOM 5875 O O . GLY A 1 767 ? -19.119 32.937 11.204 1.00 94.81 767 GLY A O 1
ATOM 5876 N N . ARG A 1 768 ? -21.360 32.891 11.379 1.00 94.50 768 ARG A N 1
ATOM 5877 C CA . ARG A 1 768 ? -21.484 34.217 12.005 1.00 94.50 768 ARG A CA 1
ATOM 5878 C C . ARG A 1 768 ? -20.755 34.291 13.346 1.00 94.50 768 ARG A C 1
ATOM 5880 O O . ARG A 1 768 ? -19.989 35.230 13.563 1.00 94.50 768 ARG A O 1
ATOM 5887 N N . VAL A 1 769 ? -20.983 33.318 14.230 1.00 96.12 769 VAL A N 1
ATOM 5888 C CA . VAL A 1 769 ? -20.387 33.328 15.573 1.00 96.12 769 VAL A CA 1
ATOM 5889 C C . VAL A 1 769 ? -18.885 33.040 15.534 1.00 96.12 769 VAL A C 1
ATOM 5891 O O . VAL A 1 769 ? -18.126 33.716 16.225 1.00 96.12 769 VAL A O 1
ATOM 5894 N N . LEU A 1 770 ? -18.426 32.133 14.662 1.00 96.06 770 LEU A N 1
ATOM 5895 C CA . LEU A 1 770 ? -16.994 31.874 14.461 1.00 96.06 770 LEU A CA 1
ATOM 5896 C C . LEU A 1 770 ? -16.259 33.131 13.986 1.00 96.06 770 LEU A C 1
ATOM 5898 O O . LEU A 1 770 ? -15.184 33.442 14.496 1.00 96.06 770 LEU A O 1
ATOM 5902 N N . LYS A 1 771 ? -16.857 33.887 13.057 1.00 95.31 771 LYS A N 1
ATOM 5903 C CA . LYS A 1 771 ? -16.304 35.162 12.587 1.00 95.31 771 LYS A CA 1
ATOM 5904 C C . LYS A 1 771 ? -16.253 36.213 13.699 1.00 95.31 771 LYS A C 1
ATOM 5906 O O . LYS A 1 771 ? -15.254 36.912 13.814 1.00 95.31 771 LYS A O 1
ATOM 5911 N N . ARG A 1 772 ? -17.305 36.320 14.521 1.00 96.19 772 ARG A N 1
ATOM 5912 C CA . ARG A 1 772 ? -17.376 37.273 15.646 1.00 96.19 772 ARG A CA 1
ATOM 5913 C C . ARG A 1 772 ? -16.340 36.982 16.734 1.00 96.19 772 ARG A C 1
ATOM 5915 O O . ARG A 1 772 ? -15.825 37.915 17.337 1.00 96.19 772 ARG A O 1
ATOM 5922 N N . LEU A 1 773 ? -16.072 35.705 17.002 1.00 95.69 773 LEU A N 1
ATOM 5923 C CA . LEU A 1 773 ? -15.178 35.258 18.077 1.00 95.69 773 LEU A CA 1
ATOM 5924 C C . LEU A 1 773 ? -13.742 34.964 17.618 1.00 95.69 773 LEU A C 1
ATOM 5926 O O . LEU A 1 773 ? -12.928 34.523 18.437 1.00 95.69 773 LEU A O 1
ATOM 5930 N N . GLU A 1 774 ? -13.449 35.194 16.334 1.00 95.12 774 GLU A N 1
ATOM 5931 C CA . GLU A 1 774 ? -12.154 34.923 15.699 1.00 95.12 774 GLU A CA 1
ATOM 5932 C C . GLU A 1 774 ? -11.687 33.479 15.941 1.00 95.12 774 GLU A C 1
ATOM 5934 O O . GLU A 1 774 ? -10.609 33.220 16.481 1.00 95.12 774 GLU A O 1
ATOM 5939 N N . LEU A 1 775 ? -12.561 32.532 15.594 1.00 95.25 775 LEU A N 1
ATOM 5940 C CA . LEU A 1 775 ? -12.314 31.094 15.685 1.00 95.25 775 LEU A CA 1
ATOM 5941 C C . LEU A 1 775 ? -11.990 30.509 14.304 1.00 95.25 775 LEU A C 1
ATOM 5943 O O . LEU A 1 775 ? -12.546 30.929 13.284 1.00 95.25 775 LEU A O 1
ATOM 5947 N N . ASP A 1 776 ? -11.118 29.504 14.282 1.00 94.88 776 ASP A N 1
ATOM 5948 C CA . ASP A 1 776 ? -10.627 28.871 13.055 1.00 94.88 776 ASP A CA 1
ATOM 5949 C C . ASP A 1 776 ? -11.464 27.657 12.635 1.00 94.88 776 ASP A C 1
ATOM 5951 O O . ASP A 1 776 ? -11.498 27.309 11.452 1.00 94.88 776 ASP A O 1
ATOM 5955 N N . GLY A 1 777 ? -12.170 27.023 13.576 1.00 95.56 777 GLY A N 1
ATOM 5956 C CA . GLY A 1 777 ? -13.023 25.871 13.298 1.00 95.56 777 GLY A CA 1
ATOM 5957 C C . GLY A 1 777 ? -14.096 25.606 14.354 1.00 95.56 777 GLY A C 1
ATOM 5958 O O . GLY A 1 777 ? -14.066 26.159 15.457 1.00 95.56 777 GLY A O 1
ATOM 5959 N N . ALA A 1 778 ? -15.050 24.747 13.997 1.00 97.88 778 ALA A N 1
ATOM 5960 C CA . ALA A 1 778 ? -16.149 24.308 14.853 1.00 97.88 778 ALA A CA 1
ATOM 5961 C C . ALA A 1 778 ? -16.184 22.782 14.956 1.00 97.88 778 ALA A C 1
ATOM 5963 O O . ALA A 1 778 ? -16.270 22.107 13.932 1.00 97.88 778 ALA A O 1
ATOM 5964 N N . LEU A 1 779 ? -16.185 22.257 16.183 1.00 98.38 779 LEU A N 1
ATOM 5965 C CA . LEU A 1 779 ? -16.571 20.877 16.471 1.00 98.38 779 LEU A CA 1
ATOM 5966 C C . LEU A 1 779 ? -18.104 20.809 16.558 1.00 98.38 779 LEU A C 1
ATOM 5968 O O . LEU A 1 779 ? -18.694 21.411 17.454 1.00 98.38 779 LEU A O 1
ATOM 5972 N N . LEU A 1 780 ? -18.749 20.090 15.643 1.00 98.00 780 LEU A N 1
ATOM 5973 C CA . LEU A 1 780 ? -20.206 19.951 15.604 1.00 98.00 780 LEU A CA 1
ATOM 5974 C C . LEU A 1 780 ? -20.679 18.843 16.549 1.00 98.00 780 LEU A C 1
ATOM 5976 O O . LEU A 1 780 ? -20.270 17.691 16.395 1.00 98.00 780 LEU A O 1
ATOM 5980 N N . VAL A 1 781 ? -21.549 19.183 17.505 1.00 97.56 781 VAL A N 1
ATOM 5981 C CA . VAL A 1 781 ? -22.084 18.243 18.505 1.00 97.56 781 VAL A CA 1
ATOM 5982 C C . VAL A 1 781 ? -23.571 18.513 18.734 1.00 97.56 781 VAL A C 1
ATOM 5984 O O . VAL A 1 781 ? -23.995 19.664 18.824 1.00 97.56 781 VAL A O 1
ATOM 5987 N N . GLY A 1 782 ? -24.378 17.456 18.834 1.00 96.00 782 GLY A N 1
ATOM 5988 C CA . GLY A 1 782 ? -25.807 17.583 19.127 1.00 96.00 782 GLY A CA 1
ATOM 5989 C C . GLY A 1 782 ? -26.094 17.884 20.602 1.00 96.00 782 GLY A C 1
ATOM 5990 O O . GLY A 1 782 ? -25.359 17.423 21.470 1.00 96.00 782 GLY A O 1
ATOM 5991 N N . PRO A 1 783 ? -27.175 18.620 20.922 1.00 96.06 783 PRO A N 1
ATOM 5992 C CA . PRO A 1 783 ? -27.556 18.937 22.305 1.00 96.06 783 PRO A CA 1
ATOM 5993 C C . PRO A 1 783 ? -28.078 17.726 23.097 1.00 96.06 783 PRO A C 1
ATOM 5995 O O . PRO A 1 783 ? -28.233 17.795 24.312 1.00 96.06 783 PRO A O 1
ATOM 5998 N N . ASP A 1 784 ? -28.391 16.638 22.398 1.00 94.88 784 ASP A N 1
ATOM 5999 C CA . ASP A 1 784 ? -28.957 15.382 22.883 1.00 94.88 784 ASP A CA 1
ATOM 6000 C C . ASP A 1 784 ? -27.941 14.227 22.829 1.00 94.88 784 ASP A C 1
ATOM 6002 O O . ASP A 1 784 ? -28.319 13.067 22.651 1.00 94.88 784 ASP A O 1
ATOM 6006 N N . TRP A 1 785 ? -26.644 14.530 22.961 1.00 95.69 785 TRP A N 1
ATOM 6007 C CA . TRP A 1 785 ? -25.539 13.561 22.917 1.00 95.69 785 TRP A CA 1
ATOM 6008 C C . TRP A 1 785 ? -24.896 13.382 24.308 1.00 95.69 785 TRP A C 1
ATOM 6010 O O . TRP A 1 785 ? -23.706 13.654 24.487 1.00 95.69 785 TRP A O 1
ATOM 6020 N N . PRO A 1 786 ? -25.639 12.902 25.325 1.00 94.50 786 PRO A N 1
ATOM 6021 C CA . PRO A 1 786 ? -25.145 12.844 26.702 1.00 94.50 786 PRO A CA 1
ATOM 6022 C C . PRO A 1 786 ? -24.052 11.785 26.915 1.00 94.50 786 PRO A C 1
ATOM 6024 O O . PRO A 1 786 ? -23.525 11.667 28.018 1.00 94.50 786 PRO A O 1
ATOM 6027 N N . LEU A 1 787 ? -23.729 11.004 25.880 1.00 95.12 787 LEU A N 1
ATOM 6028 C CA . LEU A 1 787 ? -22.678 9.991 25.861 1.00 95.12 787 LEU A CA 1
ATOM 6029 C C . LEU A 1 787 ? -21.560 10.311 24.851 1.00 95.12 787 LEU A C 1
ATOM 6031 O O . LEU A 1 787 ? -20.756 9.432 24.549 1.00 95.12 787 LEU A O 1
ATOM 6035 N N . VAL A 1 788 ? -21.442 11.566 24.395 1.00 95.75 788 VAL A N 1
ATOM 6036 C CA . VAL A 1 788 ? -20.333 12.000 23.528 1.00 95.75 788 VAL A CA 1
ATOM 6037 C C . VAL A 1 788 ? -18.979 11.773 24.204 1.00 95.75 788 VAL A C 1
ATOM 6039 O O . VAL A 1 788 ? -18.758 12.211 25.335 1.00 95.75 788 VAL A O 1
ATOM 6042 N N . ASP A 1 789 ? -18.082 11.061 23.534 1.00 95.75 789 ASP A N 1
ATOM 6043 C CA . ASP A 1 789 ? -16.727 10.787 23.991 1.00 95.75 789 ASP A CA 1
ATOM 6044 C C . ASP A 1 789 ? -15.811 11.960 23.625 1.00 95.75 789 ASP A C 1
ATOM 6046 O O . ASP A 1 789 ? -15.649 12.317 22.456 1.00 95.75 789 ASP A O 1
ATOM 6050 N N . VAL A 1 790 ? -15.234 12.595 24.644 1.00 94.69 790 VAL A N 1
ATOM 6051 C CA . VAL A 1 790 ? -14.471 13.840 24.488 1.00 94.69 790 VAL A CA 1
ATOM 6052 C C . VAL A 1 790 ? -12.982 13.617 24.703 1.00 94.69 790 VAL A C 1
ATOM 6054 O O . VAL A 1 790 ? -12.186 14.016 23.858 1.00 94.69 790 VAL A O 1
ATOM 6057 N N . VAL A 1 791 ? -12.615 12.989 25.820 1.00 91.44 791 VAL A N 1
ATOM 6058 C CA . VAL A 1 791 ? -11.238 12.984 26.345 1.00 91.44 791 VAL A CA 1
ATOM 6059 C C . VAL A 1 791 ? -10.447 11.748 25.912 1.00 91.44 791 VAL A C 1
ATOM 6061 O O . VAL A 1 791 ? -9.217 11.763 25.976 1.00 91.44 791 VAL A O 1
ATOM 6064 N N . SER A 1 792 ? -11.114 10.675 25.469 1.00 87.75 792 SER A N 1
ATOM 6065 C CA . SER A 1 792 ? -10.418 9.447 25.084 1.00 87.75 792 SER A CA 1
ATOM 6066 C C . SER A 1 792 ? -9.430 9.681 23.930 1.00 87.75 792 SER A C 1
ATOM 6068 O O . SER A 1 792 ? -9.428 10.716 23.250 1.00 87.75 792 SER A O 1
ATOM 6070 N N . ALA A 1 793 ? -8.569 8.692 23.680 1.00 83.88 793 ALA A N 1
ATOM 6071 C CA . ALA A 1 793 ? -7.593 8.762 22.593 1.00 83.88 793 ALA A CA 1
ATOM 6072 C C . ALA A 1 793 ? -8.244 8.907 21.201 1.00 83.88 793 ALA A C 1
ATOM 6074 O O . ALA A 1 793 ? -7.569 9.335 20.268 1.00 83.88 793 ALA A O 1
ATOM 6075 N N . GLU A 1 794 ? -9.538 8.595 21.092 1.00 86.38 794 GLU A N 1
ATOM 6076 C CA . GLU A 1 794 ? -10.316 8.485 19.854 1.00 86.38 794 GLU A CA 1
ATOM 6077 C C . GLU A 1 794 ? -11.562 9.403 19.855 1.00 86.38 794 GLU A C 1
ATOM 6079 O O . GLU A 1 794 ? -12.325 9.423 18.891 1.00 86.38 794 GLU A O 1
ATOM 6084 N N . GLY A 1 795 ? -11.770 10.171 20.933 1.00 92.06 795 GLY A N 1
ATOM 6085 C CA . GLY A 1 795 ? -12.902 11.083 21.113 1.00 92.06 795 GLY A CA 1
ATOM 6086 C C . GLY A 1 795 ? -12.721 12.450 20.439 1.00 92.06 795 GLY A C 1
ATOM 6087 O O . GLY A 1 795 ? -11.815 12.675 19.632 1.00 92.06 795 GLY A O 1
ATOM 6088 N N . CYS A 1 796 ? -13.579 13.410 20.788 1.00 96.25 796 CYS A N 1
ATOM 6089 C CA . CYS A 1 796 ? -13.589 14.749 20.186 1.00 96.25 796 CYS A CA 1
ATOM 6090 C C . CYS A 1 796 ? -12.238 15.487 20.267 1.00 96.25 796 CYS A C 1
ATOM 6092 O O . CYS A 1 796 ? -11.852 16.143 19.297 1.00 96.25 796 CYS A O 1
ATOM 6094 N N . ASP A 1 797 ? -11.483 15.360 21.366 1.00 95.38 797 ASP A N 1
ATOM 6095 C CA . ASP A 1 797 ? -10.160 15.989 21.493 1.00 95.38 797 ASP A CA 1
ATOM 6096 C C . ASP A 1 797 ? -9.158 15.444 20.460 1.00 95.38 797 ASP A C 1
ATOM 6098 O O . ASP A 1 797 ? -8.257 16.168 20.032 1.00 95.38 797 ASP A O 1
ATOM 6102 N N . ALA A 1 798 ? -9.302 14.187 20.027 1.00 93.50 798 ALA A N 1
ATOM 6103 C CA . ALA A 1 798 ? -8.463 13.604 18.982 1.00 93.50 798 ALA A CA 1
ATOM 6104 C C . ALA A 1 798 ? -8.758 14.219 17.606 1.00 93.50 798 ALA A C 1
ATOM 6106 O O . ALA A 1 798 ? -7.830 14.557 16.869 1.00 93.50 798 ALA A O 1
ATOM 6107 N N . VAL A 1 799 ? -10.037 14.456 17.299 1.00 94.75 799 VAL A N 1
ATOM 6108 C CA . VAL A 1 799 ? -10.483 15.141 16.072 1.00 94.75 799 VAL A CA 1
ATOM 6109 C C . VAL A 1 799 ? -9.950 16.578 16.023 1.00 94.75 799 VAL A C 1
ATOM 6111 O O . VAL A 1 799 ? -9.428 17.017 14.997 1.00 94.75 799 VAL A O 1
ATOM 6114 N N . VAL A 1 800 ? -10.000 17.301 17.147 1.00 95.50 800 VAL A N 1
ATOM 6115 C CA . VAL A 1 800 ? -9.457 18.668 17.250 1.00 95.50 800 VAL A CA 1
ATOM 6116 C C . VAL A 1 800 ? -7.932 18.677 17.118 1.00 95.50 800 VAL A C 1
ATOM 6118 O O . VAL A 1 800 ? -7.385 19.525 16.410 1.00 95.50 800 VAL A O 1
ATOM 6121 N N . ARG A 1 801 ? -7.227 17.735 17.760 1.00 92.38 801 ARG A N 1
ATOM 6122 C CA . ARG A 1 801 ? -5.769 17.585 17.618 1.00 92.38 801 ARG A CA 1
ATOM 6123 C C . ARG A 1 801 ? -5.371 17.350 16.162 1.00 92.38 801 ARG A C 1
ATOM 6125 O O . ARG A 1 801 ? -4.511 18.073 15.668 1.00 92.38 801 ARG A O 1
ATOM 6132 N N . ARG A 1 802 ? -6.048 16.432 15.464 1.00 89.75 802 ARG A N 1
ATOM 6133 C CA . ARG A 1 802 ? -5.805 16.147 14.041 1.00 89.75 802 ARG A CA 1
ATOM 6134 C C . ARG A 1 802 ? -6.003 17.390 13.169 1.00 89.75 802 ARG A C 1
ATOM 6136 O O . ARG A 1 802 ? -5.116 17.722 12.391 1.00 89.75 802 ARG A O 1
ATOM 6143 N N . PHE A 1 803 ? -7.084 18.144 13.372 1.00 91.38 803 PHE A N 1
ATOM 6144 C CA . PHE A 1 803 ? -7.314 19.406 12.653 1.00 91.38 803 PHE A CA 1
ATOM 6145 C C . PHE A 1 803 ? -6.175 20.425 12.839 1.00 91.38 803 PHE A C 1
ATOM 6147 O O . PHE A 1 803 ? -5.784 21.109 11.892 1.00 91.38 803 PHE A O 1
ATOM 6154 N N . ARG A 1 804 ? -5.599 20.506 14.045 1.00 89.50 804 ARG A N 1
ATOM 6155 C CA . ARG A 1 804 ? -4.486 21.419 14.357 1.00 89.50 804 ARG A CA 1
ATOM 6156 C C . ARG A 1 804 ? -3.161 21.037 13.698 1.00 89.50 804 ARG A C 1
ATOM 6158 O O . ARG A 1 804 ? -2.299 21.904 13.578 1.00 89.50 804 ARG A O 1
ATOM 6165 N N . GLU A 1 805 ? -2.987 19.790 13.260 1.00 83.56 805 GLU A N 1
ATOM 6166 C CA . GLU A 1 805 ? -1.761 19.357 12.579 1.00 83.56 805 GLU A CA 1
ATOM 6167 C C . GLU A 1 805 ? -1.594 20.068 11.228 1.00 83.56 805 GLU A C 1
ATOM 6169 O O . GLU A 1 805 ? -0.481 20.457 10.871 1.00 83.56 805 GLU A O 1
ATOM 6174 N N . GLN A 1 806 ? -2.686 20.268 10.474 1.00 73.62 806 GLN A N 1
ATOM 6175 C CA . GLN A 1 806 ? -2.661 20.916 9.154 1.00 73.62 806 GLN A CA 1
ATOM 6176 C C . GLN A 1 806 ? -3.960 21.699 8.847 1.00 73.62 806 GLN A C 1
ATOM 6178 O O . GLN A 1 806 ? -4.677 21.354 7.901 1.00 73.62 806 GLN A O 1
ATOM 6183 N N . PRO A 1 807 ? -4.260 22.789 9.576 1.00 66.62 807 PRO A N 1
ATOM 6184 C CA . PRO A 1 807 ? -5.546 23.493 9.479 1.00 66.62 807 PRO A CA 1
ATOM 6185 C C . PRO A 1 807 ? -5.833 24.083 8.087 1.00 66.62 807 PRO A C 1
ATOM 6187 O O . PRO A 1 807 ? -6.987 24.152 7.676 1.00 66.62 807 PRO A O 1
ATOM 6190 N N . ASP A 1 808 ? -4.798 24.446 7.318 1.00 63.03 808 ASP A N 1
ATOM 6191 C CA . ASP A 1 808 ? -4.970 25.003 5.962 1.00 63.03 808 ASP A CA 1
ATOM 6192 C C . ASP A 1 808 ? -5.228 23.924 4.895 1.00 63.03 808 ASP A C 1
ATOM 6194 O O . ASP A 1 808 ? -5.644 24.237 3.782 1.00 63.03 808 ASP A O 1
ATOM 6198 N N . ARG A 1 809 ? -4.941 22.651 5.204 1.00 69.62 809 ARG A N 1
ATOM 6199 C CA . ARG A 1 809 ? -5.130 21.513 4.285 1.00 69.62 809 ARG A CA 1
ATOM 6200 C C . ARG A 1 809 ? -6.332 20.648 4.654 1.00 69.62 809 ARG A C 1
ATOM 6202 O O . ARG A 1 809 ? -6.845 19.937 3.793 1.00 69.62 809 ARG A O 1
ATOM 6209 N N . GLN A 1 810 ? -6.782 20.699 5.906 1.00 76.06 810 GLN A N 1
ATOM 6210 C CA . GLN A 1 810 ? -7.875 19.879 6.421 1.00 76.06 810 GLN A CA 1
ATOM 6211 C C . GLN A 1 810 ? -9.130 20.728 6.645 1.00 76.06 810 GLN A C 1
ATOM 6213 O O . GLN A 1 810 ? -9.331 21.292 7.712 1.00 76.06 810 GLN A O 1
ATOM 6218 N N . GLY A 1 811 ? -10.002 20.817 5.635 1.00 88.62 811 GLY A N 1
ATOM 6219 C CA . GLY A 1 811 ? -11.286 21.521 5.773 1.00 88.62 811 GLY A CA 1
ATOM 6220 C C . GLY A 1 811 ? -12.301 20.793 6.667 1.00 88.62 811 GLY A C 1
ATOM 6221 O O . GLY A 1 811 ? -13.112 21.441 7.323 1.00 88.62 811 GLY A O 1
ATOM 6222 N N . LEU A 1 812 ? -12.232 19.461 6.710 1.00 93.56 812 LEU A N 1
ATOM 6223 C CA . LEU A 1 812 ? -13.101 18.563 7.474 1.00 93.56 812 LEU A CA 1
ATOM 6224 C C . LEU A 1 812 ? -12.226 17.503 8.151 1.00 93.56 812 LEU A C 1
ATOM 6226 O O . LEU A 1 812 ? -11.402 16.886 7.476 1.00 93.56 812 LEU A O 1
ATOM 6230 N N . VAL A 1 813 ? -12.444 17.265 9.443 1.00 95.50 813 VAL A N 1
ATOM 6231 C CA . VAL A 1 813 ? -11.860 16.150 10.205 1.00 95.50 813 VAL A CA 1
ATOM 6232 C C . VAL A 1 813 ? -12.976 15.432 10.952 1.00 95.50 813 VAL A C 1
ATOM 6234 O O . VAL A 1 813 ? -13.825 16.078 11.563 1.00 95.50 813 VAL A O 1
ATOM 6237 N N . PHE A 1 814 ? -13.014 14.106 10.884 1.00 94.75 814 PHE A N 1
ATOM 6238 C CA . PHE A 1 814 ? -14.140 13.308 11.372 1.00 94.75 814 PHE A CA 1
ATOM 6239 C C . PHE A 1 814 ? -13.695 11.933 11.883 1.00 94.75 814 PHE A C 1
ATOM 6241 O O . PHE A 1 814 ? -12.520 11.576 11.797 1.00 94.75 814 PHE A O 1
ATOM 6248 N N . THR A 1 815 ? -14.649 11.165 12.406 1.00 93.19 815 THR A N 1
ATOM 6249 C CA . THR A 1 815 ? -14.500 9.749 12.768 1.00 93.19 815 THR A CA 1
ATOM 6250 C C . THR A 1 815 ? -15.625 8.942 12.123 1.00 93.19 815 THR A C 1
ATOM 6252 O O . THR A 1 815 ? -16.654 9.486 11.733 1.00 93.19 815 THR A O 1
ATOM 6255 N N . GLN A 1 816 ? -15.477 7.623 12.051 1.00 92.50 816 GLN A N 1
ATOM 6256 C CA . GLN A 1 816 ? -16.575 6.713 11.685 1.00 92.50 816 GLN A CA 1
ATOM 6257 C C . GLN A 1 816 ? -17.421 6.321 12.913 1.00 92.50 816 GLN A C 1
ATOM 6259 O O . GLN A 1 816 ? -17.946 5.212 12.980 1.00 92.50 816 GLN A O 1
ATOM 6264 N N . SER A 1 817 ? -17.475 7.187 13.931 1.00 93.31 817 SER A N 1
ATOM 6265 C CA . SER A 1 817 ? -18.104 6.864 15.211 1.00 93.31 817 SER A CA 1
ATOM 6266 C C . SER A 1 817 ? -19.633 6.830 15.080 1.00 93.31 817 SER A C 1
ATOM 6268 O O . SER A 1 817 ? -20.196 7.665 14.361 1.00 93.31 817 SER A O 1
ATOM 6270 N N . PRO A 1 818 ? -20.322 5.896 15.763 1.00 93.88 818 PRO A N 1
ATOM 6271 C CA . PRO A 1 818 ? -21.774 5.847 15.786 1.00 93.88 818 PRO A CA 1
ATOM 6272 C C . PRO A 1 818 ? -22.413 7.186 16.196 1.00 93.88 818 PRO A C 1
ATOM 6274 O O . PRO A 1 818 ? -21.835 7.941 16.991 1.00 93.88 818 PRO A O 1
ATOM 6277 N N . PRO A 1 819 ? -23.624 7.501 15.694 1.00 94.06 819 PRO A N 1
ATOM 6278 C CA . PRO A 1 819 ? -24.323 8.730 16.042 1.00 94.06 819 PRO A CA 1
ATOM 6279 C C . PRO A 1 819 ? -24.386 8.977 17.553 1.00 94.06 819 PRO A C 1
ATOM 6281 O O . PRO A 1 819 ? -24.829 8.113 18.305 1.00 94.06 819 PRO A O 1
ATOM 6284 N N . GLY A 1 820 ? -23.972 10.167 17.995 1.00 94.50 820 GLY A N 1
ATOM 6285 C CA . GLY A 1 820 ? -23.989 10.558 19.409 1.00 94.50 820 GLY A CA 1
ATOM 6286 C C . GLY A 1 820 ? -22.675 10.369 20.170 1.00 94.50 820 GLY A C 1
ATOM 6287 O O . GLY A 1 820 ? -22.546 10.914 21.263 1.00 94.50 820 GLY A O 1
ATOM 6288 N N . LEU A 1 821 ? -21.695 9.650 19.609 1.00 95.81 821 LEU A N 1
ATOM 6289 C CA . LEU A 1 821 ? -20.442 9.336 20.308 1.00 95.81 821 LEU A CA 1
ATOM 6290 C C . LEU A 1 821 ? -19.278 10.273 19.968 1.00 95.81 821 LEU A C 1
ATOM 6292 O O . LEU A 1 821 ? -18.417 10.475 20.815 1.00 95.81 821 LEU A O 1
ATOM 6296 N N . CYS A 1 822 ? -19.236 10.885 18.782 1.00 96.25 822 CYS A N 1
ATOM 6297 C CA . CYS A 1 822 ? -18.175 11.832 18.425 1.00 96.25 822 CYS A CA 1
ATOM 6298 C C . CYS A 1 822 ? -18.635 12.845 17.362 1.00 96.25 822 CYS A C 1
ATOM 6300 O O . CYS A 1 822 ? -19.405 12.508 16.462 1.00 96.25 822 CYS A O 1
ATOM 6302 N N . GLY A 1 823 ? -18.163 14.090 17.467 1.00 95.62 823 GLY A N 1
ATOM 6303 C CA . GLY A 1 823 ? -18.413 15.153 16.487 1.00 95.62 823 GLY A CA 1
ATOM 6304 C C . GLY A 1 823 ? -17.399 15.185 15.336 1.00 95.62 823 GLY A C 1
ATOM 6305 O O . GLY A 1 823 ? -16.407 14.459 15.341 1.00 95.62 823 GLY A O 1
ATOM 6306 N N . CYS A 1 824 ? -17.618 16.073 14.363 1.00 97.19 824 CYS A N 1
ATOM 6307 C CA . CYS A 1 824 ? -16.623 16.417 13.338 1.00 97.19 824 CYS A CA 1
ATOM 6308 C C . CYS A 1 824 ? -16.163 17.869 13.487 1.00 97.19 824 CYS A C 1
ATOM 6310 O O . CYS A 1 824 ? -16.943 18.724 13.911 1.00 97.19 824 CYS A O 1
ATOM 6312 N N . VAL A 1 825 ? -14.927 18.168 13.090 1.00 97.56 825 VAL A N 1
ATOM 6313 C CA . VAL A 1 825 ? -14.415 19.539 13.003 1.00 97.56 825 VAL A CA 1
ATOM 6314 C C . VAL A 1 825 ? -14.517 20.040 11.566 1.00 97.56 825 VAL A C 1
ATOM 6316 O O . VAL A 1 825 ? -14.042 19.383 10.641 1.00 97.56 825 VAL A O 1
ATOM 6319 N N . LEU A 1 826 ? -15.108 21.222 11.389 1.00 96.44 826 LEU A N 1
ATOM 6320 C CA . LEU A 1 826 ? -15.116 21.967 10.129 1.00 96.44 826 LEU A CA 1
ATOM 6321 C C . LEU A 1 826 ? -14.299 23.251 10.271 1.00 96.44 826 LEU A C 1
ATOM 6323 O O . LEU A 1 826 ? -14.440 23.969 11.266 1.00 96.44 826 LEU A O 1
ATOM 6327 N N . SER A 1 827 ? -13.492 23.575 9.262 1.00 95.56 827 SER A N 1
ATOM 6328 C CA . SER A 1 827 ? -12.806 24.866 9.199 1.00 95.56 827 SER A CA 1
ATOM 6329 C C . SER A 1 827 ? -13.797 26.001 8.940 1.00 95.56 827 SER A C 1
ATOM 6331 O O . SER A 1 827 ? -14.819 25.825 8.271 1.00 95.56 827 SER A O 1
ATOM 6333 N N . ARG A 1 828 ? -13.480 27.208 9.420 1.00 93.31 828 ARG A N 1
ATOM 6334 C CA . ARG A 1 828 ? -14.291 28.403 9.147 1.00 93.31 828 ARG A CA 1
ATOM 6335 C C . ARG A 1 828 ? -14.471 28.639 7.644 1.00 93.31 828 ARG A C 1
ATOM 6337 O O . ARG A 1 828 ? -15.580 28.942 7.220 1.00 93.31 828 ARG A O 1
ATOM 6344 N N . GLY A 1 829 ? -13.413 28.448 6.850 1.00 91.69 829 GLY A N 1
ATOM 6345 C CA . GLY A 1 829 ? -13.474 28.582 5.390 1.00 91.69 829 GLY A CA 1
ATOM 6346 C C . GLY A 1 829 ? -14.468 27.609 4.752 1.00 91.69 829 GLY A C 1
ATOM 6347 O O . GLY A 1 829 ? -15.314 28.027 3.967 1.00 91.69 829 GLY A O 1
ATOM 6348 N N . LEU A 1 830 ? -14.453 26.336 5.163 1.00 92.50 830 LEU A N 1
ATOM 6349 C CA . LEU A 1 830 ? -15.406 25.349 4.655 1.00 92.50 830 LEU A CA 1
ATOM 6350 C C . LEU A 1 830 ? -16.848 25.667 5.082 1.00 92.50 830 LEU A C 1
ATOM 6352 O O . LEU A 1 830 ? -17.779 25.493 4.302 1.00 92.50 830 LEU A O 1
ATOM 6356 N N . ILE A 1 831 ? -17.058 26.170 6.302 1.00 93.50 831 ILE A N 1
ATOM 6357 C CA . ILE A 1 831 ? -18.389 26.596 6.767 1.00 93.50 831 ILE A CA 1
ATOM 6358 C C . ILE A 1 831 ? -18.913 27.774 5.931 1.00 93.50 831 ILE A C 1
ATOM 6360 O O . ILE A 1 831 ? -20.096 27.798 5.583 1.00 93.50 831 ILE A O 1
ATOM 6364 N N . GLU A 1 832 ? -18.053 28.738 5.589 1.00 90.69 832 GLU A N 1
ATOM 6365 C CA . GLU A 1 832 ? -18.395 29.862 4.706 1.00 90.69 832 GLU A CA 1
ATOM 6366 C C . GLU A 1 832 ? -18.791 29.366 3.301 1.00 90.69 832 GLU A C 1
ATOM 6368 O O . GLU A 1 832 ? -19.815 29.800 2.770 1.00 90.69 832 GLU A O 1
ATOM 6373 N N . GLU A 1 833 ? -18.060 28.395 2.742 1.00 89.44 833 GLU A N 1
ATOM 6374 C CA . GLU A 1 833 ? -18.396 27.754 1.461 1.00 89.44 833 GLU A CA 1
ATOM 6375 C C . GLU A 1 833 ? -19.736 27.006 1.515 1.00 89.44 833 GLU A C 1
ATOM 6377 O O . GLU A 1 833 ? -20.599 27.198 0.653 1.00 89.44 833 GLU A O 1
ATOM 6382 N N . LEU A 1 834 ? -19.958 26.194 2.554 1.00 89.12 834 LEU A N 1
ATOM 6383 C CA . LEU A 1 834 ? -21.204 25.442 2.732 1.00 89.12 834 LEU A CA 1
ATOM 6384 C C . LEU A 1 834 ? -22.412 26.365 2.973 1.00 89.12 834 LEU A C 1
ATOM 6386 O O . LEU A 1 834 ? -23.544 26.024 2.631 1.00 89.12 834 LEU A O 1
ATOM 6390 N N . SER A 1 835 ? -22.182 27.576 3.487 1.00 85.06 835 SER A N 1
ATOM 6391 C CA . SER A 1 835 ? -23.230 28.584 3.687 1.00 85.06 835 SER A CA 1
ATOM 6392 C C . SER A 1 835 ? -23.759 29.192 2.377 1.00 85.06 835 SER A C 1
ATOM 6394 O O . SER A 1 835 ? -24.833 29.797 2.383 1.00 85.06 835 SER A O 1
ATOM 6396 N N . ALA A 1 836 ? -23.067 29.019 1.242 1.00 70.62 836 ALA A N 1
ATOM 6397 C CA . ALA A 1 836 ? -23.393 29.654 -0.043 1.00 70.62 836 ALA A CA 1
ATOM 6398 C C . ALA A 1 836 ? -24.604 29.047 -0.805 1.00 70.62 836 ALA A C 1
ATOM 6400 O O . ALA A 1 836 ? -24.861 29.409 -1.951 1.00 70.62 836 ALA A O 1
ATOM 6401 N N . ARG A 1 837 ? -25.402 28.181 -0.158 1.00 62.22 837 ARG A N 1
ATOM 6402 C CA . ARG A 1 837 ? -26.715 27.654 -0.606 1.00 62.22 837 ARG A CA 1
ATOM 6403 C C . ARG A 1 837 ? -26.732 26.937 -1.965 1.00 62.22 837 ARG A C 1
ATOM 6405 O O . ARG A 1 837 ? -27.414 27.354 -2.902 1.00 62.22 837 ARG A O 1
ATOM 6412 N N . SER A 1 838 ? -26.115 25.757 -2.022 1.00 66.62 838 SER A N 1
ATOM 6413 C CA . SER A 1 838 ? -26.474 24.718 -3.003 1.00 66.62 838 SER A CA 1
ATOM 6414 C C . SER A 1 838 ? -27.189 23.548 -2.312 1.00 66.62 838 SER A C 1
ATOM 6416 O O . SER A 1 838 ? -26.995 23.316 -1.122 1.00 66.62 838 SER A O 1
ATOM 6418 N N . ARG A 1 839 ? -28.001 22.770 -3.046 1.00 64.44 839 ARG A N 1
ATOM 6419 C CA . ARG A 1 839 ? -28.697 21.583 -2.495 1.00 64.44 839 ARG A CA 1
ATOM 6420 C C . ARG A 1 839 ? -27.749 20.464 -2.027 1.00 64.44 839 ARG A C 1
ATOM 6422 O O . ARG A 1 839 ? -28.207 19.548 -1.358 1.00 64.44 839 ARG A O 1
ATOM 6429 N N . LEU A 1 840 ? -26.467 20.526 -2.394 1.00 67.38 840 LEU A N 1
ATOM 6430 C CA . LEU A 1 840 ? -25.431 19.556 -2.018 1.00 67.38 840 LEU A CA 1
ATOM 6431 C C . LEU A 1 840 ? -24.396 20.139 -1.042 1.00 67.38 840 LEU A C 1
ATOM 6433 O O . LEU A 1 840 ? -23.454 19.438 -0.681 1.00 67.38 840 LEU A O 1
ATOM 6437 N N . ALA A 1 841 ? -24.563 21.392 -0.601 1.00 82.31 841 ALA A N 1
ATOM 6438 C CA . ALA A 1 841 ? -23.687 22.059 0.362 1.00 82.31 841 ALA A CA 1
ATOM 6439 C C . ALA A 1 841 ? -23.939 21.536 1.788 1.00 82.31 841 ALA A C 1
ATOM 6441 O O . ALA A 1 841 ? -24.451 22.235 2.655 1.00 82.31 841 ALA A O 1
ATOM 6442 N N . THR A 1 842 ? -23.609 20.267 2.001 1.00 88.69 842 THR A N 1
ATOM 6443 C CA . THR A 1 842 ? -23.814 19.517 3.245 1.00 88.69 842 THR A CA 1
ATOM 6444 C C . THR A 1 842 ? -22.526 18.793 3.608 1.00 88.69 842 THR A C 1
ATOM 6446 O O . THR A 1 842 ? -21.718 18.495 2.725 1.00 88.69 842 THR A O 1
ATOM 6449 N N . VAL A 1 843 ? -22.324 18.495 4.889 1.00 91.56 843 VAL A N 1
ATOM 6450 C CA . VAL A 1 843 ? -21.156 17.742 5.362 1.00 91.56 843 VAL A CA 1
ATOM 6451 C C . VAL A 1 843 ? -21.153 16.352 4.727 1.00 91.56 843 VAL A C 1
ATOM 6453 O O . VAL A 1 843 ? -20.140 15.919 4.180 1.00 91.56 843 VAL A O 1
ATOM 6456 N N . GLY A 1 844 ? -22.311 15.687 4.691 1.00 89.69 844 GLY A N 1
ATOM 6457 C CA . GLY A 1 844 ? -22.492 14.409 4.006 1.00 89.69 844 GLY A CA 1
ATOM 6458 C C . GLY A 1 844 ? -22.182 14.461 2.505 1.00 89.69 844 GLY A C 1
ATOM 6459 O O . GLY A 1 844 ? -21.524 13.569 1.964 1.00 89.69 844 GLY A O 1
ATOM 6460 N N . GLY A 1 845 ? -22.565 15.551 1.834 1.00 87.56 845 GLY A N 1
ATOM 6461 C CA . GLY A 1 845 ? -22.286 15.791 0.415 1.00 87.56 845 GLY A CA 1
ATOM 6462 C C . GLY A 1 845 ? -20.794 15.859 0.063 1.00 87.56 845 GLY A C 1
ATOM 6463 O O . GLY A 1 845 ? -20.421 15.497 -1.055 1.00 87.56 845 GLY A O 1
ATOM 6464 N N . LEU A 1 846 ? -19.938 16.259 1.013 1.00 87.00 846 LEU A N 1
ATOM 6465 C CA . LEU A 1 846 ? -18.475 16.232 0.867 1.00 87.00 846 LEU A CA 1
ATOM 6466 C C . LEU A 1 846 ? -17.902 14.813 0.977 1.00 87.00 846 LEU A C 1
ATOM 6468 O O . LEU A 1 846 ? -16.820 14.537 0.456 1.00 87.00 846 LEU A O 1
ATOM 6472 N N . MET A 1 847 ? -18.619 13.922 1.666 1.00 86.12 847 MET A N 1
ATOM 6473 C CA . MET A 1 847 ? -18.162 12.571 1.984 1.00 86.12 847 MET A CA 1
ATOM 6474 C C . MET A 1 847 ? -18.665 11.500 1.016 1.00 86.12 847 MET A C 1
ATOM 6476 O O . MET A 1 847 ? -18.057 10.433 0.920 1.00 86.12 847 MET A O 1
ATOM 6480 N N . VAL A 1 848 ? -19.760 11.767 0.303 1.00 83.12 848 VAL A N 1
ATOM 6481 C CA . VAL A 1 848 ? -20.389 10.814 -0.617 1.00 83.12 848 VAL A CA 1
ATOM 6482 C C . VAL A 1 848 ? -19.666 10.738 -1.966 1.00 83.12 848 VAL A C 1
ATOM 6484 O O . VAL A 1 848 ? -18.992 11.672 -2.412 1.00 83.12 848 VAL A O 1
ATOM 6487 N N . TYR A 1 849 ? -19.821 9.607 -2.656 1.00 80.00 849 TYR A N 1
ATOM 6488 C CA . TYR A 1 849 ? -19.392 9.486 -4.044 1.00 80.00 849 TYR A CA 1
ATOM 6489 C C . TYR A 1 849 ? -20.234 10.381 -4.958 1.00 80.00 849 TYR A C 1
ATOM 6491 O O . TYR A 1 849 ? -21.460 10.284 -4.991 1.00 80.00 849 TYR A O 1
ATOM 6499 N N . GLN A 1 850 ? -19.562 11.206 -5.759 1.00 76.44 850 GLN A N 1
ATOM 6500 C CA . GLN A 1 850 ? -20.189 12.050 -6.768 1.00 76.44 850 GLN A CA 1
ATOM 6501 C C . GLN A 1 850 ? -19.838 11.518 -8.166 1.00 76.44 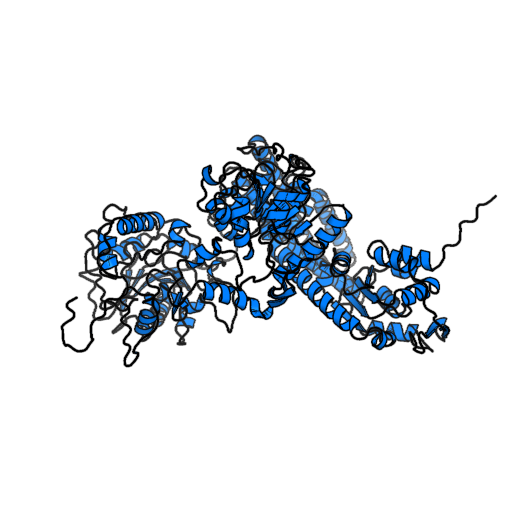850 GLN A C 1
ATOM 6503 O O . GLN A 1 850 ? -18.693 11.646 -8.600 1.00 76.44 850 GLN A O 1
ATOM 6508 N N . PRO A 1 851 ? -20.793 10.948 -8.929 1.00 74.06 851 PRO A N 1
ATOM 6509 C CA . PRO A 1 851 ? -20.489 10.343 -10.229 1.00 74.06 851 PRO A CA 1
ATOM 6510 C C . PRO A 1 851 ? -19.879 11.311 -11.250 1.00 74.06 851 PRO A C 1
ATOM 6512 O O . PRO A 1 851 ? -19.168 10.893 -12.159 1.00 74.06 851 PRO A O 1
ATOM 6515 N N . HIS A 1 852 ? -20.152 12.610 -11.138 1.00 73.94 852 HIS A N 1
ATOM 6516 C CA . HIS A 1 852 ? -19.613 13.632 -12.037 1.00 73.94 852 HIS A CA 1
ATOM 6517 C C . HIS A 1 852 ? -18.175 14.043 -11.673 1.00 73.94 852 HIS A C 1
ATOM 6519 O O . HIS A 1 852 ? -17.436 14.449 -12.567 1.00 73.94 852 HIS A O 1
ATOM 6525 N N . VAL A 1 853 ? -17.749 13.837 -10.420 1.00 75.44 853 VAL A N 1
ATOM 6526 C CA . VAL A 1 853 ? -16.389 14.103 -9.923 1.00 75.44 853 VAL A CA 1
ATOM 6527 C C . VAL A 1 853 ? -15.906 12.891 -9.112 1.00 75.44 853 VAL A C 1
ATOM 6529 O O . VAL A 1 853 ? -16.001 12.881 -7.883 1.00 75.44 853 VAL A O 1
ATOM 6532 N N . PRO A 1 854 ? -15.429 11.819 -9.777 1.00 68.94 854 PRO A N 1
ATOM 6533 C CA . PRO A 1 854 ? -14.960 10.633 -9.076 1.00 68.94 854 PRO A CA 1
ATOM 6534 C C . PRO A 1 854 ? -13.807 10.964 -8.126 1.00 68.94 854 PRO A C 1
ATOM 6536 O O . PRO A 1 854 ? -12.783 11.499 -8.544 1.00 68.94 854 PRO A O 1
ATOM 6539 N N . GLN A 1 855 ? -13.975 10.617 -6.852 1.00 75.56 855 GLN A N 1
ATOM 6540 C CA . GLN A 1 855 ? -13.001 10.881 -5.797 1.00 75.56 855 GLN A CA 1
ATOM 6541 C C . GLN A 1 855 ? -12.797 9.652 -4.910 1.00 75.56 855 GLN A C 1
ATOM 6543 O O . GLN A 1 855 ? -13.709 8.840 -4.731 1.00 75.56 855 GLN A O 1
ATOM 6548 N N . HIS A 1 856 ? -11.592 9.523 -4.345 1.00 74.75 856 HIS A N 1
ATOM 6549 C CA . HIS A 1 856 ? -11.318 8.529 -3.309 1.00 74.75 856 HIS A CA 1
ATOM 6550 C C . HIS A 1 856 ? -12.125 8.826 -2.050 1.00 74.75 856 HIS A C 1
ATOM 6552 O O . HIS A 1 856 ? -12.305 9.994 -1.686 1.00 74.75 856 HIS A O 1
ATOM 6558 N N . ASP A 1 857 ? -12.539 7.753 -1.380 1.00 83.12 857 ASP A N 1
ATOM 6559 C CA . ASP A 1 857 ? -13.315 7.820 -0.150 1.00 83.12 857 ASP A CA 1
ATOM 6560 C C . ASP A 1 857 ? -12.561 8.578 0.954 1.00 83.12 857 ASP A C 1
ATOM 6562 O O . ASP A 1 857 ? -11.402 8.242 1.225 1.00 83.12 857 ASP A O 1
ATOM 6566 N N . PRO A 1 858 ? -13.180 9.564 1.623 1.00 84.75 858 PRO A N 1
ATOM 6567 C CA . PRO A 1 858 ? -12.519 10.303 2.694 1.00 84.75 858 PRO A CA 1
ATOM 6568 C C . PRO A 1 858 ? -12.109 9.450 3.896 1.00 84.75 858 PRO A C 1
ATOM 6570 O O . PRO A 1 858 ? -11.191 9.843 4.607 1.00 84.75 858 PRO A O 1
ATOM 6573 N N . ILE A 1 859 ? -12.710 8.268 4.102 1.00 85.56 859 ILE A N 1
ATOM 6574 C CA . ILE A 1 859 ? -12.328 7.364 5.206 1.00 85.56 859 ILE A CA 1
ATOM 6575 C C . ILE A 1 859 ? -10.886 6.845 5.097 1.00 85.56 859 ILE A C 1
ATOM 6577 O O . ILE A 1 859 ? -10.337 6.361 6.087 1.00 85.56 859 ILE A O 1
ATOM 6581 N N . ALA A 1 860 ? -10.295 6.912 3.898 1.00 77.75 860 ALA A N 1
ATOM 6582 C CA . ALA A 1 860 ? -8.919 6.512 3.618 1.00 77.75 860 ALA A CA 1
ATOM 6583 C C . ALA A 1 860 ? -7.927 7.690 3.670 1.00 77.75 860 ALA A C 1
ATOM 6585 O O . ALA A 1 860 ? -6.762 7.511 3.334 1.00 77.75 860 ALA A O 1
ATOM 6586 N N . ARG A 1 861 ? -8.381 8.899 4.028 1.00 81.38 861 ARG A N 1
ATOM 6587 C CA . ARG A 1 861 ? -7.536 10.096 4.145 1.00 81.38 861 ARG A CA 1
ATOM 6588 C C . ARG A 1 861 ? -7.234 10.398 5.608 1.00 81.38 861 ARG A C 1
ATOM 6590 O O . ARG A 1 861 ? -8.027 10.065 6.484 1.00 81.38 861 ARG A O 1
ATOM 6597 N N . ASP A 1 862 ? -6.177 11.169 5.838 1.00 79.62 862 ASP A N 1
ATOM 6598 C CA . ASP A 1 862 ? -5.752 11.627 7.171 1.00 79.62 862 ASP A CA 1
ATOM 6599 C C . ASP A 1 862 ? -6.823 12.445 7.916 1.00 79.62 862 ASP A C 1
ATOM 6601 O O . ASP A 1 862 ? -6.773 12.586 9.134 1.00 79.62 862 ASP A O 1
ATOM 6605 N N . ALA A 1 863 ? -7.821 12.969 7.202 1.00 86.38 863 ALA A N 1
ATOM 6606 C CA . ALA A 1 863 ? -8.987 13.631 7.784 1.00 86.38 863 ALA A CA 1
ATOM 6607 C C . ALA A 1 863 ? -9.849 12.706 8.669 1.00 86.38 863 ALA A C 1
ATOM 6609 O O . ALA A 1 863 ? -10.581 13.196 9.524 1.00 86.38 863 ALA A O 1
ATOM 6610 N N . ASN A 1 864 ? -9.794 11.389 8.465 1.00 90.44 864 ASN A N 1
ATOM 6611 C CA . ASN A 1 864 ? -10.520 10.419 9.276 1.00 90.44 864 ASN A CA 1
ATOM 6612 C C . ASN A 1 864 ? -9.628 9.921 10.425 1.00 90.44 864 ASN A C 1
ATOM 6614 O O . ASN A 1 864 ? -8.666 9.179 10.200 1.00 90.44 864 ASN A O 1
ATOM 6618 N N . VAL A 1 865 ? -9.958 10.304 11.657 1.00 89.88 865 VAL A N 1
ATOM 6619 C CA . VAL A 1 865 ? -9.309 9.779 12.865 1.00 89.88 865 VAL A CA 1
ATOM 6620 C C . VAL A 1 865 ? -9.746 8.324 13.051 1.00 89.88 865 VAL A C 1
ATOM 6622 O O . VAL A 1 865 ? -10.942 8.025 13.072 1.00 89.88 865 VAL A O 1
ATOM 6625 N N . GLN A 1 866 ? -8.777 7.405 13.124 1.00 85.81 866 GLN A N 1
ATOM 6626 C CA . GLN A 1 866 ? -9.071 5.987 13.326 1.00 85.81 866 GLN A CA 1
ATOM 6627 C C . GLN A 1 866 ? -9.593 5.761 14.745 1.00 85.81 866 GLN A C 1
ATOM 6629 O O . GLN A 1 866 ? -9.105 6.360 15.700 1.00 85.81 866 GLN A O 1
ATOM 6634 N N . ILE A 1 867 ? -10.591 4.891 14.844 1.00 89.00 867 ILE A N 1
ATOM 6635 C CA . ILE A 1 867 ? -11.251 4.507 16.088 1.00 89.00 867 ILE A CA 1
ATOM 6636 C C . ILE A 1 867 ? -11.313 2.983 16.172 1.00 89.00 867 ILE A C 1
ATOM 6638 O O . ILE A 1 867 ? -11.188 2.303 15.140 1.00 89.00 867 ILE A O 1
ATOM 6642 N N . ASP A 1 868 ? -11.560 2.477 17.375 1.00 87.69 868 ASP A N 1
ATOM 6643 C CA . ASP A 1 868 ? -11.736 1.065 17.677 1.00 87.69 868 ASP A CA 1
ATOM 6644 C C . ASP A 1 868 ? -12.674 0.373 16.676 1.00 87.69 868 ASP A C 1
ATOM 6646 O O . ASP A 1 868 ? -13.730 0.887 16.285 1.00 87.69 868 ASP A O 1
ATOM 6650 N N . HIS A 1 869 ? -12.277 -0.818 16.230 1.00 85.12 869 HIS A N 1
ATOM 6651 C CA . HIS A 1 869 ? -12.997 -1.538 15.185 1.00 85.12 869 HIS A CA 1
ATOM 6652 C C . HIS A 1 869 ? -14.391 -2.000 15.637 1.00 85.12 869 HIS A C 1
ATOM 6654 O O . HIS A 1 869 ? -15.296 -2.093 14.806 1.00 85.12 869 HIS A O 1
ATOM 6660 N N . GLY A 1 870 ? -14.574 -2.282 16.932 1.00 86.75 870 GLY A N 1
ATOM 6661 C CA . GLY A 1 870 ? -15.855 -2.619 17.545 1.00 86.75 870 GLY A CA 1
ATOM 6662 C C . GLY A 1 870 ? -16.806 -1.427 17.549 1.00 86.75 870 GLY A C 1
ATOM 6663 O O . GLY A 1 870 ? -17.975 -1.580 17.203 1.00 86.75 870 GLY A O 1
ATOM 6664 N N . VAL A 1 871 ? -16.288 -0.227 17.821 1.00 90.50 871 VAL A N 1
ATOM 6665 C CA . VAL A 1 871 ? -17.053 1.025 17.710 1.00 90.50 871 VAL A CA 1
ATOM 6666 C C . VAL A 1 871 ? -17.430 1.303 16.258 1.00 90.50 871 VAL A C 1
ATOM 6668 O O . VAL A 1 871 ? -18.595 1.535 15.947 1.00 90.50 871 VAL A O 1
ATOM 6671 N N . ARG A 1 872 ? -16.451 1.228 15.353 1.00 89.50 872 ARG A N 1
ATOM 6672 C CA . ARG A 1 872 ? -16.614 1.548 13.929 1.00 89.50 872 ARG A CA 1
ATOM 6673 C C . ARG A 1 872 ? -17.650 0.679 13.225 1.00 89.50 872 ARG A C 1
ATOM 6675 O O . ARG A 1 872 ? -18.320 1.168 12.326 1.00 89.50 872 ARG A O 1
ATOM 6682 N N . ARG A 1 873 ? -17.762 -0.603 13.590 1.00 86.00 873 ARG A N 1
ATOM 6683 C CA . ARG A 1 873 ? -18.721 -1.548 12.986 1.00 86.00 873 ARG A CA 1
ATOM 6684 C C . ARG A 1 873 ? -20.118 -1.487 13.608 1.00 86.00 873 ARG A C 1
ATOM 6686 O O . ARG A 1 873 ? -21.021 -2.161 13.117 1.00 86.00 873 ARG A O 1
ATOM 6693 N N . SER A 1 874 ? -20.275 -0.763 14.714 1.00 87.19 874 SER A N 1
ATOM 6694 C CA . SER A 1 874 ? -21.515 -0.781 15.478 1.00 87.19 874 SER A CA 1
ATOM 6695 C C . SER A 1 874 ? -22.633 -0.044 14.743 1.00 87.19 874 SER A C 1
ATOM 6697 O O . SER A 1 874 ? -22.421 0.984 14.101 1.00 87.19 874 SER A O 1
ATOM 6699 N N . LEU A 1 875 ? -23.850 -0.573 14.871 1.00 85.56 875 LEU A N 1
ATOM 6700 C CA . LEU A 1 875 ? -25.086 0.033 14.364 1.00 85.56 875 LEU A CA 1
ATOM 6701 C C . LEU A 1 875 ? -25.854 0.754 15.482 1.00 85.56 875 LEU A C 1
ATOM 6703 O O . LEU A 1 875 ? -27.075 0.902 15.431 1.00 85.56 875 LEU A O 1
ATOM 6707 N N . VAL A 1 876 ? -25.151 1.153 16.537 1.00 89.00 876 VAL A N 1
ATOM 6708 C CA . VAL A 1 876 ? -25.725 1.862 17.678 1.00 89.00 876 VAL A CA 1
ATOM 6709 C C . VAL A 1 876 ? -26.062 3.311 17.316 1.00 89.00 876 VAL A C 1
ATOM 6711 O O . VAL A 1 876 ? -25.350 3.971 16.572 1.00 89.00 876 VAL A O 1
ATOM 6714 N N . ARG A 1 877 ? -27.137 3.845 17.904 1.00 90.19 877 ARG A N 1
ATOM 6715 C CA . ARG A 1 877 ? -27.412 5.288 17.955 1.00 90.19 877 ARG A CA 1
ATOM 6716 C C . ARG A 1 877 ? -27.387 5.726 19.416 1.00 90.19 877 ARG A C 1
ATOM 6718 O O . ARG A 1 877 ? -28.351 5.515 20.139 1.00 90.19 877 ARG A O 1
ATOM 6725 N N . ALA A 1 878 ? -26.297 6.348 19.849 1.00 93.50 878 ALA A N 1
ATOM 6726 C CA . ALA A 1 878 ? -26.090 6.813 21.221 1.00 93.50 878 ALA A CA 1
ATOM 6727 C C . ALA A 1 878 ? -26.629 8.240 21.460 1.00 93.50 878 ALA A C 1
ATOM 6729 O O . ALA A 1 878 ? -26.070 9.012 22.240 1.00 93.50 878 ALA A O 1
ATOM 6730 N N . THR A 1 879 ? -27.716 8.612 20.779 1.00 92.69 879 THR A N 1
ATOM 6731 C CA . THR A 1 879 ? -28.380 9.914 20.934 1.00 92.69 879 THR A CA 1
ATOM 6732 C C . THR A 1 879 ? -29.650 9.773 21.766 1.00 92.69 879 THR A C 1
ATOM 6734 O O . THR A 1 879 ? -30.454 8.869 21.545 1.00 92.69 879 THR A O 1
ATOM 6737 N N . TYR A 1 880 ? -29.885 10.696 22.694 1.00 92.56 880 TYR A N 1
ATOM 6738 C CA . TYR A 1 880 ? -31.041 10.673 23.592 1.00 92.56 880 TYR A CA 1
ATOM 6739 C C . TYR A 1 880 ? -32.267 11.351 22.958 1.00 92.56 880 TYR A C 1
ATOM 6741 O O . TYR A 1 880 ? -32.757 12.383 23.414 1.00 92.56 880 TYR A O 1
ATOM 6749 N N . ASP A 1 881 ? -32.752 10.811 21.841 1.00 86.12 881 ASP A N 1
ATOM 6750 C CA . ASP A 1 881 ? -33.541 11.603 20.892 1.00 86.12 881 ASP A CA 1
ATOM 6751 C C . ASP A 1 881 ? -34.899 10.970 20.506 1.00 86.12 881 ASP A C 1
ATOM 6753 O O . ASP A 1 881 ? -35.905 11.677 20.412 1.00 86.12 881 ASP A O 1
ATOM 6757 N N . THR A 1 882 ? -34.984 9.643 20.395 1.00 83.25 882 THR A N 1
ATOM 6758 C CA . THR A 1 882 ? -36.234 8.880 20.179 1.00 83.25 882 THR A CA 1
ATOM 6759 C C . THR A 1 882 ? -36.684 8.163 21.455 1.00 83.25 882 THR A C 1
ATOM 6761 O O . THR A 1 882 ? -35.859 7.870 22.313 1.00 83.25 882 THR A O 1
ATOM 6764 N N . ASP A 1 883 ? -37.974 7.828 21.599 1.00 80.31 883 ASP A N 1
ATOM 6765 C CA . ASP A 1 883 ? -38.461 7.077 22.777 1.00 80.31 883 ASP A CA 1
ATOM 6766 C C . ASP A 1 883 ? -37.727 5.744 22.967 1.00 80.31 883 ASP A C 1
ATOM 6768 O O . ASP A 1 883 ? -37.382 5.378 24.089 1.00 80.31 883 ASP A O 1
ATOM 6772 N N . ARG A 1 884 ? -37.419 5.062 21.857 1.00 79.38 884 ARG A N 1
ATOM 6773 C CA . ARG A 1 884 ? -36.639 3.823 21.865 1.00 79.38 884 ARG A CA 1
ATOM 6774 C C . ARG A 1 884 ? -35.232 4.051 22.410 1.00 79.38 884 ARG A C 1
ATOM 6776 O O . ARG A 1 884 ? -34.818 3.325 23.309 1.00 79.38 884 ARG A O 1
ATOM 6783 N N . GLN A 1 885 ? -34.510 5.043 21.883 1.00 86.44 885 GLN A N 1
ATOM 6784 C CA . GLN A 1 885 ? -33.147 5.304 22.345 1.00 86.44 885 GLN A CA 1
ATOM 6785 C C . GLN A 1 885 ? -33.129 5.817 23.783 1.00 86.44 885 GLN A C 1
ATOM 6787 O O . GLN A 1 885 ? -32.285 5.390 24.557 1.00 86.44 885 GLN A O 1
ATOM 6792 N N . ARG A 1 886 ? -34.105 6.630 24.202 1.00 87.38 886 ARG A N 1
ATOM 6793 C CA . ARG A 1 886 ? -34.239 7.035 25.610 1.00 87.38 886 ARG A CA 1
ATOM 6794 C C . ARG A 1 886 ? -34.365 5.832 26.540 1.00 87.38 886 ARG A C 1
ATOM 6796 O O . ARG A 1 886 ? -33.557 5.684 27.449 1.00 87.38 886 ARG A O 1
ATOM 6803 N N . ALA A 1 887 ? -35.307 4.933 26.252 1.00 85.25 887 ALA A N 1
ATOM 6804 C CA . ALA A 1 887 ? -35.519 3.731 27.055 1.00 85.25 887 ALA A CA 1
ATOM 6805 C C . ALA A 1 887 ? -34.283 2.816 27.104 1.00 85.25 887 ALA A C 1
ATOM 6807 O O . ALA A 1 887 ? -34.047 2.163 28.120 1.00 85.25 887 ALA A O 1
ATOM 6808 N N . LEU A 1 888 ? -33.501 2.764 26.021 1.00 87.19 888 LEU A N 1
ATOM 6809 C CA . LEU A 1 888 ? -32.260 1.996 25.954 1.00 87.19 888 LEU A CA 1
ATOM 6810 C C . LEU A 1 888 ? -31.138 2.656 26.768 1.00 87.19 888 LEU A C 1
ATOM 6812 O O . LEU A 1 888 ? -30.518 2.000 27.602 1.00 87.19 888 LEU A O 1
ATOM 6816 N N . LEU A 1 889 ? -30.913 3.957 26.574 1.00 90.12 889 LEU A N 1
ATOM 6817 C CA . LEU A 1 889 ? -29.857 4.713 27.249 1.00 90.12 889 LEU A CA 1
ATOM 6818 C C . LEU A 1 889 ? -30.112 4.862 28.758 1.00 90.12 889 LEU A C 1
ATOM 6820 O O . LEU A 1 889 ? -29.160 4.824 29.536 1.00 90.12 889 LEU A O 1
ATOM 6824 N N . ASP A 1 890 ? -31.372 4.957 29.194 1.00 88.31 890 ASP A N 1
ATOM 6825 C CA . ASP A 1 890 ? -31.737 5.017 30.619 1.00 88.31 890 ASP A CA 1
ATOM 6826 C C . ASP A 1 890 ? -31.338 3.740 31.386 1.00 88.31 890 ASP A C 1
ATOM 6828 O O . ASP A 1 890 ? -31.109 3.784 32.596 1.00 88.31 890 ASP A O 1
ATOM 6832 N N . ARG A 1 891 ? -31.181 2.599 30.695 1.00 86.06 891 ARG A N 1
ATOM 6833 C CA . ARG A 1 891 ? -30.701 1.340 31.299 1.00 86.06 891 ARG A CA 1
ATOM 6834 C C . ARG A 1 891 ? -29.198 1.315 31.533 1.00 86.06 891 ARG A C 1
ATOM 6836 O O . ARG A 1 891 ? -28.714 0.479 32.291 1.00 86.06 891 ARG A O 1
ATOM 6843 N N . LEU A 1 892 ? -28.450 2.246 30.948 1.00 87.50 892 LEU A N 1
ATOM 6844 C CA . LEU A 1 892 ? -26.996 2.322 31.085 1.00 87.50 892 LEU A CA 1
ATOM 6845 C C . LEU A 1 892 ? -26.571 2.998 32.395 1.00 87.50 892 LEU A C 1
ATOM 6847 O O . LEU A 1 892 ? -25.526 3.643 32.448 1.00 87.50 892 LEU A O 1
ATOM 6851 N N . ALA A 1 893 ? -27.367 2.898 33.462 1.00 73.00 893 ALA A N 1
ATOM 6852 C CA . ALA A 1 893 ? -27.114 3.580 34.731 1.00 73.00 893 ALA A CA 1
ATOM 6853 C C . ALA A 1 893 ? -25.771 3.183 35.377 1.00 73.00 893 ALA A C 1
ATOM 6855 O O . ALA A 1 893 ? -25.173 3.992 36.078 1.00 73.00 893 ALA A O 1
ATOM 6856 N N . ALA A 1 894 ? -25.282 1.968 35.106 1.00 78.50 894 ALA A N 1
ATOM 6857 C CA . ALA A 1 894 ? -24.021 1.447 35.636 1.00 78.50 894 ALA A CA 1
ATOM 6858 C C . ALA A 1 894 ? -22.770 1.867 34.839 1.00 78.50 894 ALA A C 1
ATOM 6860 O O . ALA A 1 894 ? -21.653 1.630 35.292 1.00 78.50 894 ALA A O 1
ATOM 6861 N N . LEU A 1 895 ? -22.929 2.464 33.653 1.00 87.25 895 LEU A N 1
ATOM 6862 C CA . LEU A 1 895 ? -21.793 2.822 32.805 1.00 87.25 895 LEU A CA 1
ATOM 6863 C C . LEU A 1 895 ? -21.070 4.066 33.386 1.00 87.25 895 LEU A C 1
ATOM 6865 O O . LEU A 1 895 ? -21.743 5.072 33.624 1.00 87.25 895 LEU A O 1
ATOM 6869 N N . PRO A 1 896 ? -19.739 4.055 33.594 1.00 86.69 896 PRO A N 1
ATOM 6870 C CA . PRO A 1 896 ? -19.000 5.187 34.169 1.00 86.69 896 PRO A CA 1
ATOM 6871 C C . PRO A 1 896 ? -19.201 6.511 33.417 1.00 86.69 896 PRO A C 1
ATOM 6873 O O . PRO A 1 896 ? -19.561 6.527 32.238 1.00 86.69 896 PRO A O 1
ATOM 6876 N N . GLU A 1 897 ? -18.971 7.653 34.073 1.00 83.00 897 GLU A N 1
ATOM 6877 C CA . GLU A 1 897 ? -19.053 8.950 33.386 1.00 83.00 897 GLU A CA 1
ATOM 6878 C C . GLU A 1 897 ? -17.921 9.143 32.372 1.00 83.00 897 GLU A C 1
ATOM 6880 O O . GLU A 1 897 ? -18.116 9.833 31.371 1.00 83.00 897 GLU A O 1
ATOM 6885 N N . GLU A 1 898 ? -16.769 8.526 32.613 1.00 83.56 898 GLU A N 1
ATOM 6886 C CA . GLU A 1 898 ? -15.566 8.535 31.776 1.00 83.56 898 GLU A CA 1
ATOM 6887 C C . GLU A 1 898 ? -15.558 7.417 30.723 1.00 83.56 898 GLU A C 1
ATOM 6889 O O . GLU A 1 898 ? -14.538 7.197 30.075 1.00 83.56 898 GLU A O 1
ATOM 6894 N N . ALA A 1 899 ? -16.680 6.711 30.551 1.00 88.81 899 ALA A N 1
ATOM 6895 C CA . ALA A 1 899 ? -16.810 5.636 29.577 1.00 88.81 899 ALA A CA 1
ATOM 6896 C C . ALA A 1 899 ? -16.441 6.099 28.163 1.00 88.81 899 ALA A C 1
ATOM 6898 O O . ALA A 1 899 ? -16.957 7.115 27.674 1.00 88.81 899 ALA A O 1
ATOM 6899 N N . THR A 1 900 ? -15.573 5.316 27.527 1.00 91.94 900 THR A N 1
ATOM 6900 C CA . THR A 1 900 ? -15.135 5.501 26.144 1.00 91.94 900 THR A CA 1
ATOM 6901 C C . THR A 1 900 ? -16.242 5.117 25.167 1.00 91.94 900 THR A C 1
ATOM 6903 O O . THR A 1 900 ? -17.224 4.464 25.531 1.00 91.94 900 THR A O 1
ATOM 6906 N N . SER A 1 901 ? -16.069 5.468 23.892 1.00 93.56 901 SER A N 1
ATOM 6907 C CA . SER A 1 901 ? -16.979 5.017 22.830 1.00 93.56 901 SER A CA 1
ATOM 6908 C C . SER A 1 901 ? -17.148 3.488 22.803 1.00 93.56 901 SER A C 1
ATOM 6910 O O . SER A 1 901 ? -18.261 3.006 22.597 1.00 93.56 901 SER A O 1
ATOM 6912 N N . ALA A 1 902 ? -16.080 2.723 23.065 1.00 91.88 902 ALA A N 1
ATOM 6913 C CA . ALA A 1 902 ? -16.119 1.258 23.102 1.00 91.88 902 ALA A CA 1
ATOM 6914 C C . ALA A 1 902 ? -16.963 0.730 24.270 1.00 91.88 902 ALA A C 1
ATOM 6916 O O . ALA A 1 902 ? -17.810 -0.142 24.070 1.00 91.88 902 ALA A O 1
ATOM 6917 N N . ASP A 1 903 ? -16.799 1.312 25.461 1.00 93.19 903 ASP A N 1
ATOM 6918 C CA . ASP A 1 903 ? -17.596 0.951 26.638 1.00 93.19 903 ASP A CA 1
ATOM 6919 C C . ASP A 1 903 ? -19.088 1.232 26.404 1.00 93.19 903 ASP A C 1
ATOM 6921 O O . ASP A 1 903 ? -19.948 0.418 26.748 1.00 93.19 903 ASP A O 1
ATOM 6925 N N . VAL A 1 904 ? -19.404 2.381 25.789 1.00 93.06 904 VAL A N 1
ATOM 6926 C CA . VAL A 1 904 ? -20.785 2.770 25.471 1.00 93.06 904 VAL A CA 1
ATOM 6927 C C . VAL A 1 904 ? -21.406 1.802 24.463 1.00 93.06 904 VAL A C 1
ATOM 6929 O O . VAL A 1 904 ? -22.524 1.335 24.682 1.00 93.06 904 VAL A O 1
ATOM 6932 N N . VAL A 1 905 ? -20.694 1.482 23.379 1.00 93.12 905 VAL A N 1
ATOM 6933 C CA . VAL A 1 905 ? -21.161 0.535 22.354 1.00 93.12 905 VAL A CA 1
ATOM 6934 C C . VAL A 1 905 ? -21.433 -0.835 22.968 1.00 93.12 905 VAL A C 1
ATOM 6936 O O . VAL A 1 905 ? -22.540 -1.351 22.818 1.00 93.12 905 VAL A O 1
ATOM 6939 N N . ALA A 1 906 ? -20.479 -1.382 23.725 1.00 91.44 906 ALA A N 1
ATOM 6940 C CA . ALA A 1 906 ? -20.630 -2.681 24.372 1.00 91.44 906 ALA A CA 1
ATOM 6941 C C . ALA A 1 906 ? -21.843 -2.716 25.319 1.00 91.44 906 ALA A C 1
ATOM 6943 O O . ALA A 1 906 ? -22.613 -3.679 25.323 1.00 91.44 906 ALA A O 1
ATOM 6944 N N . ALA A 1 907 ? -22.053 -1.647 26.092 1.00 91.38 907 ALA A N 1
ATOM 6945 C CA . ALA A 1 907 ? -23.172 -1.558 27.021 1.00 91.38 907 ALA A CA 1
ATOM 6946 C C . ALA A 1 907 ? -24.531 -1.446 26.306 1.00 91.38 907 ALA A C 1
ATOM 6948 O O . ALA A 1 907 ? -25.502 -2.073 26.735 1.00 91.38 907 ALA A O 1
ATOM 6949 N N . ILE A 1 908 ? -24.611 -0.686 25.207 1.00 90.06 908 ILE A N 1
ATOM 6950 C CA . ILE A 1 908 ? -25.841 -0.560 24.413 1.00 90.06 908 ILE A CA 1
ATOM 6951 C C . ILE A 1 908 ? -26.186 -1.881 23.725 1.00 90.06 908 ILE A C 1
ATOM 6953 O O . ILE A 1 908 ? -27.337 -2.310 23.783 1.00 90.06 908 ILE A O 1
ATOM 6957 N N . GLU A 1 909 ? -25.211 -2.546 23.104 1.00 89.06 909 GLU A N 1
ATOM 6958 C CA . GLU A 1 909 ? -25.433 -3.824 22.419 1.00 89.06 909 GLU A CA 1
ATOM 6959 C C . GLU A 1 909 ? -25.890 -4.916 23.400 1.00 89.06 909 GLU A C 1
ATOM 6961 O O . GLU A 1 909 ? -26.845 -5.643 23.113 1.00 89.06 909 GLU A O 1
ATOM 6966 N N . ALA A 1 910 ? -25.301 -4.975 24.600 1.00 87.31 910 ALA A N 1
ATOM 6967 C CA . ALA A 1 910 ? -25.750 -5.875 25.663 1.00 87.31 910 ALA A CA 1
ATOM 6968 C C . ALA A 1 910 ? -27.187 -5.565 26.140 1.00 87.31 910 ALA A C 1
ATOM 6970 O O . ALA A 1 910 ? -27.983 -6.475 26.407 1.00 87.31 910 ALA A O 1
ATOM 6971 N N . ALA A 1 911 ? -27.546 -4.282 26.231 1.00 84.50 911 ALA A N 1
ATOM 6972 C CA . ALA A 1 911 ? -28.883 -3.852 26.630 1.00 84.50 911 ALA A CA 1
ATOM 6973 C C . ALA A 1 911 ? -29.953 -4.102 25.546 1.00 84.50 911 ALA A C 1
ATOM 6975 O O . ALA A 1 911 ? -31.092 -4.418 25.895 1.00 84.50 911 ALA A O 1
ATOM 6976 N N . ASP A 1 912 ? -29.619 -3.997 24.252 1.00 80.06 912 ASP A N 1
ATOM 6977 C CA . ASP A 1 912 ? -30.544 -4.317 23.147 1.00 80.06 912 ASP A CA 1
ATOM 6978 C C . ASP A 1 912 ? -30.742 -5.836 23.014 1.00 80.06 912 ASP A C 1
ATOM 6980 O O . ASP A 1 912 ? -31.869 -6.288 22.827 1.00 80.06 912 ASP A O 1
ATOM 6984 N N . ALA A 1 913 ? -29.684 -6.639 23.198 1.00 76.88 913 ALA A N 1
ATOM 6985 C CA . ALA A 1 913 ? -29.757 -8.105 23.133 1.00 76.88 913 ALA A CA 1
ATOM 6986 C C . ALA A 1 913 ? -30.658 -8.726 24.217 1.00 76.88 913 ALA A C 1
ATOM 6988 O O . ALA A 1 913 ? -31.259 -9.778 24.005 1.00 76.88 913 ALA A O 1
ATOM 6989 N N . SER A 1 914 ? -30.767 -8.074 25.375 1.00 65.31 914 SER A N 1
ATOM 6990 C CA . SER A 1 914 ? -31.599 -8.514 26.503 1.00 65.31 914 SER A CA 1
ATOM 6991 C C . SER A 1 914 ? -33.042 -7.995 26.448 1.00 65.31 914 SER A C 1
ATOM 6993 O O . SER A 1 914 ? -33.833 -8.284 27.348 1.00 65.31 914 SER A O 1
ATOM 6995 N N . HIS A 1 915 ? -33.416 -7.235 25.412 1.00 64.06 915 HIS A N 1
ATOM 6996 C CA . HIS A 1 915 ? -34.730 -6.611 25.305 1.00 64.06 915 HIS A CA 1
ATOM 6997 C C . HIS A 1 915 ? -35.638 -7.320 24.287 1.00 64.06 915 HIS A C 1
ATOM 6999 O O . HIS A 1 915 ? -35.345 -7.355 23.093 1.00 64.06 915 HIS A O 1
ATOM 7005 N N . GLU A 1 916 ? -36.802 -7.814 24.731 1.00 56.53 916 GLU A N 1
ATOM 7006 C CA . GLU A 1 916 ? -37.890 -8.181 23.816 1.00 56.53 916 GLU A CA 1
ATOM 7007 C C . GLU A 1 916 ? -38.339 -6.936 23.037 1.00 56.53 916 GLU A C 1
ATOM 7009 O O . GLU A 1 916 ? -38.914 -5.998 23.595 1.00 56.53 916 GLU A O 1
ATOM 7014 N N . ARG A 1 917 ? -38.049 -6.904 21.731 1.00 56.75 917 ARG A N 1
ATOM 7015 C CA . ARG A 1 917 ? -38.455 -5.811 20.839 1.00 56.75 917 ARG A CA 1
ATOM 7016 C C . ARG A 1 917 ? -39.979 -5.807 20.714 1.00 56.75 917 ARG A C 1
ATOM 7018 O O . ARG A 1 917 ? -40.538 -6.612 19.978 1.00 56.75 917 ARG A O 1
ATOM 7025 N N . SER A 1 918 ? -40.654 -4.893 21.409 1.00 49.47 918 SER A N 1
ATOM 7026 C CA . SER A 1 918 ? -42.121 -4.831 21.407 1.00 49.47 918 SER A CA 1
ATOM 7027 C C . SER A 1 918 ? -42.721 -4.184 20.151 1.00 49.47 918 SER A C 1
ATOM 7029 O O . SER A 1 918 ? -43.900 -4.394 19.882 1.00 49.47 918 SER A O 1
ATOM 7031 N N . LEU A 1 919 ? -41.943 -3.434 19.352 1.00 54.12 919 LEU A N 1
ATOM 7032 C CA . LEU A 1 919 ? -42.419 -2.757 18.136 1.00 54.12 919 LEU A CA 1
ATOM 7033 C C . LEU A 1 919 ? -41.345 -2.689 17.027 1.00 54.12 919 LEU A C 1
ATOM 7035 O O . LEU A 1 919 ? -40.152 -2.574 17.330 1.00 54.12 919 LEU A O 1
ATOM 7039 N N . PRO A 1 920 ? -41.739 -2.727 15.736 1.00 55.31 920 PRO A N 1
ATOM 7040 C CA . PRO A 1 920 ? -40.811 -2.587 14.614 1.00 55.31 920 PRO A CA 1
ATOM 7041 C C . PRO A 1 920 ? -40.200 -1.175 14.549 1.00 55.31 920 PRO A C 1
ATOM 7043 O O . PRO A 1 920 ? -40.893 -0.181 14.755 1.00 55.31 920 PRO A O 1
ATOM 7046 N N . GLN A 1 921 ? -38.906 -1.081 14.207 1.00 53.25 921 GLN A N 1
ATOM 7047 C CA . GLN A 1 921 ? -38.178 0.198 14.076 1.00 53.25 921 GLN A CA 1
ATOM 7048 C C . GLN A 1 921 ? -38.766 1.098 12.980 1.00 53.25 921 GLN A C 1
ATOM 7050 O O . GLN A 1 921 ? -38.811 2.318 13.120 1.00 53.25 921 GLN A O 1
ATOM 7055 N N . HIS A 1 922 ? -39.268 0.480 11.911 1.00 56.94 922 HIS A N 1
ATOM 7056 C CA . HIS A 1 922 ? -39.988 1.141 10.835 1.00 56.94 922 HIS A CA 1
ATOM 7057 C C . HIS A 1 922 ? -41.223 0.315 10.482 1.00 56.94 922 HIS A C 1
ATOM 7059 O O . HIS A 1 922 ? -41.135 -0.899 10.307 1.00 56.94 922 HIS A O 1
ATOM 7065 N N . LEU A 1 923 ? -42.365 0.984 10.335 1.00 59.53 923 LEU A N 1
ATOM 7066 C CA . LEU A 1 923 ? -43.557 0.405 9.730 1.00 59.53 923 LEU A CA 1
ATOM 7067 C C . LEU A 1 923 ? -43.673 0.951 8.306 1.00 59.53 923 LEU A C 1
ATOM 7069 O O . LEU A 1 923 ? -43.882 2.150 8.115 1.00 59.53 923 LEU A O 1
ATOM 7073 N N . ILE A 1 924 ? -43.519 0.080 7.311 1.00 55.75 924 ILE A N 1
ATOM 7074 C CA . ILE A 1 924 ? -43.752 0.430 5.908 1.00 55.75 924 ILE A CA 1
ATOM 7075 C C . ILE A 1 924 ? -45.211 0.117 5.601 1.00 55.75 924 ILE A C 1
ATOM 7077 O O . ILE A 1 924 ? -45.609 -1.044 5.554 1.00 55.75 924 ILE A O 1
ATOM 7081 N N . VAL A 1 925 ? -46.007 1.164 5.402 1.00 55.53 925 VAL A N 1
ATOM 7082 C CA . VAL A 1 925 ? -47.384 1.036 4.924 1.00 55.53 925 VAL A CA 1
ATOM 7083 C C . VAL A 1 925 ? -47.374 1.324 3.430 1.00 55.53 925 VAL A C 1
ATOM 7085 O O . VAL A 1 925 ? -47.332 2.479 3.009 1.00 55.53 925 VAL A O 1
ATOM 7088 N N . GLU A 1 926 ? -47.362 0.269 2.620 1.00 51.12 926 GLU A N 1
ATOM 7089 C CA . GLU A 1 926 ? -47.488 0.400 1.171 1.00 51.12 926 GLU A CA 1
ATOM 7090 C C . GLU A 1 926 ? -48.958 0.664 0.823 1.00 51.12 926 GLU A C 1
ATOM 7092 O O . GLU A 1 926 ? -49.798 -0.237 0.816 1.00 51.12 926 GLU A O 1
ATOM 7097 N N . LEU A 1 927 ? -49.285 1.931 0.566 1.00 51.53 927 LEU A N 1
ATOM 7098 C CA . LEU A 1 927 ? -50.616 2.335 0.122 1.00 51.53 927 LEU A CA 1
ATOM 7099 C C . LEU A 1 927 ? -50.769 1.993 -1.366 1.00 51.53 927 LEU A C 1
ATOM 7101 O O . LEU A 1 927 ? -50.585 2.835 -2.242 1.00 51.53 927 LEU A O 1
ATOM 7105 N N . CYS A 1 928 ? -51.077 0.732 -1.659 1.00 50.12 928 CYS A N 1
ATOM 7106 C CA . CYS A 1 928 ? -51.465 0.309 -3.001 1.00 50.12 928 CYS A CA 1
ATOM 7107 C C . CYS A 1 928 ? -52.872 0.836 -3.303 1.00 50.12 928 CYS A C 1
ATOM 7109 O O . CYS A 1 928 ? -53.851 0.217 -2.895 1.00 50.12 928 CYS A O 1
ATOM 7111 N N . THR A 1 929 ? -52.997 1.953 -4.022 1.00 48.00 929 THR A N 1
ATOM 7112 C CA . THR A 1 929 ? -54.324 2.482 -4.370 1.00 48.00 929 THR A CA 1
ATOM 7113 C C . THR A 1 929 ? -55.049 1.690 -5.460 1.00 48.00 929 THR A C 1
ATOM 7115 O O . THR A 1 929 ? -56.245 1.888 -5.562 1.00 48.00 929 THR A O 1
ATOM 7118 N N . ASP A 1 930 ? -54.406 0.766 -6.200 1.00 43.09 930 ASP A N 1
ATOM 7119 C CA . ASP A 1 930 ? -55.074 -0.026 -7.265 1.00 43.09 930 ASP A CA 1
ATOM 7120 C C . ASP A 1 930 ? -54.402 -1.380 -7.633 1.00 43.09 930 ASP A C 1
ATOM 7122 O O . ASP A 1 930 ? -54.645 -1.936 -8.705 1.00 43.09 930 ASP A O 1
ATOM 7126 N N . ARG A 1 931 ? -53.535 -1.965 -6.789 1.00 41.34 931 ARG A N 1
ATOM 7127 C CA . ARG A 1 931 ? -52.888 -3.262 -7.108 1.00 41.34 931 ARG A CA 1
ATOM 7128 C C . ARG A 1 931 ? -53.585 -4.453 -6.449 1.00 41.34 931 ARG A C 1
ATOM 7130 O O . ARG A 1 931 ? -53.411 -4.712 -5.262 1.00 41.34 931 ARG A O 1
ATOM 7137 N N . THR A 1 932 ? -54.295 -5.244 -7.250 1.00 42.31 932 THR A N 1
ATOM 7138 C CA . THR A 1 932 ? -54.719 -6.609 -6.911 1.00 42.31 932 THR A CA 1
ATOM 7139 C C . THR A 1 932 ? -53.601 -7.603 -7.271 1.00 42.31 932 THR A C 1
ATOM 7141 O O . THR A 1 932 ? -53.539 -8.108 -8.385 1.00 42.31 932 THR A O 1
ATOM 7144 N N . SER A 1 933 ? -52.717 -7.908 -6.305 1.00 39.38 933 SER A N 1
ATOM 7145 C CA . SER A 1 933 ? -51.553 -8.838 -6.390 1.00 39.38 933 SER A CA 1
ATOM 7146 C C . SER A 1 933 ? -50.403 -8.366 -7.316 1.00 39.38 933 SER A C 1
ATOM 7148 O O . SER A 1 933 ? -50.624 -7.563 -8.211 1.00 39.38 933 SER A O 1
ATOM 7150 N N . VAL A 1 934 ? -49.111 -8.663 -7.086 1.00 34.28 934 VAL A N 1
ATOM 7151 C CA . VAL A 1 934 ? -48.418 -9.969 -6.989 1.00 34.28 934 VAL A CA 1
ATOM 7152 C C . VAL A 1 934 ? -47.098 -9.818 -6.197 1.00 34.28 934 VAL A C 1
ATOM 7154 O O . VAL A 1 934 ? -46.459 -8.775 -6.286 1.00 34.28 934 VAL A O 1
ATOM 7157 N N . GLY A 1 935 ? -46.652 -10.874 -5.500 1.00 30.61 935 GLY A N 1
ATOM 7158 C CA . GLY A 1 935 ? -45.253 -11.036 -5.061 1.00 30.61 935 GLY A CA 1
ATOM 7159 C C . GLY A 1 935 ? -45.104 -11.560 -3.632 1.00 30.61 935 GLY A C 1
ATOM 7160 O O . GLY A 1 935 ? -45.165 -10.796 -2.675 1.00 30.61 935 GLY A O 1
ATOM 7161 N N . GLY A 1 936 ? -44.949 -12.875 -3.471 1.00 35.44 936 GLY A N 1
ATOM 7162 C CA . GLY A 1 936 ? -44.802 -13.520 -2.167 1.00 35.44 936 GLY A CA 1
ATOM 7163 C C . GLY A 1 936 ? -43.409 -13.324 -1.576 1.00 35.44 936 GLY A C 1
ATOM 7164 O O . GLY A 1 936 ? -42.523 -14.102 -1.890 1.00 35.44 936 GLY A O 1
ATOM 7165 N N . ALA A 1 937 ? -43.230 -12.312 -0.725 1.00 32.25 937 ALA A N 1
ATOM 7166 C CA . ALA A 1 937 ? -42.137 -12.235 0.253 1.00 32.25 937 ALA A CA 1
ATOM 7167 C C . ALA A 1 937 ? -42.360 -11.078 1.246 1.00 32.25 937 ALA A C 1
ATOM 7169 O O . ALA A 1 937 ? -41.586 -10.131 1.309 1.00 32.25 937 ALA A O 1
ATOM 7170 N N . SER A 1 938 ? -43.435 -11.124 2.027 1.00 33.50 938 SER A N 1
ATOM 7171 C CA . SER A 1 938 ? -43.531 -10.365 3.280 1.00 33.50 938 SER A CA 1
ATOM 7172 C C . SER A 1 938 ? -44.615 -10.994 4.149 1.00 33.50 938 SER A C 1
ATOM 7174 O O . SER A 1 938 ? -45.692 -11.338 3.659 1.00 33.50 938 SER A O 1
ATOM 7176 N N . GLY A 1 939 ? -44.313 -11.232 5.427 1.00 35.56 939 GLY A N 1
ATOM 7177 C CA . GLY A 1 939 ? -45.282 -11.740 6.396 1.00 35.56 939 GLY A CA 1
ATOM 71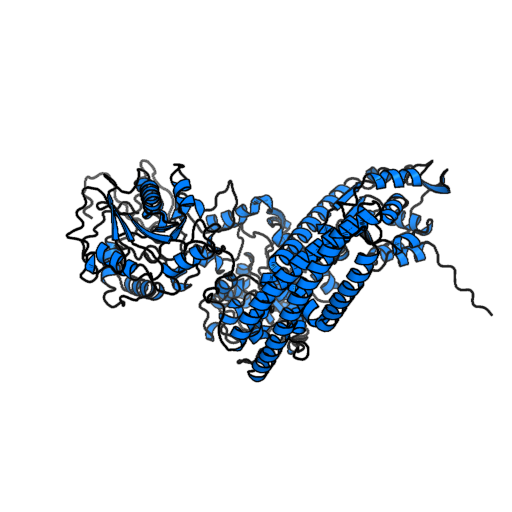78 C C . GLY A 1 939 ? -46.449 -10.762 6.502 1.00 35.56 939 GLY A C 1
ATOM 7179 O O . GLY A 1 939 ? -46.278 -9.632 6.951 1.00 35.56 939 GLY A O 1
ATOM 7180 N N . LYS A 1 940 ? -47.619 -11.170 6.010 1.00 34.44 940 LYS A N 1
ATOM 7181 C CA . LYS A 1 940 ? -48.776 -10.296 5.824 1.00 34.44 940 LYS A CA 1
ATOM 7182 C C . LYS A 1 940 ? -49.648 -10.229 7.079 1.00 34.44 940 LYS A C 1
ATOM 7184 O O . LYS A 1 940 ? -50.215 -11.241 7.474 1.00 34.44 940 LYS A O 1
ATOM 7189 N N . TRP A 1 941 ? -49.875 -9.021 7.591 1.00 33.22 941 TRP A N 1
ATOM 7190 C CA . TRP A 1 941 ? -51.160 -8.649 8.193 1.00 33.22 941 TRP A CA 1
ATOM 7191 C C . TRP A 1 941 ? -51.956 -7.895 7.120 1.00 33.22 941 TRP A C 1
ATOM 7193 O O . TRP A 1 941 ? -51.606 -6.775 6.760 1.00 33.22 941 TRP A O 1
ATOM 7203 N N . ILE A 1 942 ? -52.974 -8.540 6.542 1.00 33.12 942 ILE A N 1
ATOM 7204 C CA . ILE A 1 942 ? -53.905 -7.914 5.589 1.00 33.12 942 ILE A CA 1
ATOM 7205 C C . ILE A 1 942 ? -55.151 -7.480 6.361 1.00 33.12 942 ILE A C 1
ATOM 7207 O O . ILE A 1 942 ? -55.822 -8.318 6.956 1.00 33.12 942 ILE A O 1
ATOM 7211 N N . GLY A 1 943 ? -55.492 -6.195 6.288 1.00 35.38 943 GLY A N 1
ATOM 7212 C CA . GLY A 1 943 ? -56.800 -5.664 6.668 1.00 35.38 943 GLY A CA 1
ATOM 7213 C C . GLY A 1 943 ? -57.211 -4.548 5.698 1.00 35.38 943 GLY A C 1
ATOM 7214 O O . GLY A 1 943 ? -56.340 -3.797 5.251 1.00 35.38 943 GLY A O 1
ATOM 7215 N N . PRO A 1 944 ? -58.493 -4.443 5.309 1.00 31.61 944 PRO A N 1
ATOM 7216 C CA . PRO A 1 944 ? -58.957 -3.392 4.409 1.00 31.61 944 PRO A CA 1
ATOM 7217 C C . PRO A 1 944 ? -58.842 -2.008 5.069 1.00 31.61 944 PRO A C 1
ATOM 7219 O O . PRO A 1 944 ? -59.262 -1.811 6.203 1.00 31.61 944 PRO A O 1
ATOM 7222 N N . VAL A 1 945 ? -58.332 -1.020 4.326 1.00 39.75 945 VAL A N 1
ATOM 7223 C CA . VAL A 1 945 ? -58.180 0.395 4.752 1.00 39.75 945 VAL A CA 1
ATOM 7224 C C . VAL A 1 945 ? -59.528 1.151 4.754 1.00 39.75 945 VAL A C 1
ATOM 7226 O O . VAL A 1 945 ? -59.590 2.371 4.874 1.00 39.75 945 VAL A O 1
ATOM 7229 N N . ALA A 1 946 ? -60.644 0.434 4.633 1.00 33.75 946 ALA A N 1
ATOM 7230 C CA . ALA A 1 946 ? -61.975 1.001 4.463 1.00 33.75 946 ALA A CA 1
ATOM 7231 C C . ALA A 1 946 ? -62.856 0.802 5.700 1.00 33.75 946 ALA A C 1
ATOM 7233 O O . ALA A 1 946 ? -63.993 0.379 5.582 1.00 33.75 946 ALA A O 1
ATOM 7234 N N . GLU A 1 947 ? -62.356 1.132 6.884 1.00 32.53 947 GLU A N 1
ATOM 7235 C CA . GLU A 1 947 ? -63.206 1.483 8.019 1.00 32.53 947 GLU A CA 1
ATOM 7236 C C . GLU A 1 947 ? -62.414 2.438 8.909 1.00 32.53 947 GLU A C 1
ATOM 7238 O O . GLU A 1 947 ? -61.238 2.212 9.189 1.00 32.53 947 GLU A O 1
ATOM 7243 N N . ARG A 1 948 ? -63.031 3.559 9.302 1.00 36.97 948 ARG A N 1
ATOM 7244 C CA . ARG A 1 948 ? -62.451 4.562 10.208 1.00 36.97 948 ARG A CA 1
ATOM 7245 C C . ARG A 1 948 ? -62.295 3.972 11.618 1.00 36.97 948 ARG A C 1
ATOM 7247 O O . ARG A 1 948 ? -62.949 4.412 12.556 1.00 36.97 948 ARG A O 1
ATOM 7254 N N . GLY A 1 949 ? -61.431 2.982 11.778 1.00 31.33 949 GLY A N 1
ATOM 7255 C CA . GLY A 1 949 ? -60.897 2.571 13.061 1.00 31.33 949 GLY A CA 1
ATOM 7256 C C . GLY A 1 949 ? -59.711 3.465 13.380 1.00 31.33 949 GLY A C 1
ATOM 7257 O O . GLY A 1 949 ? -58.762 3.548 12.602 1.00 31.33 949 GLY A O 1
ATOM 7258 N N . ARG A 1 950 ? -59.758 4.165 14.516 1.00 28.36 950 ARG A N 1
ATOM 7259 C CA . ARG A 1 950 ? -58.552 4.758 15.098 1.00 28.36 950 ARG A CA 1
ATOM 7260 C C . ARG A 1 950 ? -57.510 3.643 15.215 1.00 28.36 950 ARG A C 1
ATOM 7262 O O . ARG A 1 950 ? -57.716 2.711 15.983 1.00 28.36 950 ARG A O 1
ATOM 7269 N N . LEU A 1 951 ? -56.399 3.759 14.491 1.00 29.66 951 LEU A N 1
ATOM 7270 C CA . LEU A 1 951 ? -55.154 3.116 14.898 1.00 29.66 951 LEU A CA 1
ATOM 7271 C C . LEU A 1 951 ? -54.764 3.766 16.228 1.00 29.66 951 LEU A C 1
ATOM 7273 O O . LEU A 1 951 ? -54.183 4.850 16.250 1.00 29.66 951 LEU A O 1
ATOM 7277 N N . SER A 1 952 ? -55.189 3.164 17.338 1.00 30.06 952 SER A N 1
ATOM 7278 C CA . SER A 1 952 ? -54.600 3.441 18.641 1.00 30.06 952 SER A CA 1
ATOM 7279 C C . SER A 1 952 ? -53.220 2.791 18.648 1.00 30.06 952 SER A C 1
ATOM 7281 O O . SER A 1 952 ? -53.120 1.568 18.765 1.00 30.06 952 SER A O 1
ATOM 7283 N N . LEU A 1 953 ? -52.196 3.616 18.427 1.00 31.59 953 LEU A N 1
ATOM 7284 C CA . LEU A 1 953 ? -50.821 3.336 18.836 1.00 31.59 953 LEU A CA 1
ATOM 7285 C C . LEU A 1 953 ? -50.692 3.521 20.346 1.00 31.59 953 LEU A C 1
ATOM 7287 O O . LEU A 1 953 ? -51.291 4.501 20.853 1.00 31.59 953 LEU A O 1
#

Radius of gyration: 34.11 Å; chains: 1; bounding box: 115×74×93 Å

Foldseek 3Di:
DPPDDDDDFLLVLQLVLLPDLCVVLNVLLVVDAAADKAWDAECCGDIWIDHPNFTLADRHCRLVRLLVLLVVDDCLQAQEEEEEACRLVNVVLNNLVQNFASHEYEYEHQPSNHVSNSSRPDRPSVSSNRYHYHYDNDLVPLLSVLSSCPPRLLNLLSHYHYRYDVSCDVVCDCVSVSSVVSVVLSSVLSNVVLVCLQVCLLLLLLLLLLLLLCAQFWAFCLLLFQQFALQEEEEEDFAALSVVCLVVQLDPCLVQQHQYEYELQCLQVNLVSVHAGQEYEFEASAPCSLLSQAPDDQVSNVNYEYEYASSHHVSVVVRHHYHYHYYDDPLSCLLLPVSDDCRHHWDDALDRSNVRVRSCVRSNHAAYEYASLALFCWVLAPGHPPGSVVLLCLLQDFPQRHPSNVRNLVVLLQVVFKDWAAKPVRDITIHGSSSVSNLSVVLSVLVVCVVVVGAYAYQHVHHHDHHNHHYDHVVVVCVPRSPDTGDDGDGIDSDTHLVSLVSSLVSLVVLLVLLVQLLVLLVQLLVLLVVCLVCVVPPVVNVVSVVSNVVSVVSVVVSVSSVVSLCSLLVVLVSQLSSLVSSLVNVDDDPSVSVNSVSVSSSSSSVSSNVSSVSSSVSSVSSSCSSVVNNCVLPPQPDDDPDDDDDQAAEEAEEWDDQQAFLLRHGFHQQDDDLHARLLQLQQLQQLPAPQHQAYEYEYEPPDDCVSHYDPVSRNHHYHYHHCHHGLADPCSVVSNVQCLRSVLRQWNGVLQRGLLQRQDSLVSVLVVCVVVVHFKYFGAYSQLSQAQHHDSQGANVQSSLCSVCVPVAQKAEELATASHHTIMGTSVLSVVLVPDDPLSGPSSVQDADSVDSDDGCCSPSSYRYDRSLRNSASDHSGCHDPVNVVLSSVCSVQDSNDHSNSVRVSSVVSVVPDDPPDDSDDDDPPPVDDPDDDPDDDDDDDDPPDPDPPPD

pLDDT: mean 87.17, std 14.18, range [26.33, 98.81]

Secondary structure (DSSP, 8-state):
---PPP---HHHHHHHHH-GGGHHHHHHHHHSPPP--EEEE-TTSSEEEEETTEESS-SS-HHHHHHHHHHTS-TTT-SEEEEE--TTSHHHHHHHHHHTTSSEEEEE---HHHHHHHHHHS--HHHHHHSEEEEES-SS-HHHHHHHTTT-HHHHTT-EEEEE-HHHHHHHTHHHHHHHHHHHHHHHHHHHHHHHHHHSHHHHHHHHHHTHHHHHHSB-SGGGTTSSTT--EEEE--SGGGGGTHHHHTSTTSTTTSEEEEEGGGHHHHHHTT---SEEEE---SGGGGGGTTT--TTTSTT-EEEEETTS-THHHHH--SEEEEE--HHHHHHHGGG----------SSHHHHHHHHHHHTT-SSEEEES---S-GGG-SS-TTSHHHHHHGGG-BTTB-HHHHHHHHHHTTGGGEEEEEBTTS-EEEEEHHHHHHHHHHHHHHHHHHHTTPPEEE--SSSBPPTT-EE--HHHHHHHH--SPPPPPPPPPSS--HHHHHHHHHHHHHHHHHHHHHHHHHHHHHHHHHHHHHTTT-HHHHHHHHHHHHHHHHHHHHTHHHHHHHHHH-HHHHHHHHHHHHHHHHS---HHHHHHHHHHHHHHHHHHHHHHHHHHHHHHHHHHHHHTT--TTS---PPPPS---PPPPPEEEEEE--SSB-TTSSBP-SSSEETTEEHHHHHHHHHTT-SS-SEEEEEE-TT---TTT--GGG-SS-EEEEE-TT-SS-TTHHHHHHHHTT-TT-SS--GGG--TTGGG--HHHHHHHHHHTT-SEEEE--TT-TT---SSTTSHHHHHHHHHHSTTT-SEEEE-PPTTT--EEEEHHHHHHHTT--TT-SHHHHHS-BTTB----GGGSTTEE---HHHHT------TTSHHHHHHHTT-TTS-TT--HHHHHHHHHHHHHTS---S-S-------SS-------S------S-S------

Sequence (953 aa):
MQTAVPTRSALQSNVDALGPLNADVGAALQATTPAAVDFAPSADGVEAATYRGRPLCSRHRPRAEAERLASTVDLVDHAVVVVFGFGLGYHVEALAARLGRAGVIIVFEPDVALLRTVLERIDHSRWLRDAMVVVVTDAADRAAVAGKMVGAETLIAQGLAFLEHPPSRERLGDASTRFSALLREFVAASKTTLMTTLIRSVDTVHNLLLNIDHYVGGDGIEDLRDVAPGVPAVVVSAGPSLRRNLHLLAAPGVRERCIIIAVQTTLKPLLAAGIRPHFVTSLDYHEISGRFFEGLAASDVEGVTLVAEAKAHPIVMDLFPGATRCAGSGILDEVLGPLARDMGRIGAGATVAHLAVYLARHLGCSPIAMIGQDLGFTDGLYYAPGTAIHEVWAPELNPFNTIEMMEWQRIVRHRLHLRKTVDLHGRSIYTDLQMVTYLQQFERDFAKYRDEGIEIIDASEGGVRKQHATIMPLAEVLERYATRPVPELPPAAPTLDDARLKAARRRLIDVRHDVEALRENANRTRQVLRDMIRHQADAGRMSSLFRRLASCQAAADRLAPTFRILNHVNQMGAFKRMRADRRIQMAGGTDLERQRAQLERDVENTDWLVDAASELERQLVDADRVLTGARVLRPAAPTPASSGRRTATRVAAVVPVDPERNGLGVRRRLDVPFRGRPVLQATLERLGRSATLDRIILLVPDALDLGPIVDQARIGLPLEIERCGRSPFDGGAPVIAAARRWADTCWRGGIGGMSIYDEVFAPIATGRVLKRLELDGALLVGPDWPLVDVVSAEGCDAVVRRFREQPDRQGLVFTQSPPGLCGCVLSRGLIEELSARSRLATVGGLMVYQPHVPQHDPIARDANVQIDHGVRRSLVRATYDTDRQRALLDRLAALPEEATSADVVAAIEAADASHERSLPQHLIVELCTDRTSVGGASGKWIGPVAERGRLSL